Protein 3SQN (pdb70)

B-factor: mean 57.85, std 18.05, range [23.71, 114.97]

Nearest PDB structures (foldseek):
  3sqn-assembly1_A  TM=1.002E+00  e=1.251E-69  Enterococcus faecalis
  3sqn-assembly1_B  TM=9.503E-01  e=1.818E-48  Enterococcus faecalis
  5way-assembly1_A  TM=5.072E-01  e=2.088E-13  Streptococcus pneumoniae
  4r6i-assembly1_A  TM=4.650E-01  e=2.088E-13  Bacillus anthracis str. 'Ames Ancestor'
  4r6i-assembly1_B  TM=4.769E-01  e=2.262E-11  Bacillus anthracis str. 'Ames Ancestor'

Organism: Enterococcus faecalis (strain ATCC 700802 / V583) (NCBI:txid226185)

Secondary structure (DSSP, 8-state):
---TTT---HHHHHHHHHHHHHHH--S-B-GGGHHHHTS-HHHHHHHHHHHHTT--TTEEEEEETTEEEEEE--THHHHHHHGGGSHHHHHHHHHHH-SEE-HHHHHHHHT--HHHHHHHHH--TTTGGGT-EEEE---EEEES-HHHHHHHHHHHHGGGTT-TTTSTTHHHHHHHHHHHHHHHHTTTT---B-HHHHHHHHHHHHHHHHTT---------TT-HHHHHHHHHHHHHHHTTTPPPPHHHHHHHHHHHHHTBPSS----HHHHHHHHHSSHHHHHHHHHHHHHHHHHHT-GGGGGSTHHHHHHHHHHHHHH-HHHHHHHGGGS----HHHHHHHHHHHHTTTT---S-THHHHHHHHHHHHHHHHTT-----EEEE--S-HHHHHHHHHHHHHHH-TTS-EEE--TTT-------TT-EEEESS-----EEE--SS--HHHHHHHHHTTGGGT-/---HHHHHHHHHHH-SEE-HHHHHHHH--HHHHHHHH--HHHHTTT-EEEE---EEEES-HHHHHHHHHHHHGGGGG-TTTSTTHHHHHHHHHHHHHHHHTTTT---B-HHHHHHHHHHHHHHHHTT---------TT-HHHHHHHHHHHHHHHTTT----THHHHHHHHHHHHTBPSS----HHHHHHHHHHHHHHHHHHHHHHHHHHHH--GGGSSHHHHHHHHHHHHHH-HHHHHHHGGGGS------TTTHHHHHHHHHTTS--SS-HHHHHHHHHHHHHHHHTT-----EEEE--S-HHHHHHHHHHHHHHH-TTS-EEE--GGGGTT----TT-EEEES----SS-EEE--SS--HHHHHHHHHHHHHHH-

Sequence (840 aa):
YSLKRVITEKDLLRQIRLLEQLLNVPQLTAKRLAAQIQTTERTVFSDLQYIRSQLPADWSIETDSSGIRLRNQQTNELWSLFLPQSISIQLLKELLFTKELVTTSFLSTSGVSYETLKRHIKKNQALRDFHLTIQLTTTIQLIGAESNIRIFYHRLLVPFTHNNYFFDDYSIHEEHYFQFLKQVYSSELTVETEEIFGACWFFINTIRNKANCRRVSQFSFDSKDVLFQLYQPSLAKLYASEGIYLQGEESFFAFFCFLESWNYDNVYGETLASALHTHYSQLRKSLQQFVTNLSTEEARPDLIQTNLLDNLLLLFIKYTESPTLSEQFQLEYQELLALSKSNQELLEILSRYTTIEEPTYFLSLASLLEKQAIYSIQAQTTAYFLFQGEPAWKAFLQQELAAYLGTRVKLQAIEYVELSQLTLNEADIIISNFPLDLPVFYLSLIPTKNELRRLAELTLHSYFPQSISIQLLKELLFTKELVTTSFLSTSGYETLKRHIKKNQALRDFHLTIQLTTTIQLIGAESNIRIFYHRLLVPFTHNNYFFDDYSSIHEEHYFQFLKQVYSSELTVETEEIFGACWFFINTIRNKANCRVSQFSFDSKDVLFQLYQPSLAKLYASEGIYLQGEESFFAFFCFLESWNYDNVYGETLASALHTHYSQLRKSLQQFVTNLSTEEDLIQTNLLDNLLLLFIKYTESPTLSEQFQLEYQELTEQLSKSNQELLEILSRYTTIEEPTYFLSLASLLEKQAIYSIQAQTTAYFLFQGEPAWWKAFLQQELAAYLGTRVKLQAIEYVELSQLTLNEADIIISNFPHLDLPVFYLSLIPTKNELRRLAELTLHSSYF

Radius of gyration: 36.28 Å; Cα contacts (8 Å, |Δi|>4): 1081; chains: 2; bounding box: 64×65×106 Å

InterPro domains:
  IPR007737 Mga helix-turn-helix domain [PF05043] (77-163)
  IPR013199 M protein trans-acting positive regulator (MGA) HTH domain [PF08280] (11-68)
  IPR036388 Winged helix-like DNA-binding domain superfamily [G3DSA:1.10.10.10] (89-151)
  IPR050661 BglG family transcriptional antiterminators [PTHR30185] (16-474)

Foldseek 3Di:
DVLLLQFLDPLLSLLVQVLCVQVVDQDADACVCCVVSVHHSVSVVVSQVVLQVDDPPQWHWDADPSHIHIDGVDDLVSVLVRSCLGLRSVVLLVCLQAQKDQPVVSCVVNVHDLVVVVVSQVSLPVCVVLQWGWDDDPITGIDDALLSSLLVCLLVCLVVCVHCNRPPPNVVLLVLLVVLLVVCCVDLQHFDFDSSLLSSSLVSLLSCVNNVRDHDDWDADLVDDVLVVCLVSLCVSSVVSVDGADSRSSLSNVLSRLVGTDAPMDGGDVNVVCCVPVCVVLLVLLLVLQCVVCVVVPHPCLSVFSLSVRLSSLLCSCLRIVVSSVSNVVSDPLDPPLVVSCVSVVVSSVVRHDHDPCSSVSVVNVVSVVVSVVVPDFAPEAEEEEDDDPVLVVVVQVVVVVLLDRRYHYHYDYPVPPPDPPDDPLYEYEYCDDHVGHYQYADSPGDPVSSVVSNVSSVVRPD/DLPLQVVVLVCVLQAAKAQVVCVCPVRPAVVVVVSQVVLPVLVLLPWGWDDDPIIHIDDFLLSSLLVVLLVDLVVCVPCVRPPPSVVLLVLLVVLQVVCCVDLFHADFDSSSLSSSVSSLLSCVVNPRDGDDFDADPVPPLLVVSQVSQCSSSVVSVDGQDDSSSLVNVLSRLVRTDAVMDGGDVNVVSCCVPCVVLLVLVLVLQVVVVVVVVLVVFSLSRRLSSLLVSCLRTVVSVVSSVSSPVPVCPDCQVSCVSVVVSSVVRHDCDPNVVSSVVNVVSSVVSVLVPVFEPEAEEEEDDDVVLVVVVLVVCDVLLDRNYHYHYDYPVCPVVDPADDLYEYEYCDDPDPGRYQYADSPRDPVSSVVSNVSSVVSPD

Structure (mmCIF, N/CA/C/O backbone):
data_3SQN
#
_entry.id   3SQN
#
_cell.length_a   63.803
_cell.length_b   101.759
_cell.length_c   89.902
_cell.angle_alpha   90.000
_cell.angle_beta   96.750
_cell.angle_gamma   90.000
#
_symmetry.space_group_name_H-M   'P 1 21 1'
#
loop_
_entity.id
_entity.type
_entity.pdbx_description
1 polymer 'Conserved domain protein'
2 water water
#
loop_
_atom_site.group_PDB
_atom_site.id
_atom_site.type_symbol
_atom_site.label_atom_id
_atom_site.label_alt_id
_atom_site.label_comp_id
_atom_site.label_asym_id
_atom_site.label_entity_id
_atom_site.label_seq_id
_atom_site.pdbx_PDB_ins_code
_atom_site.Cartn_x
_atom_site.Cartn_y
_atom_site.Cartn_z
_atom_site.occupancy
_atom_site.B_iso_or_equiv
_atom_site.auth_seq_id
_atom_site.auth_comp_id
_atom_site.auth_asym_id
_atom_site.auth_atom_id
_atom_site.pdbx_PDB_model_num
ATOM 9 N N . TYR A 1 5 ? 19.054 55.773 113.571 1.00 64.09 2 TYR A N 1
ATOM 10 C CA . TYR A 1 5 ? 19.610 56.572 114.643 1.00 62.34 2 TYR A CA 1
ATOM 11 C C . TYR A 1 5 ? 18.532 56.743 115.672 1.00 61.67 2 TYR A C 1
ATOM 12 O O . TYR A 1 5 ? 18.534 57.698 116.433 1.00 61.17 2 TYR A O 1
ATOM 21 N N . SER A 1 6 ? 17.560 55.844 115.663 1.00 60.73 3 SER A N 1
ATOM 22 C CA . SER A 1 6 ? 16.294 56.118 116.321 1.00 60.20 3 SER A CA 1
ATOM 23 C C . SER A 1 6 ? 16.414 55.848 117.805 1.00 58.33 3 SER A C 1
ATOM 24 O O . SER A 1 6 ? 15.588 56.312 118.580 1.00 58.62 3 SER A O 1
ATOM 35 N N . LEU A 1 8 ? 19.189 56.798 119.397 1.00 51.26 5 LEU A N 1
ATOM 36 C CA . LEU A 1 8 ? 19.680 58.129 119.694 1.00 49.89 5 LEU A CA 1
ATOM 37 C C . LEU A 1 8 ? 18.552 59.104 119.873 1.00 50.72 5 LEU A C 1
ATOM 38 O O . LEU A 1 8 ? 18.568 59.875 120.822 1.00 50.81 5 LEU A O 1
ATOM 43 N N . LYS A 1 9 ? 17.568 59.065 118.982 1.00 51.06 6 LYS A N 1
ATOM 44 C CA . LYS A 1 9 ? 16.481 60.045 118.987 1.00 51.59 6 LYS A CA 1
ATOM 45 C C . LYS A 1 9 ? 15.628 59.912 120.232 1.00 52.41 6 LYS A C 1
ATOM 46 O O . LYS A 1 9 ? 15.153 60.889 120.750 1.00 52.79 6 LYS A O 1
ATOM 52 N N . ARG A 1 10 ? 15.389 58.685 120.678 1.00 52.80 7 ARG A N 1
ATOM 53 C CA . ARG A 1 10 ? 14.576 58.438 121.871 1.00 53.92 7 ARG A CA 1
ATOM 54 C C . ARG A 1 10 ? 15.246 58.836 123.183 1.00 52.69 7 ARG A C 1
ATOM 55 O O . ARG A 1 10 ? 14.591 59.014 124.200 1.00 53.67 7 ARG A O 1
ATOM 63 N N . VAL A 1 11 ? 16.554 58.935 123.157 1.00 50.81 8 VAL A N 1
ATOM 64 C CA . VAL A 1 11 ? 17.345 59.203 124.327 1.00 50.12 8 VAL A CA 1
ATOM 65 C C . VAL A 1 11 ? 17.777 60.672 124.501 1.00 50.67 8 VAL A C 1
ATOM 66 O O . VAL A 1 11 ? 18.081 61.075 125.600 1.00 52.23 8 VAL A O 1
ATOM 70 N N . ILE A 1 12 ? 17.720 61.495 123.458 1.00 51.23 9 ILE A N 1
ATOM 71 C CA . ILE A 1 12 ? 17.912 62.950 123.591 1.00 51.60 9 ILE A CA 1
ATOM 72 C C . ILE A 1 12 ? 16.675 63.649 124.176 1.00 52.93 9 ILE A C 1
ATOM 73 O O . ILE A 1 12 ? 15.634 63.677 123.567 1.00 53.22 9 ILE A O 1
ATOM 78 N N . THR A 1 13 ? 16.826 64.252 125.351 1.00 54.14 10 THR A N 1
ATOM 79 C CA . THR A 1 13 ? 15.723 64.849 126.119 1.00 55.52 10 THR A CA 1
ATO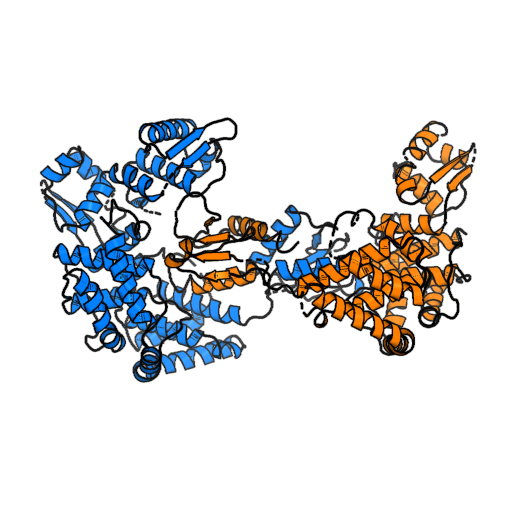M 80 C C . THR A 1 13 ? 15.513 66.324 125.802 1.00 57.15 10 THR A C 1
ATOM 81 O O . THR A 1 13 ? 14.440 66.866 126.089 1.00 57.30 10 THR A O 1
ATOM 85 N N . GLU A 1 14 ? 16.529 66.954 125.202 1.00 57.44 11 GLU A N 1
ATOM 86 C CA . GLU A 1 14 ? 16.449 68.358 124.719 1.00 59.27 11 GLU A CA 1
ATOM 87 C C . GLU A 1 14 ? 15.866 68.459 123.308 1.00 59.82 11 GLU A C 1
ATOM 88 O O . GLU A 1 14 ? 16.488 68.027 122.337 1.00 58.59 11 GLU A O 1
ATOM 94 N N . LYS A 1 15 ? 14.679 69.052 123.197 1.00 61.58 12 LYS A N 1
ATOM 95 C CA . LYS A 1 15 ? 13.903 69.017 121.944 1.00 63.12 12 LYS A CA 1
ATOM 96 C C . LYS A 1 15 ? 14.530 69.871 120.830 1.00 62.73 12 LYS A C 1
ATOM 97 O O . LYS A 1 15 ? 14.566 69.471 119.663 1.00 61.93 12 LYS A O 1
ATOM 103 N N . ASP A 1 16 ? 15.023 71.047 121.202 1.00 62.70 13 ASP A N 1
ATOM 104 C CA . ASP A 1 16 ? 15.654 71.934 120.228 1.00 62.77 13 ASP A CA 1
ATOM 105 C C . ASP A 1 16 ? 16.867 71.211 119.625 1.00 60.50 13 ASP A C 1
ATOM 106 O O . ASP A 1 16 ? 17.078 71.238 118.411 1.00 59.77 13 ASP A O 1
ATOM 111 N N . LEU A 1 17 ? 17.640 70.564 120.494 1.00 58.74 14 LEU A N 1
ATOM 112 C CA . LEU A 1 17 ? 18.826 69.812 120.088 1.00 57.38 14 LEU A CA 1
ATOM 113 C C . LEU A 1 17 ? 18.475 68.597 119.242 1.00 56.42 14 LEU A C 1
ATOM 114 O O . LEU A 1 17 ? 19.188 68.281 118.282 1.00 55.45 14 LEU A O 1
ATOM 119 N N . LEU A 1 18 ? 17.389 67.910 119.607 1.00 56.00 15 LEU A N 1
ATOM 120 C CA . LEU A 1 18 ? 16.902 66.779 118.797 1.00 54.69 15 LEU A CA 1
ATOM 121 C C . LEU A 1 18 ? 16.506 67.305 117.453 1.00 54.18 15 LEU A C 1
ATOM 122 O O . LEU A 1 18 ? 16.865 66.739 116.435 1.00 53.62 15 LEU A O 1
ATOM 127 N N . ARG A 1 19 ? 15.752 68.387 117.472 1.00 54.44 16 ARG A N 1
ATOM 128 C CA . ARG A 1 19 ? 15.326 69.014 116.252 1.00 55.67 16 ARG A CA 1
ATOM 129 C C . ARG A 1 19 ? 16.532 69.289 115.355 1.00 55.16 16 ARG A C 1
ATOM 130 O O . ARG A 1 19 ? 16.528 68.964 114.171 1.00 55.21 16 ARG A O 1
ATOM 138 N N . GLN A 1 20 ? 17.576 69.853 115.935 1.00 54.82 17 GLN A N 1
ATOM 139 C CA . GLN A 1 20 ? 18.760 70.193 115.184 1.00 54.75 17 GLN A CA 1
ATOM 140 C C . GLN A 1 20 ? 19.563 68.991 114.757 1.00 54.01 17 GLN A C 1
ATOM 141 O O . GLN A 1 20 ? 20.206 69.015 113.719 1.00 53.44 17 GLN A O 1
ATOM 147 N N . ILE A 1 21 ? 19.566 67.952 115.575 1.00 54.40 18 ILE A N 1
ATOM 148 C CA . ILE A 1 21 ? 20.113 66.668 115.169 1.00 53.72 18 ILE A CA 1
ATOM 149 C C . ILE A 1 21 ? 19.320 66.138 113.970 1.00 54.52 18 ILE A C 1
ATOM 150 O O . ILE A 1 21 ? 19.908 65.734 112.971 1.00 53.31 18 ILE A O 1
ATOM 155 N N . ARG A 1 22 ? 17.998 66.199 114.023 1.00 56.29 19 ARG A N 1
ATOM 156 C CA . ARG A 1 22 ? 17.218 65.748 112.869 1.00 58.25 19 ARG A CA 1
ATOM 157 C C . ARG A 1 22 ? 17.527 66.587 111.622 1.00 59.44 19 ARG A C 1
ATOM 158 O O . ARG A 1 22 ? 17.587 66.051 110.516 1.00 58.26 19 ARG A O 1
ATOM 166 N N . LEU A 1 23 ? 17.769 67.889 111.809 1.00 61.32 20 LEU A N 1
ATOM 167 C CA . LEU A 1 23 ? 18.158 68.745 110.686 1.00 63.07 20 LEU A CA 1
ATOM 168 C C . LEU A 1 23 ? 19.501 68.289 110.088 1.00 63.25 20 LEU A C 1
ATOM 169 O O . LEU A 1 23 ? 19.692 68.250 108.889 1.00 62.92 20 LEU A O 1
ATOM 174 N N . LEU A 1 24 ? 20.425 67.932 110.954 1.00 64.82 21 LEU A N 1
ATOM 175 C CA . LEU A 1 24 ? 21.801 67.662 110.549 1.00 66.21 21 LEU A CA 1
ATOM 176 C C . LEU A 1 24 ? 21.900 66.402 109.704 1.00 66.99 21 LEU A C 1
ATOM 177 O O . LEU A 1 24 ? 22.413 66.429 108.586 1.00 67.08 21 LEU A O 1
ATOM 182 N N . GLU A 1 25 ? 21.393 65.302 110.249 1.00 68.37 22 GLU A N 1
ATOM 183 C CA . GLU A 1 25 ? 21.195 64.068 109.491 1.00 69.44 22 GLU A CA 1
ATOM 184 C C . GLU A 1 25 ? 20.510 64.349 108.153 1.00 71.27 22 GLU A C 1
ATOM 185 O O . GLU A 1 25 ? 20.930 63.843 107.127 1.00 71.11 22 GLU A O 1
ATOM 191 N N . GLN A 1 26 ? 19.465 65.165 108.153 1.00 73.98 23 GLN A N 1
ATOM 192 C CA . GLN A 1 26 ? 18.816 65.508 106.897 1.00 75.87 23 GLN A CA 1
ATOM 193 C C . GLN A 1 26 ? 19.796 65.933 105.821 1.00 77.34 23 GLN A C 1
ATOM 194 O O . GLN A 1 26 ? 19.661 65.502 104.694 1.00 77.84 23 GLN A O 1
ATOM 200 N N . LEU A 1 27 ? 20.784 66.754 106.181 1.00 79.26 24 LEU A N 1
ATOM 201 C CA . LEU A 1 27 ? 21.704 67.372 105.221 1.00 80.76 24 LEU A CA 1
ATOM 202 C C . LEU A 1 27 ? 23.018 66.603 105.031 1.00 81.59 24 LEU A C 1
ATOM 203 O O . LEU A 1 27 ? 23.941 67.099 104.396 1.00 82.17 24 LEU A O 1
ATOM 208 N N . LEU A 1 28 ? 23.117 65.418 105.615 1.00 82.50 25 LEU A N 1
ATOM 209 C CA . LEU A 1 28 ? 24.216 64.507 105.349 1.00 83.52 25 LEU A CA 1
ATOM 210 C C . LEU A 1 28 ? 23.641 63.380 104.500 1.00 85.07 25 LEU A C 1
ATOM 211 O O . LEU A 1 28 ? 24.140 63.100 103.414 1.00 85.18 25 LEU A O 1
ATOM 216 N N . ASN A 1 29 ? 22.589 62.744 105.029 1.00 87.07 26 ASN A N 1
ATOM 217 C CA . ASN A 1 29 ? 21.757 61.740 104.335 1.00 88.40 26 ASN A CA 1
ATOM 218 C C . ASN A 1 29 ? 21.449 62.128 102.864 1.00 90.38 26 ASN A C 1
ATOM 219 O O . ASN A 1 29 ? 21.763 61.366 101.938 1.00 90.69 26 ASN A O 1
ATOM 224 N N . VAL A 1 30 ? 20.863 63.311 102.644 1.00 92.45 27 VAL A N 1
ATOM 225 C CA . VAL A 1 30 ? 20.411 63.724 101.295 1.00 93.95 27 VAL A CA 1
ATOM 226 C C . VAL A 1 30 ? 21.322 64.784 100.651 1.00 95.54 27 VAL A C 1
ATOM 227 O O . VAL A 1 30 ? 21.029 65.984 100.743 1.00 96.32 27 VAL A O 1
ATOM 231 N N . PRO A 1 31 ? 22.432 64.351 99.986 1.00 96.40 28 PRO A N 1
ATOM 232 C CA . PRO A 1 31 ? 23.295 65.336 99.307 1.00 97.44 28 PRO A CA 1
ATOM 233 C C . PRO A 1 31 ? 22.695 65.873 97.983 1.00 98.46 28 PRO A C 1
ATOM 234 O O . PRO A 1 31 ? 23.373 65.938 96.950 1.00 98.86 28 PRO A O 1
ATOM 238 N N . GLN A 1 32 ? 21.418 66.241 98.037 1.00 98.99 29 GLN A N 1
ATOM 239 C CA . GLN A 1 32 ? 20.803 67.076 97.031 1.00 99.80 29 GLN A CA 1
ATOM 240 C C . GLN A 1 32 ? 20.803 68.477 97.655 1.00 99.91 29 GLN A C 1
ATOM 241 O O . GLN A 1 32 ? 21.465 68.733 98.667 1.00 99.18 29 GLN A O 1
ATOM 247 N N . LEU A 1 33 ? 20.092 69.395 97.031 1.00 100.20 30 LEU A N 1
ATOM 248 C CA . LEU A 1 33 ? 19.656 70.571 97.742 1.00 100.37 30 LEU A CA 1
ATOM 249 C C . LEU A 1 33 ? 18.349 70.125 98.385 1.00 99.72 30 LEU A C 1
ATOM 250 O O . LEU A 1 33 ? 17.585 69.373 97.775 1.00 99.59 30 LEU A O 1
ATOM 255 N N . THR A 1 34 ? 18.136 70.530 99.632 1.00 98.98 31 THR A N 1
ATOM 256 C CA . THR A 1 34 ? 16.858 70.348 100.323 1.00 98.64 31 THR A CA 1
ATOM 257 C C . THR A 1 34 ? 16.215 71.732 100.329 1.00 99.19 31 THR A C 1
ATOM 258 O O . THR A 1 34 ? 16.924 72.733 100.384 1.00 99.52 31 THR A O 1
ATOM 262 N N . ALA A 1 35 ? 14.891 71.799 100.218 1.00 99.19 32 ALA A N 1
ATOM 263 C CA . ALA A 1 35 ? 14.185 73.077 100.256 1.00 99.75 32 ALA A CA 1
ATOM 264 C C . ALA A 1 35 ? 14.086 73.526 101.706 1.00 99.61 32 ALA A C 1
ATOM 265 O O . ALA A 1 35 ? 13.960 72.707 102.602 1.00 98.79 32 ALA A O 1
ATOM 267 N N . LYS A 1 36 ? 14.164 74.823 101.955 1.00 100.24 33 LYS A N 1
ATOM 268 C CA . LYS A 1 36 ? 13.604 75.380 103.194 1.00 100.72 33 LYS A CA 1
ATOM 269 C C . LYS A 1 36 ? 12.303 74.632 103.569 1.00 100.44 33 LYS A C 1
ATOM 270 O O . LYS A 1 36 ? 12.047 74.335 104.739 1.00 99.89 33 LYS A O 1
ATOM 276 N N . ARG A 1 37 ? 11.500 74.347 102.538 1.00 100.63 34 ARG A N 1
ATOM 277 C CA . ARG A 1 37 ? 10.249 73.571 102.629 1.00 100.49 34 ARG A CA 1
ATOM 278 C C . ARG A 1 37 ? 10.392 72.222 103.324 1.00 98.56 34 ARG A C 1
ATOM 279 O O . ARG A 1 37 ? 9.436 71.777 103.957 1.00 98.84 34 ARG A O 1
ATOM 287 N N . LEU A 1 38 ? 11.564 71.584 103.190 1.00 96.50 35 LEU A N 1
ATOM 288 C CA . LEU A 1 38 ? 11.974 70.411 104.005 1.00 94.36 35 LEU A CA 1
ATOM 289 C C . LEU A 1 38 ? 11.267 70.292 105.340 1.00 93.94 35 LEU A C 1
ATOM 290 O O . LEU A 1 38 ? 10.924 69.190 105.737 1.00 93.30 35 LEU A O 1
ATOM 295 N N . ALA A 1 39 ? 11.096 71.430 106.029 1.00 93.81 36 ALA A N 1
ATOM 296 C CA . ALA A 1 39 ? 10.404 71.539 107.326 1.00 93.58 36 ALA A CA 1
ATOM 297 C C . ALA A 1 39 ? 9.259 70.542 107.543 1.00 93.07 36 ALA A C 1
ATOM 298 O O . ALA A 1 39 ? 8.933 70.213 108.685 1.00 92.70 36 ALA A O 1
ATOM 300 N N . ALA A 1 40 ? 8.641 70.092 106.450 1.00 92.62 37 ALA A N 1
ATOM 301 C CA . ALA A 1 40 ? 7.701 68.966 106.472 1.00 92.12 37 ALA A CA 1
ATOM 302 C C . ALA A 1 40 ? 8.354 67.677 106.970 1.00 90.24 37 ALA A C 1
ATOM 303 O O . ALA A 1 40 ? 7.790 66.999 107.840 1.00 90.31 37 ALA A O 1
ATOM 305 N N . GLN A 1 41 ? 9.528 67.351 106.407 1.00 88.20 38 GLN A N 1
ATOM 306 C CA . GLN A 1 41 ? 10.306 66.151 106.773 1.00 86.06 38 GLN A CA 1
ATOM 307 C C . GLN A 1 41 ? 10.750 66.164 108.253 1.00 84.72 38 GLN A C 1
ATOM 308 O O . GLN A 1 41 ? 10.767 65.112 108.912 1.00 84.24 38 GLN A O 1
ATOM 314 N N . ILE A 1 42 ? 11.101 67.346 108.769 1.00 83.60 39 ILE A N 1
ATOM 315 C CA . ILE A 1 42 ? 11.489 67.508 110.179 1.00 82.09 39 ILE A CA 1
ATOM 316 C C . ILE A 1 42 ? 10.267 67.768 111.043 1.00 82.06 39 ILE A C 1
ATOM 317 O O . ILE A 1 42 ? 10.340 67.656 112.265 1.00 81.73 39 ILE A O 1
ATOM 322 N N . GLN A 1 43 ? 9.155 68.130 110.401 1.00 82.00 40 GLN A N 1
ATOM 323 C CA . GLN A 1 43 ? 7.887 68.406 111.067 1.00 82.17 40 GLN A CA 1
ATOM 324 C C . GLN A 1 43 ? 7.958 69.639 111.972 1.00 81.89 40 GLN A C 1
ATOM 325 O O . GLN A 1 43 ? 7.718 69.554 113.185 1.00 81.81 40 GLN A O 1
ATOM 331 N N . THR A 1 44 ? 8.259 70.789 111.379 1.00 81.05 41 THR A N 1
ATOM 332 C CA . THR A 1 44 ? 8.283 72.052 112.120 1.00 80.64 41 THR A CA 1
ATOM 333 C C . THR A 1 44 ? 8.200 73.223 111.148 1.00 80.60 41 THR A C 1
ATOM 334 O O . THR A 1 44 ? 8.123 73.021 109.939 1.00 80.48 41 THR A O 1
ATOM 338 N N . THR A 1 45 ? 8.212 74.443 111.675 1.00 80.86 42 THR A N 1
ATOM 339 C CA . THR A 1 45 ? 8.111 75.651 110.838 1.00 81.36 42 THR A CA 1
ATOM 340 C C . THR A 1 45 ? 9.456 75.963 110.152 1.00 80.28 42 THR A C 1
ATOM 341 O O . THR A 1 45 ? 10.555 75.597 110.654 1.00 79.05 42 THR A O 1
ATOM 345 N N . GLU A 1 46 ? 9.362 76.590 108.984 1.00 80.16 43 GLU A N 1
ATOM 346 C CA . GLU A 1 46 ? 10.544 77.047 108.248 1.00 79.49 43 GLU A CA 1
ATOM 347 C C . GLU A 1 46 ? 11.296 78.068 109.098 1.00 78.74 43 GLU A C 1
ATOM 348 O O . GLU A 1 46 ? 12.522 78.140 109.089 1.00 77.86 43 GLU A O 1
ATOM 354 N N . ARG A 1 47 ? 10.542 78.854 109.840 1.00 78.65 44 ARG A N 1
ATOM 355 C CA . ARG A 1 47 ? 11.129 79.804 110.766 1.00 78.44 44 ARG A CA 1
ATOM 356 C C . ARG A 1 47 ? 12.218 79.083 111.599 1.00 75.36 44 ARG A C 1
ATOM 357 O O . ARG A 1 47 ? 13.389 79.508 111.640 1.00 74.07 44 ARG A O 1
ATOM 365 N N . THR A 1 48 ? 11.829 77.975 112.227 1.00 73.01 45 THR A N 1
ATOM 366 C CA . THR A 1 48 ? 12.704 77.305 113.170 1.00 70.33 45 THR A CA 1
ATOM 367 C C . THR A 1 48 ? 13.864 76.648 112.446 1.00 67.74 45 THR A C 1
ATOM 368 O O . THR A 1 48 ? 14.972 76.614 112.989 1.00 65.84 45 THR A O 1
ATOM 372 N N . VAL A 1 49 ? 13.602 76.156 111.229 1.00 66.27 46 VAL A N 1
ATOM 373 C CA . VAL A 1 49 ? 14.662 75.611 110.370 1.00 64.61 46 VAL A CA 1
ATOM 374 C C . VAL A 1 49 ? 15.747 76.662 110.144 1.00 64.07 46 VAL A C 1
ATOM 375 O O . VAL A 1 49 ? 16.933 76.388 110.294 1.00 61.94 46 VAL A O 1
ATOM 379 N N . PHE A 1 50 ? 15.323 77.866 109.796 1.00 64.96 47 PHE A N 1
ATOM 380 C CA . PHE A 1 50 ? 16.263 78.972 109.609 1.00 65.62 47 PHE A CA 1
ATOM 381 C C . PHE A 1 50 ? 17.022 79.361 110.884 1.00 65.06 47 PHE A C 1
ATOM 382 O O . PHE A 1 50 ? 18.214 79.592 110.838 1.00 65.06 47 PHE A O 1
ATOM 390 N N . SER A 1 51 ? 16.345 79.404 112.017 1.00 65.18 48 SER A N 1
ATOM 391 C CA . SER A 1 51 ? 17.037 79.599 113.288 1.00 64.77 48 SER A CA 1
ATOM 392 C C . SER A 1 51 ? 18.009 78.438 113.640 1.00 62.12 48 SER A C 1
ATOM 393 O O . SER A 1 51 ? 19.108 78.653 114.186 1.00 61.30 48 SER A O 1
ATOM 396 N N . ASP A 1 52 ? 17.619 77.218 113.314 1.00 60.16 49 ASP A N 1
ATOM 397 C CA . ASP A 1 52 ? 18.471 76.078 113.585 1.00 58.33 49 ASP A CA 1
ATOM 398 C C . ASP A 1 52 ? 19.741 76.075 112.730 1.00 56.80 49 ASP A C 1
ATOM 399 O O . ASP A 1 52 ? 20.845 75.714 113.192 1.00 54.44 49 ASP A O 1
ATOM 404 N N . LEU A 1 53 ? 19.562 76.439 111.473 1.00 56.46 50 LEU A N 1
ATOM 405 C CA . LEU A 1 53 ? 20.669 76.502 110.543 1.00 56.80 50 LEU A CA 1
ATOM 406 C C . LEU A 1 53 ? 21.688 77.520 111.055 1.00 57.39 50 LEU A C 1
ATOM 407 O O . LEU A 1 53 ? 22.918 77.268 111.046 1.00 56.10 50 LEU A O 1
ATOM 412 N N . GLN A 1 54 ? 21.199 78.676 111.483 1.00 57.84 51 GLN A N 1
ATOM 413 C CA . GLN A 1 54 ? 22.147 79.710 111.857 1.00 59.51 51 GLN A CA 1
ATOM 414 C C . GLN A 1 54 ? 22.840 79.230 113.123 1.00 58.38 51 GLN A C 1
ATOM 415 O O . GLN A 1 54 ? 24.069 79.353 113.257 1.00 57.76 51 GLN A O 1
ATOM 421 N N . TYR A 1 55 ? 22.062 78.630 114.022 1.00 57.94 52 TYR A N 1
ATOM 422 C CA . TYR A 1 55 ? 22.650 78.001 115.174 1.00 57.04 52 TYR A CA 1
ATOM 423 C C . TYR A 1 55 ? 23.769 77.063 114.772 1.00 55.04 52 TYR A C 1
ATOM 424 O O . TYR A 1 55 ? 24.879 77.153 115.298 1.00 54.77 52 TYR A O 1
ATOM 433 N N . ILE A 1 56 ? 23.492 76.155 113.847 1.00 54.15 53 ILE A N 1
ATOM 434 C CA . ILE A 1 56 ? 24.517 75.205 113.435 1.00 53.47 53 ILE A CA 1
ATOM 435 C C . ILE A 1 56 ? 25.757 75.949 112.858 1.00 54.03 53 ILE A C 1
ATOM 436 O O . ILE A 1 56 ? 26.910 75.654 113.197 1.00 52.54 53 ILE A O 1
ATOM 441 N N . ARG A 1 57 ? 25.491 76.912 111.991 1.00 55.19 54 ARG A N 1
ATOM 442 C CA . ARG A 1 57 ? 26.537 77.639 111.283 1.00 56.76 54 ARG A CA 1
ATOM 443 C C . ARG A 1 57 ? 27.556 78.241 112.260 1.00 56.84 54 ARG A C 1
ATOM 444 O O . ARG A 1 57 ? 28.766 78.165 112.041 1.00 56.73 54 ARG A O 1
ATOM 452 N N . SER A 1 58 ? 27.042 78.832 113.337 1.00 57.13 55 SER A N 1
ATOM 453 C CA . SER A 1 58 ? 27.856 79.539 114.319 1.00 57.07 55 SER A CA 1
ATOM 454 C C . SER A 1 58 ? 28.915 78.649 114.995 1.00 55.05 55 SER A C 1
ATOM 455 O O . SER A 1 58 ? 29.820 79.161 115.615 1.00 55.34 55 SER A O 1
ATOM 458 N N . GLN A 1 59 ? 28.845 77.340 114.831 1.00 54.21 56 GLN A N 1
ATOM 459 C CA . GLN A 1 59 ? 29.808 76.442 115.489 1.00 53.90 56 GLN A CA 1
ATOM 460 C C . GLN A 1 59 ? 30.397 75.300 114.684 1.00 53.53 56 GLN A C 1
ATOM 461 O O . GLN A 1 59 ? 30.957 74.372 115.265 1.00 52.02 56 GLN A O 1
ATOM 467 N N . LEU A 1 60 ? 30.272 75.347 113.358 1.00 55.71 57 LEU A N 1
ATOM 468 C CA . LEU A 1 60 ? 30.875 74.319 112.487 1.00 55.27 57 LEU A CA 1
ATOM 469 C C . LEU A 1 60 ? 32.377 74.490 112.481 1.00 56.45 57 LEU A C 1
ATOM 470 O O . LEU A 1 60 ? 32.872 75.630 112.470 1.00 57.34 57 LEU A O 1
ATOM 475 N N . PRO A 1 61 ? 33.123 73.372 112.484 1.00 57.16 58 PRO A N 1
ATOM 476 C CA . PRO A 1 61 ? 34.560 73.527 112.281 1.00 57.96 58 PRO A CA 1
ATOM 477 C C . PRO A 1 61 ? 34.848 74.127 110.898 1.00 60.00 58 PRO A C 1
ATOM 478 O O . PRO A 1 61 ? 33.992 74.089 110.006 1.00 59.13 58 PRO A O 1
ATOM 482 N N . ALA A 1 62 ? 36.051 74.678 110.745 1.00 62.25 59 ALA A N 1
ATOM 483 C CA . ALA A 1 62 ? 36.382 75.530 109.604 1.00 65.19 59 ALA A CA 1
ATOM 484 C C . ALA A 1 62 ? 36.071 74.894 108.274 1.00 65.61 59 ALA A C 1
ATOM 485 O O . ALA A 1 62 ? 35.584 75.576 107.372 1.00 67.17 59 ALA A O 1
ATOM 487 N N . ASP A 1 63 ? 36.336 73.597 108.167 1.00 65.45 60 ASP A N 1
ATOM 488 C CA . ASP A 1 63 ? 36.238 72.890 106.889 1.00 66.27 60 ASP A CA 1
ATOM 489 C C . ASP A 1 63 ? 34.817 72.482 106.540 1.00 65.30 60 ASP A C 1
ATOM 490 O O . ASP A 1 63 ? 34.589 71.884 105.499 1.00 65.57 60 ASP A O 1
ATOM 495 N N . TRP A 1 64 ? 33.859 72.764 107.412 1.00 64.51 61 TRP A N 1
ATOM 496 C CA . TRP A 1 64 ? 32.470 72.533 107.069 1.00 63.06 61 TRP A CA 1
ATOM 497 C C . TRP A 1 64 ? 31.903 73.878 106.740 1.00 64.02 61 TRP A C 1
ATOM 498 O O . TRP A 1 64 ? 32.426 74.896 107.206 1.00 63.09 61 TRP A O 1
ATOM 509 N N . SER A 1 65 ? 30.845 73.861 105.929 1.00 64.39 62 SER A N 1
ATOM 510 C CA . SER A 1 65 ? 29.999 75.036 105.718 1.00 66.80 62 SER A CA 1
ATOM 511 C C . SER A 1 65 ? 28.578 74.619 105.349 1.00 67.29 62 SER A C 1
ATOM 512 O O . SER A 1 65 ? 28.357 73.534 104.800 1.00 66.04 62 SER A O 1
ATOM 515 N N . ILE A 1 66 ? 27.624 75.508 105.628 1.00 69.52 63 ILE A N 1
ATOM 516 C CA . ILE A 1 66 ? 26.274 75.408 105.090 1.00 70.46 63 ILE A CA 1
ATOM 517 C C . ILE A 1 66 ? 26.013 76.576 104.152 1.00 73.27 63 ILE A C 1
ATOM 518 O O . ILE A 1 66 ? 26.086 77.743 104.559 1.00 74.59 63 ILE A O 1
ATOM 523 N N . GLU A 1 67 ? 25.692 76.262 102.898 1.00 75.09 64 GLU A N 1
ATOM 524 C CA . GLU A 1 67 ? 25.419 77.284 101.869 1.00 77.58 64 GLU A CA 1
ATOM 525 C C . GLU A 1 67 ? 23.907 77.413 101.586 1.00 79.06 64 GLU A C 1
ATOM 526 O O . GLU A 1 67 ? 23.226 76.415 101.289 1.00 78.18 64 GLU A O 1
ATOM 532 N N . THR A 1 68 ? 23.400 78.649 101.686 1.00 81.66 65 THR A N 1
ATOM 533 C CA . THR A 1 68 ? 21.959 78.922 101.657 1.00 83.39 65 THR A CA 1
ATOM 534 C C . THR A 1 68 ? 21.540 79.948 100.605 1.00 85.99 65 THR A C 1
ATOM 535 O O . THR A 1 68 ? 22.026 81.073 100.617 1.00 87.35 65 THR A O 1
ATOM 539 N N . ASP A 1 69 ? 20.613 79.574 99.725 1.00 87.42 66 ASP A N 1
ATOM 540 C CA . ASP A 1 69 ? 20.132 80.494 98.685 1.00 89.80 66 ASP A CA 1
ATOM 541 C C . ASP A 1 69 ? 18.759 80.100 98.108 1.00 90.78 66 ASP A C 1
ATOM 542 O O . ASP A 1 69 ? 18.040 79.270 98.696 1.00 90.06 66 ASP A O 1
ATOM 547 N N . SER A 1 70 ? 18.408 80.735 96.983 1.00 92.34 67 SER A N 1
ATOM 548 C CA . SER A 1 70 ? 17.259 80.360 96.153 1.00 93.09 67 SER A CA 1
ATOM 549 C C . SER A 1 70 ? 17.272 78.860 95.782 1.00 91.88 67 SER A C 1
ATOM 550 O O . SER A 1 70 ? 16.304 78.141 96.047 1.00 91.48 67 SER A O 1
ATOM 553 N N . SER A 1 71 ? 18.372 78.378 95.206 1.00 91.46 68 SER A N 1
ATOM 554 C CA . SER A 1 71 ? 18.514 76.941 94.919 1.00 90.50 68 SER A CA 1
ATOM 555 C C . SER A 1 71 ? 18.366 76.048 96.169 1.00 89.75 68 SER A C 1
ATOM 556 O O . SER A 1 71 ? 18.231 74.829 96.036 1.00 88.97 68 SER A O 1
ATOM 559 N N . GLY A 1 72 ? 18.440 76.645 97.365 1.00 90.16 69 GLY A N 1
ATOM 560 C CA . GLY A 1 72 ? 18.121 75.965 98.631 1.00 89.27 69 GLY A CA 1
ATOM 561 C C . GLY A 1 72 ? 19.262 75.855 99.645 1.00 88.33 69 GLY A C 1
ATOM 562 O O . GLY A 1 72 ? 20.165 76.695 99.691 1.00 88.71 69 GLY A O 1
ATOM 563 N N . ILE A 1 73 ? 19.212 74.796 100.450 1.00 86.90 70 ILE A N 1
ATOM 564 C CA . ILE A 1 73 ? 20.136 74.579 101.566 1.00 85.90 70 ILE A CA 1
ATOM 565 C C . ILE A 1 73 ? 21.045 73.393 101.283 1.00 84.33 70 ILE A C 1
ATOM 566 O O . ILE A 1 73 ? 20.602 72.407 100.723 1.00 83.67 70 ILE A O 1
ATOM 571 N N . ARG A 1 74 ? 22.309 73.480 101.679 1.00 83.93 71 ARG A N 1
ATOM 572 C CA . ARG A 1 74 ? 23.209 72.343 101.540 1.00 82.96 71 ARG A CA 1
ATOM 573 C C . ARG A 1 74 ? 24.437 72.396 102.442 1.00 82.72 71 ARG A C 1
ATOM 574 O O . ARG A 1 74 ? 25.109 73.423 102.559 1.00 83.03 71 ARG A O 1
ATOM 582 N N . LEU A 1 75 ? 24.717 71.254 103.058 1.00 82.06 72 LEU A N 1
ATOM 583 C CA . LEU A 1 75 ? 25.917 71.042 103.837 1.00 82.07 72 LEU A CA 1
ATOM 584 C C . LEU A 1 75 ? 27.061 70.612 102.925 1.00 82.44 72 LEU A C 1
ATOM 585 O O . LEU A 1 75 ? 26.911 69.671 102.159 1.00 82.21 72 LEU A O 1
ATOM 590 N N . ARG A 1 76 ? 28.197 71.296 103.011 1.00 83.84 73 ARG A N 1
ATOM 591 C CA . ARG A 1 76 ? 29.392 70.926 102.259 1.00 84.74 73 ARG A CA 1
ATOM 592 C C . ARG A 1 76 ? 30.638 70.953 103.128 1.00 84.73 73 ARG A C 1
ATOM 593 O O . ARG A 1 76 ? 30.728 71.730 104.078 1.00 85.53 73 ARG A O 1
ATOM 601 N N . ASN A 1 77 ? 31.612 70.118 102.790 1.00 84.60 74 ASN A N 1
ATOM 602 C CA . ASN A 1 77 ? 32.901 70.146 103.477 1.00 85.01 74 ASN A CA 1
ATOM 603 C C . ASN A 1 77 ? 34.058 70.185 102.480 1.00 85.51 74 ASN A C 1
ATOM 604 O O . ASN A 1 77 ? 33.947 69.644 101.378 1.00 84.95 74 ASN A O 1
ATOM 609 N N . GLN A 1 78 ? 35.166 70.815 102.878 1.00 86.23 75 GLN A N 1
ATOM 610 C CA . GLN A 1 78 ? 36.332 70.985 101.998 1.00 86.91 75 GLN A CA 1
ATOM 611 C C . GLN A 1 78 ? 37.130 69.693 101.876 1.00 85.88 75 GLN A C 1
ATOM 612 O O . GLN A 1 78 ? 37.372 69.020 102.871 1.00 85.24 75 GLN A O 1
ATOM 618 N N . GLN A 1 82 ? 35.155 64.685 107.384 1.00 65.34 79 GLN A N 1
ATOM 619 C CA . GLN A 1 82 ? 34.540 63.461 107.872 1.00 64.32 79 GLN A CA 1
ATOM 620 C C . GLN A 1 82 ? 33.400 63.620 108.904 1.00 62.99 79 GLN A C 1
ATOM 621 O O . GLN A 1 82 ? 33.469 64.384 109.868 1.00 62.30 79 GLN A O 1
ATOM 627 N N . THR A 1 83 ? 32.412 62.762 108.721 1.00 61.17 80 THR A N 1
ATOM 628 C CA . THR A 1 83 ? 31.058 63.035 109.106 1.00 60.96 80 THR A CA 1
ATOM 629 C C . THR A 1 83 ? 30.837 63.016 110.626 1.00 59.64 80 THR A C 1
ATOM 630 O O . THR A 1 83 ? 30.103 63.869 111.195 1.00 59.52 80 THR A O 1
ATOM 634 N N . ASN A 1 84 ? 31.500 62.055 111.266 1.00 57.53 81 ASN A N 1
ATOM 635 C CA . ASN A 1 84 ? 31.416 61.871 112.685 1.00 55.99 81 ASN A CA 1
ATOM 636 C C . ASN A 1 84 ? 32.008 63.031 113.485 1.00 55.87 81 ASN A C 1
ATOM 637 O O . ASN A 1 84 ? 31.593 63.242 114.647 1.00 54.87 81 ASN A O 1
ATOM 642 N N . GLU A 1 85 ? 32.909 63.811 112.878 1.00 54.69 82 GLU A N 1
ATOM 643 C CA . GLU A 1 85 ? 33.354 65.042 113.542 1.00 54.96 82 GLU A CA 1
ATOM 644 C C . GLU A 1 85 ? 32.176 66.035 113.802 1.00 54.30 82 GLU A C 1
ATOM 645 O O . GLU A 1 85 ? 32.205 66.800 114.770 1.00 55.20 82 GLU A O 1
ATOM 651 N N . LEU A 1 86 ? 31.141 66.017 112.969 1.00 52.71 83 LEU A N 1
ATOM 652 C CA . LEU A 1 86 ? 29.935 66.795 113.260 1.00 52.26 83 LEU A CA 1
ATOM 653 C C . LEU A 1 86 ? 29.141 66.201 114.446 1.00 50.59 83 LEU A C 1
ATOM 654 O O . LEU A 1 86 ? 28.711 66.927 115.354 1.00 50.22 83 LEU A O 1
ATOM 659 N N . TRP A 1 87 ? 28.983 64.881 114.469 1.00 48.41 84 TRP A N 1
ATOM 660 C CA . TRP A 1 87 ? 28.254 64.248 115.564 1.00 47.52 84 TRP A CA 1
ATOM 661 C C . TRP A 1 87 ? 29.012 64.439 116.886 1.00 45.75 84 TRP A C 1
ATOM 662 O O . TRP A 1 87 ? 28.397 64.673 117.919 1.00 45.14 84 TRP A O 1
ATOM 673 N N . SER A 1 88 ? 30.343 64.342 116.834 1.00 44.48 85 SER A N 1
ATOM 674 C CA . SER A 1 88 ? 31.201 64.567 117.992 1.00 44.44 85 SER A CA 1
ATOM 675 C C . SER A 1 88 ? 31.118 66.006 118.504 1.00 45.19 85 SER A C 1
ATOM 676 O O . SER A 1 88 ? 31.484 66.277 119.646 1.00 45.34 85 SER A O 1
ATOM 679 N N . LEU A 1 89 ? 30.639 66.919 117.677 1.00 44.89 86 LEU A N 1
ATOM 680 C CA . LEU A 1 89 ? 30.479 68.275 118.109 1.00 45.97 86 LEU A CA 1
ATOM 681 C C . LEU A 1 89 ? 29.101 68.459 118.780 1.00 46.07 86 LEU A C 1
ATOM 682 O O . LEU A 1 89 ? 29.007 69.007 119.848 1.00 46.67 86 LEU A O 1
ATOM 687 N N . PHE A 1 90 ? 28.042 67.966 118.165 1.00 45.76 87 PHE A N 1
ATOM 688 C CA . PHE A 1 90 ? 26.681 68.233 118.623 1.00 46.35 87 PHE A CA 1
ATOM 689 C C . PHE A 1 90 ? 26.097 67.278 119.685 1.00 46.10 87 PHE A C 1
ATOM 690 O O . PHE A 1 90 ? 25.301 67.697 120.519 1.00 46.05 87 PHE A O 1
ATOM 698 N N . LEU A 1 91 ? 26.438 65.999 119.642 1.00 45.27 88 LEU A N 1
ATOM 699 C CA . LEU A 1 91 ? 25.807 65.063 120.576 1.00 45.55 88 LEU A CA 1
ATOM 700 C C . LEU A 1 91 ? 26.112 65.380 122.018 1.00 45.79 88 LEU A C 1
ATOM 701 O O . LEU A 1 91 ? 25.206 65.384 122.855 1.00 46.55 88 LEU A O 1
ATOM 706 N N . PRO A 1 92 ? 27.376 65.699 122.312 1.00 46.22 89 PRO A N 1
ATOM 707 C CA . PRO A 1 92 ? 27.748 66.025 123.689 1.00 46.42 89 PRO A CA 1
ATOM 708 C C . PRO A 1 92 ? 27.156 67.313 124.185 1.00 46.12 89 PRO A C 1
ATOM 709 O O . PRO A 1 92 ? 27.326 67.647 125.359 1.00 46.80 89 PRO A O 1
ATOM 713 N N . GLN A 1 93 ? 26.458 68.037 123.330 1.00 45.92 90 GLN A N 1
ATOM 714 C CA . GLN A 1 93 ? 25.709 69.170 123.826 1.00 46.77 90 GLN A CA 1
ATOM 715 C C . GLN A 1 93 ? 24.470 68.760 124.628 1.00 46.63 90 GLN A C 1
ATOM 716 O O . GLN A 1 93 ? 23.882 69.577 125.299 1.00 47.56 90 GLN A O 1
ATOM 722 N N . SER A 1 94 ? 24.058 67.503 124.521 1.00 45.40 91 SER A N 1
ATOM 723 C CA . SER A 1 94 ? 22.849 67.020 125.205 1.00 44.71 91 SER A CA 1
ATOM 724 C C . SER A 1 94 ? 23.216 66.425 126.552 1.00 42.21 91 SER A C 1
ATOM 725 O O . SER A 1 94 ? 24.128 65.620 126.632 1.00 41.08 91 SER A O 1
ATOM 728 N N . ILE A 1 95 ? 22.498 66.800 127.593 1.00 41.01 92 ILE A N 1
ATOM 729 C CA . ILE A 1 95 ? 22.742 66.264 128.928 1.00 41.21 92 ILE A CA 1
ATOM 730 C C . ILE A 1 95 ? 22.538 64.738 128.964 1.00 39.59 92 ILE A C 1
ATOM 731 O O . ILE A 1 95 ? 23.245 64.036 129.650 1.00 36.47 92 ILE A O 1
ATOM 736 N N . SER A 1 96 ? 21.588 64.224 128.199 1.00 39.80 93 SER A N 1
ATOM 737 C CA . SER A 1 96 ? 21.262 62.834 128.381 1.00 39.95 93 SER A CA 1
ATOM 738 C C . SER A 1 96 ? 22.376 61.995 127.770 1.00 38.47 93 SER A C 1
ATOM 739 O O . SER A 1 96 ? 22.774 60.987 128.369 1.00 37.59 93 SER A O 1
ATOM 742 N N . ILE A 1 97 ? 22.878 62.416 126.603 1.00 37.42 94 ILE A N 1
ATOM 743 C CA . ILE A 1 97 ? 24.053 61.791 125.998 1.00 36.53 94 ILE A CA 1
ATOM 744 C C . ILE A 1 97 ? 25.320 61.936 126.883 1.00 35.93 94 ILE A C 1
ATOM 745 O O . ILE A 1 97 ? 26.026 60.954 127.191 1.00 34.97 94 ILE A O 1
ATOM 750 N N . GLN A 1 98 ? 25.578 63.141 127.378 1.00 36.65 95 GLN A N 1
ATOM 751 C CA . GLN A 1 98 ? 26.705 63.279 128.304 1.00 36.06 95 GLN A CA 1
ATOM 752 C C . GLN A 1 98 ? 26.507 62.245 129.412 1.00 35.06 95 GLN A C 1
ATOM 753 O O . GLN A 1 98 ? 27.444 61.555 129.761 1.00 33.63 95 GLN A O 1
ATOM 759 N N . LEU A 1 99 ? 25.289 62.121 129.949 1.00 34.62 96 LEU A N 1
ATOM 760 C CA . LEU A 1 99 ? 25.073 61.205 131.105 1.00 34.31 96 LEU A CA 1
ATOM 761 C C . LEU A 1 99 ? 25.281 59.745 130.678 1.00 33.67 96 LEU A C 1
ATOM 762 O O . LEU A 1 99 ? 25.934 58.986 131.400 1.00 33.02 96 LEU A O 1
ATOM 767 N N . LEU A 1 100 ? 24.790 59.369 129.494 1.00 32.76 97 LEU A N 1
ATOM 768 C CA . LEU A 1 100 ? 24.993 58.019 129.030 1.00 33.24 97 LEU A CA 1
ATOM 769 C C . LEU A 1 100 ? 26.478 57.712 128.687 1.00 34.37 97 LEU A C 1
ATOM 770 O O . LEU A 1 100 ? 26.963 56.569 128.825 1.00 33.91 97 LEU A O 1
ATOM 775 N N . LYS A 1 101 ? 27.211 58.725 128.258 1.00 34.85 98 LYS A N 1
ATOM 776 C CA . LYS A 1 101 ? 28.628 58.516 127.948 1.00 35.50 98 LYS A CA 1
ATOM 777 C C . LYS A 1 101 ? 29.309 58.178 129.277 1.00 35.18 98 LYS A C 1
ATOM 778 O O . LYS A 1 101 ? 30.009 57.160 129.400 1.00 37.04 98 LYS A O 1
ATOM 784 N N . GLU A 1 102 ? 29.024 58.921 130.314 1.00 34.81 99 GLU A N 1
ATOM 785 C CA . GLU A 1 102 ? 29.741 58.678 131.601 1.00 35.35 99 GLU A CA 1
ATOM 786 C C . GLU A 1 102 ? 29.319 57.391 132.237 1.00 34.01 99 GLU A C 1
ATOM 787 O O . GLU A 1 102 ? 30.162 56.677 132.738 1.00 32.31 99 GLU A O 1
ATOM 793 N N . LEU A 1 103 ? 28.016 57.048 132.146 1.00 34.25 100 LEU A N 1
ATOM 794 C CA . LEU A 1 103 ? 27.534 55.785 132.709 1.00 33.59 100 LEU A CA 1
ATOM 795 C C . LEU A 1 103 ? 28.003 54.574 131.909 1.00 32.81 100 LEU A C 1
ATOM 796 O O . LEU A 1 103 ? 27.976 53.494 132.411 1.00 32.17 100 LEU A O 1
ATOM 801 N N . LEU A 1 104 ? 28.436 54.751 130.674 1.00 33.62 101 LEU A N 1
ATOM 802 C CA . LEU A 1 104 ? 29.060 53.631 129.940 1.00 33.76 101 LEU A CA 1
ATOM 803 C C . LEU A 1 104 ? 30.415 53.268 130.509 1.00 33.93 101 LEU A C 1
ATOM 804 O O . LEU A 1 104 ? 30.731 52.072 130.663 1.00 35.31 101 LEU A O 1
ATOM 809 N N . PHE A 1 105 ? 31.196 54.275 130.877 1.00 34.16 102 PHE A N 1
ATOM 810 C CA . PHE A 1 105 ? 32.580 54.059 131.386 1.00 34.73 102 PHE A CA 1
ATOM 811 C C . PHE A 1 105 ? 32.780 53.890 132.913 1.00 36.19 102 PHE A C 1
ATOM 812 O O . PHE A 1 105 ? 33.849 53.446 133.287 1.00 35.91 102 PHE A O 1
ATOM 820 N N . THR A 1 106 ? 31.804 54.255 133.772 1.00 37.87 103 THR A N 1
ATOM 821 C CA . THR A 1 106 ? 31.833 53.906 135.232 1.00 40.58 103 THR A CA 1
ATOM 822 C C . THR A 1 106 ? 30.479 53.415 135.752 1.00 41.38 103 THR A C 1
ATOM 823 O O . THR A 1 106 ? 29.465 53.855 135.246 1.00 40.58 103 THR A O 1
ATOM 827 N N . LYS A 1 107 ? 30.455 52.599 136.798 1.00 42.78 104 LYS A N 1
ATOM 828 C CA . LYS A 1 107 ? 29.176 52.074 137.286 1.00 45.23 104 LYS A CA 1
ATOM 829 C C . LYS A 1 107 ? 28.394 53.172 137.976 1.00 45.58 104 LYS A C 1
ATOM 830 O O . LYS A 1 107 ? 27.193 53.150 137.931 1.00 46.68 104 LYS A O 1
ATOM 836 N N . GLU A 1 108 ? 29.087 54.098 138.632 1.00 45.87 105 GLU A N 1
ATOM 837 C CA . GLU A 1 108 ? 28.449 55.172 139.397 1.00 47.65 105 GLU A CA 1
ATOM 838 C C . GLU A 1 108 ? 29.186 56.498 139.284 1.00 46.12 105 GLU A C 1
ATOM 839 O O . GLU A 1 108 ? 30.383 56.545 139.173 1.00 46.22 105 GLU A O 1
ATOM 845 N N . LEU A 1 109 ? 28.413 57.567 139.229 1.00 46.78 106 LEU A N 1
ATOM 846 C CA . LEU A 1 109 ? 28.895 58.942 139.100 1.00 45.50 106 LEU A CA 1
ATOM 847 C C . LEU A 1 109 ? 28.590 59.671 140.365 1.00 44.79 106 LEU A C 1
ATOM 848 O O . LEU A 1 109 ? 27.579 59.392 141.000 1.00 44.95 106 LEU A O 1
ATOM 853 N N . VAL A 1 110 ? 29.434 60.657 140.690 1.00 43.66 107 VAL A N 1
ATOM 854 C CA . VAL A 1 110 ? 29.146 61.566 141.788 1.00 42.05 107 VAL A CA 1
ATOM 855 C C . VAL A 1 110 ? 28.164 62.567 141.246 1.00 41.05 107 VAL A C 1
ATOM 856 O O . VAL A 1 110 ? 28.439 63.261 140.287 1.00 41.67 107 VAL A O 1
ATOM 860 N N . THR A 1 111 ? 26.989 62.624 141.836 1.00 40.79 108 THR A N 1
ATOM 861 C CA . THR A 1 111 ? 25.978 63.528 141.326 1.00 41.01 108 THR A CA 1
ATOM 862 C C . THR A 1 111 ? 26.471 64.982 141.224 1.00 41.33 108 THR A C 1
ATOM 863 O O . THR A 1 111 ? 26.381 65.598 140.132 1.00 40.46 108 THR A O 1
ATOM 867 N N . THR A 1 112 ? 27.042 65.519 142.321 1.00 42.21 109 THR A N 1
ATOM 868 C CA . THR A 1 112 ? 27.537 66.936 142.360 1.00 42.55 109 THR A CA 1
ATOM 869 C C . THR A 1 112 ? 28.547 67.195 141.232 1.00 42.36 109 THR A C 1
ATOM 870 O O . THR A 1 112 ? 28.573 68.239 140.603 1.00 43.97 109 THR A O 1
ATOM 874 N N . SER A 1 113 ? 29.345 66.203 140.907 1.00 41.96 110 SER A N 1
ATOM 875 C CA . SER A 1 113 ? 30.372 66.376 139.895 1.00 42.13 110 SER A CA 1
ATOM 876 C C . SER A 1 113 ? 29.794 66.349 138.485 1.00 41.37 110 SER A C 1
ATOM 877 O O . SER A 1 113 ? 30.252 67.069 137.588 1.00 42.38 110 SER A O 1
ATOM 880 N N . PHE A 1 114 ? 28.780 65.505 138.253 1.00 40.51 111 PHE A N 1
ATOM 881 C CA . PHE A 1 114 ? 28.060 65.551 136.951 1.00 39.05 111 PHE A CA 1
ATOM 882 C C . PHE A 1 114 ? 27.194 66.849 136.832 1.00 40.17 111 PHE A C 1
ATOM 883 O O . PHE A 1 114 ? 27.148 67.454 135.758 1.00 38.61 111 PHE A O 1
ATOM 891 N N . LEU A 1 115 ? 26.556 67.300 137.916 1.00 41.89 112 LEU A N 1
ATOM 892 C CA . LEU A 1 115 ? 25.824 68.632 137.878 1.00 44.51 112 LEU A CA 1
ATOM 893 C C . LEU A 1 115 ? 26.758 69.748 137.466 1.00 46.18 112 LEU A C 1
ATOM 894 O O . LEU A 1 115 ? 26.479 70.521 136.567 1.00 46.96 112 LEU A O 1
ATOM 899 N N . SER A 1 116 ? 27.934 69.743 138.057 1.00 48.89 113 SER A N 1
ATOM 900 C CA . SER A 1 116 ? 29.060 70.638 137.667 1.00 50.54 113 SER A CA 1
ATOM 901 C C . SER A 1 116 ? 29.502 70.638 136.165 1.00 49.46 113 SER A C 1
ATOM 902 O O . SER A 1 116 ? 29.623 71.680 135.536 1.00 51.19 113 SER A O 1
ATOM 905 N N . THR A 1 117 ? 29.770 69.492 135.570 1.00 48.66 114 THR A N 1
ATOM 906 C CA . THR A 1 117 ? 30.216 69.482 134.167 1.00 47.61 114 THR A CA 1
ATOM 907 C C . THR A 1 117 ? 29.082 69.660 133.169 1.00 48.10 114 THR A C 1
ATOM 908 O O . THR A 1 117 ? 29.308 70.054 132.021 1.00 48.92 114 THR A O 1
ATOM 912 N N . SER A 1 118 ? 27.853 69.337 133.557 1.00 48.49 115 SER A N 1
ATOM 913 C CA . SER A 1 118 ? 26.719 69.445 132.590 1.00 48.71 115 SER A CA 1
ATOM 914 C C . SER A 1 118 ? 26.137 70.828 132.621 1.00 49.67 115 SER A C 1
ATOM 915 O O . SER A 1 118 ? 25.589 71.281 131.661 1.00 50.35 115 SER A O 1
ATOM 918 N N . GLY A 1 119 ? 26.259 71.477 133.761 1.00 51.53 116 GLY A N 1
ATOM 919 C CA . GLY A 1 119 ? 25.798 72.860 133.934 1.00 52.77 116 GLY A CA 1
ATOM 920 C C . GLY A 1 119 ? 24.374 72.968 134.433 1.00 53.36 116 GLY A C 1
ATOM 921 O O . GLY A 1 119 ? 23.772 74.013 134.290 1.00 55.71 116 GLY A O 1
ATOM 922 N N . VAL A 1 120 ? 23.805 71.911 135.004 1.00 52.92 117 VAL A N 1
ATOM 923 C CA . VAL A 1 120 ? 22.363 71.958 135.329 1.00 53.53 117 VAL A CA 1
ATOM 924 C C . VAL A 1 120 ? 22.135 71.732 136.793 1.00 53.36 117 VAL A C 1
ATOM 925 O O . VAL A 1 120 ? 23.054 71.347 137.521 1.00 53.20 117 VAL A O 1
ATOM 929 N N . SER A 1 121 ? 20.910 72.035 137.207 1.00 53.55 118 SER A N 1
ATOM 930 C CA . SER A 1 121 ? 20.487 71.942 138.581 1.00 53.19 118 SER A CA 1
ATOM 931 C C . SER A 1 121 ? 20.015 70.527 138.781 1.00 51.78 118 SER A C 1
ATOM 932 O O . SER A 1 121 ? 19.626 69.852 137.822 1.00 50.87 118 SER A O 1
ATOM 935 N N . TYR A 1 122 ? 20.029 70.086 140.023 1.00 51.22 119 TYR A N 1
ATOM 936 C CA . TYR A 1 122 ? 19.566 68.754 140.361 1.00 50.99 119 TYR A CA 1
ATOM 937 C C . TYR A 1 122 ? 18.136 68.489 139.889 1.00 51.86 119 TYR A C 1
ATOM 938 O O . TYR A 1 122 ? 17.826 67.434 139.354 1.00 50.56 119 TYR A O 1
ATOM 947 N N . GLU A 1 123 ? 17.267 69.447 140.095 1.00 53.26 120 GLU A N 1
ATOM 948 C CA . GLU A 1 123 ? 15.871 69.272 139.714 1.00 54.91 120 GLU A CA 1
ATOM 949 C C . GLU A 1 123 ? 15.726 69.188 138.199 1.00 53.70 120 GLU A C 1
ATOM 950 O O . GLU A 1 123 ? 14.903 68.438 137.690 1.00 54.05 120 GLU A O 1
ATOM 956 N N . THR A 1 124 ? 16.473 70.007 137.477 1.00 52.47 121 THR A N 1
ATOM 957 C CA . THR A 1 124 ? 16.498 69.846 136.045 1.00 51.44 121 THR A CA 1
ATOM 958 C C . THR A 1 124 ? 17.029 68.461 135.660 1.00 49.10 121 THR A C 1
ATOM 959 O O . THR A 1 124 ? 16.523 67.852 134.748 1.00 48.73 121 THR A O 1
ATOM 963 N N . LEU A 1 125 ? 18.038 67.941 136.335 1.00 47.19 122 LEU A N 1
ATOM 964 C CA . LEU A 1 125 ? 18.580 66.655 135.891 1.00 45.18 122 LEU A CA 1
ATOM 965 C C . LEU A 1 125 ? 17.564 65.572 136.162 1.00 44.78 122 LEU A C 1
ATOM 966 O O . LEU A 1 125 ? 17.427 64.620 135.395 1.00 43.71 122 LEU A O 1
ATOM 971 N N . LYS A 1 126 ? 16.827 65.758 137.238 1.00 46.14 123 LYS A N 1
ATOM 972 C CA . LYS A 1 126 ? 15.774 64.847 137.655 1.00 47.63 123 LYS A CA 1
ATOM 973 C C . LYS A 1 126 ? 14.747 64.785 136.567 1.00 48.20 123 LYS A C 1
ATOM 974 O O . LYS A 1 126 ? 14.361 63.726 136.122 1.00 47.92 123 LYS A O 1
ATOM 980 N N . ARG A 1 127 ? 14.360 65.947 136.105 1.00 49.42 124 ARG A N 1
ATOM 981 C CA . ARG A 1 127 ? 13.392 66.076 135.036 1.00 51.53 124 ARG A CA 1
ATOM 982 C C . ARG A 1 127 ? 13.871 65.421 133.728 1.00 50.35 124 ARG A C 1
ATOM 983 O O . ARG A 1 127 ? 13.079 64.779 133.071 1.00 51.12 124 ARG A O 1
ATOM 991 N N . HIS A 1 128 ? 15.160 65.522 133.380 1.00 49.08 125 HIS A N 1
ATOM 992 C CA . HIS A 1 128 ? 15.697 64.833 132.175 1.00 48.50 125 HIS A CA 1
ATOM 993 C C . HIS A 1 128 ? 15.733 63.305 132.352 1.00 46.95 125 HIS A C 1
ATOM 994 O O . HIS A 1 128 ? 15.402 62.547 131.439 1.00 47.54 125 HIS A O 1
ATOM 1001 N N . ILE A 1 129 ? 16.176 62.874 133.516 1.00 46.20 126 ILE A N 1
ATOM 1002 C CA . ILE A 1 129 ? 16.307 61.458 133.845 1.00 45.44 126 ILE A CA 1
ATOM 1003 C C . ILE A 1 129 ? 14.935 60.749 133.856 1.00 47.21 126 ILE A C 1
ATOM 1004 O O . ILE A 1 129 ? 14.843 59.613 133.420 1.00 47.20 126 ILE A O 1
ATOM 1009 N N . LYS A 1 130 ? 13.883 61.409 134.333 1.00 49.20 127 LYS A N 1
ATOM 1010 C CA . LYS A 1 130 ? 12.506 60.891 134.161 1.00 51.45 127 LYS A CA 1
ATOM 1011 C C . LYS A 1 130 ? 12.240 60.588 132.695 1.00 50.82 127 LYS A C 1
ATOM 1012 O O . LYS A 1 130 ? 11.830 59.478 132.367 1.00 50.66 127 LYS A O 1
ATOM 1018 N N . LYS A 1 131 ? 12.479 61.576 131.820 1.00 50.61 128 LYS A N 1
ATOM 1019 C CA . LYS A 1 131 ? 12.341 61.367 130.365 1.00 50.15 128 LYS A CA 1
ATOM 1020 C C . LYS A 1 131 ? 13.205 60.251 129.838 1.00 48.03 128 LYS A C 1
ATOM 1021 O O . LYS A 1 131 ? 12.724 59.437 129.088 1.00 47.75 128 LYS A O 1
ATOM 1035 N N . ASN A 1 133 ? 14.410 57.641 131.416 1.00 44.76 130 ASN A N 1
ATOM 1036 C CA . ASN A 1 133 ? 13.873 56.404 131.970 1.00 45.10 130 ASN A CA 1
ATOM 1037 C C . ASN A 1 133 ? 12.638 55.857 131.200 1.00 45.44 130 ASN A C 1
ATOM 1038 O O . ASN A 1 133 ? 12.433 54.654 131.156 1.00 42.79 130 ASN A O 1
ATOM 1043 N N . GLN A 1 134 ? 11.913 56.716 130.500 1.00 46.45 131 GLN A N 1
ATOM 1044 C CA . GLN A 1 134 ? 10.829 56.204 129.673 1.00 48.42 131 GLN A CA 1
ATOM 1045 C C . GLN A 1 134 ? 11.305 55.406 128.480 1.00 48.38 131 GLN A C 1
ATOM 1046 O O . GLN A 1 134 ? 10.587 54.546 128.017 1.00 50.19 131 GLN A O 1
ATOM 1052 N N . ALA A 1 135 ? 12.510 55.643 127.991 1.00 47.96 132 ALA A N 1
ATOM 1053 C CA . ALA A 1 135 ? 12.953 54.923 126.817 1.00 47.12 132 ALA A CA 1
ATOM 1054 C C . ALA A 1 135 ? 13.834 53.785 127.204 1.00 46.41 132 ALA A C 1
ATOM 1055 O O . ALA A 1 135 ? 13.978 52.823 126.447 1.00 47.61 132 ALA A O 1
ATOM 1057 N N . LEU A 1 136 ? 14.450 53.863 128.371 1.00 44.26 133 LEU A N 1
ATOM 1058 C CA . LEU A 1 136 ? 15.183 52.761 128.821 1.00 42.63 133 LEU A CA 1
ATOM 1059 C C . LEU A 1 136 ? 14.239 51.649 129.281 1.00 43.30 133 LEU A C 1
ATOM 1060 O O . LEU A 1 136 ? 14.661 50.533 129.455 1.00 42.24 133 LEU A O 1
ATOM 1065 N N . ARG A 1 137 ? 12.973 51.953 129.517 1.00 45.32 134 ARG A N 1
ATOM 1066 C CA . ARG A 1 137 ? 12.075 50.992 130.149 1.00 47.64 134 ARG A CA 1
ATOM 1067 C C . ARG A 1 137 ? 12.068 49.672 129.407 1.00 47.67 134 ARG A C 1
ATOM 1068 O O . ARG A 1 137 ? 12.103 48.626 130.005 1.00 46.78 134 ARG A O 1
ATOM 1076 N N . ASP A 1 138 ? 12.020 49.727 128.092 1.00 48.62 135 ASP A N 1
ATOM 1077 C CA . ASP A 1 138 ? 11.963 48.509 127.338 1.00 49.77 135 ASP A CA 1
ATOM 1078 C C . ASP A 1 138 ? 13.138 47.614 127.507 1.00 48.31 135 ASP A C 1
ATOM 1079 O O . ASP A 1 138 ? 12.974 46.398 127.406 1.00 49.61 135 ASP A O 1
ATOM 1084 N N . PHE A 1 139 ? 14.308 48.179 127.780 1.00 46.25 136 PHE A N 1
ATOM 1085 C CA . PHE A 1 139 ? 15.517 47.377 127.900 1.00 44.45 136 PHE A CA 1
ATOM 1086 C C . PHE A 1 139 ? 15.688 46.834 129.306 1.00 44.31 136 PHE A C 1
ATOM 1087 O O . PHE A 1 139 ? 16.695 46.186 129.602 1.00 43.54 136 PHE A O 1
ATOM 1095 N N . HIS A 1 140 ? 14.723 47.113 130.182 1.00 43.06 137 HIS A N 1
ATOM 1096 C CA . HIS A 1 140 ? 14.768 46.640 131.533 1.00 43.92 137 HIS A CA 1
ATOM 1097 C C . HIS A 1 140 ? 15.832 47.409 132.321 1.00 42.21 137 HIS A C 1
ATOM 1098 O O . HIS A 1 140 ? 16.459 46.867 133.212 1.00 42.41 137 HIS A O 1
ATOM 1105 N N . LEU A 1 141 ? 16.009 48.695 132.027 1.00 40.41 138 LEU A N 1
ATOM 1106 C CA . LEU A 1 141 ? 16.990 49.476 132.759 1.00 39.19 138 LEU A CA 1
ATOM 1107 C C . LEU A 1 141 ? 16.400 50.707 133.329 1.00 37.87 138 LEU A C 1
ATOM 1108 O O . LEU A 1 141 ? 15.460 51.182 132.802 1.00 38.75 138 LEU A O 1
ATOM 1113 N N . THR A 1 142 ? 17.046 51.298 134.327 1.00 37.25 139 THR A N 1
ATOM 1114 C CA . THR A 1 142 ? 16.676 52.617 134.753 1.00 37.03 139 THR A CA 1
ATOM 1115 C C . THR A 1 142 ? 17.834 53.313 135.391 1.00 36.66 139 THR A C 1
ATOM 1116 O O . THR A 1 142 ? 18.663 52.693 135.978 1.00 36.99 139 THR A O 1
ATOM 1120 N N . ILE A 1 143 ? 17.867 54.629 135.287 1.00 38.23 140 ILE A N 1
ATOM 1121 C CA . ILE A 1 143 ? 18.878 55.443 135.899 1.00 38.03 140 ILE A CA 1
ATOM 1122 C C . ILE A 1 143 ? 18.316 55.897 137.232 1.00 39.47 140 ILE A C 1
ATOM 1123 O O . ILE A 1 143 ? 17.278 56.509 137.260 1.00 38.71 140 ILE A O 1
ATOM 1128 N N . GLN A 1 144 ? 18.986 55.555 138.327 1.00 41.03 141 GLN A N 1
ATOM 1129 C CA . GLN A 1 144 ? 18.633 56.098 139.644 1.00 43.63 141 GLN A CA 1
ATOM 1130 C C . GLN A 1 144 ? 19.481 57.303 140.021 1.00 42.85 141 GLN A C 1
ATOM 1131 O O . GLN A 1 144 ? 20.710 57.285 139.900 1.00 42.06 141 GLN A O 1
ATOM 1137 N N . LEU A 1 145 ? 18.795 58.335 140.476 1.00 43.89 142 LEU A N 1
ATOM 1138 C CA . LEU A 1 145 ? 19.389 59.586 140.855 1.00 44.62 142 LEU A CA 1
ATOM 1139 C C . LEU A 1 145 ? 19.143 59.814 142.331 1.00 46.75 142 LEU A C 1
ATOM 1140 O O . LEU A 1 145 ? 17.993 59.871 142.800 1.00 47.24 142 LEU A O 1
ATOM 1145 N N . THR A 1 146 ? 20.233 59.933 143.069 1.00 48.34 143 THR A N 1
ATOM 1146 C CA . THR A 1 146 ? 20.180 60.462 144.422 1.00 49.99 143 THR A CA 1
ATOM 1147 C C . THR A 1 146 ? 21.060 61.722 144.416 1.00 51.13 143 THR A C 1
ATOM 1148 O O . THR A 1 146 ? 21.747 62.018 143.423 1.00 51.23 143 THR A O 1
ATOM 1152 N N . THR A 1 147 ? 21.051 62.436 145.536 1.00 52.78 144 THR A N 1
ATOM 1153 C CA . THR A 1 147 ? 21.880 63.620 145.763 1.00 53.57 144 THR A CA 1
ATOM 1154 C C . THR A 1 147 ? 23.361 63.239 145.870 1.00 53.23 144 THR A C 1
ATOM 1155 O O . THR A 1 147 ? 24.226 64.076 145.686 1.00 52.25 144 THR A O 1
ATOM 1167 N N . THR A 1 149 ? 24.604 59.993 144.337 1.00 51.81 146 THR A N 1
ATOM 1168 C CA . THR A 1 149 ? 24.996 59.033 143.321 1.00 49.80 146 THR A CA 1
ATOM 1169 C C . THR A 1 149 ? 24.087 59.050 142.095 1.00 47.95 146 THR A C 1
ATOM 1170 O O . THR A 1 149 ? 22.873 59.307 142.209 1.00 48.11 146 THR A O 1
ATOM 1174 N N . ILE A 1 150 ? 24.678 58.799 140.931 1.00 45.31 147 ILE A N 1
ATOM 1175 C CA . ILE A 1 150 ? 23.913 58.517 139.700 1.00 44.17 147 ILE A CA 1
ATOM 1176 C C . ILE A 1 150 ? 24.329 57.165 139.169 1.00 44.35 147 ILE A C 1
ATOM 1177 O O . ILE A 1 150 ? 25.508 56.943 138.909 1.00 45.68 147 ILE A O 1
ATOM 1182 N N . GLN A 1 151 ? 23.377 56.275 138.947 1.00 44.49 148 GLN A N 1
ATOM 1183 C CA . GLN A 1 151 ? 23.685 54.899 138.546 1.00 43.69 148 GLN A CA 1
ATOM 1184 C C . GLN A 1 151 ? 22.757 54.282 137.497 1.00 42.40 148 GLN A C 1
ATOM 1185 O O . GLN A 1 151 ? 21.565 54.583 137.439 1.00 41.61 148 GLN A O 1
ATOM 1191 N N . LEU A 1 152 ? 23.306 53.357 136.719 1.00 40.41 149 LEU A N 1
ATOM 1192 C CA . LEU A 1 152 ? 22.522 52.652 135.730 1.00 39.73 149 LEU A CA 1
ATOM 1193 C C . LEU A 1 152 ? 22.155 51.288 136.260 1.00 38.93 149 LEU A C 1
ATOM 1194 O O . LEU A 1 152 ? 22.998 50.444 136.337 1.00 38.72 149 LEU A O 1
ATOM 1199 N N . ILE A 1 153 ? 20.894 51.101 136.688 1.00 38.55 150 ILE A N 1
ATOM 1200 C CA . ILE A 1 153 ? 20.431 49.858 137.312 1.00 37.55 150 ILE A CA 1
ATOM 1201 C C . ILE A 1 153 ? 19.814 48.893 136.290 1.00 37.29 150 ILE A C 1
ATOM 1202 O O . ILE A 1 153 ? 19.047 49.291 135.402 1.00 37.63 150 ILE A O 1
ATOM 1207 N N . GLY A 1 154 ? 20.167 47.624 136.403 1.00 36.59 151 GLY A N 1
ATOM 1208 C CA . GLY A 1 154 ? 19.625 46.580 135.538 1.00 36.95 151 GLY A CA 1
ATOM 1209 C C . GLY A 1 154 ? 20.688 45.533 135.332 1.00 36.19 151 GLY A C 1
ATOM 1210 O O . GLY A 1 154 ? 21.793 45.709 135.757 1.00 36.02 151 GLY A O 1
ATOM 1211 N N . ALA A 1 155 ? 20.351 44.439 134.671 1.00 36.90 152 ALA A N 1
ATOM 1212 C CA . ALA A 1 155 ? 21.273 43.334 134.474 1.00 36.11 152 ALA A CA 1
ATOM 1213 C C . ALA A 1 155 ? 22.321 43.813 133.505 1.00 35.59 152 ALA A C 1
ATOM 1214 O O . ALA A 1 155 ? 22.021 44.476 132.534 1.00 36.05 152 ALA A O 1
ATOM 1216 N N . GLU A 1 156 ? 23.565 43.471 133.776 1.00 35.77 153 GLU A N 1
ATOM 1217 C CA . GLU A 1 156 ? 24.690 43.957 132.991 1.00 33.73 153 GLU A CA 1
ATOM 1218 C C . GLU A 1 156 ? 24.542 43.572 131.509 1.00 33.21 153 GLU A C 1
ATOM 1219 O O . GLU A 1 156 ? 24.881 44.374 130.624 1.00 30.41 153 GLU A O 1
ATOM 1225 N N . SER A 1 157 ? 23.999 42.383 131.249 1.00 34.01 154 SER A N 1
ATOM 1226 C CA . SER A 1 157 ? 23.758 41.929 129.869 1.00 33.17 154 SER A CA 1
ATOM 1227 C C . SER A 1 157 ? 22.838 42.896 129.149 1.00 32.14 154 SER A C 1
ATOM 1228 O O . SER A 1 157 ? 23.102 43.291 128.022 1.00 32.80 154 SER A O 1
ATOM 1231 N N . ASN A 1 158 ? 21.798 43.353 129.807 1.00 32.73 155 ASN A N 1
ATOM 1232 C CA . ASN A 1 158 ? 20.858 44.286 129.188 1.00 32.52 155 ASN A CA 1
ATOM 1233 C C . ASN A 1 158 ? 21.418 45.679 129.098 1.00 31.47 155 ASN A C 1
ATOM 1234 O O . ASN A 1 158 ? 20.970 46.448 128.258 1.00 32.39 155 ASN A O 1
ATOM 1239 N N . ILE A 1 159 ? 22.317 46.052 130.000 1.00 30.56 156 ILE A N 1
ATOM 1240 C CA . ILE A 1 159 ? 22.977 47.352 129.909 1.00 29.85 156 ILE A CA 1
ATOM 1241 C C . ILE A 1 159 ? 23.798 47.337 128.597 1.00 30.53 156 ILE A C 1
ATOM 1242 O O . ILE A 1 159 ? 23.711 48.267 127.779 1.00 30.22 156 ILE A O 1
ATOM 1247 N N . ARG A 1 160 ? 24.544 46.266 128.365 1.00 29.66 157 ARG A N 1
ATOM 1248 C CA . ARG A 1 160 ? 25.410 46.188 127.156 1.00 30.27 157 ARG A CA 1
ATOM 1249 C C . ARG A 1 160 ? 24.662 46.134 125.803 1.00 30.47 157 ARG A C 1
ATOM 1250 O O . ARG A 1 160 ? 25.040 46.745 124.847 1.00 30.73 157 ARG A O 1
ATOM 1258 N N . ILE A 1 161 ? 23.573 45.399 125.772 1.00 31.19 158 ILE A N 1
ATOM 1259 C CA . ILE A 1 161 ? 22.742 45.344 124.632 1.00 30.48 158 ILE A CA 1
ATOM 1260 C C . ILE A 1 161 ? 22.164 46.734 124.320 1.00 29.94 158 ILE A C 1
ATOM 1261 O O . ILE A 1 161 ? 22.109 47.100 123.181 1.00 27.29 158 ILE A O 1
ATOM 1266 N N . PHE A 1 162 ? 21.708 47.483 125.323 1.00 30.23 159 PHE A N 1
ATOM 1267 C CA . PHE A 1 162 ? 21.245 48.852 125.092 1.00 29.57 159 PHE A CA 1
ATOM 1268 C C . PHE A 1 162 ? 22.344 49.733 124.493 1.00 29.39 159 PHE A C 1
ATOM 1269 O O . PHE A 1 162 ? 22.144 50.423 123.486 1.00 27.68 159 PHE A O 1
ATOM 1277 N N . TYR A 1 163 ? 23.509 49.708 125.098 1.00 29.77 160 TYR A N 1
ATOM 1278 C CA . TYR A 1 163 ? 24.629 50.530 124.531 1.00 30.67 160 TYR A CA 1
ATOM 1279 C C . TYR A 1 163 ? 24.991 50.110 123.108 1.00 30.31 160 TYR A C 1
ATOM 1280 O O . TYR A 1 163 ? 25.305 50.960 122.279 1.00 31.40 160 TYR A O 1
ATOM 1289 N N . HIS A 1 164 ? 24.926 48.825 122.841 1.00 29.50 161 HIS A N 1
ATOM 1290 C CA . HIS A 1 164 ? 25.260 48.327 121.526 1.00 31.35 161 HIS A CA 1
ATOM 1291 C C . HIS A 1 164 ? 24.263 48.850 120.466 1.00 32.26 161 HIS A C 1
ATOM 1292 O O . HIS A 1 164 ? 24.654 49.358 119.439 1.00 32.25 161 HIS A O 1
ATOM 1299 N N . ARG A 1 165 ? 22.985 48.724 120.749 1.00 33.75 162 ARG A N 1
ATOM 1300 C CA . ARG A 1 165 ? 21.951 49.295 119.929 1.00 35.30 162 ARG A CA 1
ATOM 1301 C C . ARG A 1 165 ? 22.210 50.802 119.733 1.00 35.00 162 ARG A C 1
ATOM 1302 O O . ARG A 1 165 ? 22.141 51.291 118.635 1.00 35.54 162 ARG A O 1
ATOM 1310 N N . LEU A 1 166 ? 22.521 51.513 120.800 1.00 35.13 163 LEU A N 1
ATOM 1311 C CA . LEU A 1 166 ? 22.635 52.953 120.756 1.00 35.47 163 LEU A CA 1
ATOM 1312 C C . LEU A 1 166 ? 23.882 53.372 119.968 1.00 35.12 163 LEU A C 1
ATOM 1313 O O . LEU A 1 166 ? 23.794 54.270 119.169 1.00 34.71 163 LEU A O 1
ATOM 1318 N N . LEU A 1 167 ? 24.987 52.651 120.149 1.00 34.27 164 LEU A N 1
ATOM 1319 C CA . LEU A 1 167 ? 26.291 53.095 119.667 1.00 33.66 164 LEU A CA 1
ATOM 1320 C C . LEU A 1 167 ? 26.872 52.396 118.444 1.00 32.58 164 LEU A C 1
ATOM 1321 O O . LEU A 1 167 ? 27.883 52.874 117.895 1.00 31.13 164 LEU A O 1
ATOM 1326 N N . VAL A 1 168 ? 26.249 51.313 117.986 1.00 32.36 165 VAL A N 1
ATOM 1327 C CA . VAL A 1 168 ? 26.721 50.646 116.772 1.00 32.66 165 VAL A CA 1
ATOM 1328 C C . VAL A 1 168 ? 26.925 51.620 115.587 1.00 33.66 165 VAL A C 1
ATOM 1329 O O . VAL A 1 168 ? 27.937 51.542 114.918 1.00 35.11 165 VAL A O 1
ATOM 1333 N N . PRO A 1 169 ? 26.015 52.577 115.372 1.00 33.99 166 PRO A N 1
ATOM 1334 C CA . PRO A 1 169 ? 26.265 53.565 114.335 1.00 34.55 166 PRO A CA 1
ATOM 1335 C C . PRO A 1 169 ? 27.403 54.515 114.604 1.00 34.12 166 PRO A C 1
ATOM 1336 O O . PRO A 1 169 ? 27.811 55.185 113.694 1.00 34.42 166 PRO A O 1
ATOM 1340 N N . PHE A 1 170 ? 27.911 54.566 115.839 1.00 33.62 167 PHE A N 1
ATOM 1341 C CA . PHE A 1 170 ? 28.951 55.466 116.196 1.00 32.28 167 PHE A CA 1
ATOM 1342 C C . PHE A 1 170 ? 30.234 54.686 116.417 1.00 31.51 167 PHE A C 1
ATOM 1343 O O . PHE A 1 170 ? 31.145 55.140 117.080 1.00 29.72 167 PHE A O 1
ATOM 1351 N N . THR A 1 171 ? 30.331 53.522 115.828 1.00 31.37 168 THR A N 1
ATOM 1352 C CA . THR A 1 171 ? 31.510 52.746 116.035 1.00 34.75 168 THR A CA 1
ATOM 1353 C C . THR A 1 171 ? 32.736 53.498 115.518 1.00 36.32 168 THR A C 1
ATOM 1354 O O . THR A 1 171 ? 33.838 53.194 115.905 1.00 38.01 168 THR A O 1
ATOM 1358 N N . HIS A 1 172 ? 32.567 54.486 114.660 1.00 37.78 169 HIS A N 1
ATOM 1359 C CA . HIS A 1 172 ? 33.727 55.219 114.131 1.00 38.89 169 HIS A CA 1
ATOM 1360 C C . HIS A 1 172 ? 33.668 56.659 114.608 1.00 38.92 169 HIS A C 1
ATOM 1361 O O . HIS A 1 172 ? 34.054 57.564 113.896 1.00 39.53 169 HIS A O 1
ATOM 1368 N N . ASN A 1 173 ? 33.193 56.864 115.826 1.00 38.41 170 ASN A N 1
ATOM 1369 C CA . ASN A 1 173 ? 33.082 58.185 116.393 1.00 39.20 170 ASN A CA 1
ATOM 1370 C C . ASN A 1 173 ? 34.050 58.305 117.569 1.00 41.01 170 ASN A C 1
ATOM 1371 O O . ASN A 1 173 ? 34.055 57.421 118.435 1.00 40.05 170 ASN A O 1
ATOM 1376 N N . ASN A 1 174 ? 34.880 59.368 117.588 1.00 42.09 171 ASN A N 1
ATOM 1377 C CA . ASN A 1 174 ? 35.877 59.555 118.656 1.00 42.85 171 ASN A CA 1
ATOM 1378 C C . ASN A 1 174 ? 35.331 60.078 119.946 1.00 42.02 171 ASN A C 1
ATOM 1379 O O . ASN A 1 174 ? 35.982 59.892 120.968 1.00 43.91 171 ASN A O 1
ATOM 1384 N N . TYR A 1 175 ? 34.177 60.738 119.927 1.00 41.00 172 TYR A N 1
ATOM 1385 C CA . TYR A 1 175 ? 33.566 61.149 121.173 1.00 40.38 172 TYR A CA 1
ATOM 1386 C C . TYR A 1 175 ? 33.183 59.923 122.008 1.00 40.10 172 TYR A C 1
ATOM 1387 O O . TYR A 1 175 ? 33.464 59.867 123.192 1.00 41.17 172 TYR A O 1
ATOM 1396 N N . PHE A 1 176 ? 32.594 58.913 121.399 1.00 39.71 173 PHE A N 1
ATOM 1397 C CA . PHE A 1 176 ? 32.185 57.713 122.170 1.00 38.73 173 PHE A CA 1
ATOM 1398 C C . PHE A 1 176 ? 33.308 56.724 122.367 1.00 38.32 173 PHE A C 1
ATOM 1399 O O . PHE A 1 176 ? 33.387 56.090 123.409 1.00 38.95 173 PHE A O 1
ATOM 1407 N N . PHE A 1 177 ? 34.132 56.535 121.350 1.00 37.68 174 PHE A N 1
ATOM 1408 C CA . PHE A 1 177 ? 35.160 55.560 121.416 1.00 37.27 174 PHE A CA 1
ATOM 1409 C C . PHE A 1 177 ? 36.449 56.268 121.123 1.00 39.79 174 PHE A C 1
ATOM 1410 O O . PHE A 1 177 ? 36.820 56.433 119.971 1.00 41.50 174 PHE A O 1
ATOM 1418 N N . ASP A 1 178 ? 37.124 56.711 122.174 1.00 40.95 175 ASP A N 1
ATOM 1419 C CA . ASP A 1 178 ? 38.315 57.480 121.999 1.00 42.50 175 ASP A CA 1
ATOM 1420 C C . ASP A 1 178 ? 39.294 56.621 121.245 1.00 41.50 175 ASP A C 1
ATOM 1421 O O . ASP A 1 178 ? 39.406 55.438 121.474 1.00 41.59 175 ASP A O 1
ATOM 1426 N N . ASP A 1 179 ? 39.942 57.211 120.276 1.00 42.31 176 ASP A N 1
ATOM 1427 C CA . ASP A 1 179 ? 40.849 56.471 119.427 1.00 42.56 176 ASP A CA 1
ATOM 1428 C C . ASP A 1 179 ? 40.333 55.103 118.974 1.00 40.74 176 ASP A C 1
ATOM 1429 O O . ASP A 1 179 ? 40.985 54.112 119.160 1.00 41.07 176 ASP A O 1
ATOM 1434 N N . TYR A 1 180 ? 39.155 55.071 118.355 1.00 39.73 177 TYR A N 1
ATOM 1435 C CA . TYR A 1 180 ? 38.549 53.824 117.959 1.00 39.11 177 TYR A CA 1
ATOM 1436 C C . TYR A 1 180 ? 39.382 53.032 117.020 1.00 38.78 177 TYR A C 1
ATOM 1437 O O . TYR A 1 180 ? 39.416 51.788 117.101 1.00 38.92 177 TYR A O 1
ATOM 1446 N N . SER A 1 181 ? 40.062 53.718 116.117 1.00 39.17 178 SER A N 1
ATOM 1447 C CA . SER A 1 181 ? 40.716 53.010 115.023 1.00 39.92 178 SER A CA 1
ATOM 1448 C C . SER A 1 181 ? 41.793 52.035 115.544 1.00 40.48 178 SER A C 1
ATOM 1449 O O . SER A 1 181 ? 41.876 50.890 115.094 1.00 40.24 178 SER A O 1
ATOM 1452 N N . ILE A 1 182 ? 42.566 52.477 116.534 1.00 41.11 179 ILE A N 1
ATOM 1453 C CA . ILE A 1 182 ? 43.509 51.606 117.220 1.00 41.48 179 ILE A CA 1
ATOM 1454 C C . ILE A 1 182 ? 42.810 50.405 117.817 1.00 41.36 179 ILE A C 1
ATOM 1455 O O . ILE A 1 182 ? 43.325 49.320 117.719 1.00 42.26 179 ILE A O 1
ATOM 1460 N N . HIS A 1 183 ? 41.616 50.546 118.399 1.00 41.09 180 HIS A N 1
ATOM 1461 C CA . HIS A 1 183 ? 40.912 49.348 118.959 1.00 40.36 180 HIS A CA 1
ATOM 1462 C C . HIS A 1 183 ? 40.320 48.440 117.893 1.00 39.55 180 HIS A C 1
ATOM 1463 O O . HIS A 1 183 ? 40.274 47.205 118.063 1.00 38.97 180 HIS A O 1
ATOM 1470 N N . GLU A 1 184 ? 39.877 49.054 116.795 1.00 38.81 181 GLU A N 1
ATOM 1471 C CA . GLU A 1 184 ? 39.292 48.330 115.689 1.00 38.53 181 GLU A CA 1
ATOM 1472 C C . GLU A 1 184 ? 40.331 47.528 114.987 1.00 38.41 181 GLU A C 1
ATOM 1473 O O . GLU A 1 184 ? 40.040 46.416 114.494 1.00 36.81 181 GLU A O 1
ATOM 1479 N N . GLU A 1 185 ? 41.563 48.046 114.993 1.00 38.63 182 GLU A N 1
ATOM 1480 C CA . GLU A 1 185 ? 42.671 47.317 114.399 1.00 39.89 182 GLU A CA 1
ATOM 1481 C C . GLU A 1 185 ? 42.822 45.995 115.143 1.00 38.53 182 GLU A C 1
ATOM 1482 O O . GLU A 1 185 ? 43.078 44.970 114.537 1.00 37.74 182 GLU A O 1
ATOM 1488 N N . HIS A 1 186 ? 42.569 45.988 116.444 1.00 36.82 183 HIS A N 1
ATOM 1489 C CA . HIS A 1 186 ? 42.598 44.718 117.148 1.00 37.33 183 HIS A CA 1
ATOM 1490 C C . HIS A 1 186 ? 41.483 43.785 116.661 1.00 36.39 183 HIS A C 1
ATOM 1491 O O . HIS A 1 186 ? 41.654 42.586 116.607 1.00 36.51 183 HIS A O 1
ATOM 1498 N N . TYR A 1 187 ? 40.325 44.325 116.335 1.00 35.43 184 TYR A N 1
ATOM 1499 C CA . TYR A 1 187 ? 39.271 43.434 115.912 1.00 35.37 184 TYR A CA 1
ATOM 1500 C C . TYR A 1 187 ? 39.576 42.900 114.522 1.00 35.27 184 TYR A C 1
ATOM 1501 O O . TYR A 1 187 ? 39.348 41.749 114.230 1.00 35.47 184 TYR A O 1
ATOM 1510 N N . PHE A 1 188 ? 40.126 43.756 113.688 1.00 36.75 185 PHE A N 1
ATOM 1511 C CA . PHE A 1 188 ? 40.583 43.344 112.357 1.00 38.18 185 PHE A CA 1
ATOM 1512 C C . PHE A 1 188 ? 41.581 42.236 112.468 1.00 38.09 185 PHE A C 1
ATOM 1513 O O . PHE A 1 188 ? 41.490 41.271 111.770 1.00 38.70 185 PHE A O 1
ATOM 1521 N N . GLN A 1 189 ? 42.524 42.344 113.387 1.00 38.64 186 GLN A N 1
ATOM 1522 C CA . GLN A 1 189 ? 43.534 41.298 113.507 1.00 38.83 186 GLN A CA 1
ATOM 1523 C C . GLN A 1 189 ? 42.897 39.988 113.902 1.00 38.19 186 GLN A C 1
ATOM 1524 O O . GLN A 1 189 ? 43.310 38.985 113.409 1.00 37.16 186 GLN A O 1
ATOM 1530 N N . PHE A 1 190 ? 41.928 40.001 114.838 1.00 37.61 187 PHE A N 1
ATOM 1531 C CA . PHE A 1 190 ? 41.204 38.776 115.217 1.00 37.88 187 PHE A CA 1
ATOM 1532 C C . PHE A 1 190 ? 40.422 38.162 114.020 1.00 39.82 187 PHE A C 1
ATOM 1533 O O . PHE A 1 190 ? 40.471 36.950 113.793 1.00 38.12 187 PHE A O 1
ATOM 1541 N N . LEU A 1 191 ? 39.744 39.011 113.231 1.00 41.13 188 LEU A N 1
ATOM 1542 C CA . LEU A 1 191 ? 39.086 38.522 112.013 1.00 42.40 188 LEU A CA 1
ATOM 1543 C C . LEU A 1 191 ? 40.049 37.894 110.995 1.00 44.84 188 LEU A C 1
ATOM 1544 O O . LEU A 1 191 ? 39.735 36.843 110.413 1.00 45.11 188 LEU A O 1
ATOM 1549 N N . LYS A 1 192 ? 41.210 38.525 110.773 1.00 46.65 189 LYS A N 1
ATOM 1550 C CA . LYS A 1 192 ? 42.217 37.949 109.865 1.00 48.54 189 LYS A CA 1
ATOM 1551 C C . LYS A 1 192 ? 42.573 36.563 110.307 1.00 49.23 189 LYS A C 1
ATOM 1552 O O . LYS A 1 192 ? 42.493 35.642 109.513 1.00 50.78 189 LYS A O 1
ATOM 1558 N N . GLN A 1 193 ? 42.914 36.393 111.584 1.00 48.85 190 GLN A N 1
ATOM 1559 C CA . GLN A 1 193 ? 43.238 35.079 112.077 1.00 49.61 190 GLN A CA 1
ATOM 1560 C C . GLN A 1 193 ? 42.055 34.157 111.842 1.00 48.58 190 GLN A C 1
ATOM 1561 O O . GLN A 1 193 ? 42.255 33.038 111.396 1.00 49.08 190 GLN A O 1
ATOM 1567 N N . VAL A 1 194 ? 40.826 34.590 112.155 1.00 47.11 191 VAL A N 1
ATOM 1568 C CA . VAL A 1 194 ? 39.685 33.706 111.942 1.00 47.28 191 VAL A CA 1
ATOM 1569 C C . VAL A 1 194 ? 39.590 33.350 110.408 1.00 48.09 191 VAL A C 1
ATOM 1570 O O . VAL A 1 194 ? 39.550 32.184 110.068 1.00 47.00 191 VAL A O 1
ATOM 1574 N N . TYR A 1 195 ? 39.607 34.364 109.527 1.00 48.95 192 TYR A N 1
ATOM 1575 C CA . TYR A 1 195 ? 39.411 34.190 108.065 1.00 50.98 192 TYR A CA 1
ATOM 1576 C C . TYR A 1 195 ? 40.519 33.389 107.390 1.00 52.48 192 TYR A C 1
ATOM 1577 O O . TYR A 1 195 ? 40.325 32.886 106.280 1.00 52.97 192 TYR A O 1
ATOM 1586 N N . SER A 1 196 ? 41.673 33.302 108.034 1.00 53.51 193 SER A N 1
ATOM 1587 C CA . SER A 1 196 ? 42.820 32.650 107.440 1.00 55.13 193 SER A CA 1
ATOM 1588 C C . SER A 1 196 ? 42.987 31.248 108.007 1.00 55.97 193 SER A C 1
ATOM 1589 O O . SER A 1 196 ? 43.918 30.547 107.623 1.00 58.33 193 SER A O 1
ATOM 1592 N N . SER A 1 197 ? 42.091 30.841 108.902 1.00 54.91 194 SER A N 1
ATOM 1593 C CA . SER A 1 197 ? 42.125 29.515 109.507 1.00 55.57 194 SER A CA 1
ATOM 1594 C C . SER A 1 197 ? 40.985 28.694 108.953 1.00 55.16 194 SER A C 1
ATOM 1595 O O . SER A 1 197 ? 40.276 29.149 108.077 1.00 56.03 194 SER A O 1
ATOM 1598 N N . GLU A 1 198 ? 40.784 27.500 109.480 1.00 54.73 195 GLU A N 1
ATOM 1599 C CA . GLU A 1 198 ? 39.657 26.666 109.090 1.00 55.02 195 GLU A CA 1
ATOM 1600 C C . GLU A 1 198 ? 38.466 26.798 110.049 1.00 53.05 195 GLU A C 1
ATOM 1601 O O . GLU A 1 198 ? 37.606 25.915 110.113 1.00 53.52 195 GLU A O 1
ATOM 1607 N N . LEU A 1 199 ? 38.438 27.886 110.815 1.00 50.18 196 LEU A N 1
ATOM 1608 C CA . LEU A 1 199 ? 37.257 28.261 111.583 1.00 47.38 196 LEU A CA 1
ATOM 1609 C C . LEU A 1 199 ? 36.666 29.503 110.929 1.00 44.70 196 LEU A C 1
ATOM 1610 O O . LEU A 1 199 ? 35.744 30.111 111.464 1.00 44.47 196 LEU A O 1
ATOM 1615 N N . THR A 1 200 ? 37.196 29.896 109.777 1.00 42.06 197 THR A N 1
ATOM 1616 C CA . THR A 1 200 ? 36.627 31.039 109.051 1.00 40.25 197 THR A CA 1
ATOM 1617 C C . THR A 1 200 ? 35.096 30.940 109.004 1.00 38.91 197 THR A C 1
ATOM 1618 O O . THR A 1 200 ? 34.561 29.856 108.928 1.00 38.88 197 THR A O 1
ATOM 1622 N N . VAL A 1 201 ? 34.429 32.081 109.082 1.00 38.15 198 VAL A N 1
ATOM 1623 C CA . VAL A 1 201 ? 32.992 32.187 109.131 1.00 38.95 198 VAL A CA 1
ATOM 1624 C C . VAL A 1 201 ? 32.739 33.628 108.780 1.00 39.59 198 VAL A C 1
ATOM 1625 O O . VAL A 1 201 ? 33.527 34.506 109.151 1.00 39.66 198 VAL A O 1
ATOM 1629 N N . GLU A 1 202 ? 31.705 33.896 107.998 1.00 40.11 199 GLU A N 1
ATOM 1630 C CA . GLU A 1 202 ? 31.399 35.264 107.682 1.00 40.18 199 GLU A CA 1
ATOM 1631 C C . GLU A 1 202 ? 30.593 35.907 108.794 1.00 39.10 199 GLU A C 1
ATOM 1632 O O . GLU A 1 202 ? 29.683 35.286 109.352 1.00 38.54 199 GLU A O 1
ATOM 1638 N N . THR A 1 203 ? 30.872 37.188 109.037 1.00 37.64 200 THR A N 1
ATOM 1639 C CA . THR A 1 203 ? 30.240 37.911 110.084 1.00 36.20 200 THR A CA 1
ATOM 1640 C C . THR A 1 203 ? 30.035 39.377 109.776 1.00 35.62 200 THR A C 1
ATOM 1641 O O . THR A 1 203 ? 30.665 39.935 108.898 1.00 35.69 200 THR A O 1
ATOM 1645 N N . GLU A 1 204 ? 29.112 40.002 110.498 1.00 35.45 201 GLU A N 1
ATOM 1646 C CA . GLU A 1 204 ? 28.917 41.438 110.441 1.00 35.26 201 GLU A CA 1
ATOM 1647 C C . GLU A 1 204 ? 29.942 42.101 111.379 1.00 35.07 201 GLU A C 1
ATOM 1648 O O . GLU A 1 204 ? 29.833 42.056 112.596 1.00 33.44 201 GLU A O 1
ATOM 1654 N N . GLU A 1 205 ? 30.942 42.694 110.767 1.00 36.55 202 GLU A N 1
ATOM 1655 C CA . GLU A 1 205 ? 32.158 43.117 111.449 1.00 37.92 202 GLU A CA 1
ATOM 1656 C C . GLU A 1 205 ? 31.962 44.366 112.242 1.00 36.86 202 GLU A C 1
ATOM 1657 O O . GLU A 1 205 ? 32.559 44.490 113.273 1.00 37.13 202 GLU A O 1
ATOM 1663 N N . ILE A 1 206 ? 31.138 45.300 111.783 1.00 36.84 203 ILE A N 1
ATOM 1664 C CA . ILE A 1 206 ? 30.907 46.503 112.581 1.00 36.90 203 ILE A CA 1
ATOM 1665 C C . ILE A 1 206 ? 30.094 46.149 113.854 1.00 36.87 203 ILE A C 1
ATOM 1666 O O . ILE A 1 206 ? 30.364 46.635 114.938 1.00 37.19 203 ILE A O 1
ATOM 1671 N N . PHE A 1 207 ? 29.131 45.259 113.711 1.00 36.28 204 PHE A N 1
ATOM 1672 C CA . PHE A 1 207 ? 28.388 44.729 114.817 1.00 35.49 204 PHE A CA 1
ATOM 1673 C C . PHE A 1 207 ? 29.317 43.995 115.838 1.00 33.87 204 PHE A C 1
ATOM 1674 O O . PHE A 1 207 ? 29.205 44.202 117.051 1.00 31.09 204 PHE A O 1
ATOM 1682 N N . GLY A 1 208 ? 30.262 43.202 115.316 1.00 32.17 205 GLY A N 1
ATOM 1683 C CA . GLY A 1 208 ? 31.259 42.488 116.091 1.00 31.36 205 GLY A CA 1
ATOM 1684 C C . GLY A 1 208 ? 32.187 43.435 116.857 1.00 31.72 205 GLY A C 1
ATOM 1685 O O . GLY A 1 208 ? 32.372 43.343 118.079 1.00 30.12 205 GLY A O 1
ATOM 1686 N N . ALA A 1 209 ? 32.727 44.390 116.121 1.00 31.98 206 ALA A N 1
ATOM 1687 C CA . ALA A 1 209 ? 33.701 45.308 116.620 1.00 30.95 206 ALA A CA 1
ATOM 1688 C C . ALA A 1 209 ? 33.023 46.131 117.711 1.00 30.52 206 ALA A C 1
ATOM 1689 O O . ALA A 1 209 ? 33.572 46.305 118.811 1.00 32.84 206 ALA A O 1
ATOM 1691 N N . CYS A 1 210 ? 31.832 46.606 117.493 1.00 29.00 207 CYS A N 1
ATOM 1692 C CA . CYS A 1 210 ? 31.211 47.412 118.539 1.00 29.95 207 CYS A CA 1
ATOM 1693 C C . CYS A 1 210 ? 30.974 46.581 119.834 1.00 30.13 207 CYS A C 1
ATOM 1694 O O . CYS A 1 210 ? 31.150 47.073 120.966 1.00 31.53 207 CYS A O 1
ATOM 1697 N N . TRP A 1 211 ? 30.601 45.312 119.683 1.00 29.89 208 TRP A N 1
ATOM 1698 C CA . TRP A 1 211 ? 30.536 44.432 120.815 1.00 29.24 208 TRP A CA 1
ATOM 1699 C C . TRP A 1 211 ? 31.876 44.310 121.545 1.00 28.69 208 TRP A C 1
ATOM 1700 O O . TRP A 1 211 ? 31.927 44.395 122.760 1.00 28.90 208 TRP A O 1
ATOM 1711 N N . PHE A 1 212 ? 32.957 44.155 120.787 1.00 29.49 209 PHE A N 1
ATOM 1712 C CA . PHE A 1 212 ? 34.276 44.111 121.345 1.00 29.01 209 PHE A CA 1
ATOM 1713 C C . PHE A 1 212 ? 34.561 45.387 122.130 1.00 29.52 209 PHE A C 1
ATOM 1714 O O . PHE A 1 212 ? 34.975 45.316 123.299 1.00 30.15 209 PHE A O 1
ATOM 1722 N N . PHE A 1 213 ? 34.260 46.535 121.558 1.00 29.59 210 PHE A N 1
ATOM 1723 C CA . PHE A 1 213 ? 34.414 47.767 122.304 1.00 29.33 210 PHE A CA 1
ATOM 1724 C C . PHE A 1 213 ? 33.571 47.781 123.582 1.00 29.93 210 PHE A C 1
ATOM 1725 O O . PHE A 1 213 ? 34.086 48.138 124.649 1.00 30.71 210 PHE A O 1
ATOM 1733 N N . ILE A 1 214 ? 32.271 47.495 123.484 1.00 30.11 211 ILE A N 1
ATOM 1734 C CA . ILE A 1 214 ? 31.436 47.584 124.693 1.00 29.82 211 ILE A CA 1
ATOM 1735 C C . ILE A 1 214 ? 31.936 46.598 125.770 1.00 29.15 211 ILE A C 1
ATOM 1736 O O . ILE A 1 214 ? 31.981 46.905 126.932 1.00 29.03 211 ILE A O 1
ATOM 1741 N N . ASN A 1 215 ? 32.266 45.395 125.384 1.00 30.75 212 ASN A N 1
ATOM 1742 C CA . ASN A 1 215 ? 32.648 44.367 126.360 1.00 31.07 212 ASN A CA 1
ATOM 1743 C C . ASN A 1 215 ? 33.995 44.715 127.034 1.00 30.92 212 ASN A C 1
ATOM 1744 O O . ASN A 1 215 ? 34.239 44.381 128.167 1.00 32.88 212 ASN A O 1
ATOM 1749 N N . THR A 1 216 ? 34.852 45.376 126.325 1.00 29.32 213 THR A N 1
ATOM 1750 C CA . THR A 1 216 ? 36.064 45.806 126.863 1.00 29.66 213 THR A CA 1
ATOM 1751 C C . THR A 1 216 ? 35.890 46.935 127.901 1.00 29.50 213 THR A C 1
ATOM 1752 O O . THR A 1 216 ? 36.481 46.931 128.953 1.00 29.84 213 THR A O 1
ATOM 1756 N N . ILE A 1 217 ? 35.133 47.927 127.553 1.00 28.98 214 ILE A N 1
ATOM 1757 C CA . ILE A 1 217 ? 34.906 49.027 128.390 1.00 29.79 214 ILE A CA 1
ATOM 1758 C C . ILE A 1 217 ? 34.178 48.591 129.701 1.00 31.33 214 ILE A C 1
ATOM 1759 O O . ILE A 1 217 ? 34.519 49.054 130.758 1.00 32.25 214 ILE A O 1
ATOM 1764 N N . ARG A 1 218 ? 33.190 47.711 129.638 1.00 32.35 215 ARG A N 1
ATOM 1765 C CA . ARG A 1 218 ? 32.464 47.348 130.862 1.00 33.30 215 ARG A CA 1
ATOM 1766 C C . ARG A 1 218 ? 33.357 46.498 131.760 1.00 34.61 215 ARG A C 1
ATOM 1767 O O . ARG A 1 218 ? 33.289 46.604 132.997 1.00 33.78 215 ARG A O 1
ATOM 1775 N N . ASN A 1 219 ? 34.236 45.722 131.123 1.00 36.62 216 ASN A N 1
ATOM 1776 C CA . ASN A 1 219 ? 35.176 44.904 131.845 1.00 37.73 216 ASN A CA 1
ATOM 1777 C C . ASN A 1 219 ? 36.196 45.760 132.618 1.00 38.22 216 ASN A C 1
ATOM 1778 O O . ASN A 1 219 ? 36.472 45.481 133.780 1.00 38.46 216 ASN A O 1
ATOM 1783 N N . LYS A 1 220 ? 36.691 46.834 131.988 1.00 38.83 217 LYS A N 1
ATOM 1784 C CA . LYS A 1 220 ? 37.609 47.764 132.625 1.00 38.52 217 LYS A CA 1
ATOM 1785 C C . LYS A 1 220 ? 36.950 48.611 133.720 1.00 38.11 217 LYS A C 1
ATOM 1786 O O . LYS A 1 220 ? 37.640 49.038 134.615 1.00 39.03 217 LYS A O 1
ATOM 1792 N N . ALA A 1 221 ? 35.635 48.799 133.672 1.00 37.04 218 ALA A N 1
ATOM 1793 C CA . ALA A 1 221 ? 34.881 49.530 134.696 1.00 36.32 218 ALA A CA 1
ATOM 1794 C C . ALA A 1 221 ? 34.359 48.602 135.786 1.00 37.46 218 ALA A C 1
ATOM 1795 O O . ALA A 1 221 ? 33.484 48.989 136.549 1.00 37.83 218 ALA A O 1
ATOM 1797 N N . ASN A 1 222 ? 34.792 47.339 135.760 1.00 38.08 219 ASN A N 1
ATOM 1798 C CA . ASN A 1 222 ? 34.340 46.337 136.691 1.00 38.97 219 ASN A CA 1
ATOM 1799 C C . ASN A 1 222 ? 32.851 46.077 136.791 1.00 39.31 219 ASN A C 1
ATOM 1800 O O . ASN A 1 222 ? 32.366 45.782 137.873 1.00 39.03 219 ASN A O 1
ATOM 1805 N N . CYS A 1 223 ? 32.141 46.124 135.666 1.00 40.37 220 CYS A N 1
ATOM 1806 C CA . CYS A 1 223 ? 30.722 45.753 135.623 1.00 40.77 220 CYS A CA 1
ATOM 1807 C C . CYS A 1 223 ? 30.629 44.448 134.888 1.00 41.46 220 CYS A C 1
ATOM 1808 O O . CYS A 1 223 ? 30.733 44.423 133.659 1.00 42.11 220 CYS A O 1
ATOM 1811 N N . ARG A 1 224 ? 30.468 43.350 135.609 1.00 41.70 221 ARG A N 1
ATOM 1812 C CA A ARG A 1 224 ? 30.595 42.037 135.011 0.60 42.34 221 ARG A CA 1
ATOM 1813 C CA B ARG A 1 224 ? 30.583 42.029 135.008 0.40 42.11 221 ARG A CA 1
ATOM 1814 C C . ARG A 1 224 ? 29.224 41.452 134.712 1.00 42.19 221 ARG A C 1
ATOM 1815 O O . ARG A 1 224 ? 28.263 41.775 135.391 1.00 42.41 221 ARG A O 1
ATOM 1830 N N . VAL A 1 225 ? 29.148 40.581 133.699 1.00 41.95 222 VAL A N 1
ATOM 1831 C CA . VAL A 1 225 ? 27.878 39.924 133.319 1.00 43.06 222 VAL A CA 1
ATOM 1832 C C . VAL A 1 225 ? 27.639 38.648 134.110 1.00 44.86 222 VAL A C 1
ATOM 1833 O O . VAL A 1 225 ? 28.603 38.039 134.539 1.00 46.20 222 VAL A O 1
ATOM 1837 N N . SER A 1 226 ? 26.383 38.225 134.269 1.00 46.65 223 SER A N 1
ATOM 1838 C CA . SER A 1 226 ? 26.076 36.914 134.884 1.00 49.42 223 SER A CA 1
ATOM 1839 C C . SER A 1 226 ? 24.600 36.596 134.748 1.00 50.18 223 SER A C 1
ATOM 1840 O O . SER A 1 226 ? 23.915 37.221 133.994 1.00 51.54 223 SER A O 1
ATOM 1843 N N . GLN A 1 227 ? 24.082 35.638 135.476 1.00 51.72 224 GLN A N 1
ATOM 1844 C CA . GLN A 1 227 ? 22.654 35.371 135.388 1.00 53.28 224 GLN A CA 1
ATOM 1845 C C . GLN A 1 227 ? 22.232 35.049 133.944 1.00 51.90 224 GLN A C 1
ATOM 1846 O O . GLN A 1 227 ? 21.265 35.628 133.415 1.00 51.90 224 GLN A O 1
ATOM 1852 N N . PHE A 1 228 ? 22.938 34.128 133.307 1.00 49.43 225 PHE A N 1
ATOM 1853 C CA . PHE A 1 228 ? 22.379 33.501 132.117 1.00 48.40 225 PHE A CA 1
ATOM 1854 C C . PHE A 1 228 ? 22.854 32.074 132.056 1.00 48.77 225 PHE A C 1
ATOM 1855 O O . PHE A 1 228 ? 23.946 31.777 132.500 1.00 48.61 225 PHE A O 1
ATOM 1863 N N . SER A 1 229 ? 22.043 31.181 131.517 1.00 49.52 226 SER A N 1
ATOM 1864 C CA . SER A 1 229 ? 22.500 29.812 131.329 1.00 50.32 226 SER A CA 1
ATOM 1865 C C . SER A 1 229 ? 23.314 29.671 130.025 1.00 48.47 226 SER A C 1
ATOM 1866 O O . SER A 1 229 ? 23.092 30.395 129.039 1.00 48.04 226 SER A O 1
ATOM 1869 N N . PHE A 1 230 ? 24.300 28.786 130.093 1.00 46.93 227 PHE A N 1
ATOM 1870 C CA . PHE A 1 230 ? 25.118 28.359 128.975 1.00 45.90 227 PHE A CA 1
ATOM 1871 C C . PHE A 1 230 ? 25.778 27.060 129.402 1.00 45.86 227 PHE A C 1
ATOM 1872 O O . PHE A 1 230 ? 25.572 26.617 130.474 1.00 45.66 227 PHE A O 1
ATOM 1880 N N . ASP A 1 231 ? 26.528 26.446 128.522 1.00 46.97 228 ASP A N 1
ATOM 1881 C CA . ASP A 1 231 ? 27.139 25.184 128.758 1.00 48.51 228 ASP A CA 1
ATOM 1882 C C . ASP A 1 231 ? 28.573 25.428 128.537 1.00 49.10 228 ASP A C 1
ATOM 1883 O O . ASP A 1 231 ? 29.004 25.622 127.404 1.00 49.70 228 ASP A O 1
ATOM 1888 N N . SER A 1 232 ? 29.286 25.457 129.648 1.00 50.30 229 SER A N 1
ATOM 1889 C CA . SER A 1 232 ? 30.737 25.572 129.743 1.00 51.43 229 SER A CA 1
ATOM 1890 C C . SER A 1 232 ? 31.463 24.765 128.657 1.00 51.60 229 SER A C 1
ATOM 1891 O O . SER A 1 232 ? 32.491 25.175 128.124 1.00 50.59 229 SER A O 1
ATOM 1894 N N . LYS A 1 233 ? 30.900 23.608 128.351 1.00 52.57 230 LYS A N 1
ATOM 1895 C CA . LYS A 1 233 ? 31.536 22.649 127.470 1.00 53.98 230 LYS A CA 1
ATOM 1896 C C . LYS A 1 233 ? 30.966 22.691 126.063 1.00 53.09 230 LYS A C 1
ATOM 1897 O O . LYS A 1 233 ? 31.291 21.815 125.283 1.00 54.01 230 LYS A O 1
ATOM 1903 N N . ASP A 1 234 ? 30.142 23.690 125.724 1.00 50.78 231 ASP A N 1
ATOM 1904 C CA . ASP A 1 234 ? 29.641 23.808 124.358 1.00 49.36 231 ASP A CA 1
ATOM 1905 C C . ASP A 1 234 ? 30.759 23.805 123.371 1.00 48.64 231 ASP A C 1
ATOM 1906 O O . ASP A 1 234 ? 31.750 24.518 123.558 1.00 48.29 231 ASP A O 1
ATOM 1911 N N . VAL A 1 235 ? 30.535 23.101 122.266 1.00 48.55 232 VAL A N 1
ATOM 1912 C CA . VAL A 1 235 ? 31.563 22.840 121.298 1.00 48.15 232 VAL A CA 1
ATOM 1913 C C . VAL A 1 235 ? 32.010 24.045 120.506 1.00 46.23 232 VAL A C 1
ATOM 1914 O O . VAL A 1 235 ? 33.193 24.183 120.209 1.00 47.38 232 VAL A O 1
ATOM 1918 N N . LEU A 1 236 ? 31.103 24.924 120.133 1.00 45.11 233 LEU A N 1
ATOM 1919 C CA . LEU A 1 236 ? 31.501 26.045 119.301 1.00 42.62 233 LEU A CA 1
ATOM 1920 C C . LEU A 1 236 ? 32.243 27.067 120.141 1.00 40.51 233 LEU A C 1
ATOM 1921 O O . LEU A 1 236 ? 33.155 27.760 119.682 1.00 38.61 233 LEU A O 1
ATOM 1926 N N . PHE A 1 237 ? 31.766 27.198 121.363 1.00 40.10 234 PHE A N 1
ATOM 1927 C CA . PHE A 1 237 ? 32.370 28.027 122.385 1.00 39.36 234 PHE A CA 1
ATOM 1928 C C . PHE A 1 237 ? 33.809 27.588 122.589 1.00 40.29 234 PHE A C 1
ATOM 1929 O O . PHE A 1 237 ? 34.728 28.399 122.510 1.00 40.01 234 PHE A O 1
ATOM 1937 N N . GLN A 1 238 ? 34.027 26.309 122.832 1.00 41.88 235 GLN A N 1
ATOM 1938 C CA . GLN A 1 238 ? 35.398 25.868 123.040 1.00 43.38 235 GLN A CA 1
ATOM 1939 C C . GLN A 1 238 ? 36.244 26.155 121.799 1.00 42.91 235 GLN A C 1
ATOM 1940 O O . GLN A 1 238 ? 37.340 26.670 121.937 1.00 44.29 235 GLN A O 1
ATOM 1946 N N . LEU A 1 239 ? 35.747 25.896 120.598 1.00 41.85 236 LEU A N 1
ATOM 1947 C CA . LEU A 1 239 ? 36.540 26.158 119.390 1.00 41.92 236 LEU A CA 1
ATOM 1948 C C . LEU A 1 239 ? 36.990 27.580 119.218 1.00 40.40 236 LEU A C 1
ATOM 1949 O O . LEU A 1 239 ? 38.090 27.809 118.733 1.00 41.06 236 LEU A O 1
ATOM 1954 N N . TYR A 1 240 ? 36.122 28.534 119.546 1.00 39.64 237 TYR A N 1
ATOM 1955 C CA . TYR A 1 240 ? 36.412 29.969 119.312 1.00 38.29 237 TYR A CA 1
ATOM 1956 C C . TYR A 1 240 ? 37.035 30.641 120.493 1.00 37.75 237 TYR A C 1
ATOM 1957 O O . TYR A 1 240 ? 37.580 31.734 120.365 1.00 37.61 237 TYR A O 1
ATOM 1966 N N . GLN A 1 241 ? 36.978 29.988 121.641 1.00 39.36 238 GLN A N 1
ATOM 1967 C CA . GLN A 1 241 ? 37.458 30.603 122.905 1.00 40.31 238 GLN A CA 1
ATOM 1968 C C . GLN A 1 241 ? 38.908 31.044 122.832 1.00 38.74 238 GLN A C 1
ATOM 1969 O O . GLN A 1 241 ? 39.239 32.121 123.281 1.00 39.17 238 GLN A O 1
ATOM 1975 N N . PRO A 1 242 ? 39.764 30.254 122.195 1.00 38.07 239 PRO A N 1
ATOM 1976 C CA . PRO A 1 242 ? 41.132 30.732 122.095 1.00 37.97 239 PRO A CA 1
ATOM 1977 C C . PRO A 1 242 ? 41.365 32.013 121.360 1.00 37.34 239 PRO A C 1
ATOM 1978 O O . PRO A 1 242 ? 42.165 32.839 121.821 1.00 38.30 239 PRO A O 1
ATOM 1982 N N . SER A 1 243 ? 40.700 32.216 120.236 1.00 36.87 240 SER A N 1
ATOM 1983 C CA . SER A 1 243 ? 40.980 33.377 119.427 1.00 36.04 240 SER A CA 1
ATOM 1984 C C . SER A 1 243 ? 40.235 34.608 120.002 1.00 35.23 240 SER A C 1
ATOM 1985 O O . SER A 1 243 ? 40.667 35.753 119.825 1.00 34.37 240 SER A O 1
ATOM 1988 N N . LEU A 1 244 ? 39.146 34.373 120.720 1.00 34.82 241 LEU A N 1
ATOM 1989 C CA . LEU A 1 244 ? 38.504 35.432 121.478 1.00 34.07 241 LEU A CA 1
ATOM 1990 C C . LEU A 1 244 ? 39.373 35.830 122.701 1.00 35.10 241 LEU A C 1
ATOM 1991 O O . LEU A 1 244 ? 39.524 37.047 122.982 1.00 33.94 241 LEU A O 1
ATOM 1996 N N . ALA A 1 245 ? 39.991 34.843 123.381 1.00 35.25 242 ALA A N 1
ATOM 1997 C CA . ALA A 1 245 ? 40.921 35.216 124.463 1.00 36.11 242 ALA A CA 1
ATOM 1998 C C . ALA A 1 245 ? 42.052 36.130 123.950 1.00 35.70 242 ALA A C 1
ATOM 1999 O O . ALA A 1 245 ? 42.391 37.118 124.608 1.00 35.79 242 ALA A O 1
ATOM 2001 N N . LYS A 1 246 ? 42.579 35.858 122.774 1.00 36.40 243 LYS A N 1
ATOM 2002 C CA . LYS A 1 246 ? 43.659 36.698 122.219 1.00 38.37 243 LYS A CA 1
ATOM 2003 C C . LYS A 1 246 ? 43.209 38.123 121.840 1.00 37.94 243 LYS A C 1
ATOM 2004 O O . LYS A 1 246 ? 43.942 39.087 122.012 1.00 39.12 243 LYS A O 1
ATOM 2010 N N . LEU A 1 247 ? 41.984 38.259 121.323 1.00 36.58 244 LEU A N 1
ATOM 2011 C CA . LEU A 1 247 ? 41.443 39.559 120.967 1.00 33.38 244 LEU A CA 1
ATOM 2012 C C . LEU A 1 247 ? 41.346 40.359 122.220 1.00 33.31 244 LEU A C 1
ATOM 2013 O O . LEU A 1 247 ? 41.737 41.513 122.240 1.00 31.93 244 LEU A O 1
ATOM 2018 N N . TYR A 1 248 ? 40.761 39.785 123.275 1.00 33.47 245 TYR A N 1
ATOM 2019 C CA . TYR A 1 248 ? 40.535 40.597 124.494 1.00 32.59 245 TYR A CA 1
ATOM 2020 C C . TYR A 1 248 ? 41.863 40.785 125.251 1.00 31.71 245 TYR A C 1
ATOM 2021 O O . TYR A 1 248 ? 42.105 41.798 125.855 1.00 29.53 245 TYR A O 1
ATOM 2030 N N . ALA A 1 249 ? 42.740 39.812 125.135 1.00 32.92 246 ALA A N 1
ATOM 2031 C CA . ALA A 1 249 ? 44.103 39.945 125.665 1.00 34.26 246 ALA A CA 1
ATOM 2032 C C . ALA A 1 249 ? 44.767 41.219 125.152 1.00 34.78 246 ALA A C 1
ATOM 2033 O O . ALA A 1 249 ? 45.487 41.881 125.904 1.00 34.88 246 ALA A O 1
ATOM 2035 N N . SER A 1 250 ? 44.469 41.600 123.926 1.00 34.21 247 SER A N 1
ATOM 2036 C CA . SER A 1 250 ? 45.095 42.780 123.343 1.00 35.90 247 SER A CA 1
ATOM 2037 C C . SER A 1 250 ? 44.623 44.122 123.969 1.00 35.57 247 SER A C 1
ATOM 2038 O O . SER A 1 250 ? 45.124 45.199 123.635 1.00 36.87 247 SER A O 1
ATOM 2041 N N . GLU A 1 251 ? 43.684 44.065 124.897 1.00 35.10 248 GLU A N 1
ATOM 2042 C CA . GLU A 1 251 ? 43.287 45.213 125.684 1.00 34.14 248 GLU A CA 1
ATOM 2043 C C . GLU A 1 251 ? 43.611 44.971 127.137 1.00 34.47 248 GLU A C 1
ATOM 2044 O O . GLU A 1 251 ? 43.075 45.651 128.034 1.00 34.36 248 GLU A O 1
ATOM 2050 N N . GLY A 1 252 ? 44.380 43.920 127.405 1.00 35.37 249 GLY A N 1
ATOM 2051 C CA . GLY A 1 252 ? 44.648 43.541 128.779 1.00 35.84 249 GLY A CA 1
ATOM 2052 C C . GLY A 1 252 ? 43.449 42.999 129.531 1.00 36.28 249 GLY A C 1
ATOM 2053 O O . GLY A 1 252 ? 43.386 43.074 130.799 1.00 36.33 249 GLY A O 1
ATOM 2054 N N . ILE A 1 253 ? 42.517 42.405 128.793 1.00 35.12 250 ILE A N 1
ATOM 2055 C CA . ILE A 1 253 ? 41.434 41.747 129.463 1.00 35.31 250 ILE A CA 1
ATOM 2056 C C . ILE A 1 253 ? 41.657 40.232 129.510 1.00 35.82 250 ILE A C 1
ATOM 2057 O O . ILE A 1 253 ? 42.006 39.645 128.512 1.00 36.45 250 ILE A O 1
ATOM 2062 N N . TYR A 1 254 ? 41.507 39.638 130.696 1.00 36.51 251 TYR A N 1
ATOM 2063 C CA . TYR A 1 254 ? 41.271 38.197 130.864 1.00 38.39 251 TYR A CA 1
ATOM 2064 C C . TYR A 1 254 ? 39.785 37.968 131.081 1.00 38.77 251 TYR A C 1
ATOM 2065 O O . TYR A 1 254 ? 39.183 38.676 131.913 1.00 38.85 251 TYR A O 1
ATOM 2074 N N . LEU A 1 255 ? 39.181 37.009 130.364 1.00 40.00 252 LEU A N 1
ATOM 2075 C CA . LEU A 1 255 ? 37.732 36.807 130.493 1.00 41.30 252 LEU A CA 1
ATOM 2076 C C . LEU A 1 255 ? 37.453 35.634 131.377 1.00 42.96 252 LEU A C 1
ATOM 2077 O O . LEU A 1 255 ? 37.836 34.485 131.072 1.00 42.94 252 LEU A O 1
ATOM 2082 N N . GLN A 1 256 ? 36.759 35.919 132.469 1.00 43.96 253 GLN A N 1
ATOM 2083 C CA . GLN A 1 256 ? 36.345 34.862 133.380 1.00 46.25 253 GLN A CA 1
ATOM 2084 C C . GLN A 1 256 ? 35.246 34.089 132.664 1.00 46.98 253 GLN A C 1
ATOM 2085 O O . GLN A 1 256 ? 34.785 34.509 131.604 1.00 48.31 253 GLN A O 1
ATOM 2091 N N . GLY A 1 257 ? 34.826 32.968 133.247 1.00 46.97 254 GLY A N 1
ATOM 2092 C CA . GLY A 1 257 ? 33.877 32.050 132.658 1.00 45.43 254 GLY A CA 1
ATOM 2093 C C . GLY A 1 257 ? 32.651 32.706 132.046 1.00 44.19 254 GLY A C 1
ATOM 2094 O O . GLY A 1 257 ? 32.318 32.431 130.867 1.00 43.93 254 GLY A O 1
ATOM 2095 N N . GLU A 1 258 ? 31.969 33.561 132.808 1.00 41.41 255 GLU A N 1
ATOM 2096 C CA . GLU A 1 258 ? 30.793 34.216 132.239 1.00 40.61 255 GLU A CA 1
ATOM 2097 C C . GLU A 1 258 ? 31.049 35.236 131.161 1.00 37.72 255 GLU A C 1
ATOM 2098 O O . GLU A 1 258 ? 30.388 35.204 130.127 1.00 37.34 255 GLU A O 1
ATOM 2104 N N . GLU A 1 259 ? 31.965 36.156 131.414 1.00 35.14 256 GLU A N 1
ATOM 2105 C CA . GLU A 1 259 ? 32.415 37.092 130.391 1.00 34.27 256 GLU A CA 1
ATOM 2106 C C . GLU A 1 259 ? 32.882 36.378 129.125 1.00 33.88 256 GLU A C 1
ATOM 2107 O O . GLU A 1 259 ? 32.762 36.917 128.031 1.00 33.85 256 GLU A O 1
ATOM 2113 N N . SER A 1 260 ? 33.447 35.191 129.270 1.00 32.22 257 SER A N 1
ATOM 2114 C CA . SER A 1 260 ? 34.074 34.565 128.128 1.00 32.73 257 SER A CA 1
ATOM 2115 C C . SER A 1 260 ? 32.952 34.013 127.220 1.00 32.30 257 SER A C 1
ATOM 2116 O O . SER A 1 260 ? 33.007 34.131 126.038 1.00 32.10 257 SER A O 1
ATOM 2119 N N . PHE A 1 261 ? 31.903 33.461 127.803 1.00 32.29 258 PHE A N 1
ATOM 2120 C CA . PHE A 1 261 ? 30.788 32.967 127.030 1.00 31.75 258 PHE A CA 1
ATOM 2121 C C . PHE A 1 261 ? 30.048 34.146 126.397 1.00 31.02 258 PHE A C 1
ATOM 2122 O O . PHE A 1 261 ? 29.707 34.110 125.243 1.00 29.82 258 PHE A O 1
ATOM 2130 N N . PHE A 1 262 ? 29.872 35.212 127.151 1.00 30.86 259 PHE A N 1
ATOM 2131 C CA . PHE A 1 262 ? 29.161 36.410 126.649 1.00 30.67 259 PHE A CA 1
ATOM 2132 C C . PHE A 1 262 ? 29.883 36.918 125.426 1.00 30.22 259 PHE A C 1
ATOM 2133 O O . PHE A 1 262 ? 29.299 36.993 124.380 1.00 30.50 259 PHE A O 1
ATOM 2141 N N . ALA A 1 263 ? 31.181 37.176 125.547 1.00 30.12 260 ALA A N 1
ATOM 2142 C CA . ALA A 1 263 ? 31.994 37.622 124.415 1.00 29.06 260 ALA A CA 1
ATOM 2143 C C . ALA A 1 263 ? 31.793 36.666 123.183 1.00 29.61 260 ALA A C 1
ATOM 2144 O O . ALA A 1 263 ? 31.676 37.136 122.069 1.00 28.59 260 ALA A O 1
ATOM 2146 N N . PHE A 1 264 ? 31.793 35.355 123.407 1.00 29.33 261 PHE A N 1
ATOM 2147 C CA . PHE A 1 264 ? 31.551 34.382 122.331 1.00 29.41 261 PHE A CA 1
ATOM 2148 C C . PHE A 1 264 ? 30.124 34.472 121.747 1.00 30.40 261 PHE A C 1
ATOM 2149 O O . PHE A 1 264 ? 29.922 34.332 120.544 1.00 30.10 261 PHE A O 1
ATOM 2157 N N . PHE A 1 265 ? 29.143 34.700 122.614 1.00 30.46 262 PHE A N 1
ATOM 2158 C CA . PHE A 1 265 ? 27.774 34.786 122.194 1.00 29.63 262 PHE A CA 1
ATOM 2159 C C . PHE A 1 265 ? 27.577 35.977 121.289 1.00 29.08 262 PHE A C 1
ATOM 2160 O O . PHE A 1 265 ? 26.855 35.892 120.310 1.00 28.98 262 PHE A O 1
ATOM 2168 N N . CYS A 1 266 ? 28.177 37.091 121.670 1.00 28.81 263 CYS A N 1
ATOM 2169 C CA . CYS A 1 266 ? 28.181 38.311 120.911 1.00 29.19 263 CYS A CA 1
ATOM 2170 C C . CYS A 1 266 ? 28.787 38.065 119.549 1.00 29.76 263 CYS A C 1
ATOM 2171 O O . CYS A 1 266 ? 28.318 38.554 118.532 1.00 29.99 263 CYS A O 1
ATOM 2174 N N . PHE A 1 267 ? 29.808 37.270 119.505 1.00 30.23 264 PHE A N 1
ATOM 2175 C CA . PHE A 1 267 ? 30.435 37.028 118.231 1.00 31.21 264 PHE A CA 1
ATOM 2176 C C . PHE A 1 267 ? 29.499 36.159 117.389 1.00 31.69 264 PHE A C 1
ATOM 2177 O O . PHE A 1 267 ? 29.319 36.389 116.223 1.00 32.55 264 PHE A O 1
ATOM 2185 N N . LEU A 1 268 ? 28.954 35.121 117.995 1.00 31.96 265 LEU A N 1
ATOM 2186 C CA . LEU A 1 268 ? 28.048 34.209 117.311 1.00 33.02 265 LEU A CA 1
ATOM 2187 C C . LEU A 1 268 ? 26.878 34.944 116.731 1.00 33.44 265 LEU A C 1
ATOM 2188 O O . LEU A 1 268 ? 26.463 34.642 115.611 1.00 35.86 265 LEU A O 1
ATOM 2193 N N . GLU A 1 269 ? 26.347 35.916 117.451 1.00 33.08 266 GLU A N 1
ATOM 2194 C CA . GLU A 1 269 ? 25.204 36.676 116.963 1.00 32.63 266 GLU A CA 1
ATOM 2195 C C . GLU A 1 269 ? 25.580 37.427 115.735 1.00 33.22 266 GLU A C 1
ATOM 2196 O O . GLU A 1 269 ? 24.699 37.735 114.909 1.00 34.29 266 GLU A O 1
ATOM 2202 N N . SER A 1 270 ? 26.855 37.767 115.601 1.00 31.29 267 SER A N 1
ATOM 2203 C CA . SER A 1 270 ? 27.263 38.452 114.416 1.00 30.96 267 SER A CA 1
ATOM 2204 C C . SER A 1 270 ? 27.366 37.535 113.151 1.00 31.82 267 SER A C 1
ATOM 2205 O O . SER A 1 270 ? 27.625 38.050 112.039 1.00 31.43 267 SER A O 1
ATOM 2208 N N . TRP A 1 271 ? 27.215 36.227 113.297 1.00 30.64 268 TRP A N 1
ATOM 2209 C CA . TRP A 1 271 ? 27.391 35.330 112.147 1.00 31.93 268 TRP A CA 1
ATOM 2210 C C . TRP A 1 271 ? 26.238 35.451 111.151 1.00 33.82 268 TRP A C 1
ATOM 2211 O O . TRP A 1 271 ? 25.064 35.512 111.562 1.00 34.97 268 TRP A O 1
ATOM 2222 N N . ASN A 1 272 ? 26.576 35.493 109.866 1.00 34.22 269 ASN A N 1
ATOM 2223 C CA . ASN A 1 272 ? 25.611 35.562 108.787 1.00 35.37 269 ASN A CA 1
ATOM 2224 C C . ASN A 1 272 ? 25.016 34.220 108.456 1.00 35.93 269 ASN A C 1
ATOM 2225 O O . ASN A 1 272 ? 25.628 33.173 108.701 1.00 36.84 269 ASN A O 1
ATOM 2230 N N . TYR A 1 273 ? 23.844 34.270 107.817 1.00 35.47 270 TYR A N 1
ATOM 2231 C CA . TYR A 1 273 ? 23.274 33.126 107.176 1.00 35.71 270 TYR A CA 1
ATOM 2232 C C . TYR A 1 273 ? 23.862 32.993 105.794 1.00 36.21 270 TYR A C 1
ATOM 2233 O O . TYR A 1 273 ? 24.583 33.900 105.312 1.00 34.08 270 TYR A O 1
ATOM 2242 N N . ASP A 1 274 ? 23.519 31.884 105.151 1.00 37.44 271 ASP A N 1
ATOM 2243 C CA . ASP A 1 274 ? 24.121 31.500 103.887 1.00 38.78 271 ASP A CA 1
ATOM 2244 C C . ASP A 1 274 ? 25.608 31.616 104.003 1.00 39.69 271 ASP A C 1
ATOM 2245 O O . ASP A 1 274 ? 26.229 32.249 103.161 1.00 41.37 271 ASP A O 1
ATOM 2250 N N . ASN A 1 275 ? 26.191 31.038 105.032 1.00 40.51 272 ASN A N 1
ATOM 2251 C CA . ASN A 1 275 ? 27.573 31.300 105.344 1.00 41.74 272 ASN A CA 1
ATOM 2252 C C . ASN A 1 275 ? 28.518 30.360 104.567 1.00 43.60 272 ASN A C 1
ATOM 2253 O O . ASN A 1 275 ? 28.072 29.403 103.952 1.00 42.92 272 ASN A O 1
ATOM 2258 N N . VAL A 1 276 ? 29.830 30.643 104.640 1.00 44.73 273 VAL A N 1
ATOM 2259 C CA . VAL A 1 276 ? 30.878 29.776 104.092 1.00 45.52 273 VAL A CA 1
ATOM 2260 C C . VAL A 1 276 ? 31.703 29.425 105.289 1.00 45.81 273 VAL A C 1
ATOM 2261 O O . VAL A 1 276 ? 32.370 30.308 105.810 1.00 45.54 273 VAL A O 1
ATOM 2265 N N . TYR A 1 277 ? 31.595 28.189 105.771 1.00 46.49 274 TYR A N 1
ATOM 2266 C CA . TYR A 1 277 ? 32.292 27.732 106.956 1.00 46.93 274 TYR A CA 1
ATOM 2267 C C . TYR A 1 277 ? 33.595 27.020 106.616 1.00 48.51 274 TYR A C 1
ATOM 2268 O O . TYR A 1 277 ? 33.652 26.210 105.675 1.00 48.51 274 TYR A O 1
ATOM 2277 N N . GLY A 1 278 ? 34.636 27.293 107.405 1.00 49.08 275 GLY A N 1
ATOM 2278 C CA . GLY A 1 278 ? 35.895 26.573 107.300 1.00 50.14 275 GLY A CA 1
ATOM 2279 C C . GLY A 1 278 ? 35.678 25.134 107.692 1.00 51.97 275 GLY A C 1
ATOM 2280 O O . GLY A 1 278 ? 34.631 24.811 108.261 1.00 52.63 275 GLY A O 1
ATOM 2281 N N . GLU A 1 279 ? 36.665 24.273 107.422 1.00 52.89 276 GLU A N 1
ATOM 2282 C CA . GLU A 1 279 ? 36.492 22.837 107.574 1.00 54.24 276 GLU A CA 1
ATOM 2283 C C . GLU A 1 279 ? 36.323 22.366 108.986 1.00 52.43 276 GLU A C 1
ATOM 2284 O O . GLU A 1 279 ? 35.654 21.361 109.224 1.00 52.49 276 GLU A O 1
ATOM 2290 N N . THR A 1 280 ? 36.960 23.033 109.936 1.00 51.24 277 THR A N 1
ATOM 2291 C CA . THR A 1 280 ? 36.842 22.588 111.343 1.00 50.52 277 THR A CA 1
ATOM 2292 C C . THR A 1 280 ? 35.447 22.944 111.861 1.00 49.48 277 THR A C 1
ATOM 2293 O O . THR A 1 280 ? 34.747 22.084 112.425 1.00 49.51 277 THR A O 1
ATOM 2297 N N . LEU A 1 281 ? 35.000 24.170 111.562 1.00 48.56 278 LEU A N 1
ATOM 2298 C CA . LEU A 1 281 ? 33.588 24.568 111.849 1.00 48.40 278 LEU A CA 1
ATOM 2299 C C . LEU A 1 281 ? 32.595 23.608 111.189 1.00 49.77 278 LEU A C 1
ATOM 2300 O O . LEU A 1 281 ? 31.770 23.015 111.881 1.00 50.62 278 LEU A O 1
ATOM 2305 N N . ALA A 1 282 ? 32.740 23.382 109.890 1.00 51.08 279 ALA A N 1
ATOM 2306 C CA . ALA A 1 282 ? 31.875 22.428 109.172 1.00 53.45 279 ALA A CA 1
ATOM 2307 C C . ALA A 1 282 ? 31.750 21.110 109.907 1.00 55.66 279 ALA A C 1
ATOM 2308 O O . ALA A 1 282 ? 30.648 20.677 110.265 1.00 56.73 279 ALA A O 1
ATOM 2310 N N . SER A 1 283 ? 32.888 20.482 110.161 1.00 56.93 280 SER A N 1
ATOM 2311 C CA . SER A 1 283 ? 32.876 19.155 110.702 1.00 59.00 280 SER A CA 1
ATOM 2312 C C . SER A 1 283 ? 32.301 19.144 112.129 1.00 58.84 280 SER A C 1
ATOM 2313 O O . SER A 1 283 ? 31.630 18.192 112.535 1.00 60.83 280 SER A O 1
ATOM 2316 N N . ALA A 1 284 ? 32.569 20.190 112.895 1.00 57.75 281 ALA A N 1
ATOM 2317 C CA . ALA A 1 284 ? 32.000 20.298 114.233 1.00 57.24 281 ALA A CA 1
ATOM 2318 C C . ALA A 1 284 ? 30.486 20.351 114.153 1.00 57.89 281 ALA A C 1
ATOM 2319 O O . ALA A 1 284 ? 29.797 19.699 114.925 1.00 57.67 281 ALA A O 1
ATOM 2321 N N . LEU A 1 285 ? 29.979 21.158 113.221 1.00 58.26 282 LEU A N 1
ATOM 2322 C CA . LEU A 1 285 ? 28.542 21.221 112.948 1.00 59.45 282 LEU A CA 1
ATOM 2323 C C . LEU A 1 285 ? 27.942 19.911 112.380 1.00 62.40 282 LEU A C 1
ATOM 2324 O O . LEU A 1 285 ? 26.747 19.632 112.586 1.00 64.35 282 LEU A O 1
ATOM 2329 N N . HIS A 1 286 ? 28.716 19.113 111.649 1.00 63.35 283 HIS A N 1
ATOM 2330 C CA . HIS A 1 286 ? 28.150 17.881 111.153 1.00 65.34 283 HIS A CA 1
ATOM 2331 C C . HIS A 1 286 ? 28.196 16.850 112.277 1.00 65.73 283 HIS A C 1
ATOM 2332 O O . HIS A 1 286 ? 27.217 16.146 112.527 1.00 66.74 283 HIS A O 1
ATOM 2339 N N . THR A 1 287 ? 29.303 16.813 113.008 1.00 65.37 284 THR A N 1
ATOM 2340 C CA . THR A 1 287 ? 29.516 15.810 114.058 1.00 66.40 284 THR A CA 1
ATOM 2341 C C . THR A 1 287 ? 28.855 16.029 115.445 1.00 65.77 284 THR A C 1
ATOM 2342 O O . THR A 1 287 ? 28.542 15.059 116.141 1.00 67.19 284 THR A O 1
ATOM 2346 N N . HIS A 1 288 ? 28.673 17.260 115.888 1.00 64.08 285 HIS A N 1
ATOM 2347 C CA . HIS A 1 288 ? 28.213 17.503 117.287 1.00 64.08 285 HIS A CA 1
ATOM 2348 C C . HIS A 1 288 ? 26.834 18.132 117.406 1.00 63.60 285 HIS A C 1
ATOM 2349 O O . HIS A 1 288 ? 26.397 18.506 118.504 1.00 63.57 285 HIS A O 1
ATOM 2356 N N . TYR A 1 289 ? 26.164 18.270 116.281 1.00 63.12 286 TYR A N 1
ATOM 2357 C CA . TYR A 1 289 ? 24.849 18.841 116.266 1.00 63.04 286 TYR A CA 1
ATOM 2358 C C . TYR A 1 289 ? 23.970 17.991 115.344 1.00 64.93 286 TYR A C 1
ATOM 2359 O O . TYR A 1 289 ? 23.018 18.485 114.768 1.00 64.91 286 TYR A O 1
ATOM 2368 N N . SER A 1 290 ? 24.290 16.703 115.224 1.00 67.15 287 SER A N 1
ATOM 2369 C CA . SER A 1 290 ? 23.617 15.800 114.280 1.00 68.60 287 SER A CA 1
ATOM 2370 C C . SER A 1 290 ? 22.181 15.462 114.668 1.00 69.24 287 SER A C 1
ATOM 2371 O O . SER A 1 290 ? 21.421 14.948 113.852 1.00 71.28 287 SER A O 1
ATOM 2374 N N . GLN A 1 291 ? 21.836 15.683 115.930 1.00 68.53 288 GLN A N 1
ATOM 2375 C CA . GLN A 1 291 ? 20.489 15.428 116.427 1.00 68.92 288 GLN A CA 1
ATOM 2376 C C . GLN A 1 291 ? 19.577 16.584 115.971 1.00 66.72 288 GLN A C 1
ATOM 2377 O O . GLN A 1 291 ? 18.564 16.354 115.313 1.00 67.76 288 GLN A O 1
ATOM 2383 N N . LEU A 1 292 ? 19.992 17.819 116.259 1.00 64.03 289 LEU A N 1
ATOM 2384 C CA . LEU A 1 292 ? 19.252 19.025 115.884 1.00 62.17 289 LEU A CA 1
ATOM 2385 C C . LEU A 1 292 ? 19.105 19.021 114.381 1.00 62.36 289 LEU A C 1
ATOM 2386 O O . LEU A 1 292 ? 17.986 19.073 113.856 1.00 62.37 289 LEU A O 1
ATOM 2391 N N . ARG A 1 293 ? 20.252 18.857 113.715 1.00 61.80 290 ARG A N 1
ATOM 2392 C CA . ARG A 1 293 ? 20.325 18.794 112.283 1.00 61.80 290 ARG A CA 1
ATOM 2393 C C . ARG A 1 293 ? 19.302 17.820 111.723 1.00 63.06 290 ARG A C 1
ATOM 2394 O O . ARG A 1 293 ? 18.496 18.201 110.879 1.00 62.76 290 ARG A O 1
ATOM 2402 N N . LYS A 1 294 ? 19.330 16.571 112.175 1.00 64.43 291 LYS A N 1
ATOM 2403 C CA . LYS A 1 294 ? 18.444 15.553 111.604 1.00 66.10 291 LYS A CA 1
ATOM 2404 C C . LYS A 1 294 ? 16.970 15.954 111.757 1.00 64.95 291 LYS A C 1
ATOM 2405 O O . LYS A 1 294 ? 16.214 15.833 110.819 1.00 64.45 291 LYS A O 1
ATOM 2411 N N . SER A 1 295 ? 16.582 16.462 112.927 1.00 63.50 292 SER A N 1
ATOM 2412 C CA . SER A 1 295 ? 15.204 16.927 113.141 1.00 63.43 292 SER A CA 1
ATOM 2413 C C . SER A 1 295 ? 14.820 18.062 112.164 1.00 61.59 292 SER A C 1
ATOM 2414 O O . SER A 1 295 ? 13.721 18.083 111.583 1.00 62.00 292 SER A O 1
ATOM 2417 N N . LEU A 1 296 ? 15.752 18.977 111.948 1.00 59.27 293 LEU A N 1
ATOM 2418 C CA . LEU A 1 296 ? 15.567 20.033 110.942 1.00 57.53 293 LEU A CA 1
ATOM 2419 C C . LEU A 1 296 ? 15.563 19.515 109.519 1.00 58.42 293 LEU A C 1
ATOM 2420 O O . LEU A 1 296 ? 14.831 20.022 108.682 1.00 58.99 293 LEU A O 1
ATOM 2425 N N . GLN A 1 297 ? 16.358 18.499 109.228 1.00 59.80 294 GLN A N 1
ATOM 2426 C CA . GLN A 1 297 ? 16.278 17.866 107.923 1.00 61.57 294 GLN A CA 1
ATOM 2427 C C . GLN A 1 297 ? 14.861 17.381 107.711 1.00 62.52 294 GLN A C 1
ATOM 2428 O O . GLN A 1 297 ? 14.215 17.707 106.730 1.00 63.45 294 GLN A O 1
ATOM 2434 N N . GLN A 1 298 ? 14.382 16.592 108.648 1.00 63.41 295 GLN A N 1
ATOM 2435 C CA . GLN A 1 298 ? 13.041 16.032 108.562 1.00 64.88 295 GLN A CA 1
ATOM 2436 C C . GLN A 1 298 ? 12.089 17.194 108.278 1.00 63.32 295 GLN A C 1
ATOM 2437 O O . GLN A 1 298 ? 11.320 17.160 107.290 1.00 64.35 295 GLN A O 1
ATOM 2443 N N . PHE A 1 299 ? 12.182 18.233 109.115 1.00 60.45 296 PHE A N 1
ATOM 2444 C CA . PHE A 1 299 ? 11.332 19.403 108.980 1.00 58.69 296 PHE A CA 1
ATOM 2445 C C . PHE A 1 299 ? 11.327 20.000 107.563 1.00 57.79 296 PHE A C 1
ATOM 2446 O O . PHE A 1 299 ? 10.272 20.291 107.012 1.00 57.82 296 PHE A O 1
ATOM 2454 N N . VAL A 1 300 ? 12.516 20.199 107.002 1.00 56.39 297 VAL A N 1
ATOM 2455 C CA . VAL A 1 300 ? 12.667 20.747 105.645 1.00 55.48 297 VAL A CA 1
ATOM 2456 C C . VAL A 1 300 ? 12.112 19.818 104.559 1.00 57.10 297 VAL A C 1
ATOM 2457 O O . VAL A 1 300 ? 11.486 20.263 103.613 1.00 56.77 297 VAL A O 1
ATOM 2461 N N . THR A 1 301 ? 12.342 18.520 104.675 1.00 59.68 298 THR A N 1
ATOM 2462 C CA . THR A 1 301 ? 11.704 17.574 103.726 1.00 61.81 298 THR A CA 1
ATOM 2463 C C . THR A 1 301 ? 10.185 17.689 103.822 1.00 63.46 298 THR A C 1
ATOM 2464 O O . THR A 1 301 ? 9.522 17.851 102.814 1.00 63.95 298 THR A O 1
ATOM 2468 N N . ASN A 1 302 ? 9.636 17.661 105.035 1.00 65.05 299 ASN A N 1
ATOM 2469 C CA . ASN A 1 302 ? 8.195 17.864 105.234 1.00 66.72 299 ASN A CA 1
ATOM 2470 C C . ASN A 1 302 ? 7.659 19.242 104.803 1.00 66.42 299 ASN A C 1
ATOM 2471 O O . ASN A 1 302 ? 6.503 19.342 104.426 1.00 66.95 299 ASN A O 1
ATOM 2476 N N . LEU A 1 303 ? 8.446 20.316 104.907 1.00 65.54 300 LEU A N 1
ATOM 2477 C CA . LEU A 1 303 ? 7.972 21.612 104.384 1.00 65.48 300 LEU A CA 1
ATOM 2478 C C . LEU A 1 303 ? 7.973 21.583 102.862 1.00 67.08 300 LEU A C 1
ATOM 2479 O O . LEU A 1 303 ? 7.028 22.082 102.223 1.00 67.55 300 LEU A O 1
ATOM 2484 N N . SER A 1 304 ? 8.994 20.963 102.271 1.00 68.17 301 SER A N 1
ATOM 2485 C CA . SER A 1 304 ? 9.089 20.940 100.817 1.00 69.67 301 SER A CA 1
ATOM 2486 C C . SER A 1 304 ? 7.931 20.137 100.208 1.00 72.78 301 SER A C 1
ATOM 2487 O O . SER A 1 304 ? 7.188 20.631 99.361 1.00 72.49 301 SER A O 1
ATOM 2490 N N . THR A 1 305 ? 7.777 18.904 100.686 1.00 76.25 302 THR A N 1
ATOM 2491 C CA . THR A 1 305 ? 6.626 18.044 100.393 1.00 79.37 302 THR A CA 1
ATOM 2492 C C . THR A 1 305 ? 5.301 18.820 100.508 1.00 80.99 302 THR A C 1
ATOM 2493 O O . THR A 1 305 ? 4.483 18.776 99.605 1.00 82.22 302 THR A O 1
ATOM 2497 N N . GLU A 1 306 ? 5.108 19.583 101.575 1.00 81.90 303 GLU A N 1
ATOM 2498 C CA . GLU A 1 306 ? 3.809 20.239 101.801 1.00 83.85 303 GLU A CA 1
ATOM 2499 C C . GLU A 1 306 ? 3.537 21.478 100.917 1.00 83.70 303 GLU A C 1
ATOM 2500 O O . GLU A 1 306 ? 2.391 21.879 100.771 1.00 84.72 303 GLU A O 1
ATOM 2506 N N . GLU A 1 307 ? 4.568 22.069 100.321 1.00 83.11 304 GLU A N 1
ATOM 2507 C CA . GLU A 1 307 ? 4.395 23.197 99.379 1.00 83.07 304 GLU A CA 1
ATOM 2508 C C . GLU A 1 307 ? 4.519 22.715 97.921 1.00 84.04 304 GLU A C 1
ATOM 2509 O O . GLU A 1 307 ? 4.285 23.469 96.968 1.00 83.29 304 GLU A O 1
ATOM 2515 N N . ALA A 1 308 ? 4.883 21.441 97.779 1.00 85.55 305 ALA A N 1
ATOM 2516 C CA . ALA A 1 308 ? 5.034 20.774 96.493 1.00 86.56 305 ALA A CA 1
ATOM 2517 C C . ALA A 1 308 ? 6.176 21.341 95.642 1.00 85.16 305 ALA A C 1
ATOM 2518 O O . ALA A 1 308 ? 5.969 21.743 94.496 1.00 85.61 305 ALA A O 1
ATOM 2520 N N . ARG A 1 309 ? 7.377 21.376 96.209 1.00 84.00 306 ARG A N 1
ATOM 2521 C CA . ARG A 1 309 ? 8.594 21.616 95.422 1.00 82.95 306 ARG A CA 1
ATOM 2522 C C . ARG A 1 309 ? 9.833 21.086 96.131 1.00 81.36 306 ARG A C 1
ATOM 2523 O O . ARG A 1 309 ? 10.375 21.751 96.999 1.00 79.62 306 ARG A O 1
ATOM 2531 N N . PRO A 1 310 ? 10.269 19.870 95.763 1.00 81.48 307 PRO A N 1
ATOM 2532 C CA . PRO A 1 310 ? 11.465 19.217 96.319 1.00 80.43 307 PRO A CA 1
ATOM 2533 C C . PRO A 1 310 ? 12.804 19.896 96.095 1.00 77.63 307 PRO A C 1
ATOM 2534 O O . PRO A 1 310 ? 13.818 19.415 96.609 1.00 77.73 307 PRO A O 1
ATOM 2538 N N . ASP A 1 311 ? 12.836 20.979 95.337 1.00 75.21 308 ASP A N 1
ATOM 2539 C CA . ASP A 1 311 ? 14.064 21.760 95.207 1.00 72.93 308 ASP A CA 1
ATOM 2540 C C . ASP A 1 311 ? 14.524 22.350 96.594 1.00 70.44 308 ASP A C 1
ATOM 2541 O O . ASP A 1 311 ? 15.707 22.400 96.910 1.00 70.00 308 ASP A O 1
ATOM 2546 N N . LEU A 1 312 ? 13.565 22.777 97.405 1.00 68.03 309 LEU A N 1
ATOM 2547 C CA . LEU A 1 312 ? 13.815 23.327 98.704 1.00 66.02 309 LEU A CA 1
ATOM 2548 C C . LEU A 1 312 ? 14.965 22.635 99.435 1.00 65.38 309 LEU A C 1
ATOM 2549 O O . LEU A 1 312 ? 15.845 23.281 99.962 1.00 63.63 309 LEU A O 1
ATOM 2554 N N . ILE A 1 313 ? 14.982 21.312 99.403 1.00 66.35 310 ILE A N 1
ATOM 2555 C CA . ILE A 1 313 ? 15.969 20.517 100.127 1.00 65.97 310 ILE A CA 1
ATOM 2556 C C . ILE A 1 313 ? 17.396 20.800 99.695 1.00 64.71 310 ILE A C 1
ATOM 2557 O O . ILE A 1 313 ? 18.343 20.456 100.413 1.00 64.30 310 ILE A O 1
ATOM 2562 N N . GLN A 1 314 ? 17.541 21.392 98.515 1.00 63.72 311 GLN A N 1
ATOM 2563 C CA . GLN A 1 314 ? 18.843 21.687 97.915 1.00 62.89 311 GLN A CA 1
ATOM 2564 C C . GLN A 1 314 ? 19.258 23.132 98.155 1.00 59.34 311 GLN A C 1
ATOM 2565 O O . GLN A 1 314 ? 20.331 23.560 97.702 1.00 58.63 311 GLN A O 1
ATOM 2571 N N . THR A 1 315 ? 18.402 23.877 98.859 1.00 56.20 312 THR A N 1
ATOM 2572 C CA . THR A 1 315 ? 18.733 25.215 99.319 1.00 52.71 312 THR A CA 1
ATOM 2573 C C . THR A 1 315 ? 19.439 25.151 100.653 1.00 51.39 312 THR A C 1
ATOM 2574 O O . THR A 1 315 ? 19.454 24.107 101.324 1.00 53.26 312 THR A O 1
ATOM 2578 N N . ASN A 1 316 ? 19.983 26.296 101.040 1.00 48.65 313 ASN A N 1
ATOM 2579 C CA . ASN A 1 316 ? 20.611 26.492 102.318 1.00 47.45 313 ASN A CA 1
ATOM 2580 C C . ASN A 1 316 ? 19.656 26.502 103.504 1.00 46.73 313 ASN A C 1
ATOM 2581 O O . ASN A 1 316 ? 20.100 26.790 104.602 1.00 47.66 313 ASN A O 1
ATOM 2586 N N . LEU A 1 317 ? 18.359 26.235 103.324 1.00 45.48 314 LEU A N 1
ATOM 2587 C CA . LEU A 1 317 ? 17.433 26.351 104.447 1.00 44.53 314 LEU A CA 1
ATOM 2588 C C . LEU A 1 317 ? 17.858 25.514 105.656 1.00 44.14 314 LEU A C 1
ATOM 2589 O O . LEU A 1 317 ? 17.764 25.981 106.797 1.00 43.58 314 LEU A O 1
ATOM 2594 N N . LEU A 1 318 ? 18.337 24.310 105.409 1.00 43.96 315 LEU A N 1
ATOM 2595 C CA . LEU A 1 318 ? 18.747 23.439 106.473 1.00 44.59 315 LEU A CA 1
ATOM 2596 C C . LEU A 1 318 ? 19.906 24.076 107.283 1.00 43.85 315 LEU A C 1
ATOM 2597 O O . LEU A 1 318 ? 19.778 24.226 108.474 1.00 42.33 315 LEU A O 1
ATOM 2602 N N . ASP A 1 319 ? 20.990 24.493 106.620 1.00 43.43 316 ASP A N 1
ATOM 2603 C CA . ASP A 1 319 ? 22.104 25.165 107.273 1.00 43.98 316 ASP A CA 1
ATOM 2604 C C . ASP A 1 319 ? 21.723 26.501 107.956 1.00 42.11 316 ASP A C 1
ATOM 2605 O O . ASP A 1 319 ? 22.327 26.883 108.968 1.00 40.18 316 ASP A O 1
ATOM 2610 N N . ASN A 1 320 ? 20.759 27.223 107.379 1.00 40.67 317 ASN A N 1
ATOM 2611 C CA . ASN A 1 320 ? 20.369 28.494 107.977 1.00 38.47 317 ASN A CA 1
ATOM 2612 C C . ASN A 1 320 ? 19.587 28.251 109.291 1.00 38.50 317 ASN A C 1
ATOM 2613 O O . ASN A 1 320 ? 19.871 28.853 110.335 1.00 35.46 317 ASN A O 1
ATOM 2618 N N . LEU A 1 321 ? 18.662 27.299 109.237 1.00 39.77 318 LEU A N 1
ATOM 2619 C CA . LEU A 1 321 ? 17.825 26.963 110.396 1.00 40.15 318 LEU A CA 1
ATOM 2620 C C . LEU A 1 321 ? 18.685 26.374 111.535 1.00 40.42 318 LEU A C 1
ATOM 2621 O O . LEU A 1 321 ? 18.485 26.717 112.701 1.00 40.11 318 LEU A O 1
ATOM 2626 N N . LEU A 1 322 ? 19.626 25.486 111.201 1.00 40.86 319 LEU A N 1
ATOM 2627 C CA . LEU A 1 322 ? 20.619 25.019 112.174 1.00 40.75 319 LEU A CA 1
ATOM 2628 C C . LEU A 1 322 ? 21.317 26.173 112.866 1.00 38.34 319 LEU A C 1
ATOM 2629 O O . LEU A 1 322 ? 21.369 26.246 114.080 1.00 39.39 319 LEU A O 1
ATOM 2634 N N . LEU A 1 323 ? 21.859 27.093 112.112 1.00 36.17 320 LEU A N 1
ATOM 2635 C CA . LEU A 1 323 ? 22.486 28.220 112.751 1.00 34.80 320 LEU A CA 1
ATOM 2636 C C . LEU A 1 323 ? 21.494 29.037 113.605 1.00 34.06 320 LEU A C 1
ATOM 2637 O O . LEU A 1 323 ? 21.885 29.600 114.612 1.00 33.37 320 LEU A O 1
ATOM 2642 N N . LEU A 1 324 ? 20.241 29.155 113.178 1.00 33.37 321 LEU A N 1
ATOM 2643 C CA . LEU A 1 324 ? 19.299 29.925 113.941 1.00 32.82 321 LEU A CA 1
ATOM 2644 C C . LEU A 1 324 ? 19.073 29.190 115.297 1.00 33.91 321 LEU A C 1
ATOM 2645 O O . LEU A 1 324 ? 19.079 29.797 116.359 1.00 32.33 321 LEU A O 1
ATOM 2650 N N . PHE A 1 325 ? 18.924 27.879 115.237 1.00 36.03 322 PHE A N 1
ATOM 2651 C CA . PHE A 1 325 ? 18.647 27.090 116.425 1.00 38.44 322 PHE A CA 1
ATOM 2652 C C . PHE A 1 325 ? 19.850 27.105 117.318 1.00 38.52 322 PHE A C 1
ATOM 2653 O O . PHE A 1 325 ? 19.718 27.243 118.521 1.00 39.64 322 PHE A O 1
ATOM 2661 N N . ILE A 1 326 ? 21.030 27.031 116.738 1.00 38.83 323 ILE A N 1
ATOM 2662 C CA . ILE A 1 326 ? 22.217 27.102 117.540 1.00 38.32 323 ILE A CA 1
ATOM 2663 C C . ILE A 1 326 ? 22.222 28.407 118.330 1.00 38.20 323 ILE A C 1
ATOM 2664 O O . ILE A 1 326 ? 22.362 28.402 119.535 1.00 39.87 323 ILE A O 1
ATOM 2669 N N . LYS A 1 327 ? 22.017 29.517 117.664 1.00 37.52 324 LYS A N 1
ATOM 2670 C CA . LYS A 1 327 ? 22.037 30.798 118.339 1.00 36.65 324 LYS A CA 1
ATOM 2671 C C . LYS A 1 327 ? 21.042 30.820 119.485 1.00 37.34 324 LYS A C 1
ATOM 2672 O O . LYS A 1 327 ? 21.301 31.474 120.467 1.00 37.73 324 LYS A O 1
ATOM 2678 N N . TYR A 1 328 ? 19.900 30.165 119.332 1.00 37.97 325 TYR A N 1
ATOM 2679 C CA . TYR A 1 328 ? 18.900 30.202 120.373 1.00 40.63 325 TYR A CA 1
ATOM 2680 C C . TYR A 1 328 ? 19.168 29.221 121.476 1.00 41.12 325 TYR A C 1
ATOM 2681 O O . TYR A 1 328 ? 18.899 29.515 122.616 1.00 42.44 325 TYR A O 1
ATOM 2690 N N . THR A 1 329 ? 19.707 28.064 121.159 1.00 42.19 326 THR A N 1
ATOM 2691 C CA . THR A 1 329 ? 19.933 27.062 122.201 1.00 43.42 326 THR A CA 1
ATOM 2692 C C . THR A 1 329 ? 21.277 27.264 122.950 1.00 42.68 326 THR A C 1
ATOM 2693 O O . THR A 1 329 ? 21.447 26.743 124.031 1.00 42.47 326 THR A O 1
ATOM 2697 N N . GLU A 1 330 ? 22.200 28.061 122.406 1.00 41.31 327 GLU A N 1
ATOM 2698 C CA . GLU A 1 330 ? 23.397 28.414 123.151 1.00 40.95 327 GLU A CA 1
ATOM 2699 C C . GLU A 1 330 ? 23.072 29.147 124.472 1.00 40.81 327 GLU A C 1
ATOM 2700 O O . GLU A 1 330 ? 23.616 28.804 125.494 1.00 42.29 327 GLU A O 1
ATOM 2706 N N . SER A 1 331 ? 22.182 30.135 124.462 1.00 40.73 328 SER A N 1
ATOM 2707 C CA . SER A 1 331 ? 21.638 30.682 125.706 1.00 40.66 328 SER A CA 1
ATOM 2708 C C . SER A 1 331 ? 20.268 31.288 125.510 1.00 41.30 328 SER A C 1
ATOM 2709 O O . SER A 1 331 ? 20.134 32.371 124.986 1.00 41.36 328 SER A O 1
ATOM 2712 N N . PRO A 1 332 ? 19.224 30.607 125.937 1.00 42.76 329 PRO A N 1
ATOM 2713 C CA . PRO A 1 332 ? 17.910 31.221 125.690 1.00 42.99 329 PRO A CA 1
ATOM 2714 C C . PRO A 1 332 ? 17.721 32.574 126.379 1.00 42.11 329 PRO A C 1
ATOM 2715 O O . PRO A 1 332 ? 17.094 33.456 125.818 1.00 39.88 329 PRO A O 1
ATOM 2719 N N . THR A 1 333 ? 18.310 32.742 127.567 1.00 42.26 330 THR A N 1
ATOM 2720 C CA . THR A 1 333 ? 18.261 34.008 128.264 1.00 41.66 330 THR A CA 1
ATOM 2721 C C . THR A 1 333 ? 18.890 35.081 127.376 1.00 40.83 330 THR A C 1
ATOM 2722 O O . THR A 1 333 ? 18.270 36.105 127.068 1.00 40.25 330 THR A O 1
ATOM 2726 N N . LEU A 1 334 ? 20.117 34.829 126.929 1.00 39.11 331 LEU A N 1
ATOM 2727 C CA . LEU A 1 334 ? 20.762 35.789 126.102 1.00 38.18 331 LEU A CA 1
ATOM 2728 C C . LEU A 1 334 ? 20.099 35.995 124.757 1.00 39.01 331 LEU A C 1
ATOM 2729 O O . LEU A 1 334 ? 20.003 37.140 124.319 1.00 38.24 331 LEU A O 1
ATOM 2734 N N . SER A 1 335 ? 19.684 34.916 124.082 1.00 39.61 332 SER A N 1
ATOM 2735 C CA . SER A 1 335 ? 19.189 35.062 122.707 1.00 39.80 332 SER A CA 1
ATOM 2736 C C . SER A 1 335 ? 17.921 35.910 122.750 1.00 40.87 332 SER A C 1
ATOM 2737 O O . SER A 1 335 ? 17.685 36.787 121.892 1.00 38.96 332 SER A O 1
ATOM 2740 N N . GLU A 1 336 ? 17.172 35.720 123.824 1.00 41.78 333 GLU A N 1
ATOM 2741 C CA . GLU A 1 336 ? 15.972 36.481 124.056 1.00 43.96 333 GLU A CA 1
ATOM 2742 C C . GLU A 1 336 ? 16.304 37.968 124.297 1.00 42.36 333 GLU A C 1
ATOM 2743 O O . GLU A 1 336 ? 15.794 38.867 123.583 1.00 42.90 333 GLU A O 1
ATOM 2749 N N . GLN A 1 337 ? 17.187 38.221 125.251 1.00 40.90 334 GLN A N 1
ATOM 2750 C CA . GLN A 1 337 ? 17.624 39.582 125.518 1.00 39.40 334 GLN A CA 1
ATOM 2751 C C . GLN A 1 337 ? 18.217 40.257 124.301 1.00 37.67 334 GLN A C 1
ATOM 2752 O O . GLN A 1 337 ? 17.979 41.424 124.093 1.00 37.44 334 GLN A O 1
ATOM 2758 N N . PHE A 1 338 ? 18.924 39.525 123.441 1.00 36.39 335 PHE A N 1
ATOM 2759 C CA . PHE A 1 338 ? 19.514 40.135 122.243 1.00 34.92 335 PHE A CA 1
ATOM 2760 C C . PHE A 1 338 ? 18.531 40.608 121.158 1.00 37.36 335 PHE A C 1
ATOM 2761 O O . PHE A 1 338 ? 18.888 41.407 120.257 1.00 37.53 335 PHE A O 1
ATOM 2769 N N . GLN A 1 339 ? 17.289 40.155 121.273 1.00 39.05 336 GLN A N 1
ATOM 2770 C CA . GLN A 1 339 ? 16.228 40.558 120.370 1.00 41.63 336 GLN A CA 1
ATOM 2771 C C . GLN A 1 339 ? 15.945 42.058 120.432 1.00 43.20 336 GLN A C 1
ATOM 2772 O O . GLN A 1 339 ? 15.505 42.654 119.437 1.00 42.68 336 GLN A O 1
ATOM 2778 N N . LEU A 1 340 ? 16.240 42.656 121.581 1.00 44.88 337 LEU A N 1
ATOM 2779 C CA . LEU A 1 340 ? 16.065 44.077 121.779 1.00 46.83 337 LEU A CA 1
ATOM 2780 C C . LEU A 1 340 ? 16.985 44.897 120.860 1.00 47.47 337 LEU A C 1
ATOM 2781 O O . LEU A 1 340 ? 16.652 46.027 120.531 1.00 49.41 337 LEU A O 1
ATOM 2786 N N . GLU A 1 341 ? 18.109 44.369 120.417 1.00 48.27 338 GLU A N 1
ATOM 2787 C CA . GLU A 1 341 ? 18.902 45.089 119.416 1.00 50.17 338 GLU A CA 1
ATOM 2788 C C . GLU A 1 341 ? 18.015 45.546 118.202 1.00 53.00 338 GLU A C 1
ATOM 2789 O O . GLU A 1 341 ? 18.353 46.505 117.547 1.00 54.65 338 GLU A O 1
ATOM 2795 N N . TYR A 1 342 ? 16.860 44.947 117.931 1.00 56.14 339 TYR A N 1
ATOM 2796 C CA . TYR A 1 342 ? 16.118 45.301 116.719 1.00 58.65 339 TYR A CA 1
ATOM 2797 C C . TYR A 1 342 ? 14.672 45.667 116.992 1.00 63.14 339 TYR A C 1
ATOM 2798 O O . TYR A 1 342 ? 14.150 45.362 118.073 1.00 64.20 339 TYR A O 1
ATOM 2807 N N . GLN A 1 343 ? 14.017 46.329 116.028 1.00 67.36 340 GLN A N 1
ATOM 2808 C CA . GLN A 1 343 ? 12.559 46.555 116.124 1.00 71.28 340 GLN A CA 1
ATOM 2809 C C . GLN A 1 343 ? 11.769 45.260 115.777 1.00 74.22 340 GLN A C 1
ATOM 2810 O O . GLN A 1 343 ? 11.791 44.761 114.629 1.00 73.94 340 GLN A O 1
ATOM 2816 N N . GLU A 1 344 ? 11.106 44.742 116.822 1.00 76.91 341 GLU A N 1
ATOM 2817 C CA . GLU A 1 344 ? 10.266 43.561 116.772 1.00 79.30 341 GLU A CA 1
ATOM 2818 C C . GLU A 1 344 ? 8.950 44.046 116.170 1.00 81.19 341 GLU A C 1
ATOM 2819 O O . GLU A 1 344 ? 8.066 44.576 116.865 1.00 82.35 341 GLU A O 1
ATOM 2825 N N . LEU A 1 345 ? 8.832 43.831 114.866 1.00 81.80 342 LEU A N 1
ATOM 2826 C CA . LEU A 1 345 ? 7.950 44.611 114.008 1.00 82.17 342 LEU A CA 1
ATOM 2827 C C . LEU A 1 345 ? 6.660 43.841 113.798 1.00 83.44 342 LEU A C 1
ATOM 2828 O O . LEU A 1 345 ? 6.101 43.309 114.764 1.00 83.68 342 LEU A O 1
ATOM 2833 N N . LEU A 1 354 ? 0.956 32.818 107.330 1.00 89.36 351 LEU A N 1
ATOM 2834 C CA . LEU A 1 354 ? -0.204 31.974 107.676 1.00 91.28 351 LEU A CA 1
ATOM 2835 C C . LEU A 1 354 ? 0.066 30.480 107.421 1.00 91.63 351 LEU A C 1
ATOM 2836 O O . LEU A 1 354 ? -0.113 29.661 108.333 1.00 92.89 351 LEU A O 1
ATOM 2841 N N . ALA A 1 355 ? 0.485 30.137 106.196 1.00 90.63 352 ALA A N 1
ATOM 2842 C CA . ALA A 1 355 ? 0.742 28.738 105.804 1.00 90.77 352 ALA A CA 1
ATOM 2843 C C . ALA A 1 355 ? 2.086 28.229 106.358 1.00 89.15 352 ALA A C 1
ATOM 2844 O O . ALA A 1 355 ? 2.214 27.040 106.680 1.00 89.72 352 ALA A O 1
ATOM 2846 N N . LEU A 1 356 ? 3.074 29.127 106.471 1.00 86.64 353 LEU A N 1
ATOM 2847 C CA . LEU A 1 356 ? 4.326 28.823 107.184 1.00 84.98 353 LEU A CA 1
ATOM 2848 C C . LEU A 1 356 ? 4.085 28.730 108.675 1.00 84.84 353 LE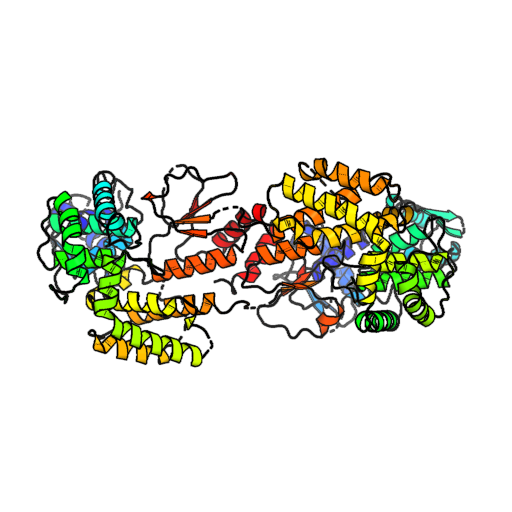U A C 1
ATOM 2849 O O . LEU A 1 356 ? 4.577 27.806 109.321 1.00 85.11 353 LEU A O 1
ATOM 2854 N N . SER A 1 357 ? 3.332 29.694 109.208 1.00 84.34 354 SER A N 1
ATOM 2855 C CA . SER A 1 357 ? 3.055 29.779 110.649 1.00 84.23 354 SER A CA 1
ATOM 2856 C C . SER A 1 357 ? 2.333 28.537 111.208 1.00 85.17 354 SER A C 1
ATOM 2857 O O . SER A 1 357 ? 2.477 28.227 112.394 1.00 85.35 354 SER A O 1
ATOM 2860 N N . LYS A 1 358 ? 1.577 27.819 110.375 1.00 85.49 355 LYS A N 1
ATOM 2861 C CA . LYS A 1 358 ? 1.045 26.518 110.797 1.00 86.56 355 LYS A CA 1
ATOM 2862 C C . LYS A 1 358 ? 2.161 25.481 110.876 1.00 84.95 355 LYS A C 1
ATOM 2863 O O . LYS A 1 358 ? 2.333 24.834 111.906 1.00 85.36 355 LYS A O 1
ATOM 2869 N N . SER A 1 359 ? 2.921 25.333 109.793 1.00 82.71 356 SER A N 1
ATOM 2870 C CA . SER A 1 359 ? 4.024 24.366 109.742 1.00 81.32 356 SER A CA 1
ATOM 2871 C C . SER A 1 359 ? 5.169 24.730 110.690 1.00 78.79 356 SER A C 1
ATOM 2872 O O . SER A 1 359 ? 5.972 23.874 111.043 1.00 78.66 356 SER A O 1
ATOM 2875 N N . ASN A 1 360 ? 5.237 25.999 111.095 1.00 76.13 357 ASN A N 1
ATOM 2876 C CA . ASN A 1 360 ? 6.219 26.449 112.078 1.00 73.52 357 ASN A CA 1
ATOM 2877 C C . ASN A 1 360 ? 5.891 25.980 113.512 1.00 73.43 357 ASN A C 1
ATOM 2878 O O . ASN A 1 360 ? 6.759 26.056 114.400 1.00 71.16 357 ASN A O 1
ATOM 2883 N N . GLN A 1 361 ? 4.674 25.470 113.735 1.00 73.85 358 GLN A N 1
ATOM 2884 C CA . GLN A 1 361 ? 4.396 24.763 114.995 1.00 74.57 358 GLN A CA 1
ATOM 2885 C C . GLN A 1 361 ? 5.289 23.533 115.155 1.00 73.45 358 GLN A C 1
ATOM 2886 O O . GLN A 1 361 ? 5.568 23.141 116.280 1.00 73.96 358 GLN A O 1
ATOM 2892 N N . GLU A 1 362 ? 5.794 22.961 114.062 1.00 72.02 359 GLU A N 1
ATOM 2893 C CA . GLU A 1 362 ? 6.798 21.895 114.189 1.00 71.48 359 GLU A CA 1
ATOM 2894 C C . GLU A 1 362 ? 8.168 22.444 114.567 1.00 68.22 359 GLU A C 1
ATOM 2895 O O . GLU A 1 362 ? 8.901 21.787 115.273 1.00 66.88 359 GLU A O 1
ATOM 2901 N N . LEU A 1 363 ? 8.525 23.627 114.072 1.00 65.84 360 LEU A N 1
ATOM 2902 C CA . LEU A 1 363 ? 9.792 24.271 114.475 1.00 63.40 360 LEU A CA 1
ATOM 2903 C C . LEU A 1 363 ? 9.766 24.612 115.938 1.00 62.91 360 LEU A C 1
ATOM 2904 O O . LEU A 1 363 ? 10.734 24.403 116.651 1.00 61.18 360 LEU A O 1
ATOM 2909 N N . LEU A 1 364 ? 8.630 25.151 116.357 1.00 63.73 361 LEU A N 1
ATOM 2910 C CA . LEU A 1 364 ? 8.390 25.495 117.738 1.00 63.92 361 LEU A CA 1
ATOM 2911 C C . LEU A 1 364 ? 8.441 24.285 118.670 1.00 65.15 361 LEU A C 1
ATOM 2912 O O . LEU A 1 364 ? 8.963 24.396 119.758 1.00 65.13 361 LEU A O 1
ATOM 2917 N N . GLU A 1 365 ? 7.941 23.123 118.267 1.00 67.38 362 GLU A N 1
ATOM 2918 C CA . GLU A 1 365 ? 8.067 21.956 119.148 1.00 68.81 362 GLU A CA 1
ATOM 2919 C C . GLU A 1 365 ? 9.519 21.405 119.209 1.00 67.97 362 GLU A C 1
ATOM 2920 O O . GLU A 1 365 ? 9.987 20.997 120.280 1.00 67.05 362 GLU A O 1
ATOM 2926 N N . ILE A 1 366 ? 10.240 21.449 118.089 1.00 67.31 363 ILE A N 1
ATOM 2927 C CA . ILE A 1 366 ? 11.645 21.032 118.054 1.00 66.88 363 ILE A CA 1
ATOM 2928 C C . ILE A 1 366 ? 12.482 21.883 119.022 1.00 65.59 363 ILE A C 1
ATOM 2929 O O . ILE A 1 366 ? 13.397 21.395 119.659 1.00 65.07 363 ILE A O 1
ATOM 2934 N N . LEU A 1 367 ? 12.136 23.153 119.168 1.00 64.97 364 LEU A N 1
ATOM 2935 C CA . LEU A 1 367 ? 12.901 24.040 120.036 1.00 63.57 364 LEU A CA 1
ATOM 2936 C C . LEU A 1 367 ? 12.618 23.806 121.531 1.00 64.81 364 LEU A C 1
ATOM 2937 O O . LEU A 1 367 ? 13.311 24.367 122.396 1.00 64.07 364 LEU A O 1
ATOM 2942 N N . SER A 1 368 ? 11.602 23.014 121.847 1.00 67.31 365 SER A N 1
ATOM 2943 C CA . SER A 1 368 ? 11.397 22.549 123.227 1.00 68.44 365 SER A CA 1
ATOM 2944 C C . SER A 1 368 ? 12.417 21.459 123.537 1.00 69.49 365 SER A C 1
ATOM 2945 O O . SER A 1 368 ? 13.067 21.442 124.585 1.00 70.05 365 SER A O 1
ATOM 2948 N N . ARG A 1 369 ? 12.581 20.565 122.576 1.00 71.04 366 ARG A N 1
ATOM 2949 C CA . ARG A 1 369 ? 13.521 19.462 122.665 1.00 72.48 366 ARG A CA 1
ATOM 2950 C C . ARG A 1 369 ? 14.973 19.781 122.988 1.00 71.87 366 ARG A C 1
ATOM 2951 O O . ARG A 1 369 ? 15.706 18.862 123.353 1.00 72.59 366 ARG A O 1
ATOM 2959 N N . TYR A 1 370 ? 15.421 21.031 122.791 1.00 71.62 367 TYR A N 1
ATOM 2960 C CA . TYR A 1 370 ? 16.826 21.416 123.082 1.00 70.42 367 TYR A CA 1
ATOM 2961 C C . TYR A 1 370 ? 16.937 22.539 124.069 1.00 70.18 367 TYR A C 1
ATOM 2962 O O . TYR A 1 370 ? 18.004 22.743 124.622 1.00 69.85 367 TYR A O 1
ATOM 2971 N N . THR A 1 371 ? 15.831 23.224 124.341 1.00 71.27 368 THR A N 1
ATOM 2972 C CA . THR A 1 371 ? 15.871 24.457 125.066 1.00 70.89 368 THR A CA 1
ATOM 2973 C C . THR A 1 371 ? 14.489 24.832 125.489 1.00 72.46 368 THR A C 1
ATOM 2974 O O . THR A 1 371 ? 13.537 24.176 125.084 1.00 73.81 368 THR A O 1
ATOM 2978 N N . THR A 1 372 ? 14.364 25.882 126.292 1.00 73.13 369 THR A N 1
ATOM 2979 C CA . THR A 1 372 ? 13.063 26.497 126.493 1.00 75.42 369 THR A CA 1
ATOM 2980 C C . THR A 1 372 ? 13.063 27.975 126.152 1.00 75.77 369 THR A C 1
ATOM 2981 O O . THR A 1 372 ? 14.041 28.683 126.363 1.00 75.46 369 THR A O 1
ATOM 2985 N N . ILE A 1 373 ? 11.927 28.420 125.621 1.00 78.23 370 ILE A N 1
ATOM 2986 C CA . ILE A 1 373 ? 11.733 29.791 125.143 1.00 78.32 370 ILE A CA 1
ATOM 2987 C C . ILE A 1 373 ? 10.260 30.249 125.459 1.00 79.72 370 ILE A C 1
ATOM 2988 O O . ILE A 1 373 ? 9.297 29.448 125.445 1.00 80.50 370 ILE A O 1
ATOM 2993 N N . GLU A 1 374 ? 10.122 31.545 125.747 1.00 79.28 371 GLU A N 1
ATOM 2994 C CA . GLU A 1 374 ? 8.895 32.140 126.305 1.00 79.88 371 GLU A CA 1
ATOM 2995 C C . GLU A 1 374 ? 7.956 32.760 125.238 1.00 78.97 371 GLU A C 1
ATOM 2996 O O . GLU A 1 374 ? 6.849 32.231 124.970 1.00 80.71 371 GLU A O 1
ATOM 3002 N N . GLU A 1 375 ? 8.399 33.887 124.662 1.00 75.75 372 GLU A N 1
ATOM 3003 C CA . GLU A 1 375 ? 7.699 34.583 123.573 1.00 74.48 372 GLU A CA 1
ATOM 3004 C C . GLU A 1 375 ? 8.437 34.286 122.258 1.00 71.68 372 GLU A C 1
ATOM 3005 O O . GLU A 1 375 ? 9.414 34.961 121.912 1.00 70.06 372 GLU A O 1
ATOM 3011 N N . PRO A 1 376 ? 7.986 33.264 121.520 1.00 69.95 373 PRO A N 1
ATOM 3012 C CA . PRO A 1 376 ? 8.788 32.871 120.384 1.00 67.48 373 PRO A CA 1
ATOM 3013 C C . PRO A 1 376 ? 8.497 33.690 119.116 1.00 64.99 373 PRO A C 1
ATOM 3014 O O . PRO A 1 376 ? 9.012 33.366 118.043 1.00 65.49 373 PRO A O 1
ATOM 3018 N N . THR A 1 377 ? 7.706 34.748 119.221 1.00 62.11 374 THR A N 1
ATOM 3019 C CA . THR A 1 377 ? 7.301 35.468 118.040 1.00 60.39 374 THR A CA 1
ATOM 3020 C C . THR A 1 377 ? 8.468 35.937 117.186 1.00 57.51 374 THR A C 1
ATOM 3021 O O . THR A 1 377 ? 8.333 35.995 115.951 1.00 57.64 374 THR A O 1
ATOM 3025 N N . TYR A 1 378 ? 9.575 36.340 117.827 1.00 53.93 375 TYR A N 1
ATOM 3026 C CA . TYR A 1 378 ? 10.706 36.932 117.080 1.00 51.71 375 TYR A CA 1
ATOM 3027 C C . TYR A 1 378 ? 11.424 35.817 116.380 1.00 49.62 375 TYR A C 1
ATOM 3028 O O . TYR A 1 378 ? 11.749 35.953 115.216 1.00 48.43 375 TYR A O 1
ATOM 3037 N N . PHE A 1 379 ? 11.620 34.721 117.093 1.00 48.24 376 PHE A N 1
ATOM 3038 C CA . PHE A 1 379 ? 12.223 33.553 116.555 1.00 48.31 376 PHE A CA 1
ATOM 3039 C C . PHE A 1 379 ? 11.456 33.004 115.348 1.00 49.91 376 PHE A C 1
ATOM 3040 O O . PHE A 1 379 ? 12.050 32.776 114.273 1.00 50.19 376 PHE A O 1
ATOM 3048 N N . LEU A 1 380 ? 10.139 32.832 115.494 1.00 51.01 377 LEU A N 1
ATOM 3049 C CA . LEU A 1 380 ? 9.327 32.404 114.379 1.00 51.69 377 LEU A CA 1
ATOM 3050 C C . LEU A 1 380 ? 9.449 33.357 113.241 1.00 50.39 377 LEU A C 1
ATOM 3051 O O . LEU A 1 380 ? 9.499 32.938 112.091 1.00 51.75 377 LEU A O 1
ATOM 3056 N N . SER A 1 381 ? 9.492 34.643 113.511 1.00 48.56 378 SER A N 1
ATOM 3057 C CA . SER A 1 381 ? 9.648 35.538 112.396 1.00 47.89 378 SER A CA 1
ATOM 3058 C C . SER A 1 381 ? 11.034 35.356 111.721 1.00 45.90 378 SER A C 1
ATOM 3059 O O . SER A 1 381 ? 11.145 35.513 110.520 1.00 47.19 378 SER A O 1
ATOM 3062 N N . LEU A 1 382 ? 12.098 35.005 112.432 1.00 44.65 379 LEU A N 1
ATOM 3063 C CA . LEU A 1 382 ? 13.374 34.778 111.726 1.00 42.96 379 LEU A CA 1
ATOM 3064 C C . LEU A 1 382 ? 13.227 33.466 110.947 1.00 44.25 379 LEU A C 1
ATOM 3065 O O . LEU A 1 382 ? 13.675 33.336 109.793 1.00 44.35 379 LEU A O 1
ATOM 3070 N N . ALA A 1 383 ? 12.540 32.505 111.568 1.00 44.30 380 ALA A N 1
ATOM 3071 C CA . ALA A 1 383 ? 12.363 31.232 110.934 1.00 45.40 380 ALA A CA 1
ATOM 3072 C C . ALA A 1 383 ? 11.753 31.512 109.568 1.00 46.14 380 ALA A C 1
ATOM 3073 O O . ALA A 1 383 ? 12.247 31.004 108.555 1.00 46.20 380 ALA A O 1
ATOM 3075 N N . SER A 1 384 ? 10.695 32.342 109.565 1.00 46.44 381 SER A N 1
ATOM 3076 C CA . SER A 1 384 ? 9.920 32.683 108.371 1.00 46.83 381 SER A CA 1
ATOM 3077 C C . SER A 1 384 ? 10.736 33.394 107.316 1.00 45.43 381 SER A C 1
ATOM 3078 O O . SER A 1 384 ? 10.629 33.085 106.151 1.00 46.03 381 SER A O 1
ATOM 3081 N N . LEU A 1 385 ? 11.567 34.342 107.725 1.00 43.90 382 LEU A N 1
ATOM 3082 C CA . LEU A 1 385 ? 12.431 35.012 106.774 1.00 42.99 382 LEU A CA 1
ATOM 3083 C C . LEU A 1 385 ? 13.334 34.008 106.076 1.00 41.90 382 LEU A C 1
ATOM 3084 O O . LEU A 1 385 ? 13.446 34.034 104.869 1.00 41.22 382 LEU A O 1
ATOM 3089 N N . LEU A 1 386 ? 13.973 33.126 106.844 1.00 41.31 383 LEU A N 1
ATOM 3090 C CA . LEU A 1 386 ? 14.813 32.081 106.267 1.00 40.75 383 LEU A CA 1
ATOM 3091 C C . LEU A 1 386 ? 14.005 31.153 105.341 1.00 41.73 383 LEU A C 1
ATOM 3092 O O . LEU A 1 386 ? 14.440 30.826 104.271 1.00 41.63 383 LEU A O 1
ATOM 3097 N N . GLU A 1 387 ? 12.839 30.722 105.761 1.00 43.32 384 GLU A N 1
ATOM 3098 C CA . GLU A 1 387 ? 11.970 29.906 104.902 1.00 46.29 384 GLU A CA 1
ATOM 3099 C C . GLU A 1 387 ? 11.609 30.615 103.604 1.00 46.85 384 GLU A C 1
ATOM 3100 O O . GLU A 1 387 ? 11.870 30.093 102.503 1.00 46.94 384 GLU A O 1
ATOM 3106 N N . LYS A 1 388 ? 11.038 31.812 103.755 1.00 47.40 385 LYS A N 1
ATOM 3107 C CA . LYS A 1 388 ? 10.630 32.620 102.627 1.00 48.88 385 LYS A CA 1
ATOM 3108 C C . LYS A 1 388 ? 11.805 32.827 101.683 1.00 48.06 385 LYS A C 1
ATOM 3109 O O . LYS A 1 388 ? 11.663 32.670 100.490 1.00 48.40 385 LYS A O 1
ATOM 3115 N N . GLN A 1 389 ? 12.961 33.170 102.232 1.00 47.36 386 GLN A N 1
ATOM 3116 C CA . GLN A 1 389 ? 14.145 33.335 101.427 1.00 47.04 386 GLN A CA 1
ATOM 3117 C C . GLN A 1 389 ? 14.434 32.091 100.585 1.00 47.57 386 GLN A C 1
ATOM 3118 O O . GLN A 1 389 ? 14.669 32.199 99.362 1.00 47.03 386 GLN A O 1
ATOM 3124 N N . ALA A 1 390 ? 14.457 30.928 101.242 1.00 47.51 387 ALA A N 1
ATOM 3125 C CA . ALA A 1 390 ? 14.795 29.669 100.563 1.00 48.73 387 ALA A CA 1
ATOM 3126 C C . ALA A 1 390 ? 13.840 29.442 99.403 1.00 50.20 387 ALA A C 1
ATOM 3127 O O . ALA A 1 390 ? 14.252 29.046 98.318 1.00 50.30 387 ALA A O 1
ATOM 3129 N N . ILE A 1 391 ? 12.560 29.700 99.649 1.00 51.87 388 ILE A N 1
ATOM 3130 C CA . ILE A 1 391 ? 11.514 29.368 98.696 1.00 53.78 388 ILE A CA 1
ATOM 3131 C C . ILE A 1 391 ? 11.620 30.302 97.480 1.00 55.02 388 ILE A C 1
ATOM 3132 O O . ILE A 1 391 ? 11.431 29.864 96.356 1.00 55.34 388 ILE A O 1
ATOM 3137 N N . TYR A 1 392 ? 11.976 31.566 97.711 1.00 55.37 389 TYR A N 1
ATOM 3138 C CA . TYR A 1 392 ? 12.123 32.517 96.619 1.00 56.70 389 TYR A CA 1
ATOM 3139 C C . TYR A 1 392 ? 13.368 32.263 95.793 1.00 56.25 389 TYR A C 1
ATOM 3140 O O . TYR A 1 392 ? 13.387 32.631 94.647 1.00 58.04 389 TYR A O 1
ATOM 3149 N N . SER A 1 393 ? 14.392 31.633 96.340 1.00 55.69 390 SER A N 1
ATOM 3150 C CA . SER A 1 393 ? 15.586 31.355 95.562 1.00 55.30 390 SER A CA 1
ATOM 3151 C C . SER A 1 393 ? 15.365 30.321 94.474 1.00 58.16 390 SER A C 1
ATOM 3152 O O . SER A 1 393 ? 16.244 30.123 93.631 1.00 57.33 390 SER A O 1
ATOM 3155 N N . ILE A 1 394 ? 14.237 29.614 94.552 1.00 61.10 391 ILE A N 1
ATOM 3156 C CA . ILE A 1 394 ? 13.956 28.467 93.686 1.00 63.90 391 ILE A CA 1
ATOM 3157 C C . ILE A 1 394 ? 12.641 28.586 92.920 1.00 66.24 391 ILE A C 1
ATOM 3158 O O . ILE A 1 394 ? 12.403 27.785 92.029 1.00 66.84 391 ILE A O 1
ATOM 3163 N N . GLN A 1 395 ? 11.782 29.543 93.302 1.00 67.57 392 GLN A N 1
ATOM 3164 C CA . GLN A 1 395 ? 10.529 29.747 92.604 1.00 69.53 392 GLN A CA 1
ATOM 3165 C C . GLN A 1 395 ? 10.794 30.513 91.294 1.00 70.13 392 GLN A C 1
ATOM 3166 O O . GLN A 1 395 ? 11.736 31.282 91.177 1.00 69.03 392 GLN A O 1
ATOM 3172 N N . ALA A 1 396 ? 9.945 30.252 90.309 1.00 72.90 393 ALA A N 1
ATOM 3173 C CA . ALA A 1 396 ? 10.253 30.503 88.891 1.00 73.89 393 ALA A CA 1
ATOM 3174 C C . ALA A 1 396 ? 9.935 31.943 88.458 1.00 74.01 393 ALA A C 1
ATOM 3175 O O . ALA A 1 396 ? 10.838 32.785 88.346 1.00 73.59 393 ALA A O 1
ATOM 3177 N N . GLN A 1 397 ? 8.651 32.205 88.210 1.00 75.10 394 GLN A N 1
ATOM 3178 C CA . GLN A 1 397 ? 8.161 33.536 87.901 1.00 74.69 394 GLN A CA 1
ATOM 3179 C C . GLN A 1 397 ? 6.784 33.666 88.538 1.00 74.79 394 GLN A C 1
ATOM 3180 O O . GLN A 1 397 ? 6.006 32.717 88.490 1.00 75.66 394 GLN A O 1
ATOM 3186 N N . THR A 1 398 ? 6.482 34.832 89.110 1.00 73.42 395 THR A N 1
ATOM 3187 C CA . THR A 1 398 ? 5.248 35.023 89.909 1.00 73.62 395 THR A CA 1
ATOM 3188 C C . THR A 1 398 ? 4.266 36.008 89.281 1.00 72.83 395 THR A C 1
ATOM 3189 O O . THR A 1 398 ? 3.425 36.607 89.961 1.00 73.41 395 THR A O 1
ATOM 3201 N N . THR A 1 400 ? 3.101 37.248 84.962 1.00 68.20 397 THR A N 1
ATOM 3202 C CA . THR A 1 400 ? 3.350 37.276 83.551 1.00 67.11 397 THR A CA 1
ATOM 3203 C C . THR A 1 400 ? 2.984 38.667 83.062 1.00 65.99 397 THR A C 1
ATOM 3204 O O . THR A 1 400 ? 1.831 39.115 83.183 1.00 67.14 397 THR A O 1
ATOM 3208 N N . ALA A 1 401 ? 3.996 39.380 82.587 1.00 63.30 398 ALA A N 1
ATOM 3209 C CA . ALA A 1 401 ? 3.776 40.617 81.842 1.00 62.28 398 ALA A CA 1
ATOM 3210 C C . ALA A 1 401 ? 3.476 40.266 80.369 1.00 61.84 398 ALA A C 1
ATOM 3211 O O . ALA A 1 401 ? 4.391 40.014 79.589 1.00 61.19 398 ALA A O 1
ATOM 3213 N N . TYR A 1 402 ? 2.198 40.217 80.012 1.00 61.68 399 TYR A N 1
ATOM 3214 C CA . TYR A 1 402 ? 1.784 39.941 78.618 1.00 61.64 399 TYR A CA 1
ATOM 3215 C C . TYR A 1 402 ? 2.068 41.151 77.758 1.00 59.60 399 TYR A C 1
ATOM 3216 O O . TYR A 1 402 ? 1.803 42.295 78.158 1.00 59.53 399 TYR A O 1
ATOM 3225 N N . PHE A 1 403 ? 2.624 40.902 76.583 1.00 57.19 400 PHE A N 1
ATOM 3226 C CA . PHE A 1 403 ? 3.259 41.971 75.833 1.00 54.69 400 PHE A CA 1
ATOM 3227 C C . PHE A 1 403 ? 2.743 41.988 74.424 1.00 54.25 400 PHE A C 1
ATOM 3228 O O . PHE A 1 403 ? 3.068 41.115 73.666 1.00 53.58 400 PHE A O 1
ATOM 3236 N N . LEU A 1 404 ? 1.924 42.996 74.124 1.00 53.78 401 LEU A N 1
ATOM 3237 C CA . LEU A 1 404 ? 1.288 43.197 72.852 1.00 54.30 401 LEU A CA 1
ATOM 3238 C C . LEU A 1 404 ? 1.843 44.493 72.275 1.00 53.68 401 LEU A C 1
ATOM 3239 O O . LEU A 1 404 ? 1.638 45.568 72.841 1.00 52.09 401 LEU A O 1
ATOM 3244 N N . PHE A 1 405 ? 2.583 44.363 71.177 1.00 54.25 402 PHE A N 1
ATOM 3245 C CA . PHE A 1 405 ? 3.324 45.459 70.597 1.00 55.16 402 PHE A CA 1
ATOM 3246 C C . PHE A 1 405 ? 3.275 45.411 69.093 1.00 56.05 402 PHE A C 1
ATOM 3247 O O . PHE A 1 405 ? 3.725 44.439 68.475 1.00 57.92 402 PHE A O 1
ATOM 3255 N N . GLN A 1 406 ? 2.701 46.443 68.493 1.00 56.34 403 GLN A N 1
ATOM 3256 C CA . GLN A 1 406 ? 2.591 46.552 67.052 1.00 56.97 403 GLN A CA 1
ATOM 3257 C C . GLN A 1 406 ? 3.509 47.707 66.653 1.00 56.68 403 GLN A C 1
ATOM 3258 O O . GLN A 1 406 ? 3.557 48.740 67.304 1.00 57.87 403 GLN A O 1
ATOM 3264 N N . GLY A 1 407 ? 4.317 47.515 65.636 1.00 56.06 404 GLY A N 1
ATOM 3265 C CA . GLY A 1 407 ? 5.274 48.532 65.265 1.00 54.72 404 GLY A CA 1
ATOM 3266 C C . GLY A 1 407 ? 6.478 47.821 64.763 1.00 53.69 404 GLY A C 1
ATOM 3267 O O . GLY A 1 407 ? 6.463 46.605 64.659 1.00 54.72 404 GLY A O 1
ATOM 3268 N N . GLU A 1 408 ? 7.545 48.565 64.513 1.00 52.05 405 GLU A N 1
ATOM 3269 C CA . GLU A 1 408 ? 8.697 48.030 63.810 1.00 50.77 405 GLU A CA 1
ATOM 3270 C C . GLU A 1 408 ? 9.255 46.820 64.531 1.00 47.52 405 GLU A C 1
ATOM 3271 O O . GLU A 1 408 ? 9.591 46.909 65.684 1.00 47.14 405 GLU A O 1
ATOM 3277 N N . PRO A 1 409 ? 9.328 45.686 63.847 1.00 45.68 406 PRO A N 1
ATOM 3278 C CA . PRO A 1 409 ? 9.777 44.412 64.391 1.00 44.39 406 PRO A CA 1
ATOM 3279 C C . PRO A 1 409 ? 11.167 44.406 65.077 1.00 43.90 406 PRO A C 1
ATOM 3280 O O . PRO A 1 409 ? 11.303 43.853 66.159 1.00 42.89 406 PRO A O 1
ATOM 3284 N N . ALA A 1 410 ? 12.197 44.991 64.465 1.00 44.33 407 ALA A N 1
ATOM 3285 C CA . ALA A 1 410 ? 13.516 45.134 65.150 1.00 43.69 407 ALA A CA 1
ATOM 3286 C C . ALA A 1 410 ? 13.414 45.833 66.502 1.00 42.89 407 ALA A C 1
ATOM 3287 O O . ALA A 1 410 ? 14.049 45.453 67.490 1.00 41.87 407 ALA A O 1
ATOM 3289 N N . TRP A 1 411 ? 12.621 46.881 66.543 1.00 44.00 408 TRP A N 1
ATOM 3290 C CA . TRP A 1 411 ? 12.487 47.648 67.792 1.00 43.96 408 TRP A CA 1
ATOM 3291 C C . TRP A 1 411 ? 11.625 46.897 68.800 1.00 43.50 408 TRP A C 1
ATOM 3292 O O . TRP A 1 411 ? 11.918 46.920 69.970 1.00 43.96 408 TRP A O 1
ATOM 3303 N N . LYS A 1 412 ? 10.564 46.217 68.369 1.00 44.39 409 LYS A N 1
ATOM 3304 C CA . LYS A 1 412 ? 9.845 45.343 69.293 1.00 44.87 409 LYS A CA 1
ATOM 3305 C C . LYS A 1 412 ? 10.787 44.352 69.939 1.00 43.98 409 LYS A C 1
ATOM 3306 O O . LYS A 1 412 ? 10.707 44.164 71.143 1.00 44.24 409 LYS A O 1
ATOM 3312 N N . ALA A 1 413 ? 11.680 43.717 69.184 1.00 43.35 410 ALA A N 1
ATOM 3313 C CA . ALA A 1 413 ? 12.480 42.645 69.788 1.00 43.10 410 ALA A CA 1
ATOM 3314 C C . ALA A 1 413 ? 13.489 43.190 70.803 1.00 43.65 410 ALA A C 1
ATOM 3315 O O . ALA A 1 413 ? 13.825 42.531 71.801 1.00 43.76 410 ALA A O 1
ATOM 3317 N N . PHE A 1 414 ? 13.988 44.378 70.549 1.00 44.80 411 PHE A N 1
ATOM 3318 C CA . PHE A 1 414 ? 14.952 44.981 71.428 1.00 46.04 411 PHE A CA 1
ATOM 3319 C C . PHE A 1 414 ? 14.242 45.496 72.676 1.00 46.13 411 PHE A C 1
ATOM 3320 O O . PHE A 1 414 ? 14.702 45.307 73.793 1.00 44.96 411 PHE A O 1
ATOM 3328 N N . LEU A 1 415 ? 13.132 46.178 72.454 1.00 46.57 412 LEU A N 1
ATOM 3329 C CA . LEU A 1 415 ? 12.316 46.643 73.528 1.00 46.93 412 LEU A CA 1
ATOM 3330 C C . LEU A 1 415 ? 11.837 45.471 74.429 1.00 47.47 412 LEU A C 1
ATOM 3331 O O . LEU A 1 415 ? 11.839 45.578 75.657 1.00 47.17 412 LEU A O 1
ATOM 3336 N N . GLN A 1 416 ? 11.508 44.330 73.833 1.00 48.28 413 GLN A N 1
ATOM 3337 C CA . GLN A 1 416 ? 11.044 43.200 74.615 1.00 49.01 413 GLN A CA 1
ATOM 3338 C C . GLN A 1 416 ? 12.108 42.711 75.576 1.00 49.42 413 GLN A C 1
ATOM 3339 O O . GLN A 1 416 ? 11.836 42.408 76.727 1.00 49.50 413 GLN A O 1
ATOM 3345 N N . GLN A 1 417 ? 13.334 42.676 75.081 1.00 49.79 414 GLN A N 1
ATOM 3346 C CA . GLN A 1 417 ? 14.484 42.215 75.810 1.00 49.79 414 GLN A CA 1
ATOM 3347 C C . GLN A 1 417 ? 14.899 43.193 76.940 1.00 49.07 414 GLN A C 1
ATOM 3348 O O . GLN A 1 417 ? 15.233 42.775 78.046 1.00 48.01 414 GLN A O 1
ATOM 3354 N N . GLU A 1 418 ? 14.866 44.497 76.672 1.00 49.17 415 GLU A N 1
ATOM 3355 C CA . GLU A 1 418 ? 15.160 45.488 77.692 1.00 48.38 415 GLU A CA 1
ATOM 3356 C C . GLU A 1 418 ? 14.137 45.420 78.841 1.00 48.15 415 GLU A C 1
ATOM 3357 O O . GLU A 1 418 ? 14.498 45.315 79.979 1.00 47.75 415 GLU A O 1
ATOM 3363 N N . LEU A 1 419 ? 12.859 45.475 78.521 1.00 49.06 416 LEU A N 1
ATOM 3364 C CA . LEU A 1 419 ? 11.786 45.263 79.485 1.00 49.78 416 LEU A CA 1
ATOM 3365 C C . LEU A 1 419 ? 11.866 44.011 80.343 1.00 49.21 416 LEU A C 1
ATOM 3366 O O . LEU A 1 419 ? 11.633 44.082 81.516 1.00 48.30 416 LEU A O 1
ATOM 3371 N N . ALA A 1 420 ? 12.145 42.863 79.753 1.00 50.03 417 ALA A N 1
ATOM 3372 C CA . ALA A 1 420 ? 12.245 41.601 80.530 1.00 50.43 417 ALA A CA 1
ATOM 3373 C C . ALA A 1 420 ? 13.405 41.673 81.524 1.00 49.99 417 ALA A C 1
ATOM 3374 O O . ALA A 1 420 ? 13.253 41.350 82.707 1.00 51.00 417 ALA A O 1
ATOM 3376 N N . ALA A 1 421 ? 14.546 42.153 81.051 1.00 49.61 418 ALA A N 1
ATOM 3377 C CA . ALA A 1 421 ? 15.738 42.357 81.899 1.00 48.51 418 ALA A CA 1
ATOM 3378 C C . ALA A 1 421 ? 15.428 43.306 83.035 1.00 48.43 418 ALA A C 1
ATOM 3379 O O . ALA A 1 421 ? 15.712 43.053 84.146 1.00 49.93 418 ALA A O 1
ATOM 3381 N N . TYR A 1 422 ? 14.837 44.430 82.738 1.00 49.74 419 TYR A N 1
ATOM 3382 C CA . TYR A 1 422 ? 14.521 45.422 83.741 1.00 49.92 419 TYR A CA 1
ATOM 3383 C C . TYR A 1 422 ? 13.424 45.007 84.695 1.00 51.27 419 TYR A C 1
ATOM 3384 O O . TYR A 1 422 ? 13.348 45.492 85.790 1.00 51.83 419 TYR A O 1
ATOM 3393 N N . LEU A 1 423 ? 12.529 44.151 84.267 1.00 54.14 420 LEU A N 1
ATOM 3394 C CA . LEU A 1 423 ? 11.447 43.744 85.144 1.00 55.85 420 LEU A CA 1
ATOM 3395 C C . LEU A 1 423 ? 11.963 42.654 86.086 1.00 56.42 420 LEU A C 1
ATOM 3396 O O . LEU A 1 423 ? 11.285 42.283 87.028 1.00 56.75 420 LEU A O 1
ATOM 3401 N N . GLY A 1 424 ? 13.146 42.137 85.791 1.00 57.08 421 GLY A N 1
ATOM 3402 C CA . GLY A 1 424 ? 13.811 41.208 86.659 1.00 57.75 421 GLY A CA 1
ATOM 3403 C C . GLY A 1 424 ? 13.369 39.798 86.378 1.00 59.54 421 GLY A C 1
ATOM 3404 O O . GLY A 1 424 ? 12.511 39.547 85.514 1.00 60.49 421 GLY A O 1
ATOM 3405 N N . THR A 1 425 ? 13.935 38.885 87.170 1.00 60.50 422 THR A N 1
ATOM 3406 C CA . THR A 1 425 ? 13.874 37.445 86.908 1.00 61.71 422 THR A CA 1
ATOM 3407 C C . THR A 1 425 ? 12.642 36.788 87.486 1.00 62.71 422 THR A C 1
ATOM 3408 O O . THR A 1 425 ? 12.541 35.586 87.436 1.00 64.39 422 THR A O 1
ATOM 3412 N N . ARG A 1 426 ? 11.726 37.561 88.051 1.00 62.59 423 ARG A N 1
ATOM 3413 C CA . ARG A 1 426 ? 10.518 37.009 88.622 1.00 63.60 423 ARG A CA 1
ATOM 3414 C C . ARG A 1 426 ? 9.302 37.288 87.749 1.00 63.67 423 ARG A C 1
ATOM 3415 O O . ARG A 1 426 ? 8.324 36.533 87.779 1.00 64.55 423 ARG A O 1
ATOM 3423 N N . VAL A 1 427 ? 9.383 38.366 86.964 1.00 62.69 424 VAL A N 1
ATOM 3424 C CA . VAL A 1 427 ? 8.399 38.674 85.950 1.00 62.65 424 VAL A CA 1
ATOM 3425 C C . VAL A 1 427 ? 8.760 37.975 84.633 1.00 62.18 424 VAL A C 1
ATOM 3426 O O . VAL A 1 427 ? 9.857 38.133 84.102 1.00 62.21 424 VAL A O 1
ATOM 3430 N N . LYS A 1 428 ? 7.832 37.163 84.154 1.00 62.16 425 LYS A N 1
ATOM 3431 C CA . LYS A 1 428 ? 7.879 36.593 82.809 1.00 62.18 425 LYS A CA 1
ATOM 3432 C C . LYS A 1 428 ? 7.263 37.621 81.839 1.00 61.00 425 LYS A C 1
ATOM 3433 O O . LYS A 1 428 ? 6.147 38.105 82.075 1.00 61.10 425 LYS A O 1
ATOM 3439 N N . LEU A 1 429 ? 7.999 37.974 80.781 1.00 58.64 426 LEU A N 1
ATOM 3440 C CA . LEU A 1 429 ? 7.484 38.864 79.744 1.00 56.93 426 LEU A CA 1
ATOM 3441 C C . LEU A 1 429 ? 7.176 38.011 78.551 1.00 56.47 426 LEU A C 1
ATOM 3442 O O . LEU A 1 429 ? 8.066 37.505 77.888 1.00 56.32 426 LEU A O 1
ATOM 3447 N N . GLN A 1 430 ? 5.900 37.824 78.283 1.00 56.46 427 GLN A N 1
ATOM 3448 C CA . GLN A 1 430 ? 5.499 36.971 77.178 1.00 56.36 427 GLN A CA 1
ATOM 3449 C C . GLN A 1 430 ? 4.833 37.809 76.089 1.00 54.98 427 GLN A C 1
ATOM 3450 O O . GLN A 1 430 ? 3.886 38.560 76.367 1.00 52.87 427 GLN A O 1
ATOM 3456 N N . ALA A 1 431 ? 5.382 37.668 74.884 1.00 53.63 428 ALA A N 1
ATOM 3457 C CA . ALA A 1 431 ? 4.870 38.292 73.672 1.00 54.18 428 ALA A CA 1
ATOM 3458 C C . ALA A 1 431 ? 3.608 37.567 73.247 1.00 55.95 428 ALA A C 1
ATOM 3459 O O . ALA A 1 431 ? 3.648 36.363 73.014 1.00 55.59 428 ALA A O 1
ATOM 3461 N N . ILE A 1 432 ? 2.498 38.285 73.139 1.00 57.32 429 ILE A N 1
ATOM 3462 C CA . ILE A 1 432 ? 1.281 37.681 72.606 1.00 60.67 429 ILE A CA 1
ATOM 3463 C C . ILE A 1 432 ? 0.638 38.450 71.440 1.00 62.47 429 ILE A C 1
ATOM 3464 O O . ILE A 1 432 ? 0.839 39.647 71.251 1.00 61.28 429 ILE A O 1
ATOM 3469 N N . GLU A 1 433 ? -0.172 37.738 70.676 1.00 65.98 430 GLU A N 1
ATOM 3470 C CA . GLU A 1 433 ? -0.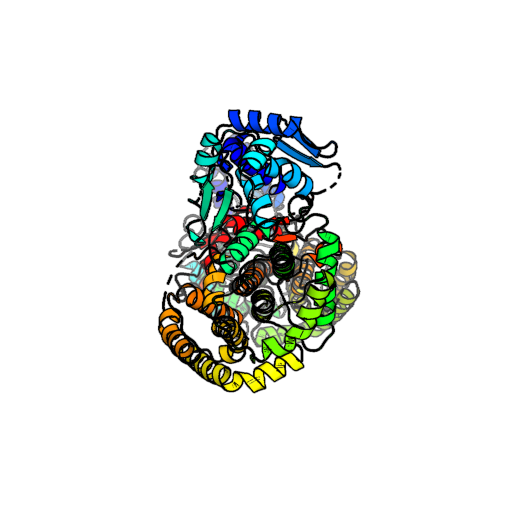881 38.350 69.575 1.00 68.23 430 GLU A CA 1
ATOM 3471 C C . GLU A 1 433 ? -2.304 38.581 69.993 1.00 71.38 430 GLU A C 1
ATOM 3472 O O . GLU A 1 433 ? -2.782 37.965 70.953 1.00 72.34 430 GLU A O 1
ATOM 3478 N N . TYR A 1 434 ? -2.966 39.512 69.310 1.00 74.48 431 TYR A N 1
ATOM 3479 C CA . TYR A 1 434 ? -4.353 39.851 69.632 1.00 77.35 431 TYR A CA 1
ATOM 3480 C C . TYR A 1 434 ? -5.244 38.629 69.607 1.00 79.98 431 TYR A C 1
ATOM 3481 O O . TYR A 1 434 ? -6.039 38.430 70.521 1.00 80.27 431 TYR A O 1
ATOM 3490 N N . VAL A 1 435 ? -5.082 37.804 68.572 1.00 82.63 432 VAL A N 1
ATOM 3491 C CA . VAL A 1 435 ? -5.857 36.564 68.455 1.00 85.73 432 VAL A CA 1
ATOM 3492 C C . VAL A 1 435 ? -5.774 35.733 69.748 1.00 87.28 432 VAL A C 1
ATOM 3493 O O . VAL A 1 435 ? -6.805 35.314 70.273 1.00 88.44 432 VAL A O 1
ATOM 3497 N N . GLU A 1 436 ? -4.557 35.545 70.273 1.00 87.70 433 GLU A N 1
ATOM 3498 C CA . GLU A 1 436 ? -4.335 34.709 71.449 1.00 88.96 433 GLU A CA 1
ATOM 3499 C C . GLU A 1 436 ? -4.862 35.288 72.748 1.00 90.41 433 GLU A C 1
ATOM 3500 O O . GLU A 1 436 ? -5.038 34.570 73.728 1.00 90.84 433 GLU A O 1
ATOM 3506 N N . LEU A 1 437 ? -5.095 36.587 72.785 1.00 91.86 434 LEU A N 1
ATOM 3507 C CA . LEU A 1 437 ? -5.528 37.225 74.020 1.00 93.17 434 LEU A CA 1
ATOM 3508 C C . LEU A 1 437 ? -7.016 36.967 74.331 1.00 96.18 434 LEU A C 1
ATOM 3509 O O . LEU A 1 437 ? -7.772 37.904 74.582 1.00 97.02 434 LEU A O 1
ATOM 3514 N N . SER A 1 438 ? -7.432 35.695 74.296 1.00 98.53 435 SER A N 1
ATOM 3515 C CA . SER A 1 438 ? -8.751 35.256 74.780 1.00 100.68 435 SER A CA 1
ATOM 3516 C C . SER A 1 438 ? -8.501 34.402 76.021 1.00 101.41 435 SER A C 1
ATOM 3517 O O . SER A 1 438 ? -9.052 33.313 76.149 1.00 102.81 435 SER A O 1
ATOM 3520 N N . GLN A 1 439 ? -7.686 34.924 76.942 1.00 100.88 436 GLN A N 1
ATOM 3521 C CA . GLN A 1 439 ? -6.925 34.094 77.893 1.00 100.92 436 GLN A CA 1
ATOM 3522 C C . GLN A 1 439 ? -7.419 34.101 79.357 1.00 101.48 436 GLN A C 1
ATOM 3523 O O . GLN A 1 439 ? -7.407 35.126 80.029 1.00 100.77 436 GLN A O 1
ATOM 3529 N N . LEU A 1 440 ? -7.845 32.938 79.847 1.00 103.24 437 LEU A N 1
ATOM 3530 C CA . LEU A 1 440 ? -8.234 32.772 81.255 1.00 103.99 437 LEU A CA 1
ATOM 3531 C C . LEU A 1 440 ? -7.005 32.301 82.039 1.00 103.16 437 LEU A C 1
ATOM 3532 O O . LEU A 1 440 ? -7.093 31.343 82.814 1.00 103.88 437 LEU A O 1
ATOM 3537 N N . THR A 1 441 ? -5.862 32.962 81.819 1.00 101.69 438 THR A N 1
ATOM 3538 C CA . THR A 1 441 ? -4.604 32.624 82.502 1.00 100.76 438 THR A CA 1
ATOM 3539 C C . THR A 1 441 ? -4.207 33.770 83.429 1.00 99.28 438 THR A C 1
ATOM 3540 O O . THR A 1 441 ? -3.038 33.886 83.850 1.00 98.27 438 THR A O 1
ATOM 3544 N N . LEU A 1 442 ? -5.188 34.615 83.749 1.00 99.45 439 LEU A N 1
ATOM 3545 C CA . LEU A 1 442 ? -4.917 35.848 84.475 1.00 97.75 439 LEU A CA 1
ATOM 3546 C C . LEU A 1 442 ? -5.168 35.664 85.963 1.00 97.18 439 LEU A C 1
ATOM 3547 O O . LEU A 1 442 ? -6.188 35.115 86.384 1.00 98.55 439 LEU A O 1
ATOM 3552 N N . ASN A 1 443 ? -4.206 36.114 86.750 1.00 94.85 440 ASN A N 1
ATOM 3553 C CA . ASN A 1 443 ? -4.271 35.985 88.179 1.00 94.05 440 ASN A CA 1
ATOM 3554 C C . ASN A 1 443 ? -4.229 37.391 88.743 1.00 92.67 440 ASN A C 1
ATOM 3555 O O . ASN A 1 443 ? -3.827 38.337 88.062 1.00 91.79 440 ASN A O 1
ATOM 3560 N N . GLU A 1 444 ? -4.643 37.534 89.989 1.00 92.22 441 GLU A N 1
ATOM 3561 C CA . GLU A 1 444 ? -4.580 38.830 90.657 1.00 91.05 441 GLU A CA 1
ATOM 3562 C C . GLU A 1 444 ? -3.283 39.613 90.333 1.00 88.08 441 GLU A C 1
ATOM 3563 O O . GLU A 1 444 ? -3.282 40.848 90.374 1.00 88.02 441 GLU A O 1
ATOM 3569 N N . ALA A 1 445 ? -2.198 38.892 90.020 1.00 85.47 442 ALA A N 1
ATOM 3570 C CA . ALA A 1 445 ? -0.859 39.488 89.833 1.00 82.36 442 ALA A CA 1
ATOM 3571 C C . ALA A 1 445 ? -0.551 39.946 88.393 1.00 80.40 442 ALA A C 1
ATOM 3572 O O . ALA A 1 445 ? 0.140 40.947 88.193 1.00 78.95 442 ALA A O 1
ATOM 3574 N N . ASP A 1 446 ? -1.077 39.217 87.410 1.00 79.25 443 ASP A N 1
ATOM 3575 C CA . ASP A 1 446 ? -0.711 39.413 86.010 1.00 77.25 443 ASP A CA 1
ATOM 3576 C C . ASP A 1 446 ? -1.179 40.713 85.386 1.00 75.30 443 ASP A C 1
ATOM 3577 O O . ASP A 1 446 ? -2.134 41.345 85.846 1.00 76.03 443 ASP A O 1
ATOM 3582 N N . ILE A 1 447 ? -0.477 41.103 84.327 1.00 71.90 444 ILE A N 1
ATOM 3583 C CA . ILE A 1 447 ? -0.837 42.301 83.573 1.00 69.69 444 ILE A CA 1
ATOM 3584 C C . ILE A 1 447 ? -0.612 42.102 82.086 1.00 67.28 444 ILE A C 1
ATOM 3585 O O . ILE A 1 447 ? -0.016 41.112 81.664 1.00 67.49 444 ILE A O 1
ATOM 3590 N N . ILE A 1 448 ? -1.105 43.063 81.317 1.00 64.53 445 ILE A N 1
ATOM 3591 C CA . ILE A 1 448 ? -0.889 43.156 79.891 1.00 62.11 445 ILE A CA 1
ATOM 3592 C C . ILE A 1 448 ? -0.165 44.479 79.664 1.00 59.19 445 ILE A C 1
ATOM 3593 O O . ILE A 1 448 ? -0.636 45.503 80.147 1.00 59.49 445 ILE A O 1
ATOM 3598 N N . ILE A 1 449 ? 0.972 44.446 78.960 1.00 55.62 446 ILE A N 1
ATOM 3599 C CA . ILE A 1 449 ? 1.635 45.650 78.461 1.00 53.01 446 ILE A CA 1
ATOM 3600 C C . ILE A 1 449 ? 1.353 45.786 76.965 1.00 52.72 446 ILE A C 1
ATOM 3601 O O . ILE A 1 449 ? 1.515 44.816 76.198 1.00 52.23 446 ILE A O 1
ATOM 3606 N N . SER A 1 450 ? 0.921 46.980 76.557 1.00 52.07 447 SER A N 1
ATOM 3607 C CA . SER A 1 450 ? 0.560 47.221 75.176 1.00 52.60 447 SER A CA 1
ATOM 3608 C C . SER A 1 450 ? 0.898 48.620 74.677 1.00 52.22 447 SER A C 1
ATOM 3609 O O . SER A 1 450 ? 1.062 49.555 75.466 1.00 50.33 447 SER A O 1
ATOM 3612 N N . ASN A 1 451 ? 1.009 48.742 73.351 1.00 52.41 448 ASN A N 1
ATOM 3613 C CA . ASN A 1 451 ? 1.046 50.052 72.658 1.00 52.66 448 ASN A CA 1
ATOM 3614 C C . ASN A 1 451 ? -0.147 50.194 71.705 1.00 54.36 448 ASN A C 1
ATOM 3615 O O . ASN A 1 451 ? -0.205 51.084 70.891 1.00 54.52 448 ASN A O 1
ATOM 3620 N N . PHE A 1 452 ? -1.114 49.292 71.847 1.00 56.35 449 PHE A N 1
ATOM 3621 C CA . PHE A 1 452 ? -2.268 49.221 70.991 1.00 58.28 449 PHE A CA 1
ATOM 3622 C C . PHE A 1 452 ? -3.526 49.317 71.861 1.00 60.70 449 PHE A C 1
ATOM 3623 O O . PHE A 1 452 ? -3.702 48.532 72.777 1.00 60.07 449 PHE A O 1
ATOM 3631 N N . PRO A 1 453 ? -4.426 50.262 71.530 1.00 63.79 450 PRO A N 1
ATOM 3632 C CA . PRO A 1 453 ? -5.527 50.658 72.409 1.00 66.02 450 PRO A CA 1
ATOM 3633 C C . PRO A 1 453 ? -6.353 49.523 73.037 1.00 68.02 450 PRO A C 1
ATOM 3634 O O . PRO A 1 453 ? -6.554 49.529 74.237 1.00 68.30 450 PRO A O 1
ATOM 3638 N N . LEU A 1 454 ? -6.837 48.572 72.252 1.00 70.33 451 LEU A N 1
ATOM 3639 C CA . LEU A 1 454 ? -7.494 47.403 72.827 1.00 71.83 451 LEU A CA 1
ATOM 3640 C C . LEU A 1 454 ? -8.854 47.737 73.502 1.00 73.74 451 LEU A C 1
ATOM 3641 O O . LEU A 1 454 ? -8.945 48.088 74.695 1.00 74.37 451 LEU A O 1
ATOM 3646 N N . ASP A 1 458 ? -11.876 45.291 78.601 1.00 96.41 455 ASP A N 1
ATOM 3647 C CA . ASP A 1 458 ? -12.098 44.115 79.453 1.00 96.78 455 ASP A CA 1
ATOM 3648 C C . ASP A 1 458 ? -11.088 44.056 80.603 1.00 94.33 455 ASP A C 1
ATOM 3649 O O . ASP A 1 458 ? -11.473 44.036 81.774 1.00 94.97 455 ASP A O 1
ATOM 3654 N N . LEU A 1 459 ? -9.802 44.074 80.251 1.00 91.63 456 LEU A N 1
ATOM 3655 C CA . LEU A 1 459 ? -8.698 43.627 81.127 1.00 89.11 456 LEU A CA 1
ATOM 3656 C C . LEU A 1 459 ? -7.846 44.769 81.723 1.00 86.21 456 LEU A C 1
ATOM 3657 O O . LEU A 1 459 ? -8.073 45.938 81.418 1.00 86.16 456 LEU A O 1
ATOM 3662 N N . PRO A 1 460 ? -6.854 44.429 82.572 1.00 83.48 457 PRO A N 1
ATOM 3663 C CA . PRO A 1 460 ? -5.940 45.444 83.149 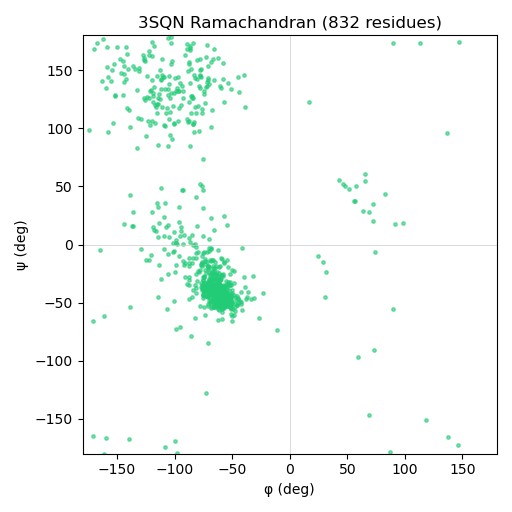1.00 81.20 457 PRO A CA 1
ATOM 3664 C C . PRO A 1 460 ? -4.723 45.728 82.269 1.00 78.47 457 PRO A C 1
ATOM 3665 O O . PRO A 1 460 ? -3.800 44.924 82.186 1.00 77.66 457 PRO A O 1
ATOM 3669 N N . VAL A 1 461 ? -4.719 46.885 81.627 1.00 76.75 458 VAL A N 1
ATOM 3670 C CA . VAL A 1 461 ? -3.770 47.122 80.567 1.00 74.47 458 VAL A CA 1
ATOM 3671 C C . VAL A 1 461 ? -2.864 48.283 80.882 1.00 72.10 458 VAL A C 1
ATOM 3672 O O . VAL A 1 461 ? -3.323 49.366 81.268 1.00 71.99 458 VAL A O 1
ATOM 3676 N N . PHE A 1 462 ? -1.568 48.024 80.714 1.00 69.17 459 PHE A N 1
ATOM 3677 C CA . PHE A 1 462 ? -0.561 49.028 80.910 1.00 67.21 459 PHE A CA 1
ATOM 3678 C C . PHE A 1 462 ? 0.018 49.465 79.567 1.00 65.92 459 PHE A C 1
ATOM 3679 O O . PHE A 1 462 ? 0.700 48.699 78.875 1.00 64.62 459 PHE A O 1
ATOM 3687 N N . TYR A 1 463 ? -0.264 50.717 79.233 1.00 65.29 460 TYR A N 1
ATOM 3688 C CA . TYR A 1 463 ? 0.096 51.300 77.965 1.00 64.85 460 TYR A CA 1
ATOM 3689 C C . TYR A 1 463 ? 1.515 51.871 77.965 1.00 63.65 460 TYR A C 1
ATOM 3690 O O . TYR A 1 463 ? 1.887 52.615 78.845 1.00 63.97 460 TYR A O 1
ATOM 3699 N N . LEU A 1 464 ? 2.306 51.472 76.981 1.00 63.00 461 LEU A N 1
ATOM 3700 C CA . LEU A 1 464 ? 3.680 51.894 76.848 1.00 61.93 461 LEU A CA 1
ATOM 3701 C C . LEU A 1 464 ? 3.773 52.804 75.647 1.00 62.10 461 LEU A C 1
ATOM 3702 O O . LEU A 1 464 ? 3.122 52.550 74.642 1.00 61.87 461 LEU A O 1
ATOM 3707 N N . SER A 1 465 ? 4.623 53.824 75.723 1.00 61.67 462 SER A N 1
ATOM 3708 C CA . SER A 1 465 ? 4.898 54.646 74.542 1.00 62.31 462 SER A CA 1
ATOM 3709 C C . SER A 1 465 ? 5.859 53.833 73.685 1.00 61.74 462 SER A C 1
ATOM 3710 O O . SER A 1 465 ? 6.512 52.914 74.178 1.00 60.87 462 SER A O 1
ATOM 3713 N N . LEU A 1 466 ? 5.923 54.162 72.400 1.00 62.29 463 LEU A N 1
ATOM 3714 C CA . LEU A 1 466 ? 6.821 53.502 71.458 1.00 61.60 463 LEU A CA 1
ATOM 3715 C C . LEU A 1 466 ? 8.228 53.569 71.989 1.00 60.16 463 LEU A C 1
ATOM 3716 O O . LEU A 1 466 ? 8.964 52.575 71.968 1.00 59.16 463 LEU A O 1
ATOM 3721 N N . ILE A 1 467 ? 8.605 54.740 72.491 1.00 59.66 464 ILE A N 1
ATOM 3722 C CA . ILE A 1 467 ? 9.805 54.831 73.282 1.00 59.11 464 ILE A CA 1
ATOM 3723 C C . ILE A 1 467 ? 9.374 55.075 74.713 1.00 59.52 464 ILE A C 1
ATOM 3724 O O . ILE A 1 467 ? 9.016 56.192 75.057 1.00 60.00 464 ILE A O 1
ATOM 3729 N N . PRO A 1 468 ? 9.414 54.021 75.558 1.00 60.02 465 PRO A N 1
ATOM 3730 C CA . PRO A 1 468 ? 8.886 54.114 76.925 1.00 60.30 465 PRO A CA 1
ATOM 3731 C C . PRO A 1 468 ? 9.436 55.316 77.654 1.00 60.23 465 PRO A C 1
ATOM 3732 O O . PRO A 1 468 ? 10.624 55.550 77.608 1.00 59.12 465 PRO A O 1
ATOM 3736 N N . THR A 1 469 ? 8.576 56.063 78.320 1.00 61.69 466 THR A N 1
ATOM 3737 C CA . THR A 1 469 ? 9.013 57.230 79.037 1.00 62.80 466 THR A CA 1
ATOM 3738 C C . THR A 1 469 ? 9.471 56.841 80.436 1.00 63.59 466 THR A C 1
ATOM 3739 O O . THR A 1 469 ? 9.245 55.721 80.909 1.00 63.34 466 THR A O 1
ATOM 3743 N N . LYS A 1 470 ? 10.140 57.791 81.075 1.00 64.97 467 LYS A N 1
ATOM 3744 C CA . LYS A 1 470 ? 10.641 57.650 82.439 1.00 65.93 467 LYS A CA 1
ATOM 3745 C C . LYS A 1 470 ? 9.489 57.396 83.413 1.00 66.21 467 LYS A C 1
ATOM 3746 O O . LYS A 1 470 ? 9.607 56.611 84.333 1.00 65.81 467 LYS A O 1
ATOM 3752 N N . ASN A 1 471 ? 8.374 58.064 83.181 1.00 67.67 468 ASN A N 1
ATOM 3753 C CA . ASN A 1 471 ? 7.165 57.859 83.974 1.00 68.86 468 ASN A CA 1
ATOM 3754 C C . ASN A 1 471 ? 6.600 56.433 83.800 1.00 68.51 468 ASN A C 1
ATOM 3755 O O . ASN A 1 471 ? 6.330 55.745 84.790 1.00 68.61 468 ASN A O 1
ATOM 3760 N N . GLU A 1 472 ? 6.433 55.991 82.551 1.00 67.86 469 GLU A N 1
ATOM 3761 C CA . GLU A 1 472 ? 5.933 54.640 82.283 1.00 67.56 469 GLU A CA 1
ATOM 3762 C C . GLU A 1 472 ? 6.721 53.560 83.041 1.00 66.71 469 GLU A C 1
ATOM 3763 O O . GLU A 1 472 ? 6.139 52.679 83.658 1.00 66.12 469 GLU A O 1
ATOM 3769 N N . LEU A 1 473 ? 8.043 53.683 83.035 1.00 66.54 470 LEU A N 1
ATOM 3770 C CA . LEU A 1 473 ? 8.945 52.706 83.656 1.00 66.49 470 LEU A CA 1
ATOM 3771 C C . LEU A 1 473 ? 8.984 52.707 85.198 1.00 66.95 470 LEU A C 1
ATOM 3772 O O . LEU A 1 473 ? 9.164 51.654 85.802 1.00 66.23 470 LEU A O 1
ATOM 3777 N N . ARG A 1 474 ? 8.851 53.875 85.826 1.00 68.37 471 ARG A N 1
ATOM 3778 C CA . ARG A 1 474 ? 8.525 53.964 87.267 1.00 69.53 471 ARG A CA 1
ATOM 3779 C C . ARG A 1 474 ? 7.292 53.112 87.600 1.00 69.86 471 ARG A C 1
ATOM 3780 O O . ARG A 1 474 ? 7.357 52.196 88.406 1.00 69.42 471 ARG A O 1
ATOM 3788 N N . ARG A 1 475 ? 6.167 53.428 86.966 1.00 70.56 472 ARG A N 1
ATOM 3789 C CA . ARG A 1 475 ? 4.913 52.789 87.320 1.00 71.55 472 ARG A CA 1
ATOM 3790 C C . ARG A 1 475 ? 5.002 51.300 87.045 1.00 70.49 472 ARG A C 1
ATOM 3791 O O . ARG A 1 475 ? 4.384 50.483 87.733 1.00 70.66 472 ARG A O 1
ATOM 3799 N N . LEU A 1 476 ? 5.761 50.953 86.009 1.00 69.19 473 LEU A N 1
ATOM 3800 C CA . LEU A 1 476 ? 5.929 49.558 85.628 1.00 68.19 473 LEU A CA 1
ATOM 3801 C C . LEU A 1 476 ? 6.698 48.795 86.720 1.00 66.67 473 LEU A C 1
ATOM 3802 O O . LEU A 1 476 ? 6.300 47.714 87.107 1.00 65.58 473 LEU A O 1
ATOM 3807 N N . ALA A 1 477 ? 7.788 49.364 87.224 1.00 66.06 474 ALA A N 1
ATOM 3808 C CA . ALA A 1 477 ? 8.543 48.725 88.322 1.00 66.00 474 ALA A CA 1
ATOM 3809 C C . ALA A 1 477 ? 7.640 48.606 89.552 1.00 67.29 474 ALA A C 1
ATOM 3810 O O . ALA A 1 477 ? 7.545 47.530 90.168 1.00 66.79 474 ALA A O 1
ATOM 3812 N N . GLU A 1 478 ? 6.962 49.709 89.876 1.00 68.70 475 GLU A N 1
ATOM 3813 C CA . GLU A 1 478 ? 5.995 49.742 90.969 1.00 70.63 475 GLU A CA 1
ATOM 3814 C C . GLU A 1 478 ? 5.058 48.550 90.934 1.00 71.24 475 GLU A C 1
ATOM 3815 O O . GLU A 1 478 ? 4.922 47.853 91.928 1.00 71.78 475 GLU A O 1
ATOM 3821 N N . LEU A 1 479 ? 4.432 48.306 89.796 1.00 71.84 476 LEU A N 1
ATOM 3822 C CA . LEU A 1 479 ? 3.509 47.179 89.668 1.00 73.24 476 LEU A CA 1
ATOM 3823 C C . LEU A 1 479 ? 4.161 45.777 89.688 1.00 72.62 476 LEU A C 1
ATOM 3824 O O . LEU A 1 479 ? 3.449 44.782 89.692 1.00 73.78 476 LEU A O 1
ATOM 3829 N N . THR A 1 480 ? 5.487 45.685 89.705 1.00 71.34 477 THR A N 1
ATOM 3830 C CA . THR A 1 480 ? 6.159 44.399 89.958 1.00 70.97 477 THR A CA 1
ATOM 3831 C C . THR A 1 480 ? 6.387 44.105 91.436 1.00 70.91 477 THR A C 1
ATOM 3832 O O . THR A 1 480 ? 6.749 42.994 91.771 1.00 70.90 477 THR A O 1
ATOM 3836 N N . LEU A 1 481 ? 6.191 45.097 92.300 1.00 71.36 478 LEU A N 1
ATOM 3837 C CA . LEU A 1 481 ? 6.639 45.042 93.696 1.00 71.68 478 LEU A CA 1
ATOM 3838 C C . LEU A 1 481 ? 6.076 43.939 94.568 1.00 72.87 478 LEU A C 1
ATOM 3839 O O . LEU A 1 481 ? 6.746 43.528 95.504 1.00 73.49 478 LEU A O 1
ATOM 3844 N N . HIS A 1 482 ? 4.852 43.499 94.320 1.00 74.14 479 HIS A N 1
ATOM 3845 C CA . HIS A 1 482 ? 4.280 42.392 95.076 1.00 75.41 479 HIS A CA 1
ATOM 3846 C C . HIS A 1 482 ? 4.938 41.080 94.677 1.00 74.94 479 HIS A C 1
ATOM 3847 O O . HIS A 1 482 ? 4.607 40.008 95.203 1.00 75.64 479 HIS A O 1
ATOM 3854 N N . SER A 1 483 ? 5.785 41.134 93.665 1.00 73.88 480 SER A N 1
ATOM 3855 C CA . SER A 1 483 ? 6.421 39.934 93.196 1.00 73.74 480 SER A CA 1
ATOM 3856 C C . SER A 1 483 ? 7.844 39.859 93.746 1.00 72.40 480 SER A C 1
ATOM 3857 O O . SER A 1 483 ? 8.509 38.843 93.572 1.00 71.52 480 SER A O 1
ATOM 3860 N N . TYR A 1 484 ? 8.281 40.918 94.436 1.00 71.96 481 TYR A N 1
ATOM 3861 C CA . TYR A 1 484 ? 9.671 41.033 94.914 1.00 71.67 481 TYR A CA 1
ATOM 3862 C C . TYR A 1 484 ? 9.960 41.034 96.454 1.00 72.53 481 TYR A C 1
ATOM 3863 O O . TYR A 1 484 ? 10.890 40.341 96.907 1.00 72.11 481 TYR A O 1
ATOM 3872 N N . PHE A 1 485 ? 9.217 41.772 97.268 1.00 73.79 482 PHE A N 1
ATOM 3873 C CA . PHE A 1 485 ? 9.642 41.886 98.689 1.00 74.54 482 PHE A CA 1
ATOM 3874 C C . PHE A 1 485 ? 8.742 41.179 99.722 1.00 75.75 482 PHE A C 1
ATOM 3875 O O . PHE A 1 485 ? 8.177 40.110 99.475 1.00 77.14 482 PHE A O 1
ATOM 3884 N N . PRO B 1 92 ? -14.201 64.687 63.459 1.00 87.15 89 PRO B N 1
ATOM 3885 C CA . PRO B 1 92 ? -15.256 64.743 62.432 1.00 87.12 89 PRO B CA 1
ATOM 3886 C C . PRO B 1 92 ? -15.323 66.098 61.694 1.00 88.73 89 PRO B C 1
ATOM 3887 O O . PRO B 1 92 ? -15.643 66.179 60.499 1.00 87.92 89 PRO B O 1
ATOM 3891 N N . GLN B 1 93 ? -15.023 67.152 62.431 1.00 90.33 90 GLN B N 1
ATOM 3892 C CA . GLN B 1 93 ? -14.986 68.495 61.891 1.00 92.39 90 GLN B CA 1
ATOM 3893 C C . GLN B 1 93 ? -13.552 68.920 61.552 1.00 91.05 90 GLN B C 1
ATOM 3894 O O . GLN B 1 93 ? -13.307 70.040 61.094 1.00 93.07 90 GLN B O 1
ATOM 3900 N N . SER B 1 94 ? -12.602 68.022 61.773 1.00 87.76 91 SER B N 1
ATOM 3901 C CA . SER B 1 94 ? -11.292 68.238 61.250 1.00 85.95 91 SER B CA 1
ATOM 3902 C C . SER B 1 94 ? -11.442 68.121 59.759 1.00 85.04 91 SER B C 1
ATOM 3903 O O . SER B 1 94 ? -11.536 67.014 59.218 1.00 81.41 91 SER B O 1
ATOM 3906 N N . ILE B 1 95 ? -11.488 69.283 59.102 1.00 86.61 92 ILE B N 1
ATOM 3907 C CA . ILE B 1 95 ? -11.394 69.360 57.640 1.00 86.39 92 ILE B CA 1
ATOM 3908 C C . ILE B 1 95 ? -10.197 68.510 57.068 1.00 83.97 92 ILE B C 1
ATOM 3909 O O . ILE B 1 95 ? -10.235 68.082 55.895 1.00 83.36 92 ILE B O 1
ATOM 3914 N N . SER B 1 96 ? -9.180 68.244 57.914 1.00 82.13 93 SER B N 1
ATOM 3915 C CA . SER B 1 96 ? -7.929 67.587 57.528 1.00 78.89 93 SER B CA 1
ATOM 3916 C C . SER B 1 96 ? -8.234 66.114 57.233 1.00 75.46 93 SER B C 1
ATOM 3917 O O . SER B 1 96 ? -8.412 65.787 56.051 1.00 74.15 93 SER B O 1
ATOM 3920 N N . ILE B 1 97 ? -8.259 65.254 58.277 1.00 72.54 94 ILE B N 1
ATOM 3921 C CA . ILE B 1 97 ? -9.032 63.997 58.280 1.00 69.62 94 ILE B CA 1
ATOM 3922 C C . ILE B 1 97 ? -10.019 63.912 57.078 1.00 69.76 94 ILE B C 1
ATOM 3923 O O . ILE B 1 97 ? -9.772 63.199 56.069 1.00 67.03 94 ILE B O 1
ATOM 3928 N N . GLN B 1 98 ? -11.092 64.690 57.172 1.00 70.43 95 GLN B N 1
ATOM 3929 C CA . GLN B 1 98 ? -12.097 64.688 56.166 1.00 72.05 95 GLN B CA 1
ATOM 3930 C C . GLN B 1 98 ? -11.483 64.660 54.749 1.00 71.98 95 GLN B C 1
ATOM 3931 O O . GLN B 1 98 ? -11.913 63.819 53.931 1.00 70.88 95 GLN B O 1
ATOM 3937 N N . LEU B 1 99 ? -10.510 65.539 54.430 1.00 72.44 96 LEU B N 1
ATOM 3938 C CA . LEU B 1 99 ? -9.812 65.405 53.116 1.00 71.37 96 LEU B CA 1
ATOM 3939 C C . LEU B 1 99 ? -9.001 64.046 52.961 1.00 69.31 96 LEU B C 1
ATOM 3940 O O . LEU B 1 99 ? -8.899 63.500 51.840 1.00 67.27 96 LEU B O 1
ATOM 3945 N N . LEU B 1 100 ? -8.489 63.502 54.073 1.00 68.71 97 LEU B N 1
ATOM 3946 C CA . LEU B 1 100 ? -7.683 62.261 54.029 1.00 68.21 97 LEU B CA 1
ATOM 3947 C C . LEU B 1 100 ? -8.615 61.143 53.519 1.00 67.53 97 LEU B C 1
ATOM 3948 O O . LEU B 1 100 ? -8.371 60.512 52.490 1.00 66.27 97 LEU B O 1
ATOM 3953 N N . LYS B 1 101 ? -9.745 61.021 54.207 1.00 68.81 98 LYS B N 1
ATOM 3954 C CA . LYS B 1 101 ? -10.767 60.057 53.891 1.00 67.31 98 LYS B CA 1
ATOM 3955 C C . LYS B 1 101 ? -11.178 60.088 52.443 1.00 66.46 98 LYS B C 1
ATOM 3956 O O . LYS B 1 101 ? -11.134 59.071 51.786 1.00 65.53 98 LYS B O 1
ATOM 3962 N N . GLU B 1 102 ? -11.585 61.209 51.909 1.00 67.44 99 GLU B N 1
ATOM 3963 C CA . GLU B 1 102 ? -11.972 61.161 50.490 1.00 67.56 99 GLU B CA 1
ATOM 3964 C C . GLU B 1 102 ? -10.788 60.592 49.631 1.00 65.53 99 GLU B C 1
ATOM 3965 O O . GLU B 1 102 ? -10.963 59.636 48.841 1.00 64.56 99 GLU B O 1
ATOM 3971 N N . LEU B 1 103 ? -9.584 61.146 49.821 1.00 64.84 100 LEU B N 1
ATOM 3972 C CA . LEU B 1 103 ? -8.404 60.622 49.129 1.00 62.53 100 LEU B CA 1
ATOM 3973 C C . LEU B 1 103 ? -7.934 59.246 49.627 1.00 59.61 100 LEU B C 1
ATOM 3974 O O . LEU B 1 103 ? -7.185 58.617 48.890 1.00 58.74 100 LEU B O 1
ATOM 3979 N N . LEU B 1 104 ? -8.319 58.802 50.838 1.00 57.21 101 LEU B N 1
ATOM 3980 C CA . LEU B 1 104 ? -8.131 57.378 51.237 1.00 56.17 101 LEU B CA 1
ATOM 3981 C C . LEU B 1 104 ? -8.989 56.467 50.316 1.00 55.49 101 LEU B C 1
ATOM 3982 O O . LEU B 1 104 ? -8.478 55.551 49.697 1.00 52.69 101 LEU B O 1
ATOM 3987 N N . PHE B 1 105 ? -10.278 56.818 50.207 1.00 57.28 102 PHE B N 1
ATOM 3988 C CA . PHE B 1 105 ? -11.253 56.116 49.380 1.00 57.12 102 PHE B CA 1
ATOM 3989 C C . PHE B 1 105 ? -11.433 56.642 47.958 1.00 59.66 102 PHE B C 1
ATOM 3990 O O . PHE B 1 105 ? -12.250 56.085 47.253 1.00 60.14 102 PHE B O 1
ATOM 3998 N N . THR B 1 106 ? -10.720 57.695 47.514 1.00 62.86 103 THR B N 1
ATOM 3999 C CA . THR B 1 106 ? -10.881 58.212 46.122 1.00 64.79 103 THR B CA 1
ATOM 4000 C C . THR B 1 106 ? -9.638 58.888 45.550 1.00 66.61 103 THR B C 1
ATOM 4001 O O . THR B 1 106 ? -9.111 59.817 46.164 1.00 67.60 103 THR B O 1
ATOM 4005 N N . LYS B 1 107 ? -9.212 58.469 44.350 1.00 67.27 104 LYS B N 1
ATOM 4006 C CA . LYS B 1 107 ? -7.974 58.998 43.729 1.00 69.34 104 LYS B CA 1
ATOM 4007 C C . LYS B 1 107 ? -7.986 60.491 43.419 1.00 71.53 104 LYS B C 1
ATOM 4008 O O . LYS B 1 107 ? -7.210 61.241 43.998 1.00 72.44 104 LYS B O 1
ATOM 4014 N N . GLU B 1 108 ? -8.871 60.891 42.500 1.00 72.88 105 GLU B N 1
ATOM 4015 C CA . GLU B 1 108 ? -9.129 62.298 42.157 1.00 74.89 105 GLU B CA 1
ATOM 4016 C C . GLU B 1 108 ? -10.388 62.804 42.869 1.00 75.36 105 GLU B C 1
ATOM 4017 O O . GLU B 1 108 ? -11.360 62.058 43.037 1.00 75.31 105 GLU B O 1
ATOM 4023 N N . LEU B 1 109 ? -10.359 64.065 43.290 1.00 76.17 106 LEU B N 1
ATOM 4024 C CA . LEU B 1 109 ? -11.549 64.749 43.780 1.00 77.41 106 LEU B CA 1
ATOM 4025 C C . LEU B 1 109 ? -11.899 65.916 42.842 1.00 79.35 106 LEU B C 1
ATOM 4026 O O . LEU B 1 109 ? -11.008 66.538 42.256 1.00 80.16 106 LEU B O 1
ATOM 4031 N N . VAL B 1 110 ? -13.204 66.162 42.682 1.00 80.01 107 VAL B N 1
ATOM 4032 C CA . VAL B 1 110 ? -13.744 67.416 42.123 1.00 81.49 107 VAL B CA 1
ATOM 4033 C C . VAL B 1 110 ? -13.772 68.435 43.307 1.00 83.19 107 VAL B C 1
ATOM 4034 O O . VAL B 1 110 ? -14.449 68.195 44.327 1.00 83.49 107 VAL B O 1
ATOM 4038 N N . THR B 1 111 ? -13.023 69.544 43.198 1.00 84.30 108 THR B N 1
ATOM 4039 C CA . THR B 1 111 ? -12.727 70.405 44.376 1.00 85.09 108 THR B CA 1
ATOM 4040 C C . THR B 1 111 ? -13.916 71.193 44.882 1.00 87.07 108 THR B C 1
ATOM 4041 O O . THR B 1 111 ? -14.077 71.304 46.104 1.00 87.67 108 THR B O 1
ATOM 4045 N N . THR B 1 112 ? -14.724 71.741 43.959 1.00 88.44 109 THR B N 1
ATOM 4046 C CA . THR B 1 112 ? -16.080 72.285 44.277 1.00 90.09 109 THR B CA 1
ATOM 4047 C C . THR B 1 112 ? -16.858 71.298 45.140 1.00 88.25 109 THR B C 1
ATOM 4048 O O . THR B 1 112 ? -17.451 71.694 46.150 1.00 90.10 109 THR B O 1
ATOM 4052 N N . SER B 1 113 ? -16.859 70.020 44.740 1.00 84.30 110 SER B N 1
ATOM 4053 C CA . SER B 1 113 ? -17.490 69.000 45.556 1.00 82.33 110 SER B CA 1
ATOM 4054 C C . SER B 1 113 ? -16.998 69.112 47.014 1.00 81.13 110 SER B C 1
ATOM 4055 O O . SER B 1 113 ? -17.807 69.453 47.891 1.00 82.17 110 SER B O 1
ATOM 4058 N N . PHE B 1 114 ? -15.696 68.945 47.271 1.00 77.76 111 PHE B N 1
ATOM 4059 C CA . PHE B 1 114 ? -15.178 69.311 48.596 1.00 77.74 111 PHE B CA 1
ATOM 4060 C C . PHE B 1 114 ? -15.464 70.841 49.031 1.00 80.53 111 PHE B C 1
ATOM 4061 O O . PHE B 1 114 ? -15.800 71.211 50.166 1.00 81.05 111 PHE B O 1
ATOM 4069 N N . LEU B 1 115 ? -15.112 71.741 48.122 1.00 80.73 112 LEU B N 1
ATOM 4070 C CA . LEU B 1 115 ? -15.286 73.137 48.446 1.00 84.89 112 LEU B CA 1
ATOM 4071 C C . LEU B 1 115 ? -16.653 73.341 49.144 1.00 86.52 112 LEU B C 1
ATOM 4072 O O . LEU B 1 115 ? -16.771 73.768 50.256 1.00 89.65 112 LEU B O 1
ATOM 4077 N N . SER B 1 116 ? -17.697 72.810 48.504 1.00 85.09 113 SER B N 1
ATOM 4078 C CA . SER B 1 116 ? -19.020 72.899 49.086 1.00 85.61 113 SER B CA 1
ATOM 4079 C C . SER B 1 116 ? -19.341 71.686 49.986 1.00 83.03 113 SER B C 1
ATOM 4080 O O . SER B 1 116 ? -20.118 71.809 50.946 1.00 83.78 113 SER B O 1
ATOM 4083 N N . THR B 1 117 ? -18.752 70.522 49.722 1.00 79.53 114 THR B N 1
ATOM 4084 C CA . THR B 1 117 ? -19.130 69.365 50.533 1.00 78.13 114 THR B CA 1
ATOM 4085 C C . THR B 1 117 ? -18.733 69.492 51.982 1.00 77.94 114 THR B C 1
ATOM 4086 O O . THR B 1 117 ? -18.838 68.539 52.704 1.00 77.28 114 THR B O 1
ATOM 4090 N N . SER B 1 118 ? -18.336 70.690 52.407 1.00 79.64 115 SER B N 1
ATOM 4091 C CA . SER B 1 118 ? -17.579 70.882 53.628 1.00 79.02 115 SER B CA 1
ATOM 4092 C C . SER B 1 118 ? -17.702 72.343 54.055 1.00 81.24 115 SER B C 1
ATOM 4093 O O . SER B 1 118 ? -18.252 72.614 55.103 1.00 82.36 115 SER B O 1
ATOM 4096 N N . GLY B 1 119 ? -17.228 73.254 53.204 1.00 82.05 116 GLY B N 1
ATOM 4097 C CA . GLY B 1 119 ? -17.149 74.691 53.484 1.00 84.89 116 GLY B CA 1
ATOM 4098 C C . GLY B 1 119 ? -15.821 75.282 53.033 1.00 84.45 116 GLY B C 1
ATOM 4099 O O . GLY B 1 119 ? -15.764 76.448 52.613 1.00 86.74 116 GLY B O 1
ATOM 4100 N N . TYR B 1 122 ? -12.382 78.315 48.720 1.00 92.48 119 TYR B N 1
ATOM 4101 C CA . TYR B 1 122 ? -11.263 77.665 48.029 1.00 90.69 119 TYR B CA 1
ATOM 4102 C C . TYR B 1 122 ? -9.970 78.120 48.687 1.00 90.96 119 TYR B C 1
ATOM 4103 O O . TYR B 1 122 ? -9.106 77.303 49.029 1.00 87.42 119 TYR B O 1
ATOM 4112 N N . GLU B 1 123 ? -9.845 79.434 48.864 1.00 94.06 120 GLU B N 1
ATOM 4113 C CA . GLU B 1 123 ? -8.680 79.995 49.555 1.00 95.01 120 GLU B CA 1
ATOM 4114 C C . GLU B 1 123 ? -8.431 79.340 50.958 1.00 93.25 120 GLU B C 1
ATOM 4115 O O . GLU B 1 123 ? -7.262 79.019 51.286 1.00 92.16 120 GLU B O 1
ATOM 4121 N N . THR B 1 124 ? -9.512 79.116 51.737 1.00 93.05 121 THR B N 1
ATOM 4122 C CA . THR B 1 124 ? -9.442 78.522 53.101 1.00 91.44 121 THR B CA 1
ATOM 4123 C C . THR B 1 124 ? -8.764 77.153 53.023 1.00 87.96 121 THR B C 1
ATOM 4124 O O . THR B 1 124 ? -7.912 76.792 53.854 1.00 86.69 121 THR B O 1
ATOM 4128 N N . LEU B 1 125 ? -9.145 76.408 51.982 1.00 86.36 122 LEU B N 1
ATOM 4129 C CA . LEU B 1 125 ? -8.651 75.053 51.709 1.00 82.14 122 LEU B CA 1
ATOM 4130 C C . LEU B 1 125 ? -7.189 75.031 51.300 1.00 81.58 122 LEU B C 1
ATOM 4131 O O . LEU B 1 125 ? -6.453 74.129 51.695 1.00 78.53 122 LEU B O 1
ATOM 4136 N N . LYS B 1 126 ? -6.789 76.015 50.487 1.00 84.16 123 LYS B N 1
ATOM 4137 C CA . LYS B 1 126 ? -5.389 76.208 50.120 1.00 84.76 123 LYS B CA 1
ATOM 4138 C C . LYS B 1 126 ? -4.536 76.361 51.390 1.00 85.74 123 LYS B C 1
ATOM 4139 O O . LYS B 1 126 ? -3.460 75.750 51.470 1.00 84.41 123 LYS B O 1
ATOM 4145 N N . ARG B 1 127 ? -5.038 77.126 52.378 1.00 88.32 124 ARG B N 1
ATOM 4146 C CA . ARG B 1 127 ? -4.417 77.218 53.743 1.00 89.08 124 ARG B CA 1
ATOM 4147 C C . ARG B 1 127 ? -4.264 75.888 54.503 1.00 85.27 124 ARG B C 1
ATOM 4148 O O . 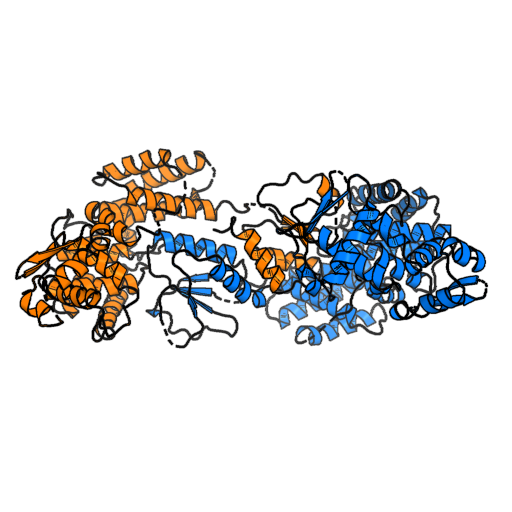ARG B 1 127 ? -3.202 75.581 54.997 1.00 84.33 124 ARG B O 1
ATOM 4156 N N . HIS B 1 128 ? -5.341 75.127 54.608 1.00 83.72 125 HIS B N 1
ATOM 4157 C CA . HIS B 1 128 ? -5.342 73.834 55.312 1.00 80.87 125 HIS B CA 1
ATOM 4158 C C . HIS B 1 128 ? -4.362 72.796 54.645 1.00 78.63 125 HIS B C 1
ATOM 4159 O O . HIS B 1 128 ? -3.601 72.090 55.345 1.00 75.48 125 HIS B O 1
ATOM 4166 N N . ILE B 1 129 ? -4.370 72.777 53.299 1.00 78.99 126 ILE B N 1
ATOM 4167 C CA . ILE B 1 129 ? -3.516 71.910 52.466 1.00 77.38 126 ILE B CA 1
ATOM 4168 C C . ILE B 1 129 ? -2.026 72.239 52.593 1.00 78.28 126 ILE B C 1
ATOM 4169 O O . ILE B 1 129 ? -1.225 71.332 52.737 1.00 75.51 126 ILE B O 1
ATOM 4174 N N . LYS B 1 130 ? -1.639 73.516 52.483 1.00 81.73 127 LYS B N 1
ATOM 4175 C CA . LYS B 1 130 ? -0.195 73.852 52.641 1.00 83.51 127 LYS B CA 1
ATOM 4176 C C . LYS B 1 130 ? 0.383 73.537 54.055 1.00 83.15 127 LYS B C 1
ATOM 4177 O O . LYS B 1 130 ? 1.601 73.293 54.184 1.00 82.92 127 LYS B O 1
ATOM 4183 N N . LYS B 1 131 ? -0.470 73.604 55.091 1.00 83.85 128 LYS B N 1
ATOM 4184 C CA . LYS B 1 131 ? -0.094 73.100 56.423 1.00 83.20 128 LYS B CA 1
ATOM 4185 C C . LYS B 1 131 ? -0.141 71.581 56.446 1.00 80.98 128 LYS B C 1
ATOM 4186 O O . LYS B 1 131 ? 0.713 70.917 57.039 1.00 80.16 128 LYS B O 1
ATOM 4200 N N . ASN B 1 133 ? 0.473 69.909 53.964 1.00 77.93 130 ASN B N 1
ATOM 4201 C CA . ASN B 1 133 ? 1.523 69.494 53.055 1.00 77.66 130 ASN B CA 1
ATOM 4202 C C . ASN B 1 133 ? 2.911 69.429 53.661 1.00 78.20 130 ASN B C 1
ATOM 4203 O O . ASN B 1 133 ? 3.813 68.811 53.084 1.00 76.04 130 ASN B O 1
ATOM 4208 N N . GLN B 1 134 ? 3.066 70.044 54.824 1.00 80.32 131 GLN B N 1
ATOM 4209 C CA . GLN B 1 134 ? 4.356 70.045 55.508 1.00 81.95 131 GLN B CA 1
ATOM 4210 C C . GLN B 1 134 ? 4.602 68.677 56.160 1.00 79.33 131 GLN B C 1
ATOM 4211 O O . GLN B 1 134 ? 5.736 68.166 56.136 1.00 79.08 131 GLN B O 1
ATOM 4217 N N . ALA B 1 135 ? 3.547 68.063 56.690 1.00 78.16 132 ALA B N 1
ATOM 4218 C CA . ALA B 1 135 ? 3.640 66.644 57.118 1.00 75.80 132 ALA B CA 1
ATOM 4219 C C . ALA B 1 135 ? 3.792 65.707 55.921 1.00 74.35 132 ALA B C 1
ATOM 4220 O O . ALA B 1 135 ? 4.668 64.878 55.909 1.00 74.18 132 ALA B O 1
ATOM 4222 N N . LEU B 1 136 ? 2.945 65.862 54.904 1.00 74.89 133 LEU B N 1
ATOM 4223 C CA . LEU B 1 136 ? 3.011 65.055 53.671 1.00 73.55 133 LEU B CA 1
ATOM 4224 C C . LEU B 1 136 ? 4.416 64.895 53.128 1.00 72.59 133 LEU B C 1
ATOM 4225 O O . LEU B 1 136 ? 4.850 63.762 52.840 1.00 70.29 133 LEU B O 1
ATOM 4230 N N . ARG B 1 137 ? 5.113 66.028 52.992 1.00 73.58 134 ARG B N 1
ATOM 4231 C CA . ARG B 1 137 ? 6.544 66.037 52.658 1.00 73.19 134 ARG B CA 1
ATOM 4232 C C . ARG B 1 137 ? 7.368 65.026 53.499 1.00 69.95 134 ARG B C 1
ATOM 4233 O O . ARG B 1 137 ? 8.138 64.287 52.927 1.00 68.67 134 ARG B O 1
ATOM 4241 N N . ASP B 1 138 ? 7.152 64.935 54.811 1.00 67.91 135 ASP B N 1
ATOM 4242 C CA . ASP B 1 138 ? 7.813 63.907 55.619 1.00 65.78 135 ASP B CA 1
ATOM 4243 C C . ASP B 1 138 ? 7.592 62.458 55.101 1.00 63.69 135 ASP B C 1
ATOM 4244 O O . ASP B 1 138 ? 8.290 61.544 55.573 1.00 62.99 135 ASP B O 1
ATOM 4249 N N . PHE B 1 139 ? 6.631 62.262 54.173 1.00 61.83 136 PHE B N 1
ATOM 4250 C CA . PHE B 1 139 ? 6.397 60.999 53.455 1.00 59.24 136 PHE B CA 1
ATOM 4251 C C . PHE B 1 139 ? 6.566 61.095 51.941 1.00 60.69 136 PHE B C 1
ATOM 4252 O O . PHE B 1 139 ? 6.111 60.182 51.218 1.00 59.78 136 PHE B O 1
ATOM 4260 N N . HIS B 1 140 ? 7.187 62.176 51.451 1.00 63.24 137 HIS B N 1
ATOM 4261 C CA . HIS B 1 140 ? 7.302 62.439 49.996 1.00 64.94 137 HIS B CA 1
ATOM 4262 C C . HIS B 1 140 ? 5.934 62.472 49.311 1.00 65.64 137 HIS B C 1
ATOM 4263 O O . HIS B 1 140 ? 5.763 61.993 48.171 1.00 64.95 137 HIS B O 1
ATOM 4270 N N . LEU B 1 141 ? 4.966 63.025 50.040 1.00 67.04 138 LEU B N 1
ATOM 4271 C CA . LEU B 1 141 ? 3.634 63.260 49.529 1.00 68.67 138 LEU B CA 1
ATOM 4272 C C . LEU B 1 141 ? 3.398 64.748 49.375 1.00 71.61 138 LEU B C 1
ATOM 4273 O O . LEU B 1 141 ? 4.128 65.544 49.946 1.00 73.84 138 LEU B O 1
ATOM 4278 N N . THR B 1 142 ? 2.416 65.108 48.554 1.00 73.16 139 THR B N 1
ATOM 4279 C CA . THR B 1 142 ? 1.765 66.427 48.663 1.00 75.95 139 THR B CA 1
ATOM 4280 C C . THR B 1 142 ? 0.357 66.457 48.041 1.00 76.39 139 THR B C 1
ATOM 4281 O O . THR B 1 142 ? 0.080 65.784 47.047 1.00 75.07 139 THR B O 1
ATOM 4285 N N . ILE B 1 143 ? -0.521 67.222 48.689 1.00 78.65 140 ILE B N 1
ATOM 4286 C CA . ILE B 1 143 ? -1.845 67.579 48.158 1.00 80.20 140 ILE B CA 1
ATOM 4287 C C . ILE B 1 143 ? -1.746 68.720 47.122 1.00 82.91 140 ILE B C 1
ATOM 4288 O O . ILE B 1 143 ? -1.030 69.680 47.324 1.00 84.86 140 ILE B O 1
ATOM 4293 N N . GLN B 1 144 ? -2.469 68.593 46.010 1.00 83.98 141 GLN B N 1
ATOM 4294 C CA . GLN B 1 144 ? -2.503 69.614 44.929 1.00 86.31 141 GLN B CA 1
ATOM 4295 C C . GLN B 1 144 ? -3.924 70.082 44.754 1.00 86.84 141 GLN B C 1
ATOM 4296 O O . GLN B 1 144 ? -4.849 69.287 44.673 1.00 85.46 141 GLN B O 1
ATOM 4302 N N . LEU B 1 145 ? -4.085 71.383 44.694 1.00 89.27 142 LEU B N 1
ATOM 4303 C CA . LEU B 1 145 ? -5.376 71.994 44.533 1.00 90.57 142 LEU B CA 1
ATOM 4304 C C . LEU B 1 145 ? -5.338 72.683 43.168 1.00 92.56 142 LEU B C 1
ATOM 4305 O O . LEU B 1 145 ? -4.387 73.432 42.888 1.00 93.98 142 LEU B O 1
ATOM 4310 N N . THR B 1 146 ? -6.316 72.373 42.306 1.00 92.08 143 THR B N 1
ATOM 4311 C CA . THR B 1 146 ? -6.737 73.297 41.245 1.00 94.56 143 THR B CA 1
ATOM 4312 C C . THR B 1 146 ? -8.205 73.624 41.524 1.00 95.24 143 THR B C 1
ATOM 4313 O O . THR B 1 146 ? -8.825 73.025 42.419 1.00 93.43 143 THR B O 1
ATOM 4317 N N . THR B 1 147 ? -8.733 74.594 40.777 1.00 97.28 144 THR B N 1
ATOM 4318 C CA . THR B 1 147 ? -10.172 74.845 40.704 1.00 98.41 144 THR B CA 1
ATOM 4319 C C . THR B 1 147 ? -10.897 73.577 40.300 1.00 96.58 144 THR B C 1
ATOM 4320 O O . THR B 1 147 ? -12.009 73.332 40.751 1.00 96.74 144 THR B O 1
ATOM 4332 N N . THR B 1 149 ? -9.647 70.035 40.377 1.00 89.63 146 THR B N 1
ATOM 4333 C CA . THR B 1 149 ? -9.461 68.816 41.199 1.00 86.55 146 THR B CA 1
ATOM 4334 C C . THR B 1 149 ? -8.615 68.983 42.494 1.00 86.03 146 THR B C 1
ATOM 4335 O O . THR B 1 149 ? -7.840 69.927 42.638 1.00 86.95 146 THR B O 1
ATOM 4339 N N . ILE B 1 150 ? -8.827 68.091 43.462 1.00 84.42 147 ILE B N 1
ATOM 4340 C CA . ILE B 1 150 ? -7.925 67.948 44.632 1.00 83.32 147 ILE B CA 1
ATOM 4341 C C . ILE B 1 150 ? -7.190 66.638 44.440 1.00 81.35 147 ILE B C 1
ATOM 4342 O O . ILE B 1 150 ? -7.799 65.614 44.103 1.00 79.94 147 ILE B O 1
ATOM 4347 N N . GLN B 1 151 ? -5.880 66.643 44.637 1.00 81.17 148 GLN B N 1
ATOM 4348 C CA . GLN B 1 151 ? -5.087 65.483 44.237 1.00 79.15 148 GLN B CA 1
ATOM 4349 C C . GLN B 1 151 ? -3.802 65.291 45.085 1.00 78.28 148 GLN B C 1
ATOM 4350 O O . GLN B 1 151 ? -2.995 66.226 45.220 1.00 79.44 148 GLN B O 1
ATOM 4356 N N . LEU B 1 152 ? -3.612 64.079 45.632 1.00 76.10 149 LEU B N 1
ATOM 4357 C CA . LEU B 1 152 ? -2.375 63.721 46.386 1.00 74.72 149 LEU B CA 1
ATOM 4358 C C . LEU B 1 152 ? -1.306 63.187 45.444 1.00 73.69 149 LEU B C 1
ATOM 4359 O O . LEU B 1 152 ? -1.396 62.044 44.991 1.00 71.53 149 LEU B O 1
ATOM 4364 N N . ILE B 1 153 ? -0.295 64.018 45.175 1.00 74.10 150 ILE B N 1
ATOM 4365 C CA . ILE B 1 153 ? 0.760 63.684 44.224 1.00 73.47 150 ILE B CA 1
ATOM 4366 C C . ILE B 1 153 ? 1.846 62.868 44.977 1.00 71.29 150 ILE B C 1
ATOM 4367 O O . ILE B 1 153 ? 2.023 62.987 46.234 1.00 70.18 150 ILE B O 1
ATOM 4372 N N . GLY B 1 154 ? 2.517 62.009 44.199 1.00 69.05 151 GLY B N 1
ATOM 4373 C CA . GLY B 1 154 ? 3.550 61.115 44.696 1.00 67.28 151 GLY B CA 1
ATOM 4374 C C . GLY B 1 154 ? 3.128 59.662 44.600 1.00 64.24 151 GLY B C 1
ATOM 4375 O O . GLY B 1 154 ? 1.965 59.357 44.271 1.00 63.91 151 GLY B O 1
ATOM 4376 N N . ALA B 1 155 ? 4.063 58.761 44.906 1.00 61.49 152 ALA B N 1
ATOM 4377 C CA . ALA B 1 155 ? 3.876 57.364 44.587 1.00 59.06 152 ALA B CA 1
ATOM 4378 C C . ALA B 1 155 ? 2.714 56.764 45.404 1.00 56.32 152 ALA B C 1
ATOM 4379 O O . ALA B 1 155 ? 2.501 57.110 46.562 1.00 56.42 152 ALA B O 1
ATOM 4381 N N . GLU B 1 156 ? 1.932 55.902 44.782 1.00 54.23 153 GLU B N 1
ATOM 4382 C CA . GLU B 1 156 ? 0.859 55.216 45.515 1.00 52.19 153 GLU B CA 1
ATOM 4383 C C . GLU B 1 156 ? 1.456 54.476 46.756 1.00 50.24 153 GLU B C 1
ATOM 4384 O O . GLU B 1 156 ? 0.860 54.450 47.836 1.00 48.34 153 GLU B O 1
ATOM 4390 N N . SER B 1 157 ? 2.667 53.929 46.611 1.00 49.24 154 SER B N 1
ATOM 4391 C CA . SER B 1 157 ? 3.326 53.267 47.739 1.00 47.73 154 SER B CA 1
ATOM 4392 C C . SER B 1 157 ? 3.507 54.167 48.972 1.00 47.25 154 SER B C 1
ATOM 4393 O O . SER B 1 157 ? 3.144 53.772 50.092 1.00 46.03 154 SER B O 1
ATOM 4396 N N . ASN B 1 158 ? 3.997 55.384 48.780 1.00 47.69 155 ASN B N 1
ATOM 4397 C CA . ASN B 1 158 ? 4.210 56.268 49.919 1.00 48.10 155 ASN B CA 1
ATOM 4398 C C . ASN B 1 158 ? 2.893 56.656 50.550 1.00 47.43 155 ASN B C 1
ATOM 4399 O O . ASN B 1 158 ? 2.835 56.910 51.733 1.00 48.62 155 ASN B O 1
ATOM 4404 N N . ILE B 1 159 ? 1.827 56.721 49.763 1.00 46.72 156 ILE B N 1
ATOM 4405 C CA . ILE B 1 159 ? 0.464 57.044 50.272 1.00 45.80 156 ILE B CA 1
ATOM 4406 C C . ILE B 1 159 ? -0.014 56.005 51.238 1.00 43.22 156 ILE B C 1
ATOM 4407 O O . ILE B 1 159 ? -0.440 56.309 52.386 1.00 43.04 156 ILE B O 1
ATOM 4412 N N . ARG B 1 160 ? 0.121 54.760 50.799 1.00 41.65 157 ARG B N 1
ATOM 4413 C CA . ARG B 1 160 ? -0.298 53.628 51.618 1.00 39.88 157 ARG B CA 1
ATOM 4414 C C . ARG B 1 160 ? 0.538 53.472 52.867 1.00 40.98 157 ARG B C 1
ATOM 4415 O O . ARG B 1 160 ? -0.031 53.128 53.943 1.00 42.30 157 ARG B O 1
ATOM 4423 N N . ILE B 1 161 ? 1.867 53.727 52.783 1.00 41.23 158 ILE B N 1
ATOM 4424 C CA . ILE B 1 161 ? 2.737 53.714 54.013 1.00 40.85 158 ILE B CA 1
ATOM 4425 C C . ILE B 1 161 ? 2.299 54.775 55.012 1.00 40.03 158 ILE B C 1
ATOM 4426 O O . ILE B 1 161 ? 2.244 54.560 56.186 1.00 35.88 158 ILE B O 1
ATOM 4431 N N . PHE B 1 162 ? 2.014 55.946 54.502 1.00 43.47 159 PHE B N 1
ATOM 4432 C CA . PHE B 1 162 ? 1.545 57.024 55.368 1.00 47.20 159 PHE B CA 1
ATOM 4433 C C . PHE B 1 162 ? 0.237 56.572 56.070 1.00 46.46 159 PHE B C 1
ATOM 4434 O O . PHE B 1 162 ? 0.088 56.621 57.313 1.00 46.22 159 PHE B O 1
ATOM 4442 N N . TYR B 1 163 ? -0.668 56.011 55.290 1.00 46.30 160 TYR B N 1
ATOM 4443 C CA . TYR B 1 163 ? -1.947 55.594 55.879 1.00 46.21 160 TYR B CA 1
ATOM 4444 C C . TYR B 1 163 ? -1.768 54.539 56.878 1.00 46.14 160 TYR B C 1
ATOM 4445 O O . TYR B 1 163 ? -2.450 54.525 57.922 1.00 46.94 160 TYR B O 1
ATOM 4454 N N . HIS B 1 164 ? -0.801 53.667 56.623 1.00 45.90 161 HIS B N 1
ATOM 4455 C CA . HIS B 1 164 ? -0.522 52.632 57.611 1.00 45.28 161 HIS B CA 1
ATOM 4456 C C . HIS B 1 164 ? -0.038 53.186 58.948 1.00 47.80 161 HIS B C 1
ATOM 4457 O O . HIS B 1 164 ? -0.502 52.735 59.991 1.00 48.25 161 HIS B O 1
ATOM 4464 N N . ARG B 1 165 ? 0.905 54.132 58.939 1.00 50.86 162 ARG B N 1
ATOM 4465 C CA . ARG B 1 165 ? 1.347 54.762 60.204 1.00 53.58 162 ARG B CA 1
ATOM 4466 C C . ARG B 1 165 ? 0.141 55.466 60.823 1.00 54.38 162 ARG B C 1
ATOM 4467 O O . ARG B 1 165 ? -0.097 55.426 62.015 1.00 54.37 162 ARG B O 1
ATOM 4475 N N . LEU B 1 166 ? -0.611 56.121 59.970 1.00 54.90 163 LEU B N 1
ATOM 4476 C CA . LEU B 1 166 ? -1.829 56.723 60.423 1.00 56.65 163 LEU B CA 1
ATOM 4477 C C . LEU B 1 166 ? -2.790 55.751 61.162 1.00 56.08 163 LEU B C 1
ATOM 4478 O O . LEU B 1 166 ? -3.284 56.110 62.210 1.00 56.80 163 LEU B O 1
ATOM 4483 N N . LEU B 1 167 ? -3.010 54.511 60.704 1.00 54.40 164 LEU B N 1
ATOM 4484 C CA . LEU B 1 167 ? -4.186 53.756 61.235 1.00 53.68 164 LEU B CA 1
ATOM 4485 C C . LEU B 1 167 ? -4.025 52.422 61.963 1.00 53.16 164 LEU B C 1
ATOM 4486 O O . LEU B 1 167 ? -5.016 51.910 62.504 1.00 53.22 164 LEU B O 1
ATOM 4491 N N . VAL B 1 168 ? -2.835 51.816 61.979 1.00 52.02 165 VAL B N 1
ATOM 4492 C CA . VAL B 1 168 ? -2.681 50.581 62.746 1.00 51.49 165 VAL B CA 1
ATOM 4493 C C . VAL B 1 168 ? -3.391 50.698 64.124 1.00 52.79 165 VAL B C 1
ATOM 4494 O O . VAL B 1 168 ? -3.969 49.755 64.590 1.00 51.55 165 VAL B O 1
ATOM 4498 N N . PRO B 1 169 ? -3.294 51.850 64.796 1.00 55.95 166 PRO B N 1
ATOM 4499 C CA . PRO B 1 169 ? -4.097 52.066 66.011 1.00 57.50 166 PRO B CA 1
ATOM 4500 C C . PRO B 1 169 ? -5.612 52.039 65.824 1.00 58.23 166 PRO B C 1
ATOM 4501 O O . PRO B 1 169 ? -6.304 51.468 66.655 1.00 59.36 166 PRO B O 1
ATOM 4505 N N . PHE B 1 170 ? -6.102 52.604 64.734 1.00 58.21 167 PHE B N 1
ATOM 4506 C CA . PHE B 1 170 ? -7.497 52.505 64.363 1.00 58.49 167 PHE B CA 1
ATOM 4507 C C . PHE B 1 170 ? -7.999 51.144 63.768 1.00 56.54 167 PHE B C 1
ATOM 4508 O O . PHE B 1 170 ? -9.137 51.067 63.332 1.00 56.58 167 PHE B O 1
ATOM 4516 N N . THR B 1 171 ? -7.193 50.082 63.760 1.00 54.13 168 THR B N 1
ATOM 4517 C CA . THR B 1 171 ? -7.609 48.810 63.140 1.00 52.65 168 THR B CA 1
ATOM 4518 C C . THR B 1 171 ? -8.889 48.186 63.709 1.00 54.42 168 THR B C 1
ATOM 4519 O O . THR B 1 171 ? -9.571 47.423 63.022 1.00 53.16 168 THR B O 1
ATOM 4523 N N . HIS B 1 172 ? -9.196 48.474 64.969 1.00 56.24 169 HIS B N 1
ATOM 4524 C CA . HIS B 1 172 ? -10.435 48.029 65.574 1.00 57.75 169 HIS B CA 1
ATOM 4525 C C . HIS B 1 172 ? -11.405 49.156 65.789 1.00 59.48 169 HIS B C 1
ATOM 4526 O O . HIS B 1 172 ? -12.166 49.170 66.740 1.00 61.13 169 HIS B O 1
ATOM 4533 N N . ASN B 1 173 ? -11.390 50.088 64.857 1.00 60.20 170 ASN B N 1
ATOM 4534 C CA . ASN B 1 173 ? -12.255 51.230 64.892 1.00 62.52 170 ASN B CA 1
ATOM 4535 C C . ASN B 1 173 ? -13.167 51.200 63.673 1.00 63.00 170 ASN B C 1
ATOM 4536 O O . ASN B 1 173 ? -12.680 50.968 62.567 1.00 61.56 170 ASN B O 1
ATOM 4541 N N . ASN B 1 174 ? -14.461 51.463 63.878 1.00 65.01 171 ASN B N 1
ATOM 4542 C CA . ASN B 1 174 ? -15.482 51.432 62.803 1.00 66.01 171 ASN B CA 1
ATOM 4543 C C . ASN B 1 174 ? -15.631 52.741 62.051 1.00 66.11 171 ASN B C 1
ATOM 4544 O O . ASN B 1 174 ? -16.180 52.752 60.957 1.00 66.65 171 ASN B O 1
ATOM 4549 N N . TYR B 1 175 ? -15.162 53.846 62.623 1.00 66.42 172 TYR B N 1
ATOM 4550 C CA . TYR B 1 175 ? -15.232 55.126 61.926 1.00 66.81 172 TYR B CA 1
ATOM 4551 C C . TYR B 1 175 ? -14.355 55.082 60.698 1.00 64.78 172 TYR B C 1
ATOM 4552 O O . TYR B 1 175 ? -14.761 55.532 59.638 1.00 64.79 172 TYR B O 1
ATOM 4561 N N . PHE B 1 176 ? -13.146 54.546 60.832 1.00 62.78 173 PHE B N 1
ATOM 4562 C CA . PHE B 1 176 ? -12.266 54.433 59.670 1.00 61.32 173 PHE B CA 1
ATOM 4563 C C . PHE B 1 176 ? -12.520 53.168 58.842 1.00 59.71 173 PHE B C 1
ATOM 4564 O O . PHE B 1 176 ? -12.555 53.228 57.619 1.00 59.51 173 PHE B O 1
ATOM 4572 N N . PHE B 1 177 ? -12.665 52.034 59.512 1.00 58.48 174 PHE B N 1
ATOM 4573 C CA . PHE B 1 177 ? -12.799 50.766 58.838 1.00 57.22 174 PHE B CA 1
ATOM 4574 C C . PHE B 1 177 ? -14.183 50.199 59.090 1.00 58.64 174 PHE B C 1
ATOM 4575 O O . PHE B 1 177 ? -14.371 49.388 59.994 1.00 58.39 174 PHE B O 1
ATOM 4583 N N . ASP B 1 178 ? -15.133 50.618 58.259 1.00 60.05 175 ASP B N 1
ATOM 4584 C CA . ASP B 1 178 ? -16.477 50.044 58.248 1.00 61.93 175 ASP B CA 1
ATOM 4585 C C . ASP B 1 178 ? -16.463 48.538 58.463 1.00 61.54 175 ASP B C 1
ATOM 4586 O O . ASP B 1 178 ? -15.873 47.780 57.688 1.00 60.65 175 ASP B O 1
ATOM 4591 N N . ASP B 1 179 ? -17.106 48.118 59.547 1.00 62.64 176 ASP B N 1
ATOM 4592 C CA . ASP B 1 179 ? -17.208 46.709 59.894 1.00 62.17 176 ASP B CA 1
ATOM 4593 C C . ASP B 1 179 ? -15.869 45.955 59.790 1.00 58.94 176 ASP B C 1
ATOM 4594 O O . ASP B 1 179 ? -15.769 44.885 59.195 1.00 58.13 176 ASP B O 1
ATOM 4599 N N . TYR B 1 180 ? -14.851 46.517 60.438 1.00 57.11 177 TYR B N 1
ATOM 4600 C CA . TYR B 1 180 ? -13.508 45.891 60.556 1.00 54.08 177 TYR B CA 1
ATOM 4601 C C . TYR B 1 180 ? -13.568 44.417 60.989 1.00 51.77 177 TYR B C 1
ATOM 4602 O O . TYR B 1 180 ? -12.723 43.600 60.618 1.00 49.12 177 TYR B O 1
ATOM 4611 N N . SER B 1 181 ? -14.570 44.121 61.810 1.00 51.98 178 SER B N 1
ATOM 4612 C CA A SER B 1 181 ? -14.815 42.772 62.325 0.50 51.74 178 SER B CA 1
ATOM 4613 C CA B SER B 1 181 ? -14.835 42.773 62.321 0.50 51.56 178 SER B CA 1
ATOM 4614 C C . SER B 1 181 ? -14.909 41.761 61.195 1.00 50.62 178 SER B C 1
ATOM 4615 O O . SER B 1 181 ? -14.253 40.728 61.231 1.00 50.08 178 SER B O 1
ATOM 4620 N N . ILE B 1 182 ? -15.707 42.062 60.182 1.00 51.21 179 ILE B N 1
ATOM 4621 C CA . ILE B 1 182 ? -15.854 41.149 59.047 1.00 51.25 179 ILE B CA 1
ATOM 4622 C C . ILE B 1 182 ? -14.513 40.993 58.346 1.00 49.24 179 ILE B C 1
ATOM 4623 O O . ILE B 1 182 ? -14.127 39.904 58.003 1.00 48.83 179 ILE B O 1
ATOM 4628 N N . HIS B 1 183 ? -13.803 42.086 58.128 1.00 48.44 180 HIS B N 1
ATOM 4629 C CA . HIS B 1 183 ? -12.617 42.029 57.304 1.00 47.19 180 HIS B CA 1
ATOM 4630 C C . HIS B 1 183 ? -11.477 41.378 58.035 1.00 46.53 180 HIS B C 1
ATOM 4631 O O . HIS B 1 183 ? -10.701 40.604 57.442 1.00 44.22 180 HIS B O 1
ATOM 4638 N N . GLU B 1 184 ? -11.387 41.663 59.331 1.00 47.15 181 GLU B N 1
ATOM 4639 C CA . GLU B 1 184 ? -10.296 41.122 60.097 1.00 47.24 181 GLU B CA 1
ATOM 4640 C C . GLU B 1 184 ? -10.469 39.626 60.126 1.00 46.41 181 GLU B C 1
ATOM 4641 O O . GLU B 1 184 ? -9.484 38.853 60.034 1.00 47.19 181 GLU B O 1
ATOM 4647 N N . GLU B 1 185 ? -11.712 39.181 60.167 1.00 46.32 182 GLU B N 1
ATOM 4648 C CA . GLU B 1 185 ? -11.949 37.731 60.114 1.00 46.50 182 GLU B CA 1
ATOM 4649 C C . GLU B 1 185 ? -11.226 37.094 58.927 1.00 44.18 182 GLU B C 1
ATOM 4650 O O . GLU B 1 185 ? -10.745 35.956 59.020 1.00 44.52 182 GLU B O 1
ATOM 4656 N N . HIS B 1 186 ? -11.138 37.827 57.825 1.00 42.15 183 HIS B N 1
ATOM 4657 C CA . HIS B 1 186 ? -10.538 37.286 56.617 1.00 40.89 183 HIS B CA 1
ATOM 4658 C C . HIS B 1 186 ? -9.070 37.167 56.828 1.00 38.71 183 HIS B C 1
ATOM 4659 O O . HIS B 1 186 ? -8.477 36.198 56.404 1.00 37.99 183 HIS B O 1
ATOM 4666 N N . TYR B 1 187 ? -8.500 38.147 57.510 1.00 38.13 184 TYR B N 1
ATOM 4667 C CA . TYR B 1 187 ? -7.078 38.061 57.859 1.00 37.44 184 TYR B CA 1
ATOM 4668 C C . TYR B 1 187 ? -6.765 36.896 58.792 1.00 36.84 184 TYR B C 1
ATOM 4669 O O . TYR B 1 187 ? -5.815 36.126 58.573 1.00 34.31 184 TYR B O 1
ATOM 4678 N N . PHE B 1 188 ? -7.631 36.674 59.771 1.00 39.09 185 PHE B N 1
ATOM 4679 C CA . PHE B 1 188 ? -7.455 35.494 60.646 1.00 40.58 185 PHE B CA 1
ATOM 4680 C C . PHE B 1 188 ? -7.500 34.181 59.895 1.00 40.31 185 PHE B C 1
ATOM 4681 O O . PHE B 1 188 ? -6.652 33.297 60.128 1.00 40.59 185 PHE B O 1
ATOM 4689 N N . GLN B 1 189 ? -8.397 34.029 58.931 1.00 39.47 186 GLN B N 1
ATOM 4690 C CA . GLN B 1 189 ? -8.395 32.746 58.219 1.00 39.71 186 GLN B CA 1
ATOM 4691 C C . GLN B 1 189 ? -7.129 32.568 57.432 1.00 38.43 186 GLN B C 1
ATOM 4692 O O . GLN B 1 189 ? -6.612 31.425 57.288 1.00 38.76 186 GLN B O 1
ATOM 4698 N N . PHE B 1 190 ? -6.672 33.671 56.842 1.00 36.66 187 PHE B N 1
ATOM 4699 C CA . PHE B 1 190 ? -5.400 33.655 56.096 1.00 36.62 187 PHE B CA 1
ATOM 4700 C C . PHE B 1 190 ? -4.196 33.183 56.953 1.00 37.34 187 PHE B C 1
ATOM 4701 O O . PHE B 1 190 ? -3.382 32.411 56.503 1.00 36.24 187 PHE B O 1
ATOM 4709 N N . LEU B 1 191 ? -4.124 33.682 58.180 1.00 39.67 188 LEU B N 1
ATOM 4710 C CA . LEU B 1 191 ? -3.104 33.282 59.147 1.00 42.05 188 LEU B CA 1
ATOM 4711 C C . LEU B 1 191 ? -3.214 31.806 59.442 1.00 45.29 188 LEU B C 1
ATOM 4712 O O . LEU B 1 191 ? -2.215 31.064 59.240 1.00 45.37 188 LEU B O 1
ATOM 4717 N N . LYS B 1 192 ? -4.423 31.352 59.808 1.00 48.77 189 LYS B N 1
ATOM 4718 C CA . LYS B 1 192 ? -4.681 29.914 59.976 1.00 51.61 189 LYS B CA 1
ATOM 4719 C C . LYS B 1 192 ? -4.231 29.110 58.767 1.00 53.18 189 LYS B C 1
ATOM 4720 O O . LYS B 1 192 ? -3.506 28.129 58.918 1.00 55.00 189 LYS B O 1
ATOM 4726 N N . GLN B 1 193 ? -4.604 29.474 57.552 1.00 54.38 190 GLN B N 1
ATOM 4727 C CA . GLN B 1 193 ? -4.114 28.654 56.426 1.00 56.18 190 GLN B CA 1
ATOM 4728 C C . GLN B 1 193 ? -2.586 28.734 56.341 1.00 57.62 190 GLN B C 1
ATOM 4729 O O . GLN B 1 193 ? -1.959 27.840 55.752 1.00 58.75 190 GLN B O 1
ATOM 4735 N N . VAL B 1 194 ? -1.977 29.800 56.882 1.00 57.96 191 VAL B N 1
ATOM 4736 C CA . VAL B 1 194 ? -0.532 29.836 56.998 1.00 58.61 191 VAL B CA 1
ATOM 4737 C C . VAL B 1 194 ? -0.122 29.044 58.268 1.00 60.64 191 VAL B C 1
ATOM 4738 O O . VAL B 1 194 ? 0.537 28.021 58.146 1.00 60.66 191 VAL B O 1
ATOM 4742 N N . TYR B 1 195 ? -0.546 29.528 59.454 1.00 62.33 192 TYR B N 1
ATOM 4743 C CA . TYR B 1 195 ? -0.088 29.040 60.805 1.00 64.32 192 TYR B CA 1
ATOM 4744 C C . TYR B 1 195 ? -0.256 27.532 61.052 1.00 65.22 192 TYR B C 1
ATOM 4745 O O . TYR B 1 195 ? 0.491 26.921 61.837 1.00 65.88 192 TYR B O 1
ATOM 4754 N N . SER B 1 196 ? -1.282 26.965 60.438 1.00 65.51 193 SER B N 1
ATOM 4755 C CA . SER B 1 196 ? -1.572 25.553 60.555 1.00 66.09 193 SER B CA 1
ATOM 4756 C C . SER B 1 196 ? -0.561 24.849 59.713 1.00 65.23 193 SER B C 1
ATOM 4757 O O . SER B 1 196 ? -0.266 23.659 59.932 1.00 67.78 193 SER B O 1
ATOM 4760 N N . SER B 1 197 ? -0.074 25.551 58.706 1.00 62.22 194 SER B N 1
ATOM 4761 C CA . SER B 1 197 ? 0.648 24.876 57.645 1.00 61.52 194 SER B CA 1
ATOM 4762 C C . SER B 1 197 ? 2.147 25.068 57.766 1.00 59.55 194 SER B C 1
ATOM 4763 O O . SER B 1 197 ? 2.627 25.763 58.686 1.00 59.89 194 SER B O 1
ATOM 4766 N N . GLU B 1 198 ? 2.901 24.460 56.858 1.00 57.71 195 GLU B N 1
ATOM 4767 C CA . GLU B 1 198 ? 4.353 24.430 57.024 1.00 56.62 195 GLU B CA 1
ATOM 4768 C C . GLU B 1 198 ? 4.986 25.742 56.557 1.00 52.25 195 GLU B C 1
ATOM 4769 O O . GLU B 1 198 ? 6.194 25.816 56.351 1.00 51.65 195 GLU B O 1
ATOM 4775 N N . LEU B 1 199 ? 4.156 26.766 56.406 1.00 48.38 196 LEU B N 1
ATOM 4776 C CA . LEU B 1 199 ? 4.600 28.118 56.031 1.00 45.62 196 LEU B CA 1
ATOM 4777 C C . LEU B 1 199 ? 4.575 29.062 57.230 1.00 42.34 196 LEU B C 1
ATOM 4778 O O . LEU B 1 199 ? 4.782 30.232 57.097 1.00 40.30 196 LEU B O 1
ATOM 4783 N N . THR B 1 200 ? 4.306 28.532 58.403 1.00 41.96 197 THR B N 1
ATOM 4784 C CA . THR B 1 200 ? 4.105 29.356 59.599 1.00 41.22 197 THR B CA 1
ATOM 4785 C C . THR B 1 200 ? 5.317 30.235 59.904 1.00 38.88 197 THR B C 1
ATOM 4786 O O . THR B 1 200 ? 6.464 29.804 59.748 1.00 38.75 197 THR B O 1
ATOM 4790 N N . VAL B 1 201 ? 5.002 31.430 60.356 1.00 36.30 198 VAL B N 1
ATOM 4791 C CA . VAL B 1 201 ? 5.934 32.430 60.720 1.00 35.98 198 VAL B CA 1
ATOM 4792 C C . VAL B 1 201 ? 5.229 33.343 61.730 1.00 35.53 198 VAL B C 1
ATOM 4793 O O . VAL B 1 201 ? 4.053 33.618 61.636 1.00 34.68 198 VAL B O 1
ATOM 4797 N N . GLU B 1 202 ? 5.935 33.789 62.741 1.00 36.03 199 GLU B N 1
ATOM 4798 C CA . GLU B 1 202 ? 5.351 34.756 63.642 1.00 35.66 199 GLU B CA 1
ATOM 4799 C C . GLU B 1 202 ? 5.376 36.153 63.026 1.00 34.12 199 GLU B C 1
ATOM 4800 O O . GLU B 1 202 ? 6.457 36.634 62.530 1.00 33.22 199 GLU B O 1
ATOM 4806 N N . THR B 1 203 ? 4.241 36.836 63.152 1.00 32.79 200 THR B N 1
ATOM 4807 C CA . THR B 1 203 ? 4.067 38.163 62.651 1.00 32.15 200 THR B CA 1
ATOM 4808 C C . THR B 1 203 ? 3.255 39.018 63.578 1.00 33.61 200 THR B C 1
ATOM 4809 O O . THR B 1 203 ? 2.523 38.509 64.429 1.00 32.18 200 THR B O 1
ATOM 4813 N N . GLU B 1 204 ? 3.329 40.328 63.343 1.00 34.82 201 GLU B N 1
ATOM 4814 C CA . GLU B 1 204 ? 2.485 41.265 63.987 1.00 36.78 201 GLU B CA 1
ATOM 4815 C C . GLU B 1 204 ? 1.166 41.322 63.215 1.00 37.37 201 GLU B C 1
ATOM 4816 O O . GLU B 1 204 ? 1.047 41.994 62.197 1.00 36.66 201 GLU B O 1
ATOM 4822 N N . GLU B 1 205 ? 0.167 40.679 63.804 1.00 38.23 202 GLU B N 1
ATOM 4823 C CA . GLU B 1 205 ? -1.112 40.395 63.187 1.00 38.47 202 GLU B CA 1
ATOM 4824 C C . GLU B 1 205 ? -1.965 41.613 62.873 1.00 38.68 202 GLU B C 1
ATOM 4825 O O . GLU B 1 205 ? -2.681 41.621 61.872 1.00 39.49 202 GLU B O 1
ATOM 4831 N N . ILE B 1 206 ? -1.905 42.627 63.719 1.00 38.08 203 ILE B N 1
ATOM 4832 C CA . ILE B 1 206 ? -2.648 43.815 63.469 1.00 38.68 203 ILE B CA 1
ATOM 4833 C C . ILE B 1 206 ? -1.961 44.744 62.489 1.00 38.61 203 ILE B C 1
ATOM 4834 O O . ILE B 1 206 ? -2.607 45.395 61.655 1.00 39.01 203 ILE B O 1
ATOM 4839 N N . PHE B 1 207 ? -0.651 44.836 62.572 1.00 38.90 204 PHE B N 1
ATOM 4840 C CA . PHE B 1 207 ? 0.103 45.558 61.541 1.00 39.69 204 PHE B CA 1
ATOM 4841 C C . PHE B 1 207 ? -0.229 44.899 60.168 1.00 37.09 204 PHE B C 1
ATOM 4842 O O . PHE B 1 207 ? -0.447 45.563 59.165 1.00 36.17 204 PHE B O 1
ATOM 4850 N N . GLY B 1 208 ? -0.312 43.591 60.179 1.00 35.29 205 GLY B N 1
ATOM 4851 C CA . GLY B 1 208 ? -0.626 42.821 58.977 1.00 35.15 205 GLY B CA 1
ATOM 4852 C C . GLY B 1 208 ? -2.047 43.077 58.494 1.00 34.65 205 GLY B C 1
ATOM 4853 O O . GLY B 1 208 ? -2.264 43.366 57.332 1.00 33.39 205 GLY B O 1
ATOM 4854 N N . ALA B 1 209 ? -3.003 43.024 59.420 1.00 34.89 206 ALA B N 1
ATOM 4855 C CA . ALA B 1 209 ? -4.425 43.182 59.080 1.00 35.07 206 ALA B CA 1
ATOM 4856 C C . ALA B 1 209 ? -4.666 44.556 58.458 1.00 35.08 206 ALA B C 1
ATOM 4857 O O . ALA B 1 209 ? -5.368 44.697 57.450 1.00 33.82 206 ALA B O 1
ATOM 4859 N N . CYS B 1 210 ? -4.002 45.556 59.043 1.00 34.90 207 CYS B N 1
ATOM 4860 C CA . CYS B 1 210 ? -4.187 46.946 58.657 1.00 34.08 207 CYS B CA 1
ATOM 4861 C C . CYS B 1 210 ? -3.636 47.180 57.244 1.00 32.91 207 CYS B C 1
ATOM 4862 O O . CYS B 1 210 ? -4.185 47.970 56.476 1.00 33.61 207 CYS B O 1
ATOM 4865 N N . TRP B 1 211 ? -2.572 46.471 56.895 1.00 31.19 208 TRP B N 1
ATOM 4866 C CA . TRP B 1 211 ? -2.071 46.522 55.518 1.00 31.07 208 TRP B CA 1
ATOM 4867 C C . TRP B 1 211 ? -3.028 45.926 54.500 1.00 30.22 208 TRP B C 1
ATOM 4868 O O . TRP B 1 211 ? -3.246 46.465 53.416 1.00 29.84 208 TRP B O 1
ATOM 4879 N N . PHE B 1 212 ? -3.585 44.795 54.879 1.00 29.87 209 PHE B N 1
ATOM 4880 C CA . PHE B 1 212 ? -4.625 44.171 54.131 1.00 30.63 209 PHE B CA 1
ATOM 4881 C C . PHE B 1 212 ? -5.805 45.075 53.925 1.00 30.84 209 PHE B C 1
ATOM 4882 O O . PHE B 1 212 ? -6.276 45.207 52.817 1.00 30.63 209 PHE B O 1
ATOM 4890 N N . PHE B 1 213 ? -6.242 45.783 54.958 1.00 32.00 210 PHE B N 1
ATOM 4891 C CA . PHE B 1 213 ? -7.365 46.682 54.797 1.00 31.78 210 PHE B CA 1
ATOM 4892 C C . PHE B 1 213 ? -6.994 47.779 53.839 1.00 33.07 210 PHE B C 1
ATOM 4893 O O . PHE B 1 213 ? -7.761 48.072 52.962 1.00 34.45 210 PHE B O 1
ATOM 4901 N N . ILE B 1 214 ? -5.816 48.400 53.982 1.00 33.30 211 ILE B N 1
ATOM 4902 C CA . ILE B 1 214 ? -5.459 49.531 53.124 1.00 32.79 211 ILE B CA 1
ATOM 4903 C C . ILE B 1 214 ? -5.278 49.075 51.692 1.00 31.75 211 ILE B C 1
ATOM 4904 O O . ILE B 1 214 ? -5.735 49.699 50.785 1.00 31.12 211 ILE B O 1
ATOM 4909 N N . ASN B 1 215 ? -4.546 48.004 51.468 1.00 31.32 212 ASN B N 1
ATOM 4910 C CA . ASN B 1 215 ? -4.391 47.511 50.103 1.00 31.78 212 ASN B CA 1
ATOM 4911 C C . ASN B 1 215 ? -5.742 47.154 49.394 1.00 32.76 212 ASN B C 1
ATOM 4912 O O . ASN B 1 215 ? -5.896 47.350 48.200 1.00 33.84 212 ASN B O 1
ATOM 4917 N N . THR B 1 216 ? -6.692 46.608 50.137 1.00 32.05 213 THR B N 1
ATOM 4918 C CA . THR B 1 216 ? -8.050 46.425 49.673 1.00 32.25 213 THR B CA 1
ATOM 4919 C C . THR B 1 216 ? -8.722 47.733 49.233 1.00 34.27 213 THR B C 1
ATOM 4920 O O . THR B 1 216 ? -9.241 47.854 48.117 1.00 35.00 213 THR B O 1
ATOM 4924 N N . ILE B 1 217 ? -8.718 48.707 50.120 1.00 35.88 214 ILE B N 1
ATOM 4925 C CA . ILE B 1 217 ? -9.341 49.965 49.875 1.00 37.81 214 ILE B CA 1
ATOM 4926 C C . ILE B 1 217 ? -8.720 50.603 48.618 1.00 39.36 214 ILE B C 1
ATOM 4927 O O . ILE B 1 217 ? -9.455 51.045 47.706 1.00 40.50 214 ILE B O 1
ATOM 4932 N N . ARG B 1 218 ? -7.392 50.610 48.532 1.00 38.65 215 ARG B N 1
ATOM 4933 C CA . ARG B 1 218 ? -6.749 51.342 47.467 1.00 39.77 215 ARG B CA 1
ATOM 4934 C C . ARG B 1 218 ? -6.992 50.678 46.144 1.00 40.89 215 ARG B C 1
ATOM 4935 O O . ARG B 1 218 ? -7.194 51.359 45.136 1.00 41.58 215 ARG B O 1
ATOM 4943 N N . ASN B 1 219 ? -7.021 49.362 46.134 1.00 41.31 216 ASN B N 1
ATOM 4944 C CA . ASN B 1 219 ? -7.307 48.638 44.898 1.00 43.31 216 ASN B CA 1
ATOM 4945 C C . ASN B 1 219 ? -8.725 48.827 44.353 1.00 44.16 216 ASN B C 1
ATOM 4946 O O . ASN B 1 219 ? -8.908 48.930 43.167 1.00 44.42 216 ASN B O 1
ATOM 4951 N N . LYS B 1 220 ? -9.705 48.780 45.241 1.00 45.44 217 LYS B N 1
ATOM 4952 C CA . LYS B 1 220 ? -11.108 49.019 44.894 1.00 46.47 217 LYS B CA 1
ATOM 4953 C C . LYS B 1 220 ? -11.359 50.437 44.465 1.00 48.44 217 LYS B C 1
ATOM 4954 O O . LYS B 1 220 ? -12.303 50.671 43.732 1.00 49.87 217 LYS B O 1
ATOM 4960 N N . ALA B 1 221 ? -10.526 51.376 44.911 1.00 49.80 218 ALA B N 1
ATOM 4961 C CA . ALA B 1 221 ? -10.645 52.772 44.503 1.00 51.46 218 ALA B CA 1
ATOM 4962 C C . ALA B 1 221 ? -9.735 53.046 43.320 1.00 52.65 218 ALA B C 1
ATOM 4963 O O . ALA B 1 221 ? -9.488 54.197 42.967 1.00 53.96 218 ALA B O 1
ATOM 4965 N N . ASN B 1 222 ? -9.193 51.987 42.724 1.00 53.72 219 ASN B N 1
ATOM 4966 C CA . ASN B 1 222 ? -8.385 52.128 41.491 1.00 55.25 219 ASN B CA 1
ATOM 4967 C C . ASN B 1 222 ? -7.067 52.951 41.606 1.00 56.95 219 ASN B C 1
ATOM 4968 O O . ASN B 1 222 ? -6.624 53.562 40.640 1.00 57.72 219 ASN B O 1
ATOM 4973 N N . CYS B 1 223 ? -6.444 52.962 42.786 1.00 58.63 220 CYS B N 1
ATOM 4974 C CA . CYS B 1 223 ? -5.122 53.585 42.977 1.00 59.73 220 CYS B CA 1
ATOM 4975 C C . CYS B 1 223 ? -4.082 52.461 43.017 1.00 60.09 220 CYS B C 1
ATOM 4976 O O . CYS B 1 223 ? -3.785 51.907 44.073 1.00 59.90 220 CYS B O 1
ATOM 4979 N N . ARG B 1 224 ? -3.544 52.115 41.855 1.00 61.45 221 ARG B N 1
ATOM 4980 C CA . ARG B 1 224 ? -2.536 51.079 41.761 1.00 61.95 221 ARG B CA 1
ATOM 4981 C C . ARG B 1 224 ? -1.164 51.580 42.132 1.00 62.83 221 ARG B C 1
ATOM 4982 O O . ARG B 1 224 ? -0.821 52.707 41.839 1.00 64.09 221 ARG B O 1
ATOM 4990 N N . VAL B 1 225 ? -0.383 50.733 42.803 1.00 62.70 222 VAL B N 1
ATOM 4991 C CA . VAL B 1 225 ? 1.038 50.970 42.929 1.00 63.34 222 VAL B CA 1
ATOM 4992 C C . VAL B 1 225 ? 1.679 50.603 41.627 1.00 64.73 222 VAL B C 1
ATOM 4993 O O . VAL B 1 225 ? 1.283 49.658 40.967 1.00 65.68 222 VAL B O 1
ATOM 4997 N N . SER B 1 226 ? 2.682 51.346 41.249 1.00 67.01 223 SER B N 1
ATOM 4998 C CA . SER B 1 226 ? 3.703 50.820 40.354 1.00 68.28 223 SER B CA 1
ATOM 4999 C C . SER B 1 226 ? 5.003 51.363 40.914 1.00 69.06 223 SER B C 1
ATOM 5000 O O . SER B 1 226 ? 5.007 51.891 42.040 1.00 68.96 223 SER B O 1
ATOM 5003 N N . GLN B 1 227 ? 6.082 51.250 40.145 1.00 69.89 224 GLN B N 1
ATOM 5004 C CA . GLN B 1 227 ? 7.340 51.960 40.430 1.00 71.33 224 GLN B CA 1
ATOM 5005 C C . GLN B 1 227 ? 8.210 51.227 41.477 1.00 70.21 224 GLN B C 1
ATOM 5006 O O . GLN B 1 227 ? 8.792 51.842 42.395 1.00 70.92 224 GLN B O 1
ATOM 5012 N N . PHE B 1 228 ? 8.313 49.911 41.332 1.00 68.33 225 PHE B N 1
ATOM 5013 C CA . PHE B 1 228 ? 9.372 49.202 42.019 1.00 67.65 225 PHE B CA 1
ATOM 5014 C C . PHE B 1 228 ? 9.812 47.970 41.249 1.00 67.32 225 PHE B C 1
ATOM 5015 O O . PHE B 1 228 ? 9.180 47.562 40.274 1.00 66.92 225 PHE B O 1
ATOM 5023 N N . SER B 1 229 ? 10.912 47.400 41.716 1.00 67.64 226 SER B N 1
ATOM 5024 C CA . SER B 1 229 ? 11.557 46.268 41.081 1.00 67.99 226 SER B CA 1
ATOM 5025 C C . SER B 1 229 ? 11.271 45.040 41.925 1.00 65.66 226 SER B C 1
ATOM 5026 O O . SER B 1 229 ? 11.404 45.094 43.133 1.00 64.79 226 SER B O 1
ATOM 5029 N N . PHE B 1 230 ? 10.876 43.941 41.292 1.00 64.23 227 PHE B N 1
ATOM 5030 C CA . PHE B 1 230 ? 10.712 42.661 42.007 1.00 62.49 227 PHE B CA 1
ATOM 5031 C C . PHE B 1 230 ? 10.770 41.442 41.076 1.00 61.99 227 PHE B C 1
ATOM 5032 O O . PHE B 1 230 ? 10.387 41.509 39.899 1.00 61.84 227 PHE B O 1
ATOM 5040 N N . ASP B 1 231 ? 11.192 40.317 41.635 1.00 60.70 228 ASP B N 1
ATOM 5041 C CA . ASP B 1 231 ? 11.320 39.100 40.862 1.00 61.04 228 ASP B CA 1
ATOM 5042 C C . ASP B 1 231 ? 10.078 38.234 41.030 1.00 59.60 228 ASP B C 1
ATOM 5043 O O . ASP B 1 231 ? 9.790 37.775 42.128 1.00 58.65 228 ASP B O 1
ATOM 5048 N N . SER B 1 232 ? 9.358 38.003 39.935 1.00 59.36 229 SER B N 1
ATOM 5049 C CA . SER B 1 232 ? 8.089 37.283 39.980 1.00 58.39 229 SER B CA 1
ATOM 5050 C C . SER B 1 232 ? 8.231 35.806 40.347 1.00 58.56 229 SER B C 1
ATOM 5051 O O . SER B 1 232 ? 7.270 35.172 40.818 1.00 57.48 229 SER B O 1
ATOM 5054 N N . LYS B 1 233 ? 9.411 35.254 40.082 1.00 59.71 230 LYS B N 1
ATOM 5055 C CA . LYS B 1 233 ? 9.690 33.849 40.374 1.00 60.05 230 LYS B CA 1
ATOM 5056 C C . LYS B 1 233 ? 10.456 33.650 41.707 1.00 58.38 230 LYS B C 1
ATOM 5057 O O . LYS B 1 233 ? 10.807 32.531 42.046 1.00 58.58 230 LYS B O 1
ATOM 5063 N N . ASP B 1 234 ? 10.689 34.731 42.460 1.00 56.44 231 ASP B N 1
ATOM 5064 C CA . ASP B 1 234 ? 11.181 34.650 43.862 1.00 54.79 231 ASP B CA 1
ATOM 5065 C C . ASP B 1 234 ? 10.466 33.578 44.674 1.00 52.82 231 ASP B C 1
ATOM 5066 O O . ASP B 1 234 ? 9.212 33.557 44.713 1.00 51.30 231 ASP B O 1
ATOM 5071 N N . VAL B 1 235 ? 11.240 32.738 45.362 1.00 51.93 232 VAL B N 1
ATOM 5072 C CA . VAL B 1 235 ? 10.684 31.534 45.971 1.00 51.23 232 VAL B CA 1
ATOM 5073 C C . VAL B 1 235 ? 9.819 31.883 47.190 1.00 48.79 232 VAL B C 1
ATOM 5074 O O . VAL B 1 235 ? 8.787 31.234 47.421 1.00 48.57 232 VAL B O 1
ATOM 5078 N N . LEU B 1 236 ? 10.179 32.922 47.939 1.00 46.89 233 LEU B N 1
ATOM 5079 C CA . LEU B 1 236 ? 9.344 33.260 49.100 1.00 45.79 233 LEU B CA 1
ATOM 5080 C C . LEU B 1 236 ? 8.008 33.811 48.609 1.00 44.58 233 LEU B C 1
ATOM 5081 O O . LEU B 1 236 ? 6.955 33.456 49.156 1.00 43.26 233 LEU B O 1
ATOM 5086 N N . PHE B 1 237 ? 8.047 34.586 47.524 1.00 44.94 234 PHE B N 1
ATOM 5087 C CA . PHE B 1 237 ? 6.823 35.169 46.915 1.00 43.79 234 PHE B CA 1
ATOM 5088 C C . PHE B 1 237 ? 5.890 34.080 46.394 1.00 44.36 234 PHE B C 1
ATOM 5089 O O . PHE B 1 237 ? 4.687 34.017 46.737 1.00 43.86 234 PHE B O 1
ATOM 5097 N N . GLN B 1 238 ? 6.460 33.183 45.607 1.00 45.26 235 GLN B N 1
ATOM 5098 C CA . GLN B 1 238 ? 5.733 32.012 45.145 1.00 46.42 235 GLN B CA 1
ATOM 5099 C C . GLN B 1 238 ? 5.109 31.291 46.307 1.00 44.86 235 GLN B C 1
ATOM 5100 O O . GLN B 1 238 ? 3.943 30.944 46.257 1.00 44.79 235 GLN B O 1
ATOM 5106 N N . LEU B 1 239 ? 5.884 31.043 47.350 1.00 43.81 236 LEU B N 1
ATOM 5107 C CA . LEU B 1 239 ? 5.356 30.282 48.477 1.00 42.71 236 LEU B CA 1
ATOM 5108 C C . LEU B 1 239 ? 4.076 30.910 49.050 1.00 40.50 236 LEU B C 1
ATOM 5109 O O . LEU B 1 239 ? 3.115 30.207 49.367 1.00 40.29 236 LEU B O 1
ATOM 5114 N N . TYR B 1 240 ? 4.054 32.221 49.165 1.00 38.17 237 TYR B N 1
ATOM 5115 C CA . TYR B 1 240 ? 2.986 32.872 49.896 1.00 38.17 237 TYR B CA 1
ATOM 5116 C C . TYR B 1 240 ? 1.872 33.374 49.020 1.00 38.29 237 TYR B C 1
ATOM 5117 O O . TYR B 1 240 ? 0.805 33.712 49.558 1.00 36.73 237 TYR B O 1
ATOM 5126 N N . GLN B 1 241 ? 2.094 33.341 47.696 1.00 40.65 238 GLN B N 1
ATOM 5127 C CA . GLN B 1 241 ? 1.166 33.914 46.709 1.00 42.37 238 GLN B CA 1
ATOM 5128 C C . GLN B 1 241 ? -0.193 33.260 46.748 1.00 42.43 238 GLN B C 1
ATOM 5129 O O . GLN B 1 241 ? -1.203 33.948 46.661 1.00 43.23 238 GLN B O 1
ATOM 5135 N N . PRO B 1 242 ? -0.229 31.937 46.863 1.00 42.01 239 PRO B N 1
ATOM 5136 C CA . PRO B 1 242 ? -1.526 31.320 46.875 1.00 42.02 239 PRO B CA 1
ATOM 5137 C C . PRO B 1 242 ? -2.370 31.685 48.095 1.00 41.48 239 PRO B C 1
ATOM 5138 O O . PRO B 1 242 ? -3.563 31.938 47.964 1.00 42.69 239 PRO B O 1
ATOM 5142 N N . SER B 1 243 ? -1.787 31.689 49.271 1.00 39.91 240 SER B N 1
ATOM 5143 C CA . SER B 1 243 ? -2.552 32.020 50.441 1.00 38.81 240 SER B CA 1
ATOM 5144 C C . SER B 1 243 ? -2.918 33.531 50.432 1.00 37.08 240 SER B C 1
ATOM 5145 O O . SER B 1 243 ? -3.976 33.894 50.830 1.00 36.49 240 SER B O 1
ATOM 5148 N N . LEU B 1 244 ? -2.049 34.384 49.942 1.00 36.56 241 LEU B N 1
ATOM 5149 C CA . LEU B 1 244 ? -2.359 35.794 49.817 1.00 36.63 241 LEU B CA 1
ATOM 5150 C C . LEU B 1 244 ? -3.439 36.050 48.781 1.00 36.56 241 LEU B C 1
ATOM 5151 O O . LEU B 1 244 ? -4.347 36.855 49.011 1.00 36.61 241 LEU B O 1
ATOM 5156 N N . ALA B 1 245 ? -3.350 35.372 47.639 1.00 36.71 242 ALA B N 1
ATOM 5157 C CA . ALA B 1 245 ? -4.390 35.508 46.565 1.00 37.05 242 ALA B CA 1
ATOM 5158 C C . ALA B 1 245 ? -5.712 35.161 47.122 1.00 36.65 242 ALA B C 1
ATOM 5159 O O . ALA B 1 245 ? -6.711 35.839 46.832 1.00 36.87 242 ALA B O 1
ATOM 5161 N N . LYS B 1 246 ? -5.712 34.176 48.009 1.00 35.93 243 LYS B N 1
ATOM 5162 C CA . LYS B 1 246 ? -6.951 33.798 48.646 1.00 36.39 243 LYS B CA 1
ATOM 5163 C C . LYS B 1 246 ? -7.447 34.762 49.727 1.00 35.01 243 LYS B C 1
ATOM 5164 O O . LYS B 1 246 ? -8.647 34.908 49.907 1.00 36.10 243 LYS B O 1
ATOM 5170 N N . LEU B 1 247 ? -6.551 35.448 50.427 1.00 33.12 244 LEU B N 1
ATOM 5171 C CA . LEU B 1 247 ? -6.959 36.514 51.363 1.00 31.37 244 LEU B CA 1
ATOM 5172 C C . LEU B 1 247 ? -7.681 37.688 50.621 1.00 30.91 244 LEU B C 1
ATOM 5173 O O . LEU B 1 247 ? -8.802 38.059 50.952 1.00 30.21 244 LEU B O 1
ATOM 5178 N N . TYR B 1 248 ? -7.054 38.173 49.560 1.00 30.41 245 TYR B N 1
ATOM 5179 C CA . TYR B 1 248 ? -7.632 39.238 48.705 1.00 31.31 245 TYR B CA 1
ATOM 5180 C C . TYR B 1 248 ? -8.869 38.820 47.901 1.00 31.50 245 TYR B C 1
ATOM 5181 O O . TYR B 1 248 ? -9.806 39.616 47.748 1.00 31.29 245 TYR B O 1
ATOM 5190 N N . ALA B 1 249 ? -8.954 37.527 47.557 1.00 32.18 246 ALA B N 1
ATOM 5191 C CA . ALA B 1 249 ? -10.123 37.003 46.841 1.00 32.16 246 ALA B CA 1
ATOM 5192 C C . ALA B 1 249 ? -11.283 37.115 47.759 1.00 32.44 246 ALA B C 1
ATOM 5193 O O . ALA B 1 249 ? -12.394 37.256 47.299 1.00 32.91 246 ALA B O 1
ATOM 5195 N N . SER B 1 250 ? -11.057 37.148 49.063 1.00 31.82 247 SER B N 1
ATOM 5196 C CA . SER B 1 250 ? -12.203 37.211 49.966 1.00 32.84 247 SER B CA 1
ATOM 5197 C C . SER B 1 250 ? -12.820 38.611 49.935 1.00 34.30 247 SER B C 1
ATOM 5198 O O . SER B 1 250 ? -13.903 38.800 50.439 1.00 34.84 247 SER B O 1
ATOM 5201 N N . GLU B 1 251 ? -12.127 39.609 49.380 1.00 35.09 248 GLU B N 1
ATOM 5202 C CA . GLU B 1 251 ? -12.684 40.972 49.295 1.00 35.54 248 GLU B CA 1
ATOM 5203 C C . GLU B 1 251 ? -13.060 41.269 47.830 1.00 36.15 248 GLU B C 1
ATOM 5204 O O . GLU B 1 251 ? -13.223 42.431 47.423 1.00 35.75 248 GLU B O 1
ATOM 5210 N N . GLY B 1 252 ? -13.122 40.209 47.028 1.00 36.01 249 GLY B N 1
ATOM 5211 C CA . GLY B 1 252 ? -13.336 40.314 45.609 1.00 35.67 249 GLY B CA 1
ATOM 5212 C C . GLY B 1 252 ? -12.189 40.845 44.786 1.00 35.00 249 GLY B C 1
ATOM 5213 O O . GLY B 1 252 ? -12.386 41.306 43.678 1.00 35.58 249 GLY B O 1
ATOM 5214 N N . ILE B 1 253 ? -10.989 40.795 45.284 1.00 34.61 250 ILE B N 1
ATOM 5215 C CA . ILE B 1 253 ? -9.893 41.375 44.535 1.00 34.33 250 ILE B CA 1
ATOM 5216 C C . ILE B 1 253 ? -9.042 40.314 43.886 1.00 35.15 250 ILE B C 1
ATOM 5217 O O . ILE B 1 253 ? -8.777 39.303 44.466 1.00 34.15 250 ILE B O 1
ATOM 5222 N N . TYR B 1 254 ? -8.657 40.560 42.648 1.00 38.05 251 TYR B N 1
ATOM 5223 C CA . TYR B 1 254 ? -7.626 39.793 42.002 1.00 40.84 251 TYR B CA 1
ATOM 5224 C C . TYR B 1 254 ? -6.378 40.678 41.959 1.00 42.57 251 TYR B C 1
ATOM 5225 O O . TYR B 1 254 ? -6.438 41.808 41.531 1.00 41.65 251 TYR B O 1
ATOM 5234 N N . LEU B 1 255 ? -5.274 40.133 42.432 1.00 45.76 252 LEU B N 1
ATOM 5235 C CA . LEU B 1 255 ? -4.021 40.871 42.574 1.00 48.62 252 LEU B CA 1
ATOM 5236 C C . LEU B 1 255 ? -3.229 40.896 41.255 1.00 51.09 252 LEU B C 1
ATOM 5237 O O . LEU B 1 255 ? -2.585 39.894 40.855 1.00 50.99 252 LEU B O 1
ATOM 5242 N N . GLN B 1 256 ? -3.321 42.070 40.622 1.00 53.16 253 GLN B N 1
ATOM 5243 C CA . GLN B 1 256 ? -2.734 42.398 39.321 1.00 55.62 253 GLN B CA 1
ATOM 5244 C C . GLN B 1 256 ? -1.263 42.601 39.456 1.00 56.08 253 GLN B C 1
ATOM 5245 O O . GLN B 1 256 ? -0.832 43.773 39.414 1.00 58.67 253 GLN B O 1
ATOM 5251 N N . GLY B 1 257 ? -0.482 41.528 39.641 1.00 54.82 254 GLY B N 1
ATOM 5252 C CA . GLY B 1 257 ? 0.972 41.597 39.294 1.00 53.74 254 GLY B CA 1
ATOM 5253 C C . GLY B 1 257 ? 1.819 42.425 40.259 1.00 52.52 254 GLY B C 1
ATOM 5254 O O . GLY B 1 257 ? 2.344 41.861 41.249 1.00 50.45 254 GLY B O 1
ATOM 5255 N N . GLU B 1 258 ? 1.972 43.731 39.989 1.00 51.13 255 GLU B N 1
ATOM 5256 C CA . GLU B 1 258 ? 2.649 44.614 40.967 1.00 51.81 255 GLU B CA 1
ATOM 5257 C C . GLU B 1 258 ? 1.944 44.658 42.326 1.00 49.18 255 GLU B C 1
ATOM 5258 O O . GLU B 1 258 ? 2.604 44.755 43.353 1.00 49.15 255 GLU B O 1
ATOM 5264 N N . GLU B 1 259 ? 0.610 44.612 42.318 1.00 47.41 256 GLU B N 1
ATOM 5265 C CA . GLU B 1 259 ? -0.169 44.667 43.537 1.00 45.62 256 GLU B CA 1
ATOM 5266 C C . GLU B 1 259 ? 0.069 43.378 44.269 1.00 43.75 256 GLU B C 1
ATOM 5267 O O . GLU B 1 259 ? 0.029 43.379 45.486 1.00 44.80 256 GLU B O 1
ATOM 5273 N N . SER B 1 260 ? 0.341 42.292 43.526 1.00 41.64 257 SER B N 1
ATOM 5274 C CA . SER B 1 260 ? 0.626 40.971 44.111 1.00 39.71 257 SER B CA 1
ATOM 5275 C C . SER B 1 260 ? 1.878 40.994 44.961 1.00 38.77 257 SER B C 1
ATOM 5276 O O . SER B 1 260 ? 1.856 40.646 46.139 1.00 36.94 257 SER B O 1
ATOM 5279 N N . PHE B 1 261 ? 2.973 41.417 44.361 1.00 38.15 258 PHE B N 1
ATOM 5280 C CA . PHE B 1 261 ? 4.206 41.474 45.095 1.00 37.75 258 PHE B CA 1
ATOM 5281 C C . PHE B 1 261 ? 4.096 42.409 46.308 1.00 36.87 258 PHE B C 1
ATOM 5282 O O . PHE B 1 261 ? 4.723 42.176 47.307 1.00 35.38 258 PHE B O 1
ATOM 5290 N N . PHE B 1 262 ? 3.345 43.490 46.166 1.00 36.70 259 PHE B N 1
ATOM 5291 C CA . PHE B 1 262 ? 3.358 44.566 47.180 1.00 36.21 259 PHE B CA 1
ATOM 5292 C C . PHE B 1 262 ? 2.595 44.093 48.403 1.00 35.37 259 PHE B C 1
ATOM 5293 O O . PHE B 1 262 ? 3.016 44.356 49.527 1.00 36.48 259 PHE B O 1
ATOM 5301 N N . ALA B 1 263 ? 1.472 43.414 48.171 1.00 33.78 260 ALA B N 1
ATOM 5302 C CA . ALA B 1 263 ? 0.791 42.697 49.245 1.00 33.17 260 ALA B CA 1
ATOM 5303 C C . ALA B 1 263 ? 1.706 41.653 49.969 1.00 32.26 260 ALA B C 1
ATOM 5304 O O . ALA B 1 263 ? 1.658 41.562 51.167 1.00 30.61 260 ALA B O 1
ATOM 5306 N N . PHE B 1 264 ? 2.470 40.862 49.221 1.00 31.38 261 PHE B N 1
ATOM 5307 C CA . PHE B 1 264 ? 3.473 39.960 49.774 1.00 32.71 261 PHE B CA 1
ATOM 5308 C C . PHE B 1 264 ? 4.490 40.683 50.636 1.00 32.98 261 PHE B C 1
ATOM 5309 O O . PHE B 1 264 ? 4.767 40.246 51.737 1.00 33.95 261 PHE B O 1
ATOM 5317 N N . PHE B 1 265 ? 4.942 41.838 50.185 1.00 32.50 262 PHE B N 1
ATOM 5318 C CA . PHE B 1 265 ? 5.918 42.608 50.909 1.00 31.78 262 PHE B CA 1
ATOM 5319 C C . PHE B 1 265 ? 5.400 43.208 52.215 1.00 32.33 262 PHE B C 1
ATOM 5320 O O . PHE B 1 265 ? 6.140 43.238 53.212 1.00 33.76 262 PHE B O 1
ATOM 5328 N N . CYS B 1 266 ? 4.182 43.743 52.192 1.00 31.25 263 CYS B N 1
ATOM 5329 C CA . CYS B 1 266 ? 3.492 44.192 53.396 1.00 31.04 263 CYS B CA 1
ATOM 5330 C C . CYS B 1 266 ? 3.445 43.108 54.476 1.00 31.32 263 CYS B C 1
ATOM 5331 O O . CYS B 1 266 ? 3.818 43.352 55.610 1.00 31.31 263 CYS B O 1
ATOM 5334 N N . PHE B 1 267 ? 3.085 41.897 54.072 1.00 30.69 264 PHE B N 1
ATOM 5335 C CA . PHE B 1 267 ? 3.111 40.734 54.916 1.00 30.44 264 PHE B CA 1
ATOM 5336 C C . PHE B 1 267 ? 4.505 40.436 55.465 1.00 32.03 264 PHE B C 1
ATOM 5337 O O . PHE B 1 267 ? 4.671 40.283 56.649 1.00 33.14 264 PHE B O 1
ATOM 5345 N N . LEU B 1 268 ? 5.496 40.325 54.564 1.00 33.39 265 LEU B N 1
ATOM 5346 C CA . LEU B 1 268 ? 6.881 40.056 54.913 1.00 33.66 265 LEU B CA 1
ATOM 5347 C C . LEU B 1 268 ? 7.360 41.091 55.921 1.00 33.59 265 LEU B C 1
ATOM 5348 O O . LEU B 1 268 ? 8.064 40.779 56.868 1.00 34.15 265 LEU B O 1
ATOM 5353 N N . GLU B 1 269 ? 6.944 42.326 55.733 1.00 33.74 266 GLU B N 1
ATOM 5354 C CA . GLU B 1 269 ? 7.376 43.380 56.609 1.00 34.51 266 GLU B CA 1
ATOM 5355 C C . GLU B 1 269 ? 6.793 43.178 57.995 1.00 34.26 266 GLU B C 1
ATOM 5356 O O . GLU B 1 269 ? 7.348 43.709 58.937 1.00 36.11 266 GLU B O 1
ATOM 5362 N N . SER B 1 270 ? 5.691 42.451 58.142 1.00 31.68 267 SER B N 1
ATOM 5363 C CA . SER B 1 270 ? 5.130 42.237 59.471 1.00 30.74 267 SER B CA 1
ATOM 5364 C C . SER B 1 270 ? 5.818 41.108 60.215 1.00 30.84 267 SER B C 1
ATOM 5365 O O . SER B 1 270 ? 5.409 40.817 61.319 1.00 30.52 267 SER B O 1
ATOM 5368 N N . TRP B 1 271 ? 6.821 40.452 59.634 1.00 30.40 268 TRP B N 1
ATOM 5369 C CA . TRP B 1 271 ? 7.435 39.272 60.262 1.00 30.50 268 TRP B CA 1
ATOM 5370 C C . TRP B 1 271 ? 8.332 39.699 61.441 1.00 31.84 268 TRP B C 1
ATOM 5371 O O . TRP B 1 271 ? 9.093 40.636 61.280 1.00 33.93 268 TRP B O 1
ATOM 5382 N N . ASN B 1 272 ? 8.204 39.062 62.615 1.00 30.57 269 ASN B N 1
ATOM 5383 C CA . ASN B 1 272 ? 9.046 39.357 63.742 1.00 31.05 269 ASN B CA 1
ATOM 5384 C C . ASN B 1 272 ? 10.454 38.841 63.587 1.00 31.56 269 ASN B C 1
ATOM 5385 O O . ASN B 1 272 ? 10.746 37.914 62.832 1.00 30.40 269 ASN B O 1
ATOM 5390 N N . TYR B 1 273 ? 11.326 39.412 64.379 1.00 32.60 270 TYR B N 1
ATOM 5391 C CA . TYR B 1 273 ? 12.654 38.895 64.511 1.00 34.04 270 TYR B CA 1
ATOM 5392 C C . TYR B 1 273 ? 12.623 37.849 65.660 1.00 35.41 270 TYR B C 1
ATOM 5393 O O . TYR B 1 273 ? 11.577 37.677 66.257 1.00 34.62 270 TYR B O 1
ATOM 5402 N N . ASP B 1 274 ? 13.717 37.106 65.878 1.00 37.26 271 ASP B N 1
ATOM 5403 C CA . ASP B 1 274 ? 13.725 35.946 66.811 1.00 39.30 271 ASP B CA 1
ATOM 5404 C C . ASP B 1 274 ? 12.568 34.995 66.500 1.00 39.74 271 ASP B C 1
ATOM 5405 O O . ASP B 1 274 ? 11.748 34.588 67.395 1.00 39.14 271 ASP B O 1
ATOM 5410 N N . ASN B 1 275 ? 12.474 34.703 65.216 1.00 40.10 272 ASN B N 1
ATOM 5411 C CA . ASN B 1 275 ? 11.341 34.004 64.691 1.00 40.09 272 ASN B CA 1
ATOM 5412 C C . ASN B 1 275 ? 11.545 32.503 64.697 1.00 41.52 272 ASN B C 1
ATOM 5413 O O . ASN B 1 275 ? 12.692 32.001 64.799 1.00 42.45 272 ASN B O 1
ATOM 5418 N N . VAL B 1 276 ? 10.417 31.799 64.558 1.00 41.25 273 VAL B N 1
ATOM 5419 C CA . VAL B 1 276 ? 10.384 30.346 64.417 1.00 41.24 273 VAL B CA 1
ATOM 5420 C C . VAL B 1 276 ? 9.587 30.011 63.182 1.00 40.83 273 VAL B C 1
ATOM 5421 O O . VAL B 1 276 ? 8.462 30.488 63.050 1.00 39.00 273 VAL B O 1
ATOM 5425 N N . TYR B 1 277 ? 10.171 29.220 62.271 1.00 41.68 274 TYR B N 1
ATOM 5426 C CA . TYR B 1 277 ? 9.607 28.995 60.914 1.00 40.85 274 TYR B CA 1
ATOM 5427 C C . TYR B 1 277 ? 9.121 27.562 60.765 1.00 42.08 274 TYR B C 1
ATOM 5428 O O . TYR B 1 277 ? 9.763 26.640 61.244 1.00 42.69 274 TYR B O 1
ATOM 5437 N N . GLY B 1 278 ? 8.000 27.399 60.070 1.00 42.46 275 GLY B N 1
ATOM 5438 C CA . GLY B 1 278 ? 7.502 26.121 59.646 1.00 42.87 275 GLY B CA 1
ATOM 5439 C C . GLY B 1 278 ? 8.373 25.439 58.609 1.00 45.16 275 GLY B C 1
ATOM 5440 O O . GLY B 1 278 ? 9.209 26.048 57.893 1.00 44.22 275 GLY B O 1
ATOM 5441 N N . GLU B 1 279 ? 8.156 24.133 58.542 1.00 46.86 276 GLU B N 1
ATOM 5442 C CA . GLU B 1 279 ? 9.066 23.234 57.874 1.00 49.69 276 GLU B CA 1
ATOM 5443 C C . GLU B 1 279 ? 9.294 23.648 56.452 1.00 49.53 276 GLU B C 1
ATOM 5444 O O . GLU B 1 279 ? 10.427 23.670 56.017 1.00 50.98 276 GLU B O 1
ATOM 5450 N N . THR B 1 280 ? 8.237 24.048 55.733 1.00 48.16 277 THR B N 1
ATOM 5451 C CA . THR B 1 280 ? 8.380 24.384 54.325 1.00 47.22 277 THR B CA 1
ATOM 5452 C C . THR B 1 280 ? 9.081 25.747 54.160 1.00 45.71 277 THR B C 1
ATOM 5453 O O . THR B 1 280 ? 9.838 25.966 53.225 1.00 45.09 277 THR B O 1
ATOM 5457 N N . LEU B 1 281 ? 8.850 26.654 55.090 1.00 44.32 278 LEU B N 1
ATOM 5458 C CA . LEU B 1 281 ? 9.526 27.946 55.048 1.00 44.24 278 LEU B CA 1
ATOM 5459 C C . LEU B 1 281 ? 11.000 27.725 55.334 1.00 45.45 278 LEU B C 1
ATOM 5460 O O . LEU B 1 281 ? 11.853 28.130 54.531 1.00 47.18 278 LEU B O 1
ATOM 5465 N N . ALA B 1 282 ? 11.283 27.018 56.428 1.00 45.58 279 ALA B N 1
ATOM 5466 C CA . ALA B 1 282 ? 12.663 26.712 56.809 1.00 47.01 279 ALA B CA 1
ATOM 5467 C C . ALA B 1 282 ? 13.407 26.060 55.660 1.00 48.14 279 ALA B C 1
ATOM 5468 O O . ALA B 1 282 ? 14.537 26.425 55.355 1.00 49.77 279 ALA B O 1
ATOM 5470 N N . SER B 1 283 ? 12.776 25.105 55.002 1.00 48.04 280 SER B N 1
ATOM 5471 C CA . SER B 1 283 ? 13.455 24.394 53.916 1.00 49.58 280 SER B CA 1
ATOM 5472 C C . SER B 1 283 ? 13.781 25.312 52.733 1.00 49.04 280 SER B C 1
ATOM 5473 O O . SER B 1 283 ? 14.828 25.213 52.117 1.00 50.43 280 SER B O 1
ATOM 5476 N N . ALA B 1 284 ? 12.885 26.242 52.449 1.00 47.82 281 ALA B N 1
ATOM 5477 C CA . ALA B 1 284 ? 13.132 27.266 51.434 1.00 48.03 281 ALA B CA 1
ATOM 5478 C C . ALA B 1 284 ? 14.320 28.132 51.836 1.00 48.38 281 ALA B C 1
ATOM 5479 O O . ALA B 1 284 ? 15.265 28.322 51.070 1.00 49.39 281 ALA B O 1
ATOM 5481 N N . LEU B 1 285 ? 14.278 28.618 53.066 1.00 48.01 282 LEU B N 1
ATOM 5482 C CA . LEU B 1 285 ? 15.358 29.423 53.590 1.00 48.62 282 LEU B CA 1
ATOM 5483 C C . LEU B 1 285 ? 16.690 28.728 53.465 1.00 51.23 282 LEU B C 1
ATOM 5484 O O . LEU B 1 285 ? 17.647 29.303 52.948 1.00 51.43 282 LEU B O 1
ATOM 5489 N N . HIS B 1 286 ? 16.759 27.485 53.932 1.00 53.22 283 HIS B N 1
ATOM 5490 C CA . HIS B 1 286 ? 18.005 26.743 53.860 1.00 56.09 283 HIS B CA 1
ATOM 5491 C C . HIS B 1 286 ? 18.418 26.518 52.386 1.00 58.56 283 HIS B C 1
ATOM 5492 O O . HIS B 1 286 ? 19.590 26.661 52.028 1.00 60.57 283 HIS B O 1
ATOM 5499 N N . THR B 1 287 ? 17.468 26.212 51.514 1.00 58.99 284 THR B N 1
ATOM 5500 C CA . THR B 1 287 ? 17.835 25.907 50.130 1.00 61.23 284 THR B CA 1
ATOM 5501 C C . THR B 1 287 ? 18.236 27.137 49.290 1.00 61.55 284 THR B C 1
ATOM 5502 O O . THR B 1 287 ? 19.047 26.998 48.367 1.00 63.52 284 THR B O 1
ATOM 5506 N N . HIS B 1 288 ? 17.716 28.324 49.598 1.00 59.70 285 HIS B N 1
ATOM 5507 C CA . HIS B 1 288 ? 18.067 29.508 48.804 1.00 60.44 285 HIS B CA 1
ATOM 5508 C C . HIS B 1 288 ? 18.956 30.535 49.458 1.00 59.91 285 HIS B C 1
ATOM 5509 O O . HIS B 1 288 ? 19.339 31.472 48.789 1.00 60.41 285 HIS B O 1
ATOM 5516 N N . TYR B 1 289 ? 19.315 30.372 50.727 1.00 58.81 286 TYR B N 1
ATOM 5517 C CA . TYR B 1 289 ? 20.116 31.396 51.382 1.00 58.95 286 TYR B CA 1
ATOM 5518 C C . TYR B 1 289 ? 21.228 30.826 52.220 1.00 59.99 286 TYR B C 1
ATOM 5519 O O . TYR B 1 289 ? 21.807 31.548 53.038 1.00 59.93 286 TYR B O 1
ATOM 5528 N N . SER B 1 290 ? 21.563 29.552 52.034 1.00 60.86 287 SER B N 1
ATOM 5529 C CA . SER B 1 290 ? 22.567 28.966 52.902 1.00 62.07 287 SER B CA 1
ATOM 5530 C C . SER B 1 290 ? 23.901 29.671 52.713 1.00 63.08 287 SER B C 1
ATOM 5531 O O . SER B 1 290 ? 24.660 29.827 53.682 1.00 64.05 287 SER B O 1
ATOM 5534 N N . GLN B 1 291 ? 24.198 30.092 51.487 1.00 63.02 288 GLN B N 1
ATOM 5535 C CA . GLN B 1 291 ? 25.447 30.799 51.232 1.00 64.36 288 GLN B CA 1
ATOM 5536 C C . GLN B 1 291 ? 25.445 32.133 51.951 1.00 62.09 288 GLN B C 1
ATOM 5537 O O . GLN B 1 291 ? 26.414 32.472 52.619 1.00 63.08 288 GLN B O 1
ATOM 5543 N N . LEU B 1 292 ? 24.349 32.872 51.845 1.00 59.04 289 LEU B N 1
ATOM 5544 C CA . LEU B 1 292 ? 24.258 34.142 52.541 1.00 57.41 289 LEU B CA 1
ATOM 5545 C C . LEU B 1 292 ? 24.443 33.921 54.062 1.00 57.37 289 LEU B C 1
ATOM 5546 O O . LEU B 1 292 ? 25.154 34.695 54.743 1.00 57.39 289 LEU B O 1
ATOM 5551 N N . ARG B 1 293 ? 23.825 32.855 54.582 1.00 56.68 290 ARG B N 1
ATOM 5552 C CA . ARG B 1 293 ? 23.940 32.536 55.993 1.00 56.41 290 ARG B CA 1
ATOM 5553 C C . ARG B 1 293 ? 25.404 32.267 56.308 1.00 58.90 290 ARG B C 1
ATOM 5554 O O . ARG B 1 293 ? 25.940 32.712 57.314 1.00 59.39 290 ARG B O 1
ATOM 5562 N N . LYS B 1 294 ? 26.080 31.580 55.410 1.00 61.85 291 LYS B N 1
ATOM 5563 C CA . LYS B 1 294 ? 27.498 31.317 55.600 1.00 64.75 291 LYS B CA 1
ATOM 5564 C C . LYS B 1 294 ? 28.280 32.665 55.720 1.00 65.18 291 LYS B C 1
ATOM 5565 O O . LYS B 1 294 ? 29.073 32.863 56.645 1.00 65.76 291 LYS B O 1
ATOM 5571 N N . SER B 1 295 ? 27.986 33.607 54.831 1.00 64.90 292 SER B N 1
ATOM 5572 C CA . SER B 1 295 ? 28.618 34.934 54.846 1.00 65.02 292 SER B CA 1
ATOM 5573 C C . SER B 1 295 ? 28.244 35.816 56.041 1.00 62.65 292 SER B C 1
ATOM 5574 O O . SER B 1 295 ? 29.076 36.552 56.541 1.00 63.93 292 SER B O 1
ATOM 5577 N N . LEU B 1 296 ? 27.019 35.736 56.538 1.00 59.12 293 LEU B N 1
ATOM 5578 C CA . LEU B 1 296 ? 26.698 36.505 57.750 1.00 57.05 293 LEU B CA 1
ATOM 5579 C C . LEU B 1 296 ? 27.327 35.908 58.986 1.00 57.51 293 LEU B C 1
ATOM 5580 O O . LEU B 1 296 ? 27.517 36.584 60.001 1.00 57.17 293 LEU B O 1
ATOM 5585 N N . GLN B 1 297 ? 27.652 34.626 58.908 1.00 59.07 294 GLN B N 1
ATOM 5586 C CA . GLN B 1 297 ? 28.262 33.926 60.032 1.00 59.61 294 GLN B CA 1
ATOM 5587 C C . GLN B 1 297 ? 29.720 34.346 60.132 1.00 61.46 294 GLN B C 1
ATOM 5588 O O . GLN B 1 297 ? 30.232 34.597 61.214 1.00 62.29 294 GLN B O 1
ATOM 5594 N N . GLN B 1 298 ? 30.399 34.432 59.005 1.00 62.63 295 GLN B N 1
ATOM 5595 C CA . GLN B 1 298 ? 31.737 34.996 59.031 1.00 64.48 295 GLN B CA 1
ATOM 5596 C C . GLN B 1 298 ? 31.656 36.403 59.621 1.00 63.07 295 GLN B C 1
ATOM 5597 O O . GLN B 1 298 ? 32.433 36.730 60.516 1.00 64.05 295 GLN B O 1
ATOM 5603 N N . PHE B 1 299 ? 30.684 37.202 59.170 1.00 60.85 296 PHE B N 1
ATOM 5604 C CA . PHE B 1 299 ? 30.529 38.565 59.655 1.00 60.14 296 PHE B CA 1
ATOM 5605 C C . PHE B 1 299 ? 30.346 38.611 61.160 1.00 59.99 296 PHE B C 1
ATOM 5606 O O . PHE B 1 299 ? 31.076 39.341 61.842 1.00 61.14 296 PHE B O 1
ATOM 5614 N N . VAL B 1 300 ? 29.395 37.835 61.697 1.00 58.63 297 VAL B N 1
ATOM 5615 C CA . VAL B 1 300 ? 29.190 37.832 63.166 1.00 57.65 297 VAL B CA 1
ATOM 5616 C C . VAL B 1 300 ? 30.454 37.470 63.938 1.00 60.57 297 VAL B C 1
ATOM 5617 O O . VAL B 1 300 ? 30.715 38.040 64.986 1.00 60.38 297 VAL B O 1
ATOM 5621 N N . THR B 1 301 ? 31.264 36.561 63.405 1.00 64.23 298 THR B N 1
ATOM 5622 C CA . THR B 1 301 ? 32.530 36.183 64.063 1.00 67.30 298 THR B CA 1
ATOM 5623 C C . THR B 1 301 ? 33.524 37.333 64.044 1.00 70.39 298 THR B C 1
ATOM 5624 O O . THR B 1 301 ? 34.072 37.733 65.087 1.00 71.44 298 THR B O 1
ATOM 5628 N N . ASN B 1 302 ? 33.761 37.848 62.845 1.00 72.52 299 ASN B N 1
ATOM 5629 C CA . ASN B 1 302 ? 34.649 38.978 62.648 1.00 75.13 299 ASN B CA 1
ATOM 5630 C C . ASN B 1 302 ? 34.204 40.221 63.405 1.00 75.21 299 ASN B C 1
ATOM 5631 O O . ASN B 1 302 ? 35.033 41.026 63.782 1.00 77.00 299 ASN B O 1
ATOM 5636 N N . LEU B 1 303 ? 32.900 40.377 63.612 1.00 74.15 300 LEU B N 1
ATOM 5637 C CA . LEU B 1 303 ? 32.363 41.444 64.464 1.00 74.19 300 LEU B CA 1
ATOM 5638 C C . LEU B 1 303 ? 32.571 41.140 65.953 1.00 74.69 300 LEU B C 1
ATOM 5639 O O . LEU B 1 303 ? 32.837 42.046 66.734 1.00 75.18 300 LEU B O 1
ATOM 5644 N N . SER B 1 304 ? 32.418 39.876 66.341 1.00 74.99 301 SER B N 1
ATOM 5645 C CA . SER B 1 304 ? 32.637 39.457 67.725 1.00 75.81 301 SER B CA 1
ATOM 5646 C C . SER B 1 304 ? 34.104 39.617 68.211 1.00 78.74 301 SER B C 1
ATOM 5647 O O . SER B 1 304 ? 34.349 39.789 69.408 1.00 78.93 301 SER B O 1
ATOM 5650 N N . THR B 1 305 ? 35.071 39.507 67.305 1.00 81.50 302 THR B N 1
ATOM 5651 C CA . THR B 1 305 ? 36.463 39.795 67.662 1.00 84.99 302 THR B CA 1
ATOM 5652 C C . THR B 1 305 ? 36.771 41.295 67.479 1.00 86.72 302 THR B C 1
ATOM 5653 O O . THR B 1 305 ? 37.566 41.861 68.209 1.00 87.60 302 THR B O 1
ATOM 5657 N N . GLU B 1 306 ? 36.105 41.953 66.532 1.00 87.81 303 GLU B N 1
ATOM 5658 C CA . GLU B 1 306 ? 36.253 43.410 66.375 1.00 89.59 303 GLU B CA 1
ATOM 5659 C C . GLU B 1 306 ? 35.904 44.206 67.670 1.00 89.71 303 GLU B C 1
ATOM 5660 O O . GLU B 1 306 ? 36.252 45.384 67.771 1.00 91.41 303 GLU B O 1
ATOM 5666 N N . GLU B 1 307 ? 35.220 43.579 68.639 1.00 88.87 304 GLU B N 1
ATOM 5667 C CA . GLU B 1 307 ? 35.131 44.106 70.026 1.00 88.65 304 GLU B CA 1
ATOM 5668 C C . GLU B 1 307 ? 34.612 43.049 71.025 1.00 87.60 304 GLU B C 1
ATOM 5669 O O . GLU B 1 307 ? 34.126 43.372 72.117 1.00 86.51 304 GLU B O 1
ATOM 5675 N N . ASP B 1 311 ? 31.969 36.133 71.075 1.00 69.46 308 ASP B N 1
ATOM 5676 C CA . ASP B 1 311 ? 30.894 35.682 71.938 1.00 68.05 308 ASP B CA 1
ATOM 5677 C C . ASP B 1 311 ? 29.462 36.176 71.529 1.00 65.19 308 ASP B C 1
ATOM 5678 O O . ASP B 1 311 ? 28.419 35.757 72.090 1.00 62.95 308 ASP B O 1
ATOM 5683 N N . LEU B 1 312 ? 29.422 37.053 70.537 1.00 64.44 309 LEU B N 1
ATOM 5684 C CA . LEU B 1 312 ? 28.156 37.392 69.875 1.00 62.85 309 LEU B CA 1
ATOM 5685 C C . LEU B 1 312 ? 27.488 36.153 69.258 1.00 62.31 309 LEU B C 1
ATOM 5686 O O . LEU B 1 312 ? 26.284 36.126 69.134 1.00 60.46 309 LEU B O 1
ATOM 5691 N N . ILE B 1 313 ? 28.270 35.126 68.901 1.00 63.56 310 ILE B N 1
ATOM 5692 C CA . ILE B 1 313 ? 27.729 33.955 68.206 1.00 62.96 310 ILE B CA 1
ATOM 5693 C C . ILE B 1 313 ? 26.778 33.146 69.060 1.00 59.95 310 ILE B C 1
ATOM 5694 O O . ILE B 1 313 ? 26.079 32.323 68.537 1.00 58.32 310 ILE B O 1
ATOM 5699 N N . GLN B 1 314 ? 26.747 33.399 70.363 1.00 59.06 311 GLN B N 1
ATOM 5700 C CA . GLN B 1 314 ? 25.706 32.842 71.246 1.00 58.19 311 GLN B CA 1
ATOM 5701 C C . GLN B 1 314 ? 24.344 33.534 71.080 1.00 55.63 311 GLN B C 1
ATOM 5702 O O . GLN B 1 314 ? 23.346 33.181 71.744 1.00 54.36 311 GLN B O 1
ATOM 5708 N N . THR B 1 315 ? 24.310 34.597 70.282 1.00 53.63 312 THR B N 1
ATOM 5709 C CA . THR B 1 315 ? 23.148 35.430 70.287 1.00 50.11 312 THR B CA 1
ATOM 5710 C C . THR B 1 315 ? 22.418 34.924 69.117 1.00 48.53 312 THR B C 1
ATOM 5711 O O . THR B 1 315 ? 22.868 34.008 68.423 1.00 50.19 312 THR B O 1
ATOM 5715 N N . ASN B 1 316 ? 21.291 35.546 68.882 1.00 45.89 313 ASN B N 1
ATOM 5716 C CA . ASN B 1 316 ? 20.562 35.283 67.696 1.00 44.25 313 ASN B CA 1
ATOM 5717 C C . ASN B 1 316 ? 20.869 36.246 66.553 1.00 42.50 313 ASN B C 1
ATOM 5718 O O . ASN B 1 316 ? 20.090 36.301 65.581 1.00 41.01 313 ASN B O 1
ATOM 5723 N N . LEU B 1 317 ? 21.960 37.003 66.670 1.00 40.61 314 LEU B N 1
ATOM 5724 C CA . LEU B 1 317 ? 22.279 37.986 65.665 1.00 41.01 314 LEU B CA 1
ATOM 5725 C C . LEU B 1 317 ? 22.248 37.451 64.211 1.00 40.59 314 LEU B C 1
ATOM 5726 O O . LEU B 1 317 ? 21.610 38.061 63.356 1.00 39.95 314 LEU B O 1
ATOM 5731 N N . LEU B 1 318 ? 22.904 36.328 63.959 1.00 41.88 315 LEU B N 1
ATOM 5732 C CA . LEU B 1 318 ? 22.971 35.667 62.655 1.00 42.79 315 LEU B CA 1
ATOM 5733 C C . LEU B 1 318 ? 21.622 35.514 61.983 1.00 42.34 315 LEU B C 1
ATOM 5734 O O . LEU B 1 318 ? 21.388 36.104 60.929 1.00 42.69 315 LEU B O 1
ATOM 5739 N N . ASP B 1 319 ? 20.690 34.798 62.611 1.00 41.57 316 ASP B N 1
ATOM 5740 C CA . ASP B 1 319 ? 19.373 34.616 62.010 1.00 40.60 316 ASP B CA 1
ATOM 5741 C C . ASP B 1 319 ? 18.585 35.896 61.858 1.00 38.85 316 ASP B C 1
ATOM 5742 O O . ASP B 1 319 ? 17.788 36.034 60.907 1.00 38.49 316 ASP B O 1
ATOM 5747 N N . ASN B 1 320 ? 18.725 36.813 62.803 1.00 38.04 317 ASN B N 1
ATOM 5748 C CA . ASN B 1 320 ? 18.011 38.063 62.680 1.00 36.19 317 ASN B CA 1
ATOM 5749 C C . ASN B 1 320 ? 18.559 38.881 61.480 1.00 37.23 317 ASN B C 1
ATOM 5750 O O . ASN B 1 320 ? 17.773 39.442 60.713 1.00 36.79 317 ASN B O 1
ATOM 5755 N N . LEU B 1 321 ? 19.875 38.895 61.290 1.00 37.58 318 LEU B N 1
ATOM 5756 C CA . LEU B 1 321 ? 20.456 39.541 60.113 1.00 39.73 318 LEU B CA 1
ATOM 5757 C C . LEU B 1 321 ? 20.037 38.841 58.812 1.00 39.86 318 LEU B C 1
ATOM 5758 O O . LEU B 1 321 ? 19.826 39.485 57.788 1.00 38.48 318 LEU B O 1
ATOM 5763 N N . LEU B 1 322 ? 19.916 37.516 58.848 1.00 40.66 319 LEU B N 1
ATOM 5764 C CA . LEU B 1 322 ? 19.450 36.786 57.671 1.00 41.06 319 LEU B CA 1
ATOM 5765 C C . LEU B 1 322 ? 18.079 37.297 57.315 1.00 40.20 319 LEU B C 1
ATOM 5766 O O . LEU B 1 322 ? 17.830 37.561 56.137 1.00 41.30 319 LEU B O 1
ATOM 5771 N N . LEU B 1 323 ? 17.208 37.459 58.312 1.00 37.92 320 LEU B N 1
ATOM 5772 C CA . LEU B 1 323 ? 15.878 37.970 58.066 1.00 36.63 320 LEU B CA 1
ATOM 5773 C C . LEU B 1 323 ? 15.899 39.412 57.536 1.00 36.82 320 LEU B C 1
ATOM 5774 O O . LEU B 1 323 ? 15.140 39.798 56.665 1.00 35.71 320 LEU B O 1
ATOM 5779 N N . LEU B 1 324 ? 16.759 40.224 58.074 1.00 38.55 321 LEU B N 1
ATOM 5780 C CA . LEU B 1 324 ? 16.862 41.572 57.572 1.00 40.21 321 LEU B CA 1
ATOM 5781 C C . LEU B 1 324 ? 17.216 41.573 56.087 1.00 41.48 321 LEU B C 1
ATOM 5782 O O . LEU B 1 324 ? 16.588 42.298 55.272 1.00 42.06 321 LEU B O 1
ATOM 5787 N N . PHE B 1 325 ? 18.205 40.746 55.756 1.00 42.29 322 PHE B N 1
ATOM 5788 C CA . PHE B 1 325 ? 18.695 40.594 54.384 1.00 43.91 322 PHE B CA 1
ATOM 5789 C C . PHE B 1 325 ? 17.617 40.037 53.498 1.00 43.25 322 PHE B C 1
ATOM 5790 O O . PHE B 1 325 ? 17.547 40.403 52.354 1.00 44.72 322 PHE B O 1
ATOM 5798 N N . ILE B 1 326 ? 16.790 39.147 54.021 1.00 43.25 323 ILE B N 1
ATOM 5799 C CA . ILE B 1 326 ? 15.686 38.597 53.272 1.00 43.43 323 ILE B CA 1
ATOM 5800 C C . ILE B 1 326 ? 14.691 39.710 52.945 1.00 44.75 323 ILE B C 1
ATOM 5801 O O . ILE B 1 326 ? 14.381 39.911 51.744 1.00 45.76 323 ILE B O 1
ATOM 5806 N N . LYS B 1 327 ? 14.255 40.492 53.947 1.00 44.34 324 LYS B N 1
ATOM 5807 C CA . LYS B 1 327 ? 13.280 41.584 53.665 1.00 43.85 324 LYS B CA 1
ATOM 5808 C C . LYS B 1 327 ? 13.878 42.518 52.624 1.00 44.56 324 LYS B C 1
ATOM 5809 O O . LYS B 1 327 ? 13.263 42.843 51.634 1.00 44.49 324 LYS B O 1
ATOM 5815 N N . TYR B 1 328 ? 15.099 42.918 52.844 1.00 45.04 325 TYR B N 1
ATOM 5816 C CA . TYR B 1 328 ? 15.674 43.928 51.983 1.00 46.83 325 TYR B CA 1
ATOM 5817 C C . TYR B 1 328 ? 15.834 43.476 50.523 1.00 46.47 325 TYR B C 1
ATOM 5818 O O . TYR B 1 328 ? 15.377 44.146 49.601 1.00 46.77 325 TYR B O 1
ATOM 5827 N N . THR B 1 329 ? 16.413 42.306 50.328 1.00 46.37 326 THR B N 1
ATOM 5828 C CA . THR B 1 329 ? 16.684 41.791 48.974 1.00 46.88 326 THR B CA 1
ATOM 5829 C C . THR B 1 329 ? 15.429 41.517 48.164 1.00 45.39 326 THR B C 1
ATOM 5830 O O . THR B 1 329 ? 15.499 41.383 46.972 1.00 46.22 326 THR B O 1
ATOM 5834 N N . GLU B 1 330 ? 14.274 41.457 48.820 1.00 43.64 327 GLU B N 1
ATOM 5835 C CA . GLU B 1 330 ? 13.009 41.339 48.143 1.00 42.34 327 GLU B CA 1
ATOM 5836 C C . GLU B 1 330 ? 12.664 42.619 47.421 1.00 42.72 327 GLU B C 1
ATOM 5837 O O . GLU B 1 330 ? 11.993 42.545 46.388 1.00 42.49 327 GLU B O 1
ATOM 5843 N N . SER B 1 331 ? 13.087 43.775 47.962 1.00 42.36 328 SER B N 1
ATOM 5844 C CA . SER B 1 331 ? 12.922 45.080 47.273 1.00 42.41 328 SER B CA 1
ATOM 5845 C C . SER B 1 331 ? 13.596 46.192 48.025 1.00 43.55 328 SER B C 1
ATOM 5846 O O . SER B 1 331 ? 13.062 46.726 48.977 1.00 45.45 328 SER B O 1
ATOM 5849 N N . PRO B 1 332 ? 14.783 46.560 47.613 1.00 45.84 329 PRO B N 1
ATOM 5850 C CA . PRO B 1 332 ? 15.354 47.696 48.335 1.00 46.85 329 PRO B CA 1
ATOM 5851 C C . PRO B 1 332 ? 14.568 48.980 48.234 1.00 46.88 329 PRO B C 1
ATOM 5852 O O . PRO B 1 332 ? 14.636 49.800 49.126 1.00 48.07 329 PRO B O 1
ATOM 5856 N N . THR B 1 333 ? 13.889 49.191 47.134 1.00 47.21 330 THR B N 1
ATOM 5857 C CA . THR B 1 333 ? 13.094 50.400 46.971 1.00 48.14 330 THR B CA 1
ATOM 5858 C C . THR B 1 333 ? 11.984 50.413 48.016 1.00 47.15 330 THR B C 1
ATOM 5859 O O . THR B 1 333 ? 11.827 51.382 48.756 1.00 46.31 330 THR B O 1
ATOM 5863 N N . LEU B 1 334 ? 11.223 49.326 48.064 1.00 46.37 331 LEU B N 1
ATOM 5864 C CA . LEU B 1 334 ? 10.127 49.273 49.025 1.00 46.38 331 LEU B CA 1
ATOM 5865 C C . LEU B 1 334 ? 10.676 49.309 50.480 1.00 46.74 331 LEU B C 1
ATOM 5866 O O . LEU B 1 334 ? 10.160 50.079 51.297 1.00 46.27 331 LEU B O 1
ATOM 5871 N N . SER B 1 335 ? 11.765 48.572 50.746 1.00 47.15 332 SER B N 1
ATOM 5872 C CA . SER B 1 335 ? 12.392 48.553 52.087 1.00 47.40 332 SER B CA 1
ATOM 5873 C C . SER B 1 335 ? 12.706 49.933 52.595 1.00 47.72 332 SER B C 1
ATOM 5874 O O . SER B 1 335 ? 12.431 50.238 53.738 1.00 48.05 332 SER B O 1
ATOM 5877 N N . GLU B 1 336 ? 13.280 50.764 51.742 1.00 49.03 333 GLU B N 1
ATOM 5878 C CA . GLU B 1 336 ? 13.671 52.102 52.146 1.00 50.12 333 GLU B CA 1
ATOM 5879 C C . GLU B 1 336 ? 12.460 52.994 52.342 1.00 49.53 333 GLU B C 1
ATOM 5880 O O . GLU B 1 336 ? 12.470 53.835 53.212 1.00 49.45 333 GLU B O 1
ATOM 5886 N N . GLN B 1 337 ? 11.434 52.837 51.515 1.00 49.08 334 GLN B N 1
ATOM 5887 C CA . GLN B 1 337 ? 10.232 53.680 51.609 1.00 49.24 334 GLN B CA 1
ATOM 5888 C C . GLN B 1 337 ? 9.409 53.382 52.877 1.00 47.25 334 GLN B C 1
ATOM 5889 O O . GLN B 1 337 ? 8.900 54.299 53.507 1.00 46.68 334 GLN B O 1
ATOM 5895 N N . PHE B 1 338 ? 9.301 52.105 53.219 1.00 45.31 335 PHE B N 1
ATOM 5896 C CA . PHE B 1 338 ? 8.727 51.674 54.489 1.00 45.39 335 PHE B CA 1
ATOM 5897 C C . PHE B 1 338 ? 9.456 52.212 55.732 1.00 47.16 335 PHE B C 1
ATOM 5898 O O . PHE B 1 338 ? 8.843 52.362 56.764 1.00 48.41 335 PHE B O 1
ATOM 5906 N N . GLN B 1 339 ? 10.733 52.529 55.656 1.00 49.02 336 GLN B N 1
ATOM 5907 C CA . GLN B 1 339 ? 11.361 53.235 56.765 1.00 50.96 336 GLN B CA 1
ATOM 5908 C C . GLN B 1 339 ? 10.674 54.579 57.079 1.00 50.93 336 GLN B C 1
ATOM 5909 O O . GLN B 1 339 ? 10.791 55.081 58.171 1.00 50.66 336 GLN B O 1
ATOM 5915 N N . LEU B 1 340 ? 10.015 55.199 56.116 1.00 51.29 337 LEU B N 1
ATOM 5916 C CA . LEU B 1 340 ? 9.305 56.454 56.394 1.00 52.26 337 LEU B CA 1
ATOM 5917 C C . LEU B 1 340 ? 8.336 56.287 57.576 1.00 51.62 337 LEU B C 1
ATOM 5918 O O . LEU B 1 340 ? 8.168 57.183 58.359 1.00 51.31 337 LEU B O 1
ATOM 5923 N N . GLU B 1 341 ? 7.760 55.105 57.730 1.00 51.56 338 GLU B N 1
ATOM 5924 C CA . GLU B 1 341 ? 6.826 54.845 58.832 1.00 52.31 338 GLU B CA 1
ATOM 5925 C C . GLU B 1 341 ? 7.343 55.088 60.276 1.00 53.59 338 GLU B C 1
ATOM 5926 O O . GLU B 1 341 ? 6.616 55.533 61.142 1.00 52.16 338 GLU B O 1
ATOM 5932 N N . TYR B 1 342 ? 8.591 54.774 60.537 1.00 56.81 339 TYR B N 1
ATOM 5933 C CA . TYR B 1 342 ? 9.130 54.889 61.885 1.00 59.63 339 TYR B CA 1
ATOM 5934 C C . TYR B 1 342 ? 10.313 55.879 61.946 1.00 62.30 339 TYR B C 1
ATOM 5935 O O . TYR B 1 342 ? 11.179 55.741 62.781 1.00 62.36 339 TYR B O 1
ATOM 5944 N N . GLN B 1 343 ? 10.332 56.868 61.054 1.00 65.09 340 GLN B N 1
ATOM 5945 C CA . GLN B 1 343 ? 11.360 57.935 61.067 1.00 68.63 340 GLN B CA 1
ATOM 5946 C C . GLN B 1 343 ? 11.778 58.402 62.462 1.00 70.93 340 GLN B C 1
ATOM 5947 O O . GLN B 1 343 ? 12.970 58.545 62.732 1.00 71.46 340 GLN B O 1
ATOM 5953 N N . GLU B 1 344 ? 10.782 58.659 63.311 1.00 73.05 341 GLU B N 1
ATOM 5954 C CA . GLU B 1 344 ? 10.984 58.986 64.725 1.00 75.69 341 GLU B CA 1
ATOM 5955 C C . GLU B 1 344 ? 11.882 57.994 65.394 1.00 76.15 341 GLU B C 1
ATOM 5956 O O . GLU B 1 344 ? 12.970 58.322 65.831 1.00 78.24 341 GLU B O 1
ATOM 5962 N N . LEU B 1 345 ? 11.408 56.773 65.502 1.00 75.88 342 LEU B N 1
ATOM 5963 C CA . LEU B 1 345 ? 12.139 55.783 66.226 1.00 76.31 342 LEU B CA 1
ATOM 5964 C C . LEU B 1 345 ? 13.604 55.933 65.886 1.00 78.73 342 LEU B C 1
ATOM 5965 O O . LEU B 1 345 ? 14.384 56.388 66.718 1.00 79.56 342 LEU B O 1
ATOM 5978 N N . THR B 1 347 ? 15.809 57.822 63.835 1.00 87.47 344 THR B N 1
ATOM 5979 C CA . THR B 1 347 ? 16.655 59.029 63.843 1.00 90.43 344 THR B CA 1
ATOM 5980 C C . THR B 1 347 ? 17.109 59.433 65.247 1.00 91.83 344 THR B C 1
ATOM 5981 O O . THR B 1 347 ? 17.926 60.344 65.386 1.00 93.90 344 THR B O 1
ATOM 5985 N N . GLU B 1 348 ? 16.541 58.795 66.273 1.00 91.50 345 GLU B N 1
ATOM 5986 C CA . GLU B 1 348 ? 17.176 58.718 67.596 1.00 92.44 345 GLU B CA 1
ATOM 5987 C C . GLU B 1 348 ? 17.031 57.316 68.216 1.00 91.28 345 GLU B C 1
ATOM 5988 O O . GLU B 1 348 ? 15.968 56.94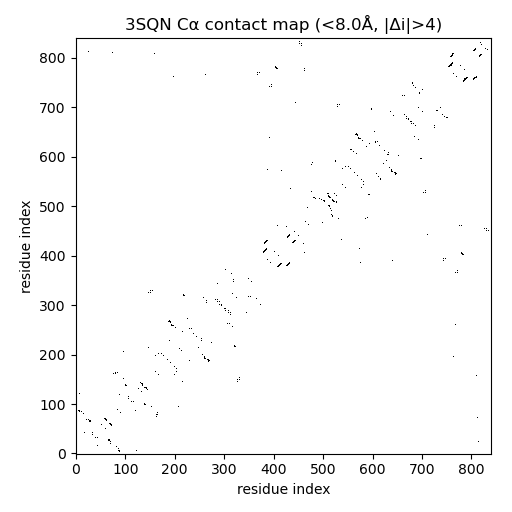2 68.719 1.00 90.29 345 GLU B O 1
ATOM 5994 N N . GLN B 1 349 ? 18.103 56.535 68.128 1.00 91.65 346 GLN B N 1
ATOM 5995 C CA . GLN B 1 349 ? 18.304 55.359 68.986 1.00 90.94 346 GLN B CA 1
ATOM 5996 C C . GLN B 1 349 ? 19.727 54.887 68.729 1.00 91.50 346 GLN B C 1
ATOM 5997 O O . GLN B 1 349 ? 20.524 55.633 68.147 1.00 93.07 346 GLN B O 1
ATOM 6003 N N . LEU B 1 356 ? 29.264 51.086 65.049 1.00 78.73 353 LEU B N 1
ATOM 6004 C CA . LEU B 1 356 ? 29.570 49.815 64.393 1.00 77.68 353 LEU B CA 1
ATOM 6005 C C . LEU B 1 356 ? 29.611 50.060 62.891 1.00 77.89 353 LEU B C 1
ATOM 6006 O O . LEU B 1 356 ? 29.533 49.123 62.093 1.00 77.07 353 LEU B O 1
ATOM 6011 N N . SER B 1 357 ? 29.763 51.329 62.515 1.00 78.40 354 SER B N 1
ATOM 6012 C CA . SER B 1 357 ? 29.520 51.758 61.140 1.00 78.51 354 SER B CA 1
ATOM 6013 C C . SER B 1 357 ? 30.519 51.129 60.172 1.00 79.12 354 SER B C 1
ATOM 6014 O O . SER B 1 357 ? 30.154 50.791 59.035 1.00 78.60 354 SER B O 1
ATOM 6017 N N . LYS B 1 358 ? 31.763 50.964 60.623 1.00 79.43 355 LYS B N 1
ATOM 6018 C CA . LYS B 1 358 ? 32.829 50.506 59.730 1.00 80.60 355 LYS B CA 1
ATOM 6019 C C . LYS B 1 358 ? 32.633 49.027 59.352 1.00 78.25 355 LYS B C 1
ATOM 6020 O O . LYS B 1 358 ? 32.602 48.685 58.162 1.00 78.10 355 LYS B O 1
ATOM 6026 N N . SER B 1 359 ? 32.448 48.167 60.352 1.00 75.21 356 SER B N 1
ATOM 6027 C CA . SER B 1 359 ? 32.035 46.781 60.087 1.00 72.98 356 SER B CA 1
ATOM 6028 C C . SER B 1 359 ? 30.933 46.686 59.013 1.00 70.82 356 SER B C 1
ATOM 6029 O O . SER B 1 359 ? 31.031 45.945 58.032 1.00 70.63 356 SER B O 1
ATOM 6032 N N . ASN B 1 360 ? 29.908 47.499 59.179 1.00 68.83 357 ASN B N 1
ATOM 6033 C CA . ASN B 1 360 ? 28.745 47.437 58.318 1.00 67.06 357 ASN B CA 1
ATOM 6034 C C . ASN B 1 360 ? 29.009 47.646 56.820 1.00 67.86 357 ASN B C 1
ATOM 6035 O O . ASN B 1 360 ? 28.146 47.338 55.970 1.00 65.30 357 ASN B O 1
ATOM 6040 N N . GLN B 1 361 ? 30.216 48.120 56.492 1.00 70.10 358 GLN B N 1
ATOM 6041 C CA . GLN B 1 361 ? 30.672 48.125 55.104 1.00 71.84 358 GLN B CA 1
ATOM 6042 C C . GLN B 1 361 ? 30.796 46.703 54.535 1.00 71.66 358 GLN B C 1
ATOM 6043 O O . GLN B 1 361 ? 30.443 46.475 53.365 1.00 70.90 358 GLN B O 1
ATOM 6049 N N . GLU B 1 362 ? 31.284 45.750 55.347 1.00 71.69 359 GLU B N 1
ATOM 6050 C CA . GLU B 1 362 ? 31.211 44.316 54.967 1.00 71.50 359 GLU B CA 1
ATOM 6051 C C . GLU B 1 362 ? 29.740 43.894 54.762 1.00 67.92 359 GLU B C 1
ATOM 6052 O O . GLU B 1 362 ? 29.390 43.274 53.731 1.00 66.61 359 GLU B O 1
ATOM 6058 N N . LEU B 1 363 ? 28.868 44.284 55.695 1.00 65.17 360 LEU B N 1
ATOM 6059 C CA . LEU B 1 363 ? 27.426 43.977 55.538 1.00 62.81 360 LEU B CA 1
ATOM 6060 C C . LEU B 1 363 ? 26.890 44.450 54.196 1.00 62.20 360 LEU B C 1
ATOM 6061 O O . LEU B 1 363 ? 26.162 43.706 53.511 1.00 61.94 360 LEU B O 1
ATOM 6066 N N . LEU B 1 364 ? 27.246 45.678 53.810 1.00 62.42 361 LEU B N 1
ATOM 6067 C CA . LEU B 1 364 ? 26.826 46.216 52.520 1.00 61.84 361 LEU B CA 1
ATOM 6068 C C . LEU B 1 364 ? 27.416 45.475 51.349 1.00 63.12 361 LEU B C 1
ATOM 6069 O O . LEU B 1 364 ? 26.727 45.299 50.334 1.00 61.77 361 LEU B O 1
ATOM 6074 N N . GLU B 1 365 ? 28.696 45.078 51.466 1.00 65.17 362 GLU B N 1
ATOM 6075 C CA . GLU B 1 365 ? 29.374 44.352 50.380 1.00 67.38 362 GLU B CA 1
ATOM 6076 C C . GLU B 1 365 ? 28.714 43.004 50.230 1.00 65.99 362 GLU B C 1
ATOM 6077 O O . GLU B 1 365 ? 28.378 42.607 49.107 1.00 66.31 362 GLU B O 1
ATOM 6083 N N . ILE B 1 366 ? 28.482 42.322 51.359 1.00 64.93 363 ILE B N 1
ATOM 6084 C CA . ILE B 1 366 ? 27.694 41.081 51.347 1.00 63.33 363 ILE B CA 1
ATOM 6085 C C . ILE B 1 366 ? 26.356 41.397 50.713 1.00 61.59 363 ILE B C 1
ATOM 6086 O O . ILE B 1 366 ? 25.959 40.755 49.745 1.00 61.66 363 ILE B O 1
ATOM 6091 N N . LEU B 1 367 ? 25.681 42.413 51.236 1.00 60.17 364 LEU B N 1
ATOM 6092 C CA . LEU B 1 367 ? 24.368 42.781 50.711 1.00 59.32 364 LEU B CA 1
ATOM 6093 C C . LEU B 1 367 ? 24.373 42.933 49.198 1.00 60.13 364 LEU B C 1
ATOM 6094 O O . LEU B 1 367 ? 23.446 42.495 48.536 1.00 59.02 364 LEU B O 1
ATOM 6099 N N . SER B 1 368 ? 25.447 43.502 48.665 1.00 63.38 365 SER B N 1
ATOM 6100 C CA . SER B 1 368 ? 25.543 43.840 47.241 1.00 65.02 365 SER B CA 1
ATOM 6101 C C . SER B 1 368 ? 25.578 42.631 46.286 1.00 66.21 365 SER B C 1
ATOM 6102 O O . SER B 1 368 ? 25.344 42.784 45.079 1.00 65.98 365 SER B O 1
ATOM 6105 N N . ARG B 1 369 ? 25.895 41.447 46.819 1.00 67.46 366 ARG B N 1
ATOM 6106 C CA . ARG B 1 369 ? 25.982 40.213 46.015 1.00 69.18 366 ARG B CA 1
ATOM 6107 C C . ARG B 1 369 ? 24.574 39.680 45.686 1.00 67.37 366 ARG B C 1
ATOM 6108 O O . ARG B 1 369 ? 24.401 38.857 44.791 1.00 68.28 366 ARG B O 1
ATOM 6116 N N . TYR B 1 370 ? 23.569 40.163 46.408 1.00 66.30 367 TYR B N 1
ATOM 6117 C CA . TYR B 1 370 ? 22.192 39.695 46.278 1.00 64.09 367 TYR B CA 1
ATOM 6118 C C . TYR B 1 370 ? 21.253 40.739 45.735 1.00 62.91 367 TYR B C 1
ATOM 6119 O O . TYR B 1 370 ? 20.130 40.401 45.291 1.00 62.87 367 TYR B O 1
ATOM 6128 N N . THR B 1 371 ? 21.650 42.007 45.775 1.00 61.84 368 THR B N 1
ATOM 6129 C CA . THR B 1 371 ? 20.693 43.054 45.413 1.00 59.70 368 THR B CA 1
ATOM 6130 C C . THR B 1 371 ? 21.358 44.365 45.290 1.00 59.65 368 THR B C 1
ATOM 6131 O O . THR B 1 371 ? 22.481 44.541 45.731 1.00 60.51 368 THR B O 1
ATOM 6135 N N . THR B 1 372 ? 20.619 45.311 44.741 1.00 58.39 369 THR B N 1
ATOM 6136 C CA . THR B 1 372 ? 21.109 46.677 44.647 1.00 58.72 369 THR B CA 1
ATOM 6137 C C . THR B 1 372 ? 21.138 47.339 46.042 1.00 57.99 369 THR B C 1
ATOM 6138 O O . THR B 1 372 ? 20.374 46.968 46.957 1.00 55.70 369 THR B O 1
ATOM 6142 N N . ILE B 1 373 ? 22.030 48.316 46.182 1.00 59.98 370 ILE B N 1
ATOM 6143 C CA . ILE B 1 373 ? 22.357 48.910 47.471 1.00 60.62 370 ILE B CA 1
ATOM 6144 C C . ILE B 1 373 ? 22.495 50.422 47.343 1.00 63.17 370 ILE B C 1
ATOM 6145 O O . ILE B 1 373 ? 23.433 51.009 47.888 1.00 64.93 370 ILE B O 1
ATOM 6150 N N . GLU B 1 374 ? 21.593 51.059 46.594 1.00 64.79 371 GLU B N 1
ATOM 6151 C CA . GLU B 1 374 ? 21.802 52.471 46.207 1.00 67.84 371 GLU B CA 1
ATOM 6152 C C . GLU B 1 374 ? 21.943 53.463 47.396 1.00 68.96 371 GLU B C 1
ATOM 6153 O O . GLU B 1 374 ? 22.984 54.095 47.549 1.00 71.39 371 GLU B O 1
ATOM 6159 N N . GLU B 1 375 ? 20.900 53.632 48.194 1.00 68.30 372 GLU B N 1
ATOM 6160 C CA . GLU B 1 375 ? 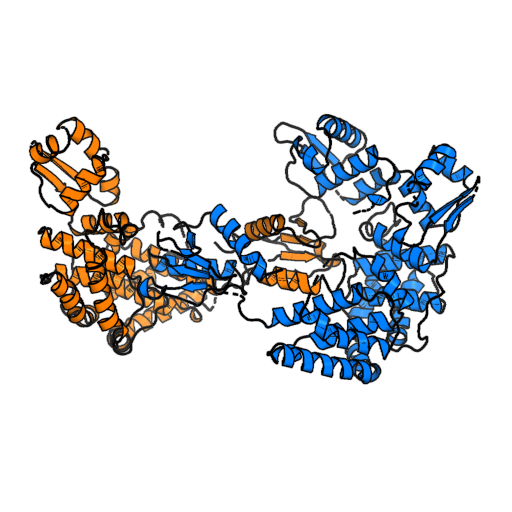20.962 54.572 49.309 1.00 69.52 372 GLU B CA 1
ATOM 6161 C C . GLU B 1 375 ? 20.405 53.726 50.422 1.00 67.43 372 GLU B C 1
ATOM 6162 O O . GLU B 1 375 ? 19.214 53.759 50.716 1.00 64.81 372 GLU B O 1
ATOM 6168 N N . PRO B 1 376 ? 21.268 52.912 51.016 1.00 67.74 373 PRO B N 1
ATOM 6169 C CA . PRO B 1 376 ? 20.732 51.890 51.917 1.00 65.98 373 PRO B CA 1
ATOM 6170 C C . PRO B 1 376 ? 20.694 52.351 53.386 1.00 65.20 373 PRO B C 1
ATOM 6171 O O . PRO B 1 376 ? 21.065 51.599 54.256 1.00 64.90 373 PRO B O 1
ATOM 6175 N N . THR B 1 377 ? 20.201 53.565 53.634 1.00 65.35 374 THR B N 1
ATOM 6176 C CA . THR B 1 377 ? 20.138 54.177 54.973 1.00 65.26 374 THR B CA 1
ATOM 6177 C C . THR B 1 377 ? 19.345 53.384 56.061 1.00 62.39 374 THR B C 1
ATOM 6178 O O . THR B 1 377 ? 19.781 53.248 57.216 1.00 62.24 374 THR B O 1
ATOM 6182 N N . TYR B 1 378 ? 18.223 52.824 55.684 1.00 59.84 375 TYR B N 1
ATOM 6183 C CA . TYR B 1 378 ? 17.388 52.194 56.665 1.00 58.88 375 TYR B CA 1
ATOM 6184 C C . TYR B 1 378 ? 18.065 50.888 57.058 1.00 56.63 375 TYR B C 1
ATOM 6185 O O . TYR B 1 378 ? 18.446 50.718 58.206 1.00 56.39 375 TYR B O 1
ATOM 6194 N N . PHE B 1 379 ? 18.245 50.013 56.073 1.00 54.78 376 PHE B N 1
ATOM 6195 C CA . PHE B 1 379 ? 19.017 48.785 56.211 1.00 52.89 376 PHE B CA 1
ATOM 6196 C C . PHE B 1 379 ? 20.151 48.939 57.227 1.00 52.51 376 PHE B C 1
ATOM 6197 O O . PHE B 1 379 ? 20.323 48.096 58.111 1.00 51.55 376 PHE B O 1
ATOM 6205 N N . LEU B 1 380 ? 20.883 50.030 57.129 1.00 52.54 377 LEU B N 1
ATOM 6206 C CA . LEU B 1 380 ? 21.982 50.276 58.050 1.00 53.38 377 LEU B CA 1
ATOM 6207 C C . LEU B 1 380 ? 21.479 50.592 59.478 1.00 51.72 377 LEU B C 1
ATOM 6208 O O . LEU B 1 380 ? 22.101 50.209 60.460 1.00 51.23 377 LEU B O 1
ATOM 6213 N N . SER B 1 381 ? 20.351 51.266 59.605 1.00 50.19 378 SER B N 1
ATOM 6214 C CA . SER B 1 381 ? 19.798 51.497 60.942 1.00 49.44 378 SER B CA 1
ATOM 6215 C C . SER B 1 381 ? 19.172 50.221 61.520 1.00 45.89 378 SER B C 1
ATOM 6216 O O . SER B 1 381 ? 19.333 49.908 62.670 1.00 44.06 378 SER B O 1
ATOM 6219 N N . LEU B 1 382 ? 18.490 49.450 60.709 1.00 45.03 379 LEU B N 1
ATOM 6220 C CA . LEU B 1 382 ? 17.945 48.217 61.207 1.00 44.02 379 LEU B CA 1
ATOM 6221 C C . LEU B 1 382 ? 19.087 47.326 61.711 1.00 45.13 379 LEU B C 1
ATOM 6222 O O . LEU B 1 382 ? 19.062 46.873 62.863 1.00 44.14 379 LEU B O 1
ATOM 6227 N N . ALA B 1 383 ? 20.132 47.183 60.883 1.00 46.75 380 ALA B N 1
ATOM 6228 C CA . ALA B 1 383 ? 21.246 46.289 61.158 1.00 47.49 380 ALA B CA 1
ATOM 6229 C C . ALA B 1 383 ? 21.890 46.676 62.458 1.00 48.38 380 ALA B C 1
ATOM 6230 O O . ALA B 1 383 ? 22.250 45.828 63.256 1.00 48.37 380 ALA B O 1
ATOM 6232 N N . SER B 1 384 ? 22.035 47.974 62.673 1.00 50.26 381 SER B N 1
ATOM 6233 C CA . SER B 1 384 ? 22.603 48.490 63.929 1.00 51.74 381 SER B CA 1
ATOM 6234 C C . SER B 1 384 ? 21.711 48.179 65.131 1.00 49.57 381 SER B C 1
ATOM 6235 O O . SER B 1 384 ? 22.176 47.877 66.188 1.00 49.74 381 SER B O 1
ATOM 6238 N N . LEU B 1 385 ? 20.409 48.225 64.957 1.00 49.21 382 LEU B N 1
ATOM 6239 C CA . LEU B 1 385 ? 19.509 47.929 66.071 1.00 48.13 382 LEU B CA 1
ATOM 6240 C C . LEU B 1 385 ? 19.545 46.419 66.445 1.00 46.85 382 LEU B C 1
ATOM 6241 O O . LEU B 1 385 ? 19.377 46.053 67.587 1.00 46.28 382 LEU B O 1
ATOM 6246 N N . LEU B 1 386 ? 19.809 45.550 65.484 1.00 46.41 383 LEU B N 1
ATOM 6247 C CA . LEU B 1 386 ? 19.872 44.101 65.763 1.00 45.77 383 LEU B CA 1
ATOM 6248 C C . LEU B 1 386 ? 21.175 43.801 66.503 1.00 46.95 383 LEU B C 1
ATOM 6249 O O . LEU B 1 386 ? 21.163 43.080 67.489 1.00 46.02 383 LEU B O 1
ATOM 6254 N N . GLU B 1 387 ? 22.284 44.388 66.024 1.00 48.88 384 GLU B N 1
ATOM 6255 C CA . GLU B 1 387 ? 23.612 44.265 66.675 1.00 50.61 384 GLU B CA 1
ATOM 6256 C C . GLU B 1 387 ? 23.443 44.678 68.109 1.00 50.46 384 GLU B C 1
ATOM 6257 O O . GLU B 1 387 ? 23.744 43.908 69.015 1.00 50.64 384 GLU B O 1
ATOM 6263 N N . LYS B 1 388 ? 22.879 45.870 68.305 1.00 51.15 385 LYS B N 1
ATOM 6264 C CA . LYS B 1 388 ? 22.650 46.405 69.648 1.00 52.30 385 LYS B CA 1
ATOM 6265 C C . LYS B 1 388 ? 21.947 45.430 70.534 1.00 50.77 385 LYS B C 1
ATOM 6266 O O . LYS B 1 388 ? 22.433 45.147 71.596 1.00 52.40 385 LYS B O 1
ATOM 6272 N N . GLN B 1 389 ? 20.795 44.922 70.131 1.00 49.63 386 GLN B N 1
ATOM 6273 C CA . GLN B 1 389 ? 20.130 43.906 70.958 1.00 48.25 386 GLN B CA 1
ATOM 6274 C C . GLN B 1 389 ? 20.922 42.624 71.114 1.00 48.02 386 GLN B C 1
ATOM 6275 O O . GLN B 1 389 ? 20.849 41.969 72.132 1.00 46.51 386 GLN B O 1
ATOM 6281 N N . ALA B 1 390 ? 21.656 42.219 70.095 1.00 48.44 387 ALA B N 1
ATOM 6282 C CA . ALA B 1 390 ? 22.424 41.025 70.264 1.00 49.25 387 ALA B CA 1
ATOM 6283 C C . ALA B 1 390 ? 23.501 41.335 71.369 1.00 51.74 387 ALA B C 1
ATOM 6284 O O . ALA B 1 390 ? 23.619 40.583 72.358 1.00 51.69 387 ALA B O 1
ATOM 6286 N N . ILE B 1 391 ? 24.215 42.450 71.241 1.00 53.56 388 ILE B N 1
ATOM 6287 C CA . ILE B 1 391 ? 25.272 42.784 72.218 1.00 56.68 388 ILE B CA 1
ATOM 6288 C C . ILE B 1 391 ? 24.675 42.908 73.624 1.00 57.88 388 ILE B C 1
ATOM 6289 O O . ILE B 1 391 ? 25.204 42.397 74.614 1.00 57.97 388 ILE B O 1
ATOM 6294 N N . TYR B 1 392 ? 23.528 43.566 73.691 1.00 59.33 389 TYR B N 1
ATOM 6295 C CA . TYR B 1 392 ? 22.810 43.756 74.941 1.00 60.15 389 TYR B CA 1
ATOM 6296 C C . TYR B 1 392 ? 22.610 42.440 75.676 1.00 60.29 389 TYR B C 1
ATOM 6297 O O . TYR B 1 392 ? 22.917 42.361 76.849 1.00 61.96 389 TYR B O 1
ATOM 6306 N N . SER B 1 393 ? 22.127 41.397 75.002 1.00 59.63 390 SER B N 1
ATOM 6307 C CA . SER B 1 393 ? 21.829 40.128 75.681 1.00 58.98 390 SER B CA 1
ATOM 6308 C C . SER B 1 393 ? 23.064 39.367 76.187 1.00 60.03 390 SER B C 1
ATOM 6309 O O . SER B 1 393 ? 22.933 38.290 76.758 1.00 59.68 390 SER B O 1
ATOM 6312 N N . ILE B 1 394 ? 24.254 39.882 75.920 1.00 61.41 391 ILE B N 1
ATOM 6313 C CA . ILE B 1 394 ? 25.460 39.119 76.188 1.00 63.15 391 ILE B CA 1
ATOM 6314 C C . ILE B 1 394 ? 26.538 39.868 77.014 1.00 65.32 391 ILE B C 1
ATOM 6315 O O . ILE B 1 394 ? 27.552 39.285 77.405 1.00 66.29 391 ILE B O 1
ATOM 6320 N N . GLN B 1 395 ? 26.271 41.140 77.307 1.00 66.30 392 GLN B N 1
ATOM 6321 C CA . GLN B 1 395 ? 27.087 41.976 78.195 1.00 68.14 392 GLN B CA 1
ATOM 6322 C C . GLN B 1 395 ? 27.110 41.500 79.668 1.00 68.39 392 GLN B C 1
ATOM 6323 O O . GLN B 1 395 ? 28.107 41.731 80.381 1.00 70.39 392 GLN B O 1
ATOM 6329 N N . ALA B 1 396 ? 26.015 40.868 80.117 1.00 67.26 393 ALA B N 1
ATOM 6330 C CA . ALA B 1 396 ? 25.765 40.575 81.554 1.00 66.97 393 ALA B CA 1
ATOM 6331 C C . ALA B 1 396 ? 25.714 41.847 82.472 1.00 66.96 393 ALA B C 1
ATOM 6332 O O . ALA B 1 396 ? 24.663 42.498 82.515 1.00 66.87 393 ALA B O 1
ATOM 6334 N N . GLN B 1 397 ? 26.795 42.253 83.160 1.00 66.80 394 GLN B N 1
ATOM 6335 C CA . GLN B 1 397 ? 26.641 43.261 84.222 1.00 65.65 394 GLN B CA 1
ATOM 6336 C C . GLN B 1 397 ? 27.253 44.623 83.914 1.00 65.54 394 GLN B C 1
ATOM 6337 O O . GLN B 1 397 ? 28.457 44.755 83.738 1.00 66.78 394 GLN B O 1
ATOM 6343 N N . THR B 1 398 ? 26.434 45.659 83.864 1.00 64.03 395 THR B N 1
ATOM 6344 C CA . THR B 1 398 ? 26.940 46.955 83.400 1.00 64.53 395 THR B CA 1
ATOM 6345 C C . THR B 1 398 ? 27.129 47.949 84.523 1.00 64.39 395 THR B C 1
ATOM 6346 O O . THR B 1 398 ? 27.911 48.900 84.390 1.00 65.71 395 THR B O 1
ATOM 6358 N N . THR B 1 400 ? 27.455 47.981 89.104 1.00 59.28 397 THR B N 1
ATOM 6359 C CA . THR B 1 400 ? 27.475 47.339 90.407 1.00 57.43 397 THR B CA 1
ATOM 6360 C C . THR B 1 400 ? 26.843 48.178 91.502 1.00 56.19 397 THR B C 1
ATOM 6361 O O . THR B 1 400 ? 27.163 49.353 91.660 1.00 56.06 397 THR B O 1
ATOM 6365 N N . ALA B 1 401 ? 25.922 47.550 92.231 1.00 54.21 398 ALA B N 1
ATOM 6366 C CA . ALA B 1 401 ? 25.375 48.101 93.462 1.00 53.93 398 ALA B CA 1
ATOM 6367 C C . ALA B 1 401 ? 26.091 47.405 94.613 1.00 54.04 398 ALA B C 1
ATOM 6368 O O . ALA B 1 401 ? 25.883 46.235 94.896 1.00 53.47 398 ALA B O 1
ATOM 6370 N N . TYR B 1 402 ? 27.000 48.107 95.242 1.00 55.61 399 TYR B N 1
ATOM 6371 C CA . TYR B 1 402 ? 27.601 47.561 96.439 1.00 56.77 399 TYR B CA 1
ATOM 6372 C C . TYR B 1 402 ? 26.543 47.609 97.560 1.00 55.74 399 TYR B C 1
ATOM 6373 O O . TYR B 1 402 ? 25.706 48.554 97.648 1.00 55.31 399 TYR B O 1
ATOM 6382 N N . PHE B 1 403 ? 26.529 46.544 98.351 1.00 53.91 400 PHE B N 1
ATOM 6383 C CA . PHE B 1 403 ? 25.513 46.383 99.350 1.00 53.34 400 PHE B CA 1
ATOM 6384 C C . PHE B 1 403 ? 26.078 46.264 100.756 1.00 54.22 400 PHE B C 1
ATOM 6385 O O . PHE B 1 403 ? 26.578 45.192 101.135 1.00 54.73 400 PHE B O 1
ATOM 6393 N N . LEU B 1 404 ? 25.972 47.360 101.510 1.00 54.33 401 LEU B N 1
ATOM 6394 C CA . LEU B 1 404 ? 26.442 47.444 102.894 1.00 55.65 401 LEU B CA 1
ATOM 6395 C C . LEU B 1 404 ? 25.226 47.381 103.835 1.00 55.61 401 LEU B C 1
ATOM 6396 O O . LEU B 1 404 ? 24.372 48.268 103.861 1.00 55.13 401 LEU B O 1
ATOM 6401 N N . PHE B 1 405 ? 25.149 46.306 104.600 1.00 55.90 402 PHE B N 1
ATOM 6402 C CA . PHE B 1 405 ? 24.069 46.122 105.529 1.00 55.86 402 PHE B CA 1
ATOM 6403 C C . PHE B 1 405 ? 24.558 45.689 106.894 1.00 56.76 402 PHE B C 1
ATOM 6404 O O . PHE B 1 405 ? 25.358 44.770 107.015 1.00 57.13 402 PHE B O 1
ATOM 6412 N N . GLN B 1 406 ? 24.044 46.339 107.925 1.00 57.05 403 GLN B N 1
ATOM 6413 C CA . GLN B 1 406 ? 24.186 45.836 109.280 1.00 57.68 403 GLN B CA 1
ATOM 6414 C C . GLN B 1 406 ? 22.748 45.884 109.882 1.00 56.85 403 GLN B C 1
ATOM 6415 O O . GLN B 1 406 ? 21.847 46.687 109.475 1.00 57.18 403 GLN B O 1
ATOM 6421 N N . GLY B 1 407 ? 22.509 44.994 110.822 1.00 54.74 404 GLY B N 1
ATOM 6422 C CA . GLY B 1 407 ? 21.150 44.709 111.208 1.00 52.62 404 GLY B CA 1
ATOM 6423 C C . GLY B 1 407 ? 21.032 43.229 111.365 1.00 50.47 404 GLY B C 1
ATOM 6424 O O . GLY B 1 407 ? 22.037 42.539 111.422 1.00 50.29 404 GLY B O 1
ATOM 6425 N N . GLU B 1 408 ? 19.792 42.750 111.421 1.00 48.87 405 GLU B N 1
ATOM 6426 C CA . GLU B 1 408 ? 19.470 41.340 111.683 1.00 46.52 405 GLU B CA 1
ATOM 6427 C C . GLU B 1 408 ? 19.930 40.469 110.517 1.00 43.80 405 GLU B C 1
ATOM 6428 O O . GLU B 1 408 ? 19.401 40.583 109.416 1.00 41.35 405 GLU B O 1
ATOM 6434 N N . PRO B 1 409 ? 20.886 39.562 110.765 1.00 43.25 406 PRO B N 1
ATOM 6435 C CA . PRO B 1 409 ? 21.367 38.712 109.687 1.00 42.60 406 PRO B CA 1
ATOM 6436 C C . PRO B 1 409 ? 20.304 37.985 108.888 1.00 42.22 406 PRO B C 1
ATOM 6437 O O . PRO B 1 409 ? 20.484 37.810 107.686 1.00 41.00 406 PRO B O 1
ATOM 6441 N N . ALA B 1 410 ? 19.201 37.547 109.494 1.00 43.16 407 ALA B N 1
ATOM 6442 C CA . ALA B 1 410 ? 18.167 36.864 108.661 1.00 43.24 407 ALA B CA 1
ATOM 6443 C C . ALA B 1 410 ? 17.604 37.806 107.611 1.00 43.44 407 ALA B C 1
ATOM 6444 O O . ALA B 1 410 ? 17.296 37.424 106.496 1.00 43.02 407 ALA B O 1
ATOM 6446 N N . TRP B 1 411 ? 17.444 39.039 108.031 1.00 45.81 408 TRP B N 1
ATOM 6447 C CA A TRP B 1 411 ? 16.903 40.087 107.202 0.50 45.94 408 TRP B CA 1
ATOM 6448 C CA B TRP B 1 411 ? 16.916 40.097 107.203 0.50 46.55 408 TRP B CA 1
ATOM 6449 C C . TRP B 1 411 ? 17.899 40.461 106.097 1.00 44.90 408 TRP B C 1
ATOM 6450 O O . TRP B 1 411 ? 17.527 40.642 104.957 1.00 42.77 408 TRP B O 1
ATOM 6471 N N . LYS B 1 412 ? 19.164 40.542 106.448 1.00 46.23 409 LYS B N 1
ATOM 6472 C CA . LYS B 1 412 ? 20.221 40.759 105.478 1.00 46.67 409 LYS B CA 1
ATOM 6473 C C . LYS B 1 412 ? 20.055 39.787 104.366 1.00 46.17 409 LYS B C 1
ATOM 6474 O O . LYS B 1 412 ? 20.045 40.202 103.213 1.00 46.68 409 LYS B O 1
ATOM 6480 N N . ALA B 1 413 ? 19.896 38.494 104.650 1.00 46.52 410 ALA B N 1
ATOM 6481 C CA . ALA B 1 413 ? 20.004 37.517 103.549 1.00 45.76 410 ALA B CA 1
ATOM 6482 C C . ALA B 1 413 ? 18.793 37.561 102.605 1.00 46.03 410 ALA B C 1
ATOM 6483 O O . ALA B 1 413 ? 18.926 37.378 101.393 1.00 45.27 410 ALA B O 1
ATOM 6485 N N . PHE B 1 414 ? 17.614 37.739 103.192 1.00 47.86 411 PHE B N 1
ATOM 6486 C CA . PHE B 1 414 ? 16.361 37.865 102.454 1.00 49.12 411 PHE B CA 1
ATOM 6487 C C . PHE B 1 414 ? 16.483 39.127 101.550 1.00 48.92 411 PHE B C 1
ATOM 6488 O O . PHE B 1 414 ? 16.418 39.046 100.343 1.00 47.69 411 PHE B O 1
ATOM 6496 N N . LEU B 1 415 ? 16.759 40.263 102.175 1.00 50.67 412 LEU B N 1
ATOM 6497 C CA . LEU B 1 415 ? 16.796 41.544 101.497 1.00 51.25 412 LEU B CA 1
ATOM 6498 C C . LEU B 1 415 ? 17.840 41.589 100.379 1.00 51.06 412 LEU B C 1
ATOM 6499 O O . LEU B 1 415 ? 17.542 42.012 99.264 1.00 51.68 412 LEU B O 1
ATOM 6504 N N . GLN B 1 416 ? 19.039 41.106 100.638 1.00 51.38 413 GLN B N 1
ATOM 6505 C CA . GLN B 1 416 ? 20.014 40.933 99.572 1.00 51.28 413 GLN B CA 1
ATOM 6506 C C . GLN B 1 416 ? 19.439 40.150 98.373 1.00 51.15 413 GLN B C 1
ATOM 6507 O O . GLN B 1 416 ? 19.727 40.483 97.225 1.00 50.34 413 GLN B O 1
ATOM 6513 N N . GLN B 1 417 ? 18.686 39.087 98.650 1.00 51.06 414 GLN B N 1
ATOM 6514 C CA . GLN B 1 417 ? 18.136 38.276 97.603 1.00 50.74 414 GLN B CA 1
ATOM 6515 C C . GLN B 1 417 ? 17.066 39.029 96.838 1.00 50.40 414 GLN B C 1
ATOM 6516 O O . GLN B 1 417 ? 17.042 39.027 95.624 1.00 49.75 414 GLN B O 1
ATOM 6522 N N . GLU B 1 418 ? 16.179 39.678 97.540 1.00 51.07 415 GLU B N 1
ATOM 6523 C CA . GLU B 1 418 ? 15.121 40.310 96.840 1.00 51.90 415 GLU B CA 1
ATOM 6524 C C . GLU B 1 418 ? 15.594 41.556 96.060 1.00 51.90 415 GLU B C 1
ATOM 6525 O O . GLU B 1 418 ? 15.163 41.759 94.939 1.00 51.54 415 GLU B O 1
ATOM 6531 N N . LEU B 1 419 ? 16.535 42.326 96.598 1.00 52.57 416 LEU B N 1
ATOM 6532 C CA . LEU B 1 419 ? 17.149 43.430 95.853 1.00 52.30 416 LEU B CA 1
ATOM 6533 C C . LEU B 1 419 ? 17.767 42.963 94.560 1.00 51.16 416 LEU B C 1
ATOM 6534 O O . LEU B 1 419 ? 17.617 43.617 93.524 1.00 49.81 416 LEU B O 1
ATOM 6539 N N . ALA B 1 420 ? 18.487 41.856 94.647 1.00 51.00 417 ALA B N 1
ATOM 6540 C CA . ALA B 1 420 ? 19.222 41.322 93.526 1.00 51.00 417 ALA B CA 1
ATOM 6541 C C . ALA B 1 420 ? 18.274 40.978 92.386 1.00 50.48 417 ALA B C 1
ATOM 6542 O O . ALA B 1 420 ? 18.608 41.183 91.228 1.00 49.91 417 ALA B O 1
ATOM 6544 N N . ALA B 1 421 ? 17.109 40.439 92.746 1.00 50.77 418 ALA B N 1
ATOM 6545 C CA . ALA B 1 421 ? 16.112 39.970 91.796 1.00 50.42 418 ALA B CA 1
ATOM 6546 C C . ALA B 1 421 ? 15.409 41.178 91.165 1.00 50.31 418 ALA B C 1
ATOM 6547 O O . ALA B 1 421 ? 15.363 41.290 89.986 1.00 51.87 418 ALA B O 1
ATOM 6549 N N . TYR B 1 422 ? 14.884 42.064 91.978 1.00 51.05 419 TYR B N 1
ATOM 6550 C CA . TYR B 1 422 ? 14.294 43.319 91.551 1.00 52.08 419 TYR B CA 1
ATOM 6551 C C . TYR B 1 422 ? 15.160 44.219 90.630 1.00 52.69 419 TYR B C 1
ATOM 6552 O O . TYR B 1 422 ? 14.659 44.801 89.652 1.00 53.52 419 TYR B O 1
ATOM 6561 N N . LEU B 1 423 ? 16.426 44.364 90.990 1.00 52.82 420 LEU B N 1
ATOM 6562 C CA . LEU B 1 423 ? 17.382 45.149 90.215 1.00 52.58 420 LEU B CA 1
ATOM 6563 C C . LEU B 1 423 ? 17.685 44.518 88.861 1.00 51.87 420 LEU B C 1
ATOM 6564 O O . LEU B 1 423 ? 18.048 45.219 87.905 1.00 51.24 420 LEU B O 1
ATOM 6569 N N . GLY B 1 424 ? 17.562 43.200 88.793 1.00 51.46 421 GLY B N 1
ATOM 6570 C CA . GLY B 1 424 ? 17.744 42.482 87.548 1.00 51.19 421 GLY B CA 1
ATOM 6571 C C . GLY B 1 424 ? 19.150 42.024 87.259 1.00 51.76 421 GLY B C 1
ATOM 6572 O O . GLY B 1 424 ? 20.098 42.391 87.916 1.00 53.43 421 GLY B O 1
ATOM 6573 N N . THR B 1 425 ? 19.276 41.265 86.194 1.00 52.79 422 THR B N 1
ATOM 6574 C CA . THR B 1 425 ? 20.500 40.553 85.850 1.00 53.72 422 THR B CA 1
ATOM 6575 C C . THR B 1 425 ? 21.552 41.438 85.257 1.00 54.20 422 THR B C 1
ATOM 6576 O O . THR B 1 425 ? 22.726 41.049 85.226 1.00 55.76 422 THR B O 1
ATOM 6580 N N . ARG B 1 426 ? 21.192 42.619 84.796 1.00 53.69 423 ARG B N 1
ATOM 6581 C CA . ARG B 1 426 ? 22.248 43.490 84.271 1.00 55.29 423 ARG B CA 1
ATOM 6582 C C . ARG B 1 426 ? 22.934 44.283 85.385 1.00 55.77 423 ARG B C 1
ATOM 6583 O O . ARG B 1 426 ? 23.861 45.053 85.113 1.00 56.74 423 ARG B O 1
ATOM 6591 N N . VAL B 1 427 ? 22.494 44.083 86.630 1.00 54.77 424 VAL B N 1
ATOM 6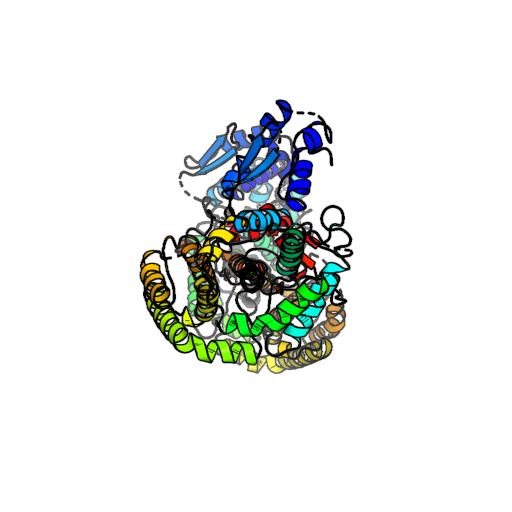592 C CA . VAL B 1 427 ? 23.060 44.788 87.775 1.00 54.87 424 VAL B CA 1
ATOM 6593 C C . VAL B 1 427 ? 23.681 43.842 88.807 1.00 53.41 424 VAL B C 1
ATOM 6594 O O . VAL B 1 427 ? 23.016 42.988 89.316 1.00 52.16 424 VAL B O 1
ATOM 6598 N N . LYS B 1 428 ? 24.956 44.034 89.108 1.00 53.15 425 LYS B N 1
ATOM 6599 C CA . LYS B 1 428 ? 25.652 43.250 90.134 1.00 53.05 425 LYS B CA 1
ATOM 6600 C C . LYS B 1 428 ? 25.357 43.794 91.568 1.00 51.62 425 LYS B C 1
ATOM 6601 O O . LYS B 1 428 ? 25.736 44.950 91.918 1.00 50.28 425 LYS B O 1
ATOM 6607 N N . LEU B 1 429 ? 24.649 42.982 92.356 1.00 48.73 426 LEU B N 1
ATOM 6608 C CA . LEU B 1 429 ? 24.540 43.224 93.797 1.00 48.86 426 LEU B CA 1
ATOM 6609 C C . LEU B 1 429 ? 25.673 42.536 94.522 1.00 49.15 426 LEU B C 1
ATOM 6610 O O . LEU B 1 429 ? 25.665 41.334 94.629 1.00 50.12 426 LEU B O 1
ATOM 6615 N N . GLN B 1 430 ? 26.630 43.293 95.029 1.00 49.72 427 GLN B N 1
ATOM 6616 C CA . GLN B 1 430 ? 27.740 42.713 95.757 1.00 50.67 427 GLN B CA 1
ATOM 6617 C C . GLN B 1 430 ? 27.695 43.184 97.196 1.00 50.34 427 GLN B C 1
ATOM 6618 O O . GLN B 1 430 ? 27.724 44.377 97.451 1.00 49.54 427 GLN B O 1
ATOM 6624 N N . ALA B 1 431 ? 27.600 42.240 98.127 1.00 50.38 428 ALA B N 1
ATOM 6625 C CA . ALA B 1 431 ? 27.678 42.557 99.547 1.00 51.21 428 ALA B CA 1
ATOM 6626 C C . ALA B 1 431 ? 29.122 42.864 99.864 1.00 52.54 428 ALA B C 1
ATOM 6627 O O . ALA B 1 431 ? 30.023 42.137 99.493 1.00 53.19 428 ALA B O 1
ATOM 6629 N N . ILE B 1 432 ? 29.347 43.984 100.507 1.00 54.07 429 ILE B N 1
ATOM 6630 C CA . ILE B 1 432 ? 30.646 44.303 101.039 1.00 55.74 429 ILE B CA 1
ATOM 6631 C C . ILE B 1 432 ? 30.481 44.626 102.517 1.00 57.81 429 ILE B C 1
ATOM 6632 O O . ILE B 1 432 ? 29.383 44.970 102.950 1.00 56.84 429 ILE B O 1
ATOM 6637 N N . GLU B 1 433 ? 31.577 44.494 103.270 1.00 60.65 430 GLU B N 1
ATOM 6638 C CA . GLU B 1 433 ? 31.735 45.093 104.608 1.00 63.39 430 GLU B CA 1
ATOM 6639 C C . GLU B 1 433 ? 32.330 46.510 104.525 1.00 65.93 430 GLU B C 1
ATOM 6640 O O . GLU B 1 433 ? 32.765 46.949 103.456 1.00 66.51 430 GLU B O 1
ATOM 6646 N N . TYR B 1 434 ? 32.292 47.230 105.633 1.00 68.58 431 TYR B N 1
ATOM 6647 C CA . TYR B 1 434 ? 32.740 48.611 105.649 1.00 71.68 431 TYR B CA 1
ATOM 6648 C C . TYR B 1 434 ? 34.209 48.709 105.260 1.00 74.42 431 TYR B C 1
ATOM 6649 O O . TYR B 1 434 ? 34.589 49.632 104.555 1.00 74.88 431 TYR B O 1
ATOM 6658 N N . VAL B 1 435 ? 35.016 47.756 105.730 1.00 77.14 432 VAL B N 1
ATOM 6659 C CA . VAL B 1 435 ? 36.412 47.557 105.274 1.00 80.02 432 VAL B CA 1
ATOM 6660 C C . VAL B 1 435 ? 36.652 48.044 103.840 1.00 80.65 432 VAL B C 1
ATOM 6661 O O . VAL B 1 435 ? 37.405 48.981 103.608 1.00 82.11 432 VAL B O 1
ATOM 6665 N N . GLU B 1 436 ? 35.975 47.418 102.889 1.00 80.65 433 GLU B N 1
ATOM 6666 C CA . GLU B 1 436 ? 36.325 47.570 101.453 1.00 81.58 433 GLU B CA 1
ATOM 6667 C C . GLU B 1 436 ? 35.827 48.834 100.751 1.00 82.22 433 GLU B C 1
ATOM 6668 O O . GLU B 1 436 ? 36.217 49.086 99.618 1.00 82.44 433 GLU B O 1
ATOM 6674 N N . LEU B 1 437 ? 35.011 49.633 101.430 1.00 83.15 434 LEU B N 1
ATOM 6675 C CA . LEU B 1 437 ? 34.553 50.916 100.897 1.00 84.31 434 LEU B CA 1
ATOM 6676 C C . LEU B 1 437 ? 35.705 51.838 100.427 1.00 86.45 434 LEU B C 1
ATOM 6677 O O . LEU B 1 437 ? 35.614 52.456 99.368 1.00 86.38 434 LEU B O 1
ATOM 6682 N N . SER B 1 438 ? 36.776 51.922 101.207 1.00 88.62 435 SER B N 1
ATOM 6683 C CA . SER B 1 438 ? 37.945 52.727 100.833 1.00 91.08 435 SER B CA 1
ATOM 6684 C C . SER B 1 438 ? 38.671 52.126 99.632 1.00 92.00 435 SER B C 1
ATOM 6685 O O . SER B 1 438 ? 39.209 52.860 98.807 1.00 93.40 435 SER B O 1
ATOM 6688 N N . GLN B 1 439 ? 38.667 50.796 99.532 1.00 91.89 436 GLN B N 1
ATOM 6689 C CA . GLN B 1 439 ? 39.309 50.075 98.424 1.00 92.59 436 GLN B CA 1
ATOM 6690 C C . GLN B 1 439 ? 38.314 49.708 97.315 1.00 91.06 436 GLN B C 1
ATOM 6691 O O . GLN B 1 439 ? 38.452 48.661 96.662 1.00 90.76 436 GLN B O 1
ATOM 6697 N N . LEU B 1 440 ? 37.294 50.541 97.108 1.00 90.58 437 LEU B N 1
ATOM 6698 C CA . LEU B 1 440 ? 36.441 50.380 95.928 1.00 89.18 437 LEU B CA 1
ATOM 6699 C C . LEU B 1 440 ? 37.008 51.257 94.817 1.00 90.77 437 LEU B C 1
ATOM 6700 O O . LEU B 1 440 ? 37.251 52.463 94.997 1.00 91.96 437 LEU B O 1
ATOM 6705 N N . THR B 1 441 ? 37.250 50.596 93.689 1.00 90.74 438 THR B N 1
ATOM 6706 C CA . THR B 1 441 ? 37.470 51.229 92.412 1.00 91.34 438 THR B CA 1
ATOM 6707 C C . THR B 1 441 ? 36.105 51.181 91.719 1.00 89.26 438 THR B C 1
ATOM 6708 O O . THR B 1 441 ? 35.654 50.128 91.258 1.00 87.91 438 THR B O 1
ATOM 6712 N N . LEU B 1 442 ? 35.476 52.353 91.656 1.00 89.00 439 LEU B N 1
ATOM 6713 C CA . LEU B 1 442 ? 34.038 52.510 91.495 1.00 87.16 439 LEU B CA 1
ATOM 6714 C C . LEU B 1 442 ? 33.755 53.323 90.223 1.00 87.10 439 LEU B C 1
ATOM 6715 O O . LEU B 1 442 ? 34.380 54.363 90.009 1.00 88.78 439 LEU B O 1
ATOM 6720 N N . ASN B 1 443 ? 32.831 52.860 89.383 1.00 84.92 440 ASN B N 1
ATOM 6721 C CA . ASN B 1 443 ? 32.593 53.475 88.066 1.00 84.79 440 ASN B CA 1
ATOM 6722 C C . ASN B 1 443 ? 31.335 54.357 88.014 1.00 84.27 440 ASN B C 1
ATOM 6723 O O . ASN B 1 443 ? 30.538 54.401 88.962 1.00 83.81 440 ASN B O 1
ATOM 6728 N N . GLU B 1 444 ? 31.162 55.038 86.882 1.00 84.14 441 GLU B N 1
ATOM 6729 C CA . GLU B 1 444 ? 30.087 56.021 86.681 1.00 83.67 441 GLU B CA 1
ATOM 6730 C C . GLU B 1 444 ? 28.739 55.540 87.175 1.00 80.62 441 GLU B C 1
ATOM 6731 O O . GLU B 1 444 ? 27.991 56.267 87.828 1.00 81.47 441 GLU B O 1
ATOM 6737 N N . ALA B 1 445 ? 28.420 54.312 86.822 1.00 77.15 442 ALA B N 1
ATOM 6738 C CA . ALA B 1 445 ? 27.087 53.810 87.027 1.00 74.02 442 ALA B CA 1
ATOM 6739 C C . ALA B 1 445 ? 26.858 53.364 88.483 1.00 72.26 442 ALA B C 1
ATOM 6740 O O . ALA B 1 445 ? 25.713 53.343 88.956 1.00 70.96 442 ALA B O 1
ATOM 6742 N N . ASP B 1 446 ? 27.944 53.057 89.194 1.00 70.94 443 ASP B N 1
ATOM 6743 C CA . ASP B 1 446 ? 27.837 52.313 90.443 1.00 69.52 443 ASP B CA 1
ATOM 6744 C C . ASP B 1 446 ? 27.222 53.099 91.584 1.00 68.97 443 ASP B C 1
ATOM 6745 O O . ASP B 1 446 ? 27.452 54.278 91.736 1.00 71.14 443 ASP B O 1
ATOM 6750 N N . ILE B 1 447 ? 26.441 52.402 92.387 1.00 66.85 444 ILE B N 1
ATOM 6751 C CA . ILE B 1 447 ? 25.853 52.948 93.590 1.00 66.31 444 ILE B CA 1
ATOM 6752 C C . ILE B 1 447 ? 26.285 52.107 94.795 1.00 65.69 444 ILE B C 1
ATOM 6753 O O . ILE B 1 447 ? 26.787 51.007 94.658 1.00 64.54 444 ILE B O 1
ATOM 6758 N N . ILE B 1 448 ? 26.119 52.669 95.981 1.00 66.09 445 ILE B N 1
ATOM 6759 C CA . ILE B 1 448 ? 26.347 51.950 97.214 1.00 65.20 445 ILE B CA 1
ATOM 6760 C C . ILE B 1 448 ? 24.972 51.920 97.838 1.00 64.71 445 ILE B C 1
ATOM 6761 O O . ILE B 1 448 ? 24.400 52.982 98.080 1.00 65.90 445 ILE B O 1
ATOM 6766 N N . ILE B 1 449 ? 24.406 50.732 98.046 1.00 63.07 446 ILE B N 1
ATOM 6767 C CA . ILE B 1 449 ? 23.138 50.637 98.752 1.00 62.57 446 ILE B CA 1
ATOM 6768 C C . ILE B 1 449 ? 23.435 50.301 100.208 1.00 63.74 446 ILE B C 1
ATOM 6769 O O . ILE B 1 449 ? 24.274 49.447 100.487 1.00 63.46 446 ILE B O 1
ATOM 6774 N N . SER B 1 450 ? 22.776 50.993 101.142 1.00 65.42 447 SER B N 1
ATOM 6775 C CA . SER B 1 450 ? 23.113 50.844 102.566 1.00 66.11 447 SER B CA 1
ATOM 6776 C C . SER B 1 450 ? 22.061 51.246 103.614 1.00 68.11 447 SER B C 1
ATOM 6777 O O . SER B 1 450 ? 21.035 51.839 103.303 1.00 67.37 447 SER B O 1
ATOM 6780 N N . ASN B 1 451 ? 22.366 50.874 104.864 1.00 70.88 448 ASN B N 1
ATOM 6781 C CA . ASN B 1 451 ? 21.735 51.408 106.097 1.00 72.82 448 ASN B CA 1
ATOM 6782 C C . ASN B 1 451 ? 22.720 51.552 107.268 1.00 75.35 448 ASN B C 1
ATOM 6783 O O . ASN B 1 451 ? 22.308 51.614 108.425 1.00 76.72 448 ASN B O 1
ATOM 6788 N N . PHE B 1 452 ? 24.014 51.553 106.995 1.00 76.29 449 PHE B N 1
ATOM 6789 C CA . PHE B 1 452 ? 24.921 52.207 107.887 1.00 79.14 449 PHE B CA 1
ATOM 6790 C C . PHE B 1 452 ? 25.468 53.434 107.187 1.00 79.93 449 PHE B C 1
ATOM 6791 O O . PHE B 1 452 ? 25.594 53.458 105.964 1.00 78.98 449 PHE B O 1
ATOM 6799 N N . PRO B 1 453 ? 25.728 54.493 107.965 1.00 81.57 450 PRO B N 1
ATOM 6800 C CA . PRO B 1 453 ? 25.740 55.826 107.370 1.00 82.39 450 PRO B CA 1
ATOM 6801 C C . PRO B 1 453 ? 26.961 56.091 106.499 1.00 82.40 450 PRO B C 1
ATOM 6802 O O . PRO B 1 453 ? 28.070 55.811 106.924 1.00 83.02 450 PRO B O 1
ATOM 6806 N N . HIS B 1 456 ? 31.402 59.403 105.230 1.00 104.97 453 HIS B N 1
ATOM 6807 C CA . HIS B 1 456 ? 31.947 60.354 104.269 1.00 105.77 453 HIS B CA 1
ATOM 6808 C C . HIS B 1 456 ? 30.832 60.898 103.362 1.00 105.29 453 HIS B C 1
ATOM 6809 O O . HIS B 1 456 ? 30.141 60.145 102.683 1.00 103.23 453 HIS B O 1
ATOM 6816 N N . LEU B 1 457 ? 30.693 62.222 103.368 1.00 107.43 454 LEU B N 1
ATOM 6817 C CA . LEU B 1 457 ? 29.568 62.957 102.765 1.00 107.52 454 LEU B CA 1
ATOM 6818 C C . LEU B 1 457 ? 29.367 62.723 101.268 1.00 106.08 454 LEU B C 1
ATOM 6819 O O . LEU B 1 457 ? 28.291 62.275 100.824 1.00 104.91 454 LEU B O 1
ATOM 6824 N N . ASP B 1 458 ? 30.401 63.019 100.487 1.00 106.49 455 ASP B N 1
ATOM 6825 C CA . ASP B 1 458 ? 30.271 63.066 99.020 1.00 105.25 455 ASP B CA 1
ATOM 6826 C C . ASP B 1 458 ? 30.500 61.656 98.486 1.00 102.21 455 ASP B C 1
ATOM 6827 O O . ASP B 1 458 ? 31.625 61.303 98.134 1.00 102.77 455 ASP B O 1
ATOM 6832 N N . LEU B 1 459 ? 29.436 60.845 98.478 1.00 99.02 456 LEU B N 1
ATOM 6833 C CA . LEU B 1 459 ? 29.473 59.476 97.932 1.00 95.59 456 LEU B CA 1
ATOM 6834 C C . LEU B 1 459 ? 28.167 59.112 97.249 1.00 92.75 456 LEU B C 1
ATOM 6835 O O . LEU B 1 459 ? 27.109 59.630 97.605 1.00 92.60 456 LEU B O 1
ATOM 6840 N N . PRO B 1 460 ? 28.234 58.187 96.276 1.00 90.05 457 PRO B N 1
ATOM 6841 C CA . PRO B 1 460 ? 27.102 57.756 95.469 1.00 87.65 457 PRO B CA 1
ATOM 6842 C C . PRO B 1 460 ? 26.194 56.788 96.220 1.00 85.56 457 PRO B C 1
ATOM 6843 O O . PRO B 1 460 ? 25.870 55.716 95.718 1.00 83.28 457 PRO B O 1
ATOM 6847 N N . VAL B 1 461 ? 25.779 57.198 97.408 1.00 85.82 458 VAL B N 1
ATOM 6848 C CA . VAL B 1 461 ? 25.056 56.336 98.317 1.00 84.52 458 VAL B CA 1
ATOM 6849 C C . VAL B 1 461 ? 23.573 56.427 98.040 1.00 83.42 458 VAL B C 1
ATOM 6850 O O . VAL B 1 461 ? 23.062 57.436 97.574 1.00 84.15 458 VAL B O 1
ATOM 6854 N N . PHE B 1 462 ? 22.886 55.334 98.298 1.00 81.95 459 PHE B N 1
ATOM 6855 C CA . PHE B 1 462 ? 21.451 55.318 98.245 1.00 80.97 459 PHE B CA 1
ATOM 6856 C C . PHE B 1 462 ? 21.016 54.653 99.539 1.00 80.39 459 PHE B C 1
ATOM 6857 O O . PHE B 1 462 ? 21.226 53.459 99.743 1.00 79.06 459 PHE B O 1
ATOM 6865 N N . TYR B 1 463 ? 20.454 55.448 100.432 1.00 81.32 460 TYR B N 1
ATOM 6866 C CA . TYR B 1 463 ? 20.122 54.978 101.750 1.00 81.05 460 TYR B CA 1
ATOM 6867 C C . TYR B 1 463 ? 18.766 54.281 101.717 1.00 80.78 460 TYR B C 1
ATOM 6868 O O . TYR B 1 463 ? 17.772 54.827 101.227 1.00 80.89 460 TYR B O 1
ATOM 6877 N N . LEU B 1 464 ? 18.769 53.045 102.213 1.00 80.44 461 LEU B N 1
ATOM 6878 C CA . LEU B 1 464 ? 17.625 52.141 102.165 1.00 79.79 461 LEU B CA 1
ATOM 6879 C C . LEU B 1 464 ? 17.109 52.018 103.595 1.00 81.35 461 LEU B C 1
ATOM 6880 O O . LEU B 1 464 ? 17.908 52.048 104.536 1.00 82.17 461 LEU B O 1
ATOM 6885 N N . SER B 1 465 ? 15.794 51.917 103.774 1.00 81.67 462 SER B N 1
ATOM 6886 C CA . SER B 1 465 ? 15.240 51.824 105.122 1.00 83.31 462 SER B CA 1
ATOM 6887 C C . SER B 1 465 ? 15.016 50.356 105.373 1.00 82.51 462 SER B C 1
ATOM 6888 O O . SER B 1 465 ? 14.637 49.631 104.455 1.00 81.33 462 SER B O 1
ATOM 6891 N N . LEU B 1 466 ? 15.231 49.914 106.606 1.00 83.58 463 LEU B N 1
ATOM 6892 C CA . LEU B 1 466 ? 15.290 48.474 106.867 1.00 83.23 463 LEU B CA 1
ATOM 6893 C C . LEU B 1 466 ? 14.110 47.673 106.348 1.00 82.12 463 LEU B C 1
ATOM 6894 O O . LEU B 1 466 ? 14.279 46.502 106.086 1.00 82.02 463 LEU B O 1
ATOM 6899 N N . ILE B 1 467 ? 12.932 48.273 106.182 1.00 82.69 464 ILE B N 1
ATOM 6900 C CA . ILE B 1 467 ? 11.939 47.757 105.195 1.00 81.29 464 ILE B CA 1
ATOM 6901 C C . ILE B 1 467 ? 11.749 48.860 104.168 1.00 81.44 464 ILE B C 1
ATOM 6902 O O . ILE B 1 467 ? 11.117 49.866 104.463 1.00 82.53 464 ILE B O 1
ATOM 6907 N N . PRO B 1 468 ? 12.326 48.704 102.972 1.00 80.61 465 PRO B N 1
ATOM 6908 C CA . PRO B 1 468 ? 12.206 49.759 101.960 1.00 80.60 465 PRO B CA 1
ATOM 6909 C C . PRO B 1 468 ? 10.763 50.081 101.550 1.00 80.62 465 PRO B C 1
ATOM 6910 O O . PRO B 1 468 ? 9.969 49.167 101.351 1.00 78.72 465 PRO B O 1
ATOM 6914 N N . THR B 1 469 ? 10.448 51.379 101.476 1.00 82.29 466 THR B N 1
ATOM 6915 C CA . THR B 1 469 ? 9.147 51.862 101.002 1.00 83.23 466 THR B CA 1
ATOM 6916 C C . THR B 1 469 ? 9.057 51.816 99.499 1.00 81.94 466 THR B C 1
ATOM 6917 O O . THR B 1 469 ? 10.048 52.043 98.788 1.00 80.64 466 THR B O 1
ATOM 6921 N N . LYS B 1 470 ? 7.838 51.536 99.041 1.00 82.16 467 LYS B N 1
ATOM 6922 C CA . LYS B 1 470 ? 7.460 51.652 97.633 1.00 81.59 467 LYS B CA 1
ATOM 6923 C C . LYS B 1 470 ? 8.232 52.818 97.024 1.00 81.74 467 LYS B C 1
ATOM 6924 O O . LYS B 1 470 ? 8.839 52.700 95.963 1.00 81.16 467 LYS B O 1
ATOM 6930 N N . ASN B 1 471 ? 8.226 53.929 97.734 1.00 82.98 468 ASN B N 1
ATOM 6931 C CA . ASN B 1 471 ? 8.876 55.121 97.273 1.00 83.60 468 ASN B CA 1
ATOM 6932 C C . ASN B 1 471 ? 10.367 54.992 96.961 1.00 82.57 468 ASN B C 1
ATOM 6933 O O . ASN B 1 471 ? 10.820 55.428 95.905 1.00 82.33 468 ASN B O 1
ATOM 6938 N N . GLU B 1 472 ? 11.132 54.427 97.888 1.00 82.01 469 GLU B N 1
ATOM 6939 C CA . GLU B 1 472 ? 12.570 54.279 97.670 1.00 80.88 469 GLU B CA 1
ATOM 6940 C C . GLU B 1 472 ? 12.866 53.120 96.727 1.00 78.21 469 GLU B C 1
ATOM 6941 O O . GLU B 1 472 ? 13.949 53.054 96.171 1.00 77.13 469 GLU B O 1
ATOM 6947 N N . LEU B 1 473 ? 11.905 52.224 96.539 1.00 76.81 470 LEU B N 1
ATOM 6948 C CA . LEU B 1 473 ? 12.016 51.191 95.521 1.00 74.98 470 LEU B CA 1
ATOM 6949 C C . LEU B 1 473 ? 11.802 51.731 94.092 1.00 74.61 470 LEU B C 1
ATOM 6950 O O . LEU B 1 473 ? 12.319 51.182 93.118 1.00 72.83 470 LEU B O 1
ATOM 6955 N N . ARG B 1 474 ? 11.022 52.801 93.984 1.00 75.66 471 ARG B N 1
ATOM 6956 C CA . ARG B 1 474 ? 10.859 53.535 92.736 1.00 75.66 471 ARG B CA 1
ATOM 6957 C C . ARG B 1 474 ? 12.179 54.206 92.347 1.00 75.44 471 ARG B C 1
ATOM 6958 O O . ARG B 1 474 ? 12.667 54.067 91.221 1.00 75.02 471 ARG B O 1
ATOM 6966 N N . ARG B 1 475 ? 12.762 54.915 93.292 1.00 76.03 472 ARG B N 1
ATOM 6967 C CA . ARG B 1 475 ? 13.990 55.647 93.034 1.00 76.91 472 ARG B CA 1
ATOM 6968 C C . ARG B 1 475 ? 15.112 54.686 92.586 1.00 74.72 472 ARG B C 1
ATOM 6969 O O . ARG B 1 475 ? 15.937 55.017 91.730 1.00 74.77 472 ARG B O 1
ATOM 6977 N N . LEU B 1 476 ? 15.126 53.488 93.155 1.00 72.75 473 LEU B N 1
ATOM 6978 C CA . LEU B 1 476 ? 16.223 52.567 92.928 1.00 71.34 473 LEU B CA 1
ATOM 6979 C C . LEU B 1 476 ? 16.156 52.038 91.503 1.00 69.85 473 LEU B C 1
ATOM 6980 O O . LEU B 1 476 ? 17.182 51.939 90.825 1.00 69.14 473 LEU B O 1
ATOM 6985 N N . ALA B 1 477 ? 14.934 51.704 91.079 1.00 68.64 474 ALA B N 1
ATOM 6986 C CA . ALA B 1 477 ? 14.648 51.362 89.696 1.00 67.68 474 ALA B CA 1
ATOM 6987 C C . ALA B 1 477 ? 15.185 52.453 88.781 1.00 68.27 474 ALA B C 1
ATOM 6988 O O . ALA B 1 477 ? 15.865 52.148 87.818 1.00 67.46 474 ALA B O 1
ATOM 6990 N N . GLU B 1 478 ? 14.925 53.715 89.119 1.00 70.06 475 GLU B N 1
ATOM 6991 C CA . GLU B 1 478 ? 15.404 54.848 88.314 1.00 71.51 475 GLU B CA 1
ATOM 6992 C C . GLU B 1 478 ? 16.909 54.859 88.137 1.00 71.53 475 GLU B C 1
ATOM 6993 O O . GLU B 1 478 ? 17.401 55.159 87.047 1.00 72.16 475 GLU B O 1
ATOM 6999 N N . LEU B 1 479 ? 17.647 54.535 89.192 1.00 71.19 476 LEU B N 1
ATOM 7000 C CA . LEU B 1 479 ? 19.095 54.563 89.100 1.00 70.79 476 LEU B CA 1
ATOM 7001 C C . LEU B 1 479 ? 19.600 53.526 88.102 1.00 68.98 476 LEU B C 1
ATOM 7002 O O . LEU B 1 479 ? 20.644 53.689 87.514 1.00 69.64 476 LEU B O 1
ATOM 7007 N N . THR B 1 480 ? 18.836 52.472 87.890 1.00 67.20 477 THR B N 1
ATOM 7008 C CA . THR B 1 480 ? 19.245 51.408 86.995 1.00 65.79 477 THR B CA 1
ATOM 7009 C C . THR B 1 480 ? 18.934 51.667 85.514 1.00 65.87 477 THR B C 1
ATOM 7010 O O . THR B 1 480 ? 19.408 50.927 84.664 1.00 64.82 477 THR B O 1
ATOM 7014 N N . LEU B 1 481 ? 18.137 52.695 85.216 1.00 67.25 478 LEU B N 1
ATOM 7015 C CA . LEU B 1 481 ? 17.546 52.884 83.864 1.00 67.44 478 LEU B CA 1
ATOM 7016 C C . LEU B 1 481 ? 18.565 53.041 82.726 1.00 67.87 478 LEU B C 1
ATOM 7017 O O . LEU B 1 481 ? 18.280 52.667 81.598 1.00 68.02 478 LEU B O 1
ATOM 7022 N N . HIS B 1 482 ? 19.731 53.593 83.014 1.00 69.03 479 HIS B N 1
ATOM 7023 C CA . HIS B 1 482 ? 20.775 53.790 81.993 1.00 70.12 479 HIS B CA 1
ATOM 7024 C C . HIS B 1 482 ? 21.552 52.506 81.767 1.00 68.81 479 HIS B C 1
ATOM 7025 O O . HIS B 1 482 ? 22.428 52.445 80.905 1.00 69.85 479 HIS B O 1
ATOM 7032 N N . SER B 1 483 ? 21.291 51.500 82.582 1.00 67.33 480 SER B N 1
ATOM 7033 C CA A SER B 1 483 ? 21.876 50.186 82.352 0.60 66.38 480 SER B CA 1
ATOM 7034 C CA B SER B 1 483 ? 21.879 50.190 82.378 0.40 66.19 480 SER B CA 1
ATOM 7035 C C . SER B 1 483 ? 20.895 49.273 81.664 1.00 64.23 480 SER B C 1
ATOM 7036 O O . SER B 1 483 ? 21.270 48.205 81.219 1.00 63.69 480 SER B O 1
ATOM 7041 N N . TYR B 1 484 ? 19.633 49.681 81.587 1.00 63.26 481 TYR B N 1
ATOM 7042 C CA . TYR B 1 484 ? 18.626 48.847 80.919 1.00 62.17 481 TYR B CA 1
ATOM 7043 C C . TYR B 1 484 ? 18.101 49.413 79.629 1.00 61.90 481 TYR B C 1
ATOM 7044 O O . TYR B 1 484 ? 17.706 48.653 78.759 1.00 60.52 481 TYR B O 1
ATOM 7053 N N . PHE B 1 485 ? 18.075 50.728 79.503 1.00 63.00 482 PHE B N 1
ATOM 7054 C CA . PHE B 1 485 ? 17.636 51.320 78.252 1.00 64.34 482 PHE B CA 1
ATOM 7055 C C . PHE B 1 485 ? 18.703 52.293 77.722 1.00 66.10 482 PHE B C 1
ATOM 7056 O O . PHE B 1 485 ? 19.878 51.916 77.614 1.00 67.43 482 PHE B O 1
#

Solvent-accessible surface area: 38251 Å² total

CATH classification: 1.10.1790.40 (+2 more: 1.10.1790.30, 3.40.50.2300)